Protein 5TC1 (pdb70)

Organism: Escherichia phage MS2 (NCBI:txid12022)

CATH classification: 3.30.380.10

Radius of gyration: 49.2 Å; Cα contacts (8 Å, |Δi|>4): 2815; chains: 9; bounding box: 141×118×135 Å

Structure (mmCIF, N/CA/C/O backbone):
data_5TC1
#
_entry.id   5TC1
#
loop_
_entity.id
_entity.type
_entity.pdbx_description
1 polymer 'Capsid protein'
2 polymer 'Maturation protein'
3 polymer 'phage MS2 genome'
#
loop_
_atom_site.group_PDB
_atom_site.id
_atom_site.type_symbol
_atom_site.label_atom_id
_atom_site.label_alt_id
_atom_site.label_comp_id
_atom_site.label_asym_id
_atom_site.label_entity_id
_atom_site.label_seq_id
_atom_site.pdbx_PDB_ins_code
_atom_site.Cartn_x
_atom_site.Cartn_y
_atom_site.Cartn_z
_atom_site.occupancy
_atom_site.B_iso_or_equiv
_atom_site.auth_seq_id
_atom_site.auth_comp_id
_atom_site.auth_asym_id
_atom_site.auth_atom_id
_atom_site.pdbx_PDB_model_num
ATOM 1 N N . ALA A 1 2 ? 21.322 -24.965 128.982 1.00 67.93 1 ALA A N 1
ATOM 2 C CA . ALA A 1 2 ? 20.550 -23.766 129.276 1.00 67.93 1 ALA A CA 1
ATOM 3 C C . ALA A 1 2 ? 19.886 -23.225 128.016 1.00 67.93 1 ALA A C 1
ATOM 4 O O . ALA A 1 2 ? 20.278 -23.565 126.902 1.00 67.93 1 ALA A O 1
ATOM 6 N N . SER A 1 3 ? 18.876 -22.378 128.202 1.00 64.71 2 SER A N 1
ATOM 7 C CA . SER A 1 3 ? 18.182 -21.757 127.083 1.00 64.71 2 SER A CA 1
ATOM 8 C C . SER A 1 3 ? 17.580 -20.429 127.516 1.00 64.71 2 SER A C 1
ATOM 9 O O . SER A 1 3 ? 17.111 -20.297 128.650 1.00 64.71 2 SER A O 1
ATOM 12 N N . ASN A 1 4 ? 17.598 -19.440 126.630 1.00 62.03 3 ASN A N 1
ATOM 13 C CA . ASN A 1 4 ? 17.099 -18.110 126.940 1.00 62.03 3 ASN A CA 1
ATOM 14 C C . ASN A 1 4 ? 15.821 -17.760 126.191 1.00 62.03 3 ASN A C 1
ATOM 15 O O . ASN A 1 4 ? 15.371 -16.614 126.261 1.00 62.03 3 ASN A O 1
ATOM 20 N N . PHE A 1 5 ? 15.232 -18.718 125.481 1.00 57.40 4 PHE A N 1
ATOM 21 C CA . PHE A 1 5 ? 13.994 -18.508 124.732 1.00 57.40 4 PHE A CA 1
ATOM 22 C C . PHE A 1 5 ? 12.836 -18.872 125.656 1.00 57.40 4 PHE A C 1
ATOM 23 O O . PHE A 1 5 ? 12.170 -19.900 125.515 1.00 57.40 4 PHE A O 1
ATOM 31 N N . THR A 1 6 ? 12.610 -18.007 126.642 1.00 60.27 5 THR A N 1
ATOM 32 C CA . THR A 1 6 ? 11.726 -18.295 127.762 1.00 60.27 5 THR A CA 1
ATOM 33 C C . THR A 1 6 ? 10.612 -17.261 127.879 1.00 60.27 5 THR A C 1
ATOM 34 O O . THR A 1 6 ? 10.452 -16.372 127.041 1.00 60.27 5 THR A O 1
ATOM 38 N N . GLN A 1 7 ? 9.839 -17.408 128.949 1.00 61.41 6 GLN A N 1
ATOM 39 C CA . GLN A 1 7 ? 8.732 -16.522 129.262 1.00 61.41 6 GLN A CA 1
ATOM 40 C C . GLN A 1 7 ? 9.217 -15.326 130.070 1.00 61.41 6 GLN A C 1
ATOM 41 O O . GLN A 1 7 ? 10.059 -15.455 130.962 1.00 61.41 6 GLN A O 1
ATOM 47 N N . PHE A 1 8 ? 8.677 -14.151 129.752 1.00 62.09 7 PHE A N 1
ATOM 48 C CA . PHE A 1 8 ? 8.934 -12.961 130.548 1.00 62.09 7 PHE A CA 1
ATOM 49 C C . PHE A 1 8 ? 7.684 -12.097 130.553 1.00 62.09 7 PHE A C 1
ATOM 50 O O . PHE A 1 8 ? 6.739 -12.334 129.800 1.00 62.09 7 PHE A O 1
ATOM 58 N N . VAL A 1 9 ? 7.682 -11.092 131.421 1.00 66.46 8 VAL A N 1
ATOM 59 C CA . VAL A 1 9 ? 6.567 -10.160 131.539 1.00 66.46 8 VAL A CA 1
ATOM 60 C C . VAL A 1 9 ? 6.928 -8.883 130.787 1.00 66.46 8 VAL A C 1
ATOM 61 O O . VAL A 1 9 ? 8.040 -8.359 130.917 1.00 66.46 8 VAL A O 1
ATOM 65 N N . LEU A 1 10 ? 6.014 -8.420 129.935 1.00 67.64 9 LEU A N 1
ATOM 66 C CA . LEU A 1 10 ? 6.324 -7.274 129.091 1.00 67.64 9 LEU A CA 1
ATOM 67 C C . LEU A 1 10 ? 5.870 -5.969 129.727 1.00 67.64 9 LEU A C 1
ATOM 68 O O . LEU A 1 10 ? 6.639 -5.003 129.779 1.00 67.64 9 LEU A O 1
ATOM 73 N N . VAL A 1 11 ? 4.636 -5.919 130.216 1.00 73.82 10 VAL A N 1
ATOM 74 C CA . VAL A 1 11 ? 4.072 -4.723 130.828 1.00 73.82 10 VAL A CA 1
ATOM 75 C C . VAL A 1 11 ? 3.881 -5.020 132.307 1.00 73.82 10 VAL A C 1
ATOM 76 O O . VAL A 1 11 ? 3.135 -5.937 132.672 1.00 73.82 10 VAL A O 1
ATOM 80 N N . ASP A 1 12 ? 4.542 -4.244 133.158 1.00 80.52 11 ASP A N 1
ATOM 81 C CA . ASP A 1 12 ? 4.612 -4.541 134.587 1.00 80.52 11 ASP A CA 1
ATOM 82 C C . ASP A 1 12 ? 3.686 -3.585 135.331 1.00 80.52 11 ASP A C 1
ATOM 83 O O . ASP A 1 12 ? 4.109 -2.522 135.789 1.00 80.52 11 ASP A O 1
ATOM 88 N N . ASN A 1 13 ? 2.422 -3.967 135.462 1.00 85.53 12 ASN A N 1
ATOM 89 C CA . ASN A 1 13 ? 1.425 -3.151 136.159 1.00 85.53 12 ASN A CA 1
ATOM 90 C C . ASN A 1 13 ? 1.321 -3.526 137.633 1.00 85.53 12 ASN A C 1
ATOM 91 O O . ASN A 1 13 ? 0.236 -3.798 138.144 1.00 85.53 12 ASN A O 1
ATOM 96 N N . GLY A 1 14 ? 2.457 -3.534 138.328 1.00 88.83 13 GLY A N 1
ATOM 97 C CA . GLY A 1 14 ? 2.495 -3.735 139.765 1.00 88.83 13 GLY A CA 1
ATOM 98 C C . GLY A 1 14 ? 2.086 -5.111 140.248 1.00 88.83 13 GLY A C 1
ATOM 99 O O . GLY A 1 14 ? 1.641 -5.265 141.389 1.00 88.83 13 GLY A O 1
ATOM 100 N N . GLY A 1 15 ? 2.247 -6.122 139.401 1.00 89.54 14 GLY A N 1
ATOM 101 C CA . GLY A 1 15 ? 1.857 -7.471 139.759 1.00 89.54 14 GLY A CA 1
ATOM 102 C C . GLY A 1 15 ? 0.472 -7.874 139.293 1.00 89.54 14 GLY A C 1
ATOM 103 O O . GLY A 1 15 ? 0.317 -8.911 138.642 1.00 89.54 14 GLY A O 1
ATOM 104 N N . THR A 1 16 ? -0.542 -7.071 139.606 1.00 91.27 15 THR A N 1
ATOM 105 C CA . THR A 1 16 ? -1.921 -7.361 139.216 1.00 91.27 15 THR A CA 1
ATOM 106 C C . THR A 1 16 ? -2.231 -6.563 137.956 1.00 91.27 15 THR A C 1
ATOM 107 O O . THR A 1 16 ? -2.237 -5.331 137.973 1.00 91.27 15 THR A O 1
ATOM 111 N N . GLY A 1 17 ? -2.500 -7.270 136.863 1.00 86.41 16 GLY A N 1
ATOM 112 C CA . GLY A 1 17 ? -2.687 -6.621 135.584 1.00 86.41 16 GLY A CA 1
ATOM 113 C C . GLY A 1 17 ? -1.477 -6.666 134.684 1.00 86.41 16 GLY A C 1
ATOM 114 O O . GLY A 1 17 ? -1.362 -5.839 133.773 1.00 86.41 16 GLY A O 1
ATOM 115 N N . ASP A 1 18 ? -0.564 -7.605 134.914 1.00 82.12 17 ASP A N 1
ATOM 116 C CA . ASP A 1 18 ? 0.606 -7.740 134.060 1.00 82.12 17 ASP A CA 1
ATOM 117 C C . ASP A 1 18 ? 0.213 -8.353 132.727 1.00 82.12 17 ASP A C 1
ATOM 118 O O . ASP A 1 18 ? -0.879 -8.908 132.578 1.00 82.12 17 ASP A O 1
ATOM 123 N N . VAL A 1 19 ? 1.107 -8.248 131.753 1.00 70.92 18 VAL A N 1
ATOM 124 C CA . VAL A 1 19 ? 1.009 -9.014 130.521 1.00 70.92 18 VAL A CA 1
ATOM 125 C C . VAL A 1 19 ? 2.243 -9.893 130.428 1.00 70.92 18 VAL A C 1
ATOM 126 O O . VAL A 1 19 ? 3.332 -9.416 130.088 1.00 70.92 18 VAL A O 1
ATOM 130 N N . THR A 1 20 ? 2.089 -11.168 130.752 1.00 64.06 19 THR A N 1
ATOM 131 C CA . THR A 1 20 ? 3.149 -12.131 130.525 1.00 64.06 19 THR A CA 1
ATOM 132 C C . THR A 1 20 ? 3.105 -12.511 129.057 1.00 64.06 19 THR A C 1
ATOM 133 O O . THR A 1 20 ? 2.037 -12.505 128.438 1.00 64.06 19 THR A O 1
ATOM 137 N N . VAL A 1 21 ? 4.268 -12.772 128.482 1.00 59.27 20 VAL A N 1
ATOM 138 C CA . VAL A 1 21 ? 4.364 -13.105 127.070 1.00 59.27 20 VAL A CA 1
ATOM 139 C C . VAL A 1 21 ? 5.128 -14.417 126.957 1.00 59.27 20 VAL A C 1
ATOM 140 O O . VAL A 1 21 ? 6.050 -14.683 127.736 1.00 59.27 20 VAL A O 1
ATOM 144 N N . ALA A 1 22 ? 4.690 -15.275 126.045 1.00 57.85 21 ALA A N 1
ATOM 145 C CA . ALA A 1 22 ? 5.126 -16.660 126.046 1.00 57.85 21 ALA A CA 1
ATOM 146 C C . ALA A 1 22 ? 5.659 -17.055 124.680 1.00 57.85 21 ALA A C 1
ATOM 147 O O . ALA A 1 22 ? 5.141 -16.602 123.657 1.00 57.85 21 ALA A O 1
ATOM 149 N N . PRO A 1 23 ? 6.690 -17.896 124.635 1.00 55.68 22 PRO A N 1
ATOM 150 C CA . PRO A 1 23 ? 7.254 -18.317 123.349 1.00 55.68 22 PRO A CA 1
ATOM 151 C C . PRO A 1 23 ? 6.304 -19.230 122.594 1.00 55.68 22 PRO A C 1
ATOM 152 O O . PRO A 1 23 ? 5.672 -20.109 123.177 1.00 55.68 22 PRO A O 1
ATOM 156 N N . SER A 1 24 ? 6.200 -19.023 121.281 1.00 58.06 23 SER A N 1
ATOM 157 C CA . SER A 1 24 ? 5.291 -19.826 120.478 1.00 58.06 23 SER A CA 1
ATOM 158 C C . SER A 1 24 ? 5.852 -20.339 119.163 1.00 58.06 23 SER A C 1
ATOM 159 O O . SER A 1 24 ? 5.349 -21.353 118.665 1.00 58.06 23 SER A O 1
ATOM 162 N N . ASN A 1 25 ? 6.857 -19.695 118.582 1.00 56.97 24 ASN A N 1
ATOM 163 C CA . ASN A 1 25 ? 7.283 -20.097 117.250 1.00 56.97 24 ASN A CA 1
ATOM 164 C C . ASN A 1 25 ? 8.758 -19.773 117.096 1.00 56.97 24 ASN A C 1
ATOM 165 O O . ASN A 1 25 ? 9.279 -18.881 117.767 1.00 56.97 24 ASN A O 1
ATOM 170 N N . PHE A 1 26 ? 9.428 -20.518 116.213 1.00 55.89 25 PHE A N 1
ATOM 171 C CA . PHE A 1 26 ? 10.852 -20.306 115.991 1.00 55.89 25 PHE A CA 1
ATOM 172 C C . PHE A 1 26 ? 11.208 -20.466 114.514 1.00 55.89 25 PHE A C 1
ATOM 173 O O . PHE A 1 26 ? 12.387 -20.378 114.155 1.00 55.89 25 PHE A O 1
ATOM 181 N N . ALA A 1 27 ? 10.215 -20.660 113.647 1.00 58.89 26 ALA A N 1
ATOM 182 C CA . ALA A 1 27 ? 10.472 -21.060 112.269 1.00 58.89 26 ALA A CA 1
ATOM 183 C C . ALA A 1 27 ? 11.103 -19.933 111.463 1.00 58.89 26 ALA A C 1
ATOM 184 O O . ALA A 1 27 ? 10.898 -18.752 111.756 1.00 58.89 26 ALA A O 1
ATOM 186 N N . ASN A 1 28 ? 11.889 -20.325 110.453 1.00 61.22 27 ASN A N 1
ATOM 187 C CA . ASN A 1 28 ? 12.674 -19.435 109.586 1.00 61.22 27 ASN A CA 1
ATOM 188 C C . ASN A 1 28 ? 13.646 -18.557 110.370 1.00 61.22 27 ASN A C 1
ATOM 189 O O . ASN A 1 28 ? 13.936 -17.430 109.968 1.00 61.22 27 ASN A O 1
ATOM 194 N N . GLY A 1 29 ? 14.164 -19.070 111.483 1.00 58.85 28 GLY A N 1
ATOM 195 C CA . GLY A 1 29 ? 15.194 -18.371 112.227 1.00 58.85 28 GLY A CA 1
ATOM 196 C C . GLY A 1 29 ? 14.744 -17.121 112.940 1.00 58.85 28 GLY A C 1
ATOM 197 O O . GLY A 1 29 ? 15.578 -16.276 113.269 1.00 58.85 28 GLY A O 1
ATOM 198 N N . VAL A 1 30 ? 13.449 -16.976 113.190 1.00 55.34 29 VAL A N 1
ATOM 199 C CA . VAL A 1 30 ? 12.885 -15.791 113.823 1.00 55.34 29 VAL A CA 1
ATOM 200 C C . VAL A 1 30 ? 12.178 -16.242 115.091 1.00 55.34 29 VAL A C 1
ATOM 201 O O . VAL A 1 30 ? 11.252 -17.059 115.038 1.00 55.34 29 VAL A O 1
ATOM 205 N N . ALA A 1 31 ? 12.618 -15.728 116.234 1.00 54.82 30 ALA A N 1
ATOM 206 C CA . ALA A 1 31 ? 11.940 -15.993 117.494 1.00 54.82 30 ALA A CA 1
ATOM 207 C C . ALA A 1 31 ? 10.611 -15.254 117.517 1.00 54.82 30 ALA A C 1
ATOM 208 O O . ALA A 1 31 ? 10.449 -14.241 116.835 1.00 54.82 30 ALA A O 1
ATOM 210 N N . GLU A 1 32 ? 9.648 -15.772 118.272 1.00 57.23 31 GLU A N 1
ATOM 211 C CA . GLU A 1 32 ? 8.341 -15.142 118.374 1.00 57.23 31 GLU A CA 1
ATOM 212 C C . GLU A 1 32 ? 7.702 -15.430 119.721 1.00 57.23 31 GLU A C 1
ATOM 213 O O . GLU A 1 32 ? 7.448 -16.586 120.066 1.00 57.23 31 GLU A O 1
ATOM 219 N N . TRP A 1 33 ? 7.429 -14.367 120.466 1.00 55.89 32 TRP A N 1
ATOM 220 C CA . TRP A 1 33 ? 6.701 -14.435 121.722 1.00 55.89 32 TRP A CA 1
ATOM 221 C C . TRP A 1 33 ? 5.314 -13.855 121.497 1.00 55.89 32 TRP A C 1
ATOM 222 O O . TRP A 1 33 ? 5.185 -12.810 120.856 1.00 55.89 32 TRP A O 1
ATOM 233 N N . ILE A 1 34 ? 4.276 -14.522 122.005 1.00 57.56 33 ILE A N 1
ATOM 234 C CA . ILE A 1 34 ? 2.929 -13.965 121.982 1.00 57.56 33 ILE A CA 1
ATOM 235 C C . ILE A 1 34 ? 2.305 -14.112 123.362 1.00 57.56 33 ILE A C 1
ATOM 236 O O . ILE A 1 34 ? 2.694 -14.966 124.159 1.00 57.56 33 ILE A O 1
ATOM 241 N N . SER A 1 35 ? 1.325 -13.257 123.636 1.00 62.61 34 SER A N 1
ATOM 242 C CA . SER A 1 35 ? 0.672 -13.244 124.933 1.00 62.61 34 SER A CA 1
ATOM 243 C C . SER A 1 35 ? -0.471 -14.254 124.968 1.00 62.61 34 SER A C 1
ATOM 244 O O . SER A 1 35 ? -0.838 -14.857 123.958 1.00 62.61 34 SER A O 1
ATOM 247 N N . SER A 1 36 ? -1.046 -14.430 126.157 1.00 67.62 35 SER A N 1
ATOM 248 C CA . SER A 1 36 ? -2.104 -15.417 126.369 1.00 67.62 35 SER A CA 1
ATOM 249 C C . SER A 1 36 ? -3.476 -14.845 126.004 1.00 67.62 35 SER A C 1
ATOM 250 O O . SER A 1 36 ? -4.342 -14.622 126.847 1.00 67.62 35 SER A O 1
ATOM 253 N N . ASN A 1 37 ? -3.661 -14.609 124.707 1.00 68.50 36 ASN A N 1
ATOM 254 C CA . ASN A 1 37 ? -4.941 -14.163 124.170 1.00 68.50 36 ASN A CA 1
ATOM 255 C C . ASN A 1 37 ? -5.231 -14.920 122.886 1.00 68.50 36 ASN A C 1
ATOM 256 O O . ASN A 1 37 ? -4.566 -15.916 122.586 1.00 68.50 36 ASN A O 1
ATOM 261 N N . SER A 1 38 ? -6.216 -14.463 122.121 1.00 66.95 37 SER A N 1
ATOM 262 C CA . SER A 1 38 ? -6.384 -14.975 120.772 1.00 66.95 37 SER A CA 1
ATOM 263 C C . SER A 1 38 ? -5.288 -14.423 119.869 1.00 66.95 37 SER A C 1
ATOM 264 O O . SER A 1 38 ? -4.544 -13.516 120.239 1.00 66.95 37 SER A O 1
ATOM 267 N N . ARG A 1 39 ? -5.206 -14.967 118.655 1.00 65.88 38 ARG A N 1
ATOM 268 C CA . ARG A 1 39 ? -4.139 -14.573 117.739 1.00 65.88 38 ARG A CA 1
ATOM 269 C C . ARG A 1 39 ? -4.340 -13.177 117.166 1.00 65.88 38 ARG A C 1
ATOM 270 O O . ARG A 1 39 ? -3.407 -12.625 116.575 1.00 65.88 38 ARG A O 1
ATOM 278 N N . SER A 1 40 ? -5.533 -12.597 117.316 1.00 64.89 39 SER A N 1
ATOM 279 C CA . SER A 1 40 ? -5.762 -11.238 116.842 1.00 64.89 39 SER A CA 1
ATOM 280 C C . SER A 1 40 ? -5.509 -10.208 117.933 1.00 64.89 39 SER A C 1
ATOM 281 O O . SER A 1 40 ? -4.929 -9.155 117.660 1.00 64.89 39 SER A O 1
ATOM 284 N N . GLN A 1 41 ? -5.936 -10.480 119.165 1.00 66.39 40 GLN A N 1
ATOM 285 C CA . GLN A 1 41 ? -5.775 -9.538 120.265 1.00 66.39 40 GLN A CA 1
ATOM 286 C C . GLN A 1 41 ? -4.513 -9.776 121.079 1.00 66.39 40 GLN A C 1
ATOM 287 O O . GLN A 1 41 ? -4.495 -9.463 122.273 1.00 66.39 40 GLN A O 1
ATOM 293 N N . ALA A 1 42 ? -3.467 -10.327 120.482 1.00 62.97 41 ALA A N 1
ATOM 294 C CA . ALA A 1 42 ? -2.273 -10.678 121.233 1.00 62.97 41 ALA A CA 1
ATOM 295 C C . ALA A 1 42 ? -1.210 -9.598 121.121 1.00 62.97 41 ALA A C 1
ATOM 296 O O . ALA A 1 42 ? -1.182 -8.821 120.164 1.00 62.97 41 ALA A O 1
ATOM 298 N N . TYR A 1 43 ? -0.336 -9.552 122.122 1.00 60.34 42 TYR A N 1
ATOM 299 C CA . TYR A 1 43 ? 0.921 -8.843 121.956 1.00 60.34 42 TYR A CA 1
ATOM 300 C C . TYR A 1 43 ? 1.888 -9.766 121.229 1.00 60.34 42 TYR A C 1
ATOM 301 O O . TYR A 1 43 ? 1.719 -10.985 121.223 1.00 60.34 42 TYR A O 1
ATOM 310 N N . LYS A 1 44 ? 2.903 -9.190 120.606 1.00 55.53 43 LYS A N 1
ATOM 311 C CA . LYS A 1 44 ? 3.772 -9.988 119.761 1.00 55.53 43 LYS A CA 1
ATOM 312 C C . LYS A 1 44 ? 5.162 -9.381 119.738 1.00 55.53 43 LYS A C 1
ATOM 313 O O . LYS A 1 44 ? 5.321 -8.200 119.427 1.00 55.53 43 LYS A O 1
ATOM 319 N N . VAL A 1 45 ? 6.163 -10.190 120.072 1.00 53.01 44 VAL A N 1
ATOM 320 C CA . VAL A 1 45 ? 7.555 -9.759 120.126 1.00 53.01 44 VAL A CA 1
ATOM 321 C C . VAL A 1 45 ? 8.381 -10.743 119.313 1.00 53.01 44 VAL A C 1
ATOM 322 O O . VAL A 1 45 ? 8.292 -11.954 119.532 1.00 53.01 44 VAL A O 1
ATOM 326 N N . THR A 1 46 ? 9.175 -10.231 118.373 1.00 53.92 45 THR A N 1
ATOM 327 C CA . THR A 1 46 ? 10.062 -11.064 117.575 1.00 53.92 45 THR A CA 1
ATOM 328 C C . THR A 1 46 ? 11.510 -10.660 117.804 1.00 53.92 45 THR A C 1
ATOM 329 O O . THR A 1 46 ? 11.795 -9.620 118.401 1.00 53.92 45 THR A O 1
ATOM 333 N N . CYS A 1 47 ? 12.421 -11.504 117.322 1.00 53.85 46 CYS A N 1
ATOM 334 C CA . CYS A 1 47 ? 13.856 -11.297 117.451 1.00 53.85 46 CYS A CA 1
ATOM 335 C C . CYS A 1 47 ? 14.563 -12.160 116.421 1.00 53.85 46 CYS A C 1
ATOM 336 O O . CYS A 1 47 ? 14.238 -13.339 116.273 1.00 53.85 46 CYS A O 1
ATOM 339 N N . SER A 1 48 ? 15.524 -11.575 115.711 1.00 54.76 47 SER A N 1
ATOM 340 C CA . SER A 1 48 ? 16.286 -12.328 114.728 1.00 54.76 47 SER A CA 1
ATOM 341 C C . SER A 1 48 ? 17.675 -11.727 114.600 1.00 54.76 47 SER A C 1
ATOM 342 O O . SER A 1 48 ? 17.860 -10.515 114.724 1.00 54.76 47 SER A O 1
ATOM 345 N N . VAL A 1 49 ? 18.649 -12.595 114.343 1.00 55.02 48 VAL A N 1
ATOM 346 C CA . VAL A 1 49 ? 20.056 -12.230 114.261 1.00 55.02 48 VAL A CA 1
ATOM 347 C C . VAL A 1 49 ? 20.591 -12.719 112.926 1.00 55.02 48 VAL A C 1
ATOM 348 O O . VAL A 1 49 ? 20.409 -13.891 112.579 1.00 55.02 48 VAL A O 1
ATOM 352 N N . ARG A 1 50 ? 21.254 -11.837 112.179 1.00 62.09 49 ARG A N 1
ATOM 353 C CA . ARG A 1 50 ? 21.896 -12.254 110.942 1.00 62.09 49 ARG A CA 1
ATOM 354 C C . ARG A 1 50 ? 23.247 -11.572 110.792 1.00 62.09 49 ARG A C 1
ATOM 355 O O . ARG A 1 50 ? 23.485 -10.491 111.335 1.00 62.09 49 ARG A O 1
ATOM 363 N N . GLN A 1 51 ? 24.135 -12.236 110.060 1.00 62.12 50 GLN A N 1
ATOM 364 C CA . GLN A 1 51 ? 25.424 -11.681 109.659 1.00 62.12 50 GLN A CA 1
ATOM 365 C C . GLN A 1 51 ? 25.172 -10.791 108.452 1.00 62.12 50 GLN A C 1
ATOM 366 O O . GLN A 1 51 ? 25.118 -11.271 107.320 1.00 62.12 50 GLN A O 1
ATOM 372 N N . SER A 1 52 ? 25.002 -9.488 108.690 1.00 63.36 51 SER A N 1
ATOM 373 C CA . SER A 1 52 ? 24.523 -8.596 107.636 1.00 63.36 51 SER A CA 1
ATOM 374 C C . SER A 1 52 ? 25.600 -8.337 106.592 1.00 63.36 51 SER A C 1
ATOM 375 O O . SER A 1 52 ? 25.457 -8.719 105.426 1.00 63.36 51 SER A O 1
ATOM 378 N N . SER A 1 53 ? 26.684 -7.696 106.990 1.00 63.72 52 SER A N 1
ATOM 379 C CA . SER A 1 53 ? 27.817 -7.486 106.111 1.00 63.72 52 SER A CA 1
ATOM 380 C C . SER A 1 53 ? 28.908 -8.486 106.472 1.00 63.72 52 SER A C 1
ATOM 381 O O . SER A 1 53 ? 28.694 -9.417 107.253 1.00 63.72 52 SER A O 1
ATOM 384 N N . ALA A 1 54 ? 30.092 -8.309 105.892 1.00 64.48 53 ALA A N 1
ATOM 385 C CA . ALA A 1 54 ? 31.206 -9.174 106.255 1.00 64.48 53 ALA A CA 1
ATOM 386 C C . ALA A 1 54 ? 31.753 -8.839 107.636 1.00 64.48 53 ALA A C 1
ATOM 387 O O . ALA A 1 54 ? 32.386 -9.689 108.268 1.00 64.48 53 ALA A O 1
ATOM 389 N N . GLN A 1 55 ? 31.526 -7.617 108.120 1.00 61.98 54 GLN A N 1
ATOM 390 C CA . GLN A 1 55 ? 32.029 -7.190 109.418 1.00 61.98 54 GLN A CA 1
ATOM 391 C C . GLN A 1 55 ? 30.957 -6.531 110.280 1.00 61.98 54 GLN A C 1
ATOM 392 O O . GLN A 1 55 ? 31.263 -5.608 111.039 1.00 61.98 54 GLN A O 1
ATOM 398 N N . ASN A 1 56 ? 29.710 -6.983 110.183 1.00 61.34 55 ASN A N 1
ATOM 399 C CA . ASN A 1 56 ? 28.642 -6.478 111.033 1.00 61.34 55 ASN A CA 1
ATOM 400 C C . ASN A 1 56 ? 27.722 -7.619 111.428 1.00 61.34 55 ASN A C 1
ATOM 401 O O . ASN A 1 56 ? 27.635 -8.642 110.748 1.00 61.34 55 ASN A O 1
ATOM 406 N N . ARG A 1 57 ? 27.039 -7.431 112.550 1.00 60.13 56 ARG A N 1
ATOM 407 C CA . ARG A 1 57 ? 25.966 -8.310 112.982 1.00 60.13 56 ARG A CA 1
ATOM 408 C C . ARG A 1 57 ? 24.788 -7.447 113.396 1.00 60.13 56 ARG A C 1
ATOM 409 O O . ARG A 1 57 ? 24.937 -6.497 114.166 1.00 60.13 56 ARG A O 1
AT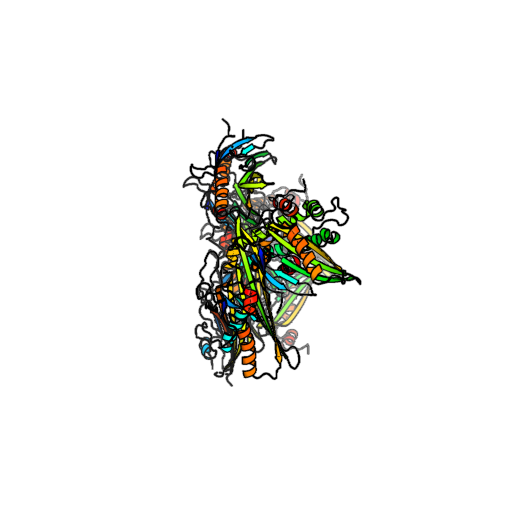OM 417 N N . LYS A 1 58 ? 23.612 -7.785 112.877 1.00 59.07 57 LYS A N 1
ATOM 418 C CA . LYS A 1 58 ? 22.459 -6.897 112.923 1.00 59.07 57 LYS A CA 1
ATOM 419 C C . LYS A 1 58 ? 21.293 -7.610 113.581 1.00 59.07 57 LYS A C 1
ATOM 420 O O . LYS A 1 58 ? 21.008 -8.765 113.255 1.00 59.07 57 LYS A O 1
ATOM 426 N N . TYR A 1 59 ? 20.621 -6.925 114.499 1.00 57.58 58 TYR A N 1
ATOM 427 C CA . TYR A 1 59 ? 19.474 -7.478 115.203 1.00 57.58 58 TYR A CA 1
ATOM 428 C C . TYR A 1 59 ? 18.202 -6.848 114.657 1.00 57.58 58 TYR A C 1
ATOM 429 O O . TYR A 1 59 ? 18.229 -5.734 114.132 1.00 57.58 58 TYR A O 1
ATOM 438 N N . THR A 1 60 ? 17.089 -7.561 114.779 1.00 56.00 59 THR A N 1
ATOM 439 C CA . THR A 1 60 ? 15.794 -7.087 114.303 1.00 56.00 59 THR A C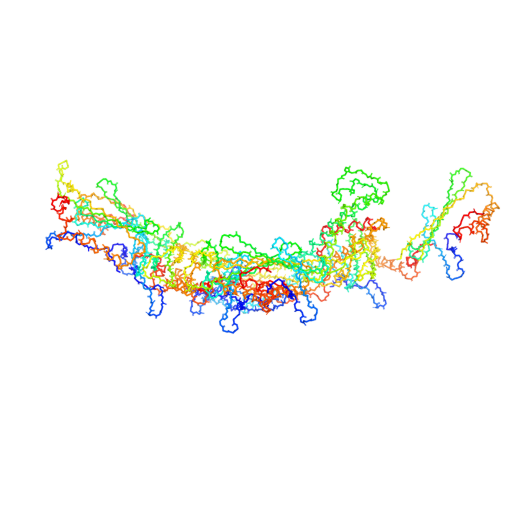A 1
ATOM 440 C C . THR A 1 60 ? 14.735 -7.460 115.329 1.00 56.00 59 THR A C 1
ATOM 441 O O . THR A 1 60 ? 14.451 -8.644 115.527 1.00 56.00 59 THR A O 1
ATOM 445 N N . ILE A 1 61 ? 14.147 -6.456 115.974 1.00 51.45 60 ILE A N 1
ATOM 446 C CA . ILE A 1 61 ? 13.166 -6.659 117.031 1.00 51.45 60 ILE A CA 1
ATOM 447 C C . ILE A 1 61 ? 11.895 -5.907 116.668 1.00 51.45 60 ILE A C 1
ATOM 448 O O . ILE A 1 61 ? 11.944 -4.714 116.357 1.00 51.45 60 ILE A O 1
ATOM 453 N N . LYS A 1 62 ? 10.759 -6.602 116.703 1.00 51.25 61 LYS A N 1
ATOM 454 C CA . LYS A 1 62 ? 9.472 -6.004 116.383 1.00 51.25 61 LYS A CA 1
ATOM 455 C C . LYS A 1 62 ? 8.478 -6.291 117.497 1.00 51.25 61 LYS A C 1
ATOM 456 O O . LYS A 1 62 ? 8.273 -7.443 117.878 1.00 51.25 61 LYS A O 1
ATOM 462 N N . VAL A 1 63 ? 7.847 -5.232 118.004 1.00 50.69 62 VAL A N 1
ATOM 463 C CA . VAL A 1 63 ? 6.896 -5.322 119.106 1.00 50.69 62 VAL A CA 1
ATOM 464 C C . VAL A 1 63 ? 5.562 -4.749 118.650 1.00 50.69 62 VAL A C 1
ATOM 465 O O . VAL A 1 63 ? 5.511 -3.644 118.101 1.00 50.69 62 VAL A O 1
ATOM 469 N N . GLU A 1 64 ? 4.481 -5.497 118.872 1.00 55.21 63 GLU A N 1
ATOM 470 C CA . GLU A 1 64 ? 3.134 -5.075 118.510 1.00 55.21 63 GLU A CA 1
ATOM 471 C C . GLU A 1 64 ? 2.286 -4.934 119.765 1.00 55.21 63 GLU A C 1
ATOM 472 O O . GLU A 1 64 ? 2.190 -5.875 120.557 1.00 55.21 63 GLU A O 1
ATOM 478 N N . VAL A 1 65 ? 1.675 -3.772 119.945 1.00 57.52 64 VAL A N 1
ATOM 479 C CA . VAL A 1 65 ? 0.799 -3.496 121.081 1.00 57.52 64 VAL A CA 1
ATOM 480 C C . VAL A 1 65 ? -0.556 -3.057 120.536 1.00 57.52 64 VAL A C 1
ATOM 481 O O . VAL A 1 65 ? -0.681 -1.927 120.046 1.00 57.52 64 VAL A O 1
ATOM 485 N N . PRO A 1 66 ? -1.579 -3.905 120.572 1.00 59.95 65 PRO A N 1
ATOM 486 C CA . PRO A 1 66 ? -2.888 -3.523 120.044 1.00 59.95 65 PRO A CA 1
ATOM 487 C C . PRO A 1 66 ? -3.811 -2.908 121.081 1.00 59.95 65 PRO A C 1
ATOM 488 O O . PRO A 1 66 ? -3.570 -2.953 122.287 1.00 59.95 65 PRO A O 1
ATOM 492 N N . LYS A 1 67 ? -4.896 -2.331 120.572 1.00 62.90 66 LYS A N 1
ATOM 493 C CA . LYS A 1 67 ? -6.009 -1.849 121.377 1.00 62.90 66 LYS A CA 1
ATOM 494 C C . LYS A 1 67 ? -7.192 -2.766 121.115 1.00 62.90 66 LYS A C 1
ATOM 495 O O . LYS A 1 67 ? -7.710 -2.811 119.996 1.00 62.90 66 LYS A O 1
ATOM 501 N N . VAL A 1 68 ? -7.619 -3.488 122.148 1.00 64.52 67 VAL A N 1
ATOM 502 C CA . VAL A 1 68 ? -8.630 -4.521 121.975 1.00 64.52 67 VAL A CA 1
ATOM 503 C C . VAL A 1 68 ? -10.016 -3.904 121.828 1.00 64.52 67 VAL A C 1
ATOM 504 O O . VAL A 1 68 ? -10.311 -2.830 122.367 1.00 64.52 67 VAL A O 1
ATOM 508 N N . ALA A 1 69 ? -10.871 -4.586 121.072 1.00 65.75 68 ALA A N 1
ATOM 509 C CA . ALA A 1 69 ? -12.244 -4.149 120.866 1.00 65.75 68 ALA A CA 1
ATOM 510 C C . ALA A 1 69 ? -13.096 -5.376 120.586 1.00 65.75 68 ALA A C 1
ATOM 511 O O . ALA A 1 69 ? -12.672 -6.512 120.805 1.00 65.75 68 ALA A O 1
ATOM 513 N N . THR A 1 70 ? -14.315 -5.134 120.108 1.00 69.56 69 THR A N 1
ATOM 514 C CA . THR A 1 70 ? -15.248 -6.198 119.755 1.00 69.56 69 THR A CA 1
ATOM 515 C C . THR A 1 70 ? -16.109 -5.710 118.602 1.00 69.56 69 THR A C 1
ATOM 516 O O . THR A 1 70 ? -17.055 -4.946 118.814 1.00 69.56 69 THR A O 1
ATOM 520 N N . GLN A 1 71 ? -15.792 -6.152 117.391 1.00 72.61 70 GLN A N 1
ATOM 521 C CA . GLN A 1 71 ? -16.435 -5.647 116.186 1.00 72.61 70 GLN A CA 1
ATOM 522 C C . GLN A 1 71 ? -17.609 -6.532 115.797 1.00 72.61 70 GLN A C 1
ATOM 523 O O . GLN A 1 71 ? -17.513 -7.761 115.836 1.00 72.61 70 GLN A O 1
ATOM 529 N N . THR A 1 72 ? -18.717 -5.899 115.419 1.00 76.67 71 THR A N 1
ATOM 530 C CA . THR A 1 72 ? -19.902 -6.606 114.948 1.00 76.67 71 THR A CA 1
ATOM 531 C C . THR A 1 72 ? -19.805 -6.764 113.434 1.00 76.67 71 THR A C 1
ATOM 532 O O . THR A 1 72 ? -20.072 -5.821 112.684 1.00 76.67 71 THR A O 1
ATOM 536 N N . VAL A 1 73 ? -19.412 -7.954 112.987 1.00 78.45 72 VAL A N 1
ATOM 537 C CA . VAL A 1 73 ? -19.270 -8.269 111.570 1.00 78.45 72 VAL A CA 1
ATOM 538 C C . VAL A 1 73 ? -20.459 -9.128 111.168 1.00 78.45 72 VAL A C 1
ATOM 539 O O . VAL A 1 73 ? -20.495 -10.327 111.471 1.00 78.45 72 VAL A O 1
ATOM 543 N N . GLY A 1 74 ? -21.432 -8.514 110.501 1.00 79.20 73 GLY A N 1
ATOM 544 C CA . GLY A 1 74 ? -22.610 -9.239 110.055 1.00 79.20 73 GLY A CA 1
ATOM 545 C C . GLY A 1 74 ? -23.513 -9.715 111.169 1.00 79.20 73 GLY A C 1
ATOM 546 O O . GLY A 1 74 ? -24.199 -10.729 111.009 1.00 79.20 73 GLY A O 1
ATOM 547 N N . GLY A 1 75 ? -23.534 -9.011 112.297 1.00 80.44 74 GLY A N 1
ATOM 548 C CA . GLY A 1 75 ? -24.337 -9.426 113.426 1.00 80.44 74 GLY A CA 1
ATOM 549 C C . GLY A 1 75 ? -23.648 -10.360 114.393 1.00 80.44 74 GLY A C 1
ATOM 550 O O . GLY A 1 75 ? -24.238 -10.703 115.423 1.00 80.44 74 GLY A O 1
ATOM 551 N N . VAL A 1 76 ? -22.418 -10.775 114.102 1.00 78.46 75 VAL A N 1
ATOM 552 C CA . VAL A 1 76 ? -21.673 -11.715 114.928 1.00 78.46 75 VAL A CA 1
ATOM 553 C C . VAL A 1 76 ? -20.498 -10.978 115.554 1.00 78.46 75 VAL A C 1
ATOM 554 O O . VAL A 1 76 ? -19.758 -10.272 114.862 1.00 78.46 75 VAL A O 1
ATOM 558 N N . GLU A 1 77 ? -20.329 -11.142 116.863 1.00 79.59 76 GLU A N 1
ATOM 559 C CA . GLU A 1 77 ? -19.299 -10.434 117.611 1.00 79.59 76 GLU A CA 1
ATOM 560 C C . GLU A 1 77 ? -18.012 -11.250 117.616 1.00 79.59 76 GLU A C 1
ATOM 561 O O . GLU A 1 77 ? -18.007 -12.407 118.048 1.00 79.59 76 GLU A O 1
ATOM 567 N N . LEU A 1 78 ? -16.925 -10.643 117.145 1.00 72.21 77 LEU A N 1
ATOM 568 C CA . LEU A 1 78 ? -15.634 -11.295 117.072 1.00 72.21 77 LEU A CA 1
ATOM 569 C C . LEU A 1 78 ? -14.572 -10.443 117.753 1.00 72.21 77 LEU A C 1
ATOM 570 O O . LEU A 1 78 ? -14.548 -9.222 117.564 1.00 72.21 77 LEU A O 1
ATOM 575 N N . PRO A 1 79 ? -13.692 -11.046 118.554 1.00 67.63 78 PRO A N 1
ATOM 576 C CA . PRO A 1 79 ? -12.621 -10.276 119.208 1.00 67.63 78 PRO A CA 1
ATOM 577 C C . PRO A 1 79 ? -11.575 -9.828 118.198 1.00 67.63 78 PRO A C 1
ATOM 578 O O . PRO A 1 79 ? -11.015 -10.642 117.461 1.00 67.63 78 PRO A O 1
ATOM 582 N N . VAL A 1 80 ? -11.314 -8.522 118.164 1.00 65.63 79 VAL A N 1
ATOM 583 C CA . VAL A 1 80 ? -10.450 -7.922 117.158 1.00 65.63 79 VAL A CA 1
ATOM 584 C C . VAL A 1 80 ? -9.751 -6.723 117.792 1.00 65.63 79 VAL A C 1
ATOM 585 O O . VAL A 1 80 ? -10.137 -6.243 118.859 1.00 65.63 79 VAL A O 1
ATOM 589 N N . ALA A 1 81 ? -8.694 -6.255 117.134 1.00 64.04 80 ALA A N 1
ATOM 590 C CA . ALA A 1 81 ? -7.930 -5.095 117.570 1.00 64.04 80 ALA A CA 1
ATOM 591 C C . ALA A 1 81 ? -8.358 -3.882 116.756 1.00 64.04 80 ALA A C 1
ATOM 592 O O . ALA A 1 81 ? -8.525 -3.978 115.536 1.00 64.04 80 ALA A O 1
ATOM 594 N N . ALA A 1 82 ? -8.534 -2.744 117.429 1.00 62.12 81 ALA A N 1
ATOM 595 C CA . ALA A 1 82 ? -8.966 -1.538 116.731 1.00 62.12 81 ALA A CA 1
ATOM 596 C C . ALA A 1 82 ? -7.799 -0.820 116.070 1.00 62.12 81 ALA A C 1
ATOM 597 O O . ALA A 1 82 ? -7.945 -0.292 114.964 1.00 62.12 81 ALA A O 1
ATOM 599 N N . TRP A 1 83 ? -6.647 -0.779 116.733 1.00 60.60 82 TRP A N 1
ATOM 600 C CA . TRP A 1 83 ? -5.425 -0.212 116.175 1.00 60.60 82 TRP A CA 1
ATOM 601 C C . TRP A 1 83 ? -4.236 -0.822 116.897 1.00 60.60 82 TRP A C 1
ATOM 602 O O . TRP A 1 83 ? -4.314 -1.156 118.081 1.00 60.60 82 TRP A O 1
ATOM 613 N N . ARG A 1 84 ? -3.129 -0.951 116.170 1.00 57.47 83 ARG A N 1
ATOM 614 C CA . ARG A 1 84 ? -1.902 -1.512 116.711 1.00 57.47 83 ARG A CA 1
ATOM 615 C C . ARG A 1 84 ? -0.789 -0.479 116.680 1.00 57.47 83 ARG A C 1
ATOM 616 O O . ARG A 1 84 ? -0.744 0.386 115.805 1.00 57.47 83 ARG A O 1
ATOM 624 N N . SER A 1 85 ? 0.112 -0.589 117.647 1.00 54.74 84 SER A N 1
ATOM 625 C CA . SER A 1 85 ? 1.312 0.225 117.710 1.00 54.74 84 SER A CA 1
ATOM 626 C C . SER A 1 85 ? 2.535 -0.654 117.501 1.00 54.74 84 SER A C 1
ATOM 627 O O . SER A 1 85 ? 2.719 -1.661 118.188 1.00 54.74 84 SER A O 1
ATOM 630 N N . TYR A 1 86 ? 3.380 -0.258 116.554 1.00 53.66 85 TYR A N 1
ATOM 631 C CA . TYR A 1 86 ? 4.459 -1.105 116.064 1.00 53.66 85 TYR A CA 1
ATOM 632 C C . TYR A 1 86 ? 5.798 -0.508 116.450 1.00 53.66 85 TYR A C 1
ATOM 633 O O . TYR A 1 86 ? 6.210 0.508 115.883 1.00 53.66 85 TYR A O 1
ATOM 642 N N . LEU A 1 87 ? 6.484 -1.141 117.392 1.00 50.80 86 LEU A N 1
ATOM 643 C CA . LEU A 1 87 ? 7.879 -0.840 117.668 1.00 50.80 86 LEU A CA 1
ATOM 644 C C . LEU A 1 87 ? 8.753 -1.707 116.777 1.00 50.80 86 LEU A C 1
ATOM 645 O O . LEU A 1 87 ? 8.475 -2.892 116.590 1.00 50.80 86 LEU A O 1
ATOM 650 N N . ASN A 1 88 ? 9.799 -1.110 116.214 1.00 53.16 87 ASN A N 1
ATOM 651 C CA . ASN A 1 88 ? 10.644 -1.784 115.233 1.00 53.16 87 ASN A CA 1
ATOM 652 C C . ASN A 1 88 ? 12.024 -1.149 115.296 1.00 53.16 87 ASN A C 1
ATOM 653 O O . ASN A 1 88 ? 12.216 -0.037 114.798 1.00 53.16 87 ASN A O 1
ATOM 658 N N . MET A 1 89 ? 12.985 -1.853 115.889 1.00 55.20 88 MET A N 1
ATOM 659 C CA . MET A 1 89 ? 14.333 -1.330 116.051 1.00 55.20 88 MET A CA 1
ATOM 660 C C . MET A 1 89 ? 15.335 -2.276 115.411 1.00 55.20 88 MET A C 1
ATOM 661 O O . MET A 1 89 ? 15.054 -3.463 115.230 1.00 55.20 88 MET A O 1
ATOM 666 N N . GLU A 1 90 ? 16.499 -1.738 115.056 1.00 59.75 89 GLU A N 1
ATOM 667 C CA . GLU A 1 90 ? 17.567 -2.486 114.409 1.00 59.75 89 GLU A CA 1
ATOM 668 C C . GLU A 1 90 ? 18.904 -2.057 114.990 1.00 59.75 89 GLU A C 1
ATOM 669 O O . GLU A 1 90 ? 19.273 -0.883 114.903 1.00 59.75 89 GLU A O 1
ATOM 675 N N . LEU A 1 91 ? 19.631 -3.011 115.564 1.00 55.94 90 LEU A N 1
ATOM 676 C CA . LEU A 1 91 ? 20.877 -2.749 116.272 1.00 55.94 90 LEU A CA 1
ATOM 677 C C . LEU A 1 91 ? 22.029 -3.382 115.509 1.00 55.94 90 LEU A C 1
ATOM 678 O O . LEU A 1 91 ? 22.054 -4.602 115.322 1.00 55.94 90 LEU A O 1
ATOM 683 N N . THR A 1 92 ? 22.976 -2.561 115.071 1.00 57.66 91 THR A N 1
ATOM 684 C CA . THR A 1 92 ? 24.129 -3.019 114.307 1.00 57.66 91 THR A CA 1
ATOM 685 C C . THR A 1 92 ? 25.345 -3.059 115.218 1.00 57.66 91 THR A C 1
ATOM 686 O O . THR A 1 92 ? 25.852 -2.011 115.630 1.00 57.66 91 THR A O 1
ATOM 690 N N . ILE A 1 93 ? 25.811 -4.265 115.523 1.00 57.99 92 ILE A N 1
ATOM 691 C CA . ILE A 1 93 ? 26.962 -4.484 116.385 1.00 57.99 92 ILE A CA 1
ATOM 692 C C . ILE A 1 93 ? 28.047 -5.128 115.535 1.00 57.99 92 ILE A C 1
ATOM 693 O O . ILE A 1 93 ? 27.791 -6.154 114.903 1.00 57.99 92 ILE A O 1
ATOM 698 N N . PRO A 1 94 ? 29.253 -4.569 115.475 1.00 56.76 93 PRO A N 1
ATOM 699 C CA . PRO A 1 94 ? 30.300 -5.178 114.652 1.00 56.76 93 PRO A CA 1
ATOM 700 C C . PRO A 1 94 ? 30.846 -6.447 115.286 1.00 56.76 93 PRO A C 1
ATOM 701 O O . PRO A 1 94 ? 30.563 -6.765 116.442 1.00 56.76 93 PRO A O 1
ATOM 705 N N . ILE A 1 95 ? 31.643 -7.181 114.505 1.00 56.90 94 ILE A N 1
ATOM 706 C CA . ILE A 1 95 ? 32.224 -8.421 115.004 1.00 56.90 94 ILE A CA 1
ATOM 707 C C . ILE A 1 95 ? 33.407 -8.167 115.921 1.00 56.90 94 ILE A C 1
ATOM 708 O O . ILE A 1 95 ? 33.913 -9.104 116.545 1.00 56.90 94 ILE A O 1
ATOM 713 N N . PHE A 1 96 ? 33.869 -6.926 116.023 1.00 56.97 95 PHE A N 1
ATOM 714 C CA . PHE A 1 96 ? 35.014 -6.598 116.856 1.00 56.97 95 PHE A CA 1
ATOM 715 C C . PHE A 1 96 ? 34.623 -6.230 118.279 1.00 56.97 95 PHE A C 1
ATOM 716 O O . PHE A 1 96 ? 35.461 -5.702 119.014 1.00 56.97 95 PHE A O 1
ATOM 724 N N . ALA A 1 97 ? 33.383 -6.494 118.682 1.00 59.03 96 ALA A N 1
ATOM 725 C CA . ALA A 1 97 ? 32.872 -6.030 119.965 1.00 59.03 96 ALA A CA 1
ATOM 726 C C . ALA A 1 97 ? 33.074 -7.091 121.040 1.00 59.03 96 ALA A C 1
ATOM 727 O O . ALA A 1 97 ? 32.815 -8.276 120.812 1.00 59.03 96 ALA A O 1
ATOM 729 N N . THR A 1 98 ? 33.534 -6.657 122.209 1.00 61.49 97 THR A N 1
ATOM 730 C CA . THR A 1 98 ? 33.697 -7.531 123.356 1.00 61.49 97 THR A CA 1
ATOM 731 C C . THR A 1 98 ? 32.328 -7.725 124.023 1.00 61.49 97 THR A C 1
ATOM 732 O O . THR A 1 98 ? 31.392 -6.958 123.797 1.00 61.49 97 THR A O 1
ATOM 736 N N . ASN A 1 99 ? 32.198 -8.785 124.829 1.00 61.67 98 ASN A N 1
ATOM 737 C CA . ASN A 1 99 ? 30.979 -8.973 125.613 1.00 61.67 98 ASN A CA 1
ATOM 738 C C . ASN A 1 99 ? 30.835 -7.899 126.685 1.00 61.67 98 ASN A C 1
ATOM 739 O O . ASN A 1 99 ? 29.721 -7.612 127.136 1.00 61.67 98 ASN A O 1
ATOM 744 N N . SER A 1 100 ? 31.948 -7.299 127.113 1.00 62.09 99 SER A N 1
ATOM 745 C CA . SER A 1 100 ? 31.863 -6.134 127.985 1.00 62.09 99 SER A CA 1
ATOM 746 C C . SER A 1 100 ? 31.550 -4.870 127.195 1.00 62.09 99 SER A C 1
ATOM 747 O O . SER A 1 100 ? 31.265 -3.824 127.787 1.00 62.09 99 SER A O 1
ATOM 750 N N . ASP A 1 101 ? 31.611 -4.941 125.864 1.00 62.61 100 ASP A N 1
ATOM 751 C CA . ASP A 1 101 ? 31.170 -3.822 125.040 1.00 62.61 100 ASP A CA 1
ATOM 752 C C . ASP A 1 101 ? 29.712 -3.984 124.634 1.00 62.61 100 ASP A C 1
ATOM 753 O O . ASP A 1 101 ? 29.027 -2.998 124.342 1.00 62.61 100 ASP A O 1
ATOM 758 N N . CYS A 1 102 ? 29.224 -5.224 124.587 1.00 62.94 101 CYS A N 1
ATOM 759 C CA . CYS A 1 102 ? 27.807 -5.436 124.323 1.00 62.94 101 CYS A CA 1
ATOM 760 C C . CYS A 1 102 ? 26.970 -5.110 125.549 1.00 62.94 101 CYS A C 1
ATOM 761 O O . CYS A 1 102 ? 25.822 -4.677 125.421 1.00 62.94 101 CYS A O 1
ATOM 764 N N . GLU A 1 103 ? 27.528 -5.294 126.750 1.00 63.35 102 GLU A N 1
ATOM 765 C CA . GLU A 1 103 ? 26.805 -4.905 127.958 1.00 63.35 102 GLU A CA 1
ATOM 766 C C . GLU A 1 103 ? 26.780 -3.396 128.141 1.00 63.35 102 GLU A C 1
ATOM 767 O O . GLU A 1 103 ? 25.999 -2.883 128.947 1.00 63.35 102 GLU A O 1
ATOM 773 N N . LEU A 1 104 ? 27.633 -2.669 127.420 1.00 60.37 103 LEU A N 1
ATOM 774 C CA . LEU A 1 104 ? 27.553 -1.216 127.445 1.00 60.37 103 LEU A CA 1
ATOM 775 C C . LEU A 1 104 ? 26.458 -0.727 126.509 1.00 60.37 103 LEU A C 1
ATOM 776 O O . LEU A 1 104 ? 25.889 0.350 126.714 1.00 60.37 103 LEU A O 1
ATOM 781 N N . ILE A 1 105 ? 26.145 -1.513 125.477 1.00 59.19 104 ILE A N 1
ATOM 782 C CA . ILE A 1 105 ? 25.042 -1.183 124.578 1.00 59.19 104 ILE A CA 1
ATOM 783 C C . ILE A 1 105 ? 23.709 -1.349 125.296 1.00 59.19 104 ILE A C 1
ATOM 784 O O . ILE A 1 105 ? 22.807 -0.511 125.175 1.00 59.19 104 ILE A O 1
ATOM 789 N N . VAL A 1 106 ? 23.577 -2.426 126.073 1.00 58.79 105 VAL A N 1
ATOM 790 C CA . VAL A 1 106 ? 22.304 -2.745 126.714 1.00 58.79 105 VAL A CA 1
ATOM 791 C C . VAL A 1 106 ? 22.022 -1.770 127.853 1.00 58.79 105 VAL A C 1
ATOM 792 O O . VAL A 1 106 ? 20.868 -1.399 128.099 1.00 58.79 105 VAL A O 1
ATOM 796 N N . LYS A 1 107 ? 23.072 -1.288 128.525 1.00 60.83 106 LYS A N 1
ATOM 797 C CA . LYS A 1 107 ? 22.878 -0.238 129.522 1.00 60.83 106 LYS A CA 1
ATOM 798 C C . LYS A 1 107 ? 22.500 1.086 128.871 1.00 60.83 106 LYS A C 1
ATOM 799 O O . LYS A 1 107 ? 21.909 1.957 129.518 1.00 60.83 106 LYS A O 1
ATOM 805 N N . ALA A 1 108 ? 22.839 1.262 127.594 1.00 59.64 107 ALA A N 1
ATOM 806 C CA . ALA A 1 108 ? 22.455 2.485 126.903 1.00 59.64 107 ALA A CA 1
ATOM 807 C C . ALA A 1 108 ? 21.016 2.415 126.417 1.00 59.64 107 ALA A C 1
ATOM 808 O O . ALA A 1 108 ? 20.351 3.447 126.296 1.00 59.64 107 ALA A O 1
ATOM 810 N N . MET A 1 109 ? 20.515 1.213 126.129 1.00 60.69 108 MET A N 1
ATOM 811 C CA . MET A 1 109 ? 19.125 1.093 125.704 1.00 60.69 108 MET A CA 1
ATOM 812 C C . MET A 1 109 ? 18.177 1.126 126.894 1.00 60.69 108 MET A C 1
ATOM 813 O O . MET A 1 109 ? 16.975 1.353 126.727 1.00 60.69 108 MET A O 1
ATOM 818 N N . GLN A 1 110 ? 18.692 0.885 128.098 1.00 59.01 109 GLN A N 1
ATOM 819 C CA . GLN A 1 110 ? 17.848 0.929 129.284 1.00 59.01 109 GLN A CA 1
ATOM 820 C C . GLN A 1 110 ? 17.835 2.310 129.916 1.00 59.01 109 GLN A C 1
ATOM 821 O O . GLN A 1 110 ? 16.802 2.734 130.444 1.00 59.01 109 GLN A O 1
ATOM 827 N N . GLY A 1 111 ? 18.961 3.022 129.876 1.00 59.41 110 GLY A N 1
ATOM 828 C CA . GLY A 1 111 ? 18.970 4.395 130.351 1.00 59.41 110 GLY A CA 1
ATOM 829 C C . GLY A 1 111 ? 18.264 5.339 129.399 1.00 59.41 110 GLY A C 1
ATOM 830 O O . GLY A 1 111 ? 17.866 6.441 129.782 1.00 59.41 110 GLY A O 1
ATOM 831 N N . LEU A 1 112 ? 18.109 4.922 128.140 1.00 57.67 111 LEU A N 1
ATOM 832 C CA . LEU A 1 112 ? 17.357 5.712 127.174 1.00 57.67 111 LEU A CA 1
ATOM 833 C C . LEU A 1 112 ? 15.871 5.687 127.491 1.00 57.67 111 LEU A C 1
ATOM 834 O O . LEU A 1 112 ? 15.141 6.629 127.169 1.00 57.67 111 LEU A O 1
ATOM 839 N N . LEU A 1 113 ? 15.407 4.620 128.136 1.00 57.72 112 LEU A N 1
ATOM 840 C CA . LEU A 1 113 ? 13.990 4.393 128.369 1.00 57.72 112 LEU A CA 1
ATOM 841 C C . LEU A 1 113 ? 13.629 4.371 129.847 1.00 57.72 112 LEU A C 1
ATOM 842 O O . LEU A 1 113 ? 12.480 4.075 130.185 1.00 57.72 112 LEU A O 1
ATOM 847 N N . LYS A 1 114 ? 14.582 4.661 130.729 1.00 61.40 113 LYS A N 1
ATOM 848 C CA . LYS A 1 114 ? 14.285 4.762 132.152 1.00 61.40 113 LYS A CA 1
ATOM 849 C C . LYS A 1 114 ? 13.396 5.973 132.400 1.00 61.40 113 LYS A C 1
ATOM 850 O O . LYS A 1 114 ? 13.508 6.987 131.709 1.00 61.40 113 LYS A O 1
ATOM 856 N N . ASP A 1 115 ? 12.485 5.846 133.365 1.00 63.49 114 ASP A N 1
ATOM 857 C CA . ASP A 1 115 ? 11.517 6.897 133.651 1.00 63.49 114 ASP A CA 1
ATOM 858 C C . ASP A 1 115 ? 12.209 8.136 134.201 1.00 63.49 114 ASP A C 1
ATOM 859 O O . ASP A 1 115 ? 13.146 8.039 134.997 1.00 63.49 114 ASP A O 1
ATOM 864 N N . GLY A 1 116 ? 11.746 9.305 133.764 1.00 60.60 115 GLY A N 1
ATOM 865 C CA . GLY A 1 116 ? 12.394 10.554 134.075 1.00 60.60 115 GLY A CA 1
ATOM 866 C C . GLY A 1 116 ? 13.284 11.091 132.977 1.00 60.60 115 GLY A C 1
ATOM 867 O O . GLY A 1 116 ? 13.764 12.223 133.085 1.00 60.60 115 GLY A O 1
ATOM 868 N N . ASN A 1 117 ? 13.524 10.310 131.934 1.00 61.23 116 ASN A N 1
ATOM 869 C CA . ASN A 1 117 ? 14.318 10.740 130.797 1.00 61.23 116 ASN A CA 1
ATOM 870 C C . ASN A 1 117 ? 13.424 11.460 129.793 1.00 61.23 116 ASN A C 1
ATOM 871 O O . ASN A 1 117 ? 12.210 11.253 129.775 1.00 61.23 116 ASN A O 1
ATOM 876 N N . PRO A 1 118 ? 13.992 12.343 128.958 1.00 60.84 117 PRO A N 1
ATOM 877 C CA . PRO A 1 118 ? 13.135 13.142 128.059 1.00 60.84 117 PRO A CA 1
ATOM 878 C C . PRO A 1 118 ? 12.464 12.356 126.944 1.00 60.84 117 PRO A C 1
ATOM 879 O O . PRO A 1 118 ? 11.350 12.707 126.538 1.00 60.84 117 PRO A O 1
ATOM 883 N N . ILE A 1 119 ? 13.113 11.315 126.419 1.00 59.42 118 ILE A N 1
ATOM 884 C CA . ILE A 1 119 ? 12.512 10.541 125.327 1.00 59.42 118 ILE A CA 1
ATOM 885 C C . ILE A 1 119 ? 11.306 9.707 125.764 1.00 59.42 118 ILE A C 1
ATOM 886 O O . ILE A 1 119 ? 10.283 9.738 125.059 1.00 59.42 118 ILE A O 1
ATOM 891 N N . PRO A 1 120 ? 11.322 8.979 126.899 1.00 59.46 119 PRO A N 1
ATOM 892 C CA . PRO A 1 120 ? 10.056 8.353 127.316 1.00 59.46 119 PRO A CA 1
ATOM 893 C C . PRO A 1 120 ? 9.043 9.332 127.879 1.00 59.46 119 PRO A C 1
ATOM 894 O O . PRO A 1 120 ? 7.868 8.975 128.017 1.00 59.46 119 PRO A O 1
ATOM 898 N N . SER A 1 121 ? 9.450 10.555 128.217 1.00 61.11 120 SER A N 1
ATOM 899 C CA . SER A 1 121 ? 8.473 11.548 128.645 1.00 61.11 120 SER A CA 1
ATOM 900 C C . SER A 1 121 ? 7.749 12.155 127.453 1.00 61.11 120 SER A C 1
ATOM 901 O O . SER A 1 121 ? 6.649 12.697 127.599 1.00 61.11 120 SER A O 1
ATOM 904 N N . ALA A 1 122 ? 8.354 12.081 126.268 1.00 61.00 121 ALA A N 1
ATOM 905 C CA . ALA A 1 122 ? 7.738 12.669 125.085 1.00 61.00 121 ALA A CA 1
ATOM 906 C C . ALA A 1 122 ? 6.720 11.722 124.466 1.00 61.00 121 ALA A C 1
ATOM 907 O O . ALA A 1 122 ? 5.746 12.162 123.847 1.00 61.00 121 ALA A O 1
ATOM 909 N N . ILE A 1 123 ? 6.938 10.416 124.608 1.00 58.95 122 ILE A N 1
ATOM 910 C CA . ILE A 1 123 ? 5.982 9.446 124.084 1.00 58.95 122 ILE A CA 1
ATOM 911 C C . ILE A 1 123 ? 4.755 9.387 124.982 1.00 58.95 122 ILE A C 1
ATOM 912 O O . ILE A 1 123 ? 3.616 9.299 124.509 1.00 58.95 122 ILE A O 1
ATOM 917 N N . ALA A 1 124 ? 4.964 9.484 126.294 1.00 58.07 123 ALA A N 1
ATOM 918 C CA . ALA A 1 124 ? 3.863 9.372 127.241 1.00 58.07 123 ALA A CA 1
ATOM 919 C C . ALA A 1 124 ? 3.072 10.662 127.407 1.00 58.07 123 ALA A C 1
ATOM 920 O O . ALA A 1 124 ? 2.208 10.722 128.286 1.00 58.07 123 ALA A O 1
ATOM 922 N N . ALA A 1 125 ? 3.345 11.692 126.611 1.00 59.69 124 ALA A N 1
ATOM 923 C CA . ALA A 1 125 ? 2.571 12.924 126.642 1.00 59.69 124 ALA A CA 1
ATOM 924 C C . ALA A 1 125 ? 2.198 13.413 125.251 1.00 59.69 124 ALA A C 1
ATOM 925 O O . ALA A 1 125 ? 1.642 14.509 125.127 1.00 59.69 124 ALA A O 1
ATOM 927 N N . ASN A 1 126 ? 2.500 12.620 124.214 1.00 61.39 125 ASN A N 1
ATOM 928 C CA . ASN A 1 126 ? 2.261 12.946 122.800 1.00 61.39 125 ASN A CA 1
ATOM 929 C C . ASN A 1 126 ? 2.901 14.273 122.398 1.00 61.39 125 ASN A C 1
ATOM 930 O O . ASN A 1 126 ? 2.356 15.031 121.595 1.00 61.39 125 ASN A O 1
ATOM 935 N N . SER A 1 127 ? 4.071 14.551 122.958 1.00 63.35 126 SER A N 1
ATOM 936 C CA . SER A 1 127 ? 4.817 15.764 122.683 1.00 63.35 126 SER A CA 1
ATOM 937 C C . SER A 1 127 ? 6.107 15.424 121.957 1.00 63.35 126 SER A C 1
ATOM 938 O O . SER A 1 127 ? 6.525 14.266 121.894 1.00 63.35 126 SER A O 1
ATOM 941 N N . GLY A 1 128 ? 6.731 16.455 121.395 1.00 64.53 127 GLY A N 1
ATOM 942 C CA . GLY A 1 128 ? 8.071 16.354 120.870 1.00 64.53 127 GLY A CA 1
ATOM 943 C C . GLY A 1 128 ? 9.086 16.915 121.847 1.00 64.53 127 GLY A C 1
ATOM 944 O O . GLY A 1 128 ? 8.766 17.329 122.962 1.00 64.53 127 GLY A O 1
ATOM 945 N N . ILE A 1 129 ? 10.333 16.929 121.410 1.00 64.35 128 ILE A N 1
ATOM 946 C CA . ILE A 1 129 ? 11.423 17.473 122.206 1.00 64.35 128 ILE A CA 1
ATOM 947 C C . ILE A 1 129 ? 11.451 18.978 122.002 1.00 64.35 128 ILE A C 1
ATOM 948 O O . ILE A 1 129 ? 11.812 19.463 120.924 1.00 64.35 128 ILE A O 1
ATOM 953 N N . TYR A 1 130 ? 11.063 19.719 123.032 1.00 67.02 129 TYR A N 1
ATOM 954 C CA . TYR A 1 130 ? 11.016 21.170 122.933 1.00 67.02 129 TYR A CA 1
ATOM 955 C C . TYR A 1 130 ? 11.807 21.819 124.057 1.00 67.02 129 TYR A C 1
ATOM 956 O O . TYR A 1 130 ? 11.807 21.339 125.187 1.00 67.02 129 TYR A O 1
ATOM 966 N N . ALA B 1 2 ? 16.124 -36.478 125.413 1.00 81.88 1 ALA B N 1
ATOM 967 C CA . ALA B 1 2 ? 17.538 -36.259 125.134 1.00 81.88 1 ALA B CA 1
ATOM 968 C C . ALA B 1 2 ? 17.802 -34.800 124.783 1.00 81.88 1 ALA B C 1
ATOM 969 O O . ALA B 1 2 ? 17.014 -34.166 124.082 1.00 81.88 1 ALA B O 1
ATOM 971 N N . SER B 1 3 ? 18.925 -34.277 125.271 1.00 76.92 2 SER B N 1
ATOM 972 C CA . SER B 1 3 ? 19.310 -32.899 124.998 1.00 76.92 2 SER B CA 1
ATOM 973 C C . SER B 1 3 ? 20.813 -32.819 124.769 1.00 76.92 2 SER B C 1
ATOM 974 O O . SER B 1 3 ? 21.595 -32.833 125.724 1.00 76.92 2 SER B O 1
ATOM 977 N N . ASN B 1 4 ? 21.222 -32.737 123.504 1.00 70.98 3 ASN B N 1
ATOM 978 C CA . ASN B 1 4 ? 22.640 -32.752 123.172 1.00 70.98 3 ASN B CA 1
ATOM 979 C C . ASN B 1 4 ? 23.216 -31.350 123.062 1.00 70.98 3 ASN B C 1
ATOM 980 O O . ASN B 1 4 ? 24.440 -31.184 123.076 1.00 70.98 3 ASN B O 1
ATOM 985 N N . PHE B 1 5 ? 22.358 -30.339 122.953 1.00 65.25 4 PHE B N 1
ATOM 986 C CA . PHE B 1 5 ? 22.790 -28.969 122.691 1.00 65.25 4 PHE B CA 1
ATOM 987 C C . PHE B 1 5 ? 23.136 -28.304 124.020 1.00 65.25 4 PHE B C 1
ATOM 988 O O . PHE B 1 5 ? 22.397 -27.478 124.560 1.00 65.25 4 PHE B O 1
ATOM 996 N N . THR B 1 6 ? 24.287 -28.693 124.565 1.00 66.44 5 THR B N 1
ATOM 997 C CA . THR B 1 6 ? 24.760 -28.196 125.847 1.00 66.44 5 THR B CA 1
ATOM 998 C C . THR B 1 6 ? 26.185 -27.679 125.710 1.00 66.44 5 THR B C 1
ATOM 999 O O . THR B 1 6 ? 26.729 -27.543 124.613 1.00 66.44 5 THR B O 1
ATOM 1003 N N . GLN B 1 7 ? 26.782 -27.400 126.862 1.00 64.71 6 GLN B N 1
ATOM 1004 C CA . GLN B 1 7 ? 28.116 -26.828 126.947 1.00 64.71 6 GLN B CA 1
ATOM 1005 C C . GLN B 1 7 ? 29.167 -27.933 126.968 1.00 64.71 6 GLN B C 1
ATOM 1006 O O . GLN B 1 7 ? 28.983 -28.972 127.605 1.00 64.71 6 GLN B O 1
ATOM 1012 N N . PHE B 1 8 ? 30.277 -27.714 126.263 1.00 61.55 7 PHE B N 1
ATOM 1013 C CA . PHE B 1 8 ? 31.372 -28.677 126.333 1.00 61.55 7 PHE B CA 1
ATOM 1014 C C . PHE B 1 8 ? 32.702 -27.954 126.178 1.00 61.55 7 PHE B C 1
ATOM 1015 O O . PHE B 1 8 ? 32.758 -26.733 126.024 1.00 61.55 7 PHE B O 1
ATOM 1023 N N . VAL B 1 9 ? 33.776 -28.736 126.232 1.00 61.72 8 VAL B N 1
ATOM 1024 C CA . VAL B 1 9 ? 35.137 -28.217 126.167 1.00 61.72 8 VAL B CA 1
ATOM 1025 C C . VAL B 1 9 ? 35.732 -28.574 124.813 1.00 61.72 8 VAL B C 1
ATOM 1026 O O . VAL B 1 9 ? 35.885 -29.754 124.485 1.00 61.72 8 VAL B O 1
ATOM 1030 N N . LEU B 1 10 ? 36.090 -27.554 124.037 1.00 63.44 9 LEU B N 1
ATOM 1031 C CA . LEU B 1 10 ? 36.576 -27.766 122.680 1.00 63.44 9 LEU B CA 1
ATOM 1032 C C . LEU B 1 10 ? 38.070 -28.071 122.644 1.00 63.44 9 LEU B C 1
ATOM 1033 O O . LEU B 1 10 ? 38.484 -29.071 122.051 1.00 63.44 9 LEU B O 1
ATOM 1038 N N . VAL B 1 11 ? 38.888 -27.231 123.269 1.00 69.04 10 VAL B N 1
ATOM 1039 C CA . VAL B 1 11 ? 40.327 -27.449 123.357 1.00 69.04 10 VAL B CA 1
ATOM 1040 C C . VAL B 1 11 ? 40.658 -27.825 124.791 1.00 69.04 10 VAL B C 1
ATOM 1041 O O . VAL B 1 11 ? 40.375 -27.060 125.721 1.00 69.04 10 VAL B O 1
ATOM 1045 N N . ASP B 1 12 ? 41.255 -28.997 124.969 1.00 76.60 11 ASP B N 1
ATOM 1046 C CA . ASP B 1 12 ? 41.523 -29.558 126.288 1.00 76.60 11 ASP B CA 1
ATOM 1047 C C . ASP B 1 12 ? 42.991 -29.326 126.626 1.00 76.60 11 ASP B C 1
ATOM 1048 O O . ASP B 1 12 ? 43.867 -30.076 126.190 1.00 76.60 11 ASP B O 1
ATOM 1053 N N . ASN B 1 13 ? 43.257 -28.284 127.417 1.00 79.73 12 ASN B N 1
ATOM 1054 C CA . ASN B 1 13 ? 44.610 -27.938 127.835 1.00 79.73 12 ASN B CA 1
ATOM 1055 C C . ASN B 1 13 ? 44.982 -28.535 129.186 1.00 79.73 12 ASN B C 1
ATOM 1056 O O . ASN B 1 13 ? 45.895 -28.028 129.850 1.00 79.73 12 ASN B O 1
ATOM 1061 N N . GLY B 1 14 ? 44.304 -29.598 129.608 1.00 81.56 13 GLY B N 1
ATOM 1062 C CA . GLY B 1 14 ? 44.653 -30.293 130.831 1.00 81.56 13 GLY B CA 1
ATOM 1063 C C . GLY B 1 14 ? 44.328 -29.536 132.101 1.00 81.56 13 GLY B C 1
ATOM 1064 O O . GLY B 1 14 ? 45.232 -29.126 132.834 1.00 81.56 13 GLY B O 1
ATOM 1065 N N . GLY B 1 15 ? 43.051 -29.343 132.370 1.00 82.91 14 GLY B N 1
ATOM 1066 C CA . GLY B 1 15 ? 42.612 -28.678 133.593 1.00 82.91 14 GLY B CA 1
ATOM 1067 C C . GLY B 1 15 ? 42.567 -27.167 133.546 1.00 82.91 14 GLY B C 1
ATOM 1068 O O . GLY B 1 15 ? 41.496 -26.574 133.659 1.00 82.91 14 GLY B O 1
ATOM 1069 N N . THR B 1 16 ? 43.722 -26.531 133.383 1.00 83.52 15 THR B N 1
ATOM 1070 C CA . THR B 1 16 ? 43.820 -25.080 133.309 1.00 83.52 15 THR B CA 1
ATOM 1071 C C . THR B 1 16 ? 43.954 -24.670 131.848 1.00 83.52 15 THR B C 1
ATOM 1072 O O . THR B 1 16 ? 44.410 -25.460 131.016 1.00 83.52 15 THR B O 1
ATOM 1076 N N . GLY B 1 17 ? 43.519 -23.454 131.535 1.00 80.14 16 GLY B N 1
ATOM 1077 C CA . GLY B 1 17 ? 43.639 -22.931 130.192 1.00 80.14 16 GLY B CA 1
ATOM 1078 C C . GLY B 1 17 ? 42.702 -23.525 129.167 1.00 80.14 16 GLY B C 1
ATOM 1079 O O . GLY B 1 17 ? 42.911 -23.308 127.968 1.00 80.14 16 GLY B O 1
ATOM 1080 N N . ASP B 1 18 ? 41.687 -24.274 129.591 1.00 76.73 17 ASP B N 1
ATOM 1081 C CA . ASP B 1 18 ? 40.706 -24.809 128.660 1.00 76.73 17 ASP B CA 1
ATOM 1082 C C . ASP B 1 18 ? 39.854 -23.688 128.091 1.00 76.73 17 ASP B C 1
ATOM 1083 O O . ASP B 1 18 ? 39.629 -22.662 128.736 1.00 76.73 17 ASP B O 1
ATOM 1088 N N . VAL B 1 19 ? 39.383 -23.888 126.866 1.00 67.07 18 VAL B N 1
ATOM 1089 C CA . VAL B 1 19 ? 38.479 -22.950 126.221 1.00 67.07 18 VAL B CA 1
ATOM 1090 C C . VAL B 1 19 ? 37.118 -23.615 126.143 1.00 67.07 18 VAL B C 1
ATOM 1091 O O . VAL B 1 19 ? 36.839 -24.373 125.206 1.00 67.07 18 VAL B O 1
ATOM 1095 N N . THR B 1 20 ? 36.281 -23.348 127.133 1.00 64.63 19 THR B N 1
ATOM 1096 C CA . THR B 1 20 ? 34.967 -23.956 127.224 1.00 64.63 19 THR B CA 1
ATOM 1097 C C . THR B 1 20 ? 33.997 -23.236 126.301 1.00 64.63 19 THR B C 1
ATOM 1098 O O . THR B 1 20 ? 33.675 -22.064 126.501 1.00 64.63 19 THR B O 1
ATOM 1102 N N . VAL B 1 21 ? 33.525 -23.954 125.290 1.00 61.28 20 VAL B N 1
ATOM 1103 C CA . VAL B 1 21 ? 32.642 -23.397 124.277 1.00 61.28 20 VAL B CA 1
ATOM 1104 C C . VAL B 1 21 ? 31.212 -23.512 124.799 1.00 61.28 20 VAL B C 1
ATOM 1105 O O . VAL B 1 21 ? 30.910 -24.393 125.611 1.00 61.28 20 VAL B O 1
ATOM 1109 N N . ALA B 1 22 ? 30.348 -22.585 124.392 1.00 61.41 21 ALA B N 1
ATOM 1110 C CA . ALA B 1 22 ? 29.019 -22.473 124.975 1.00 61.41 21 ALA B CA 1
ATOM 1111 C C . ALA B 1 22 ? 27.970 -22.296 123.888 1.00 61.41 21 ALA B C 1
ATOM 1112 O O . ALA B 1 22 ? 28.258 -21.715 122.841 1.00 61.41 21 ALA B O 1
ATOM 1114 N N . PRO B 1 23 ? 26.751 -22.793 124.104 1.00 62.01 22 PRO B N 1
ATOM 1115 C CA . PRO B 1 23 ? 25.686 -22.614 123.108 1.00 62.01 22 PRO B CA 1
ATOM 1116 C C . PRO B 1 23 ? 25.270 -21.157 122.973 1.00 62.01 22 PRO B C 1
ATOM 1117 O O . PRO B 1 23 ? 25.220 -20.416 123.956 1.00 62.01 22 PRO B O 1
ATOM 1121 N N . SER B 1 24 ? 24.992 -20.737 121.737 1.00 60.92 23 SER B N 1
ATOM 1122 C CA . SER B 1 24 ? 24.574 -19.360 121.517 1.00 60.92 23 SER B CA 1
ATOM 1123 C C . SER B 1 24 ? 23.413 -19.160 120.558 1.00 60.92 23 SER B C 1
ATOM 1124 O O . SER B 1 24 ? 22.738 -18.137 120.680 1.00 60.92 23 SER B O 1
ATOM 1127 N N . ASN B 1 25 ? 23.150 -20.064 119.617 1.00 61.57 24 ASN B N 1
ATOM 1128 C CA . ASN B 1 25 ? 22.186 -19.753 118.570 1.00 61.57 24 ASN B CA 1
ATOM 1129 C C . ASN B 1 25 ? 21.644 -21.040 117.971 1.00 61.57 24 ASN B C 1
ATOM 1130 O O . ASN B 1 25 ? 22.347 -22.048 117.888 1.00 61.57 24 ASN B O 1
ATOM 1135 N N . PHE B 1 26 ? 20.385 -20.978 117.532 1.00 62.09 25 PHE B N 1
ATOM 1136 C CA . PHE B 1 26 ? 19.701 -22.146 116.992 1.00 62.09 25 PHE B CA 1
ATOM 1137 C C . PHE B 1 26 ? 18.895 -21.769 115.746 1.00 62.09 25 PHE B C 1
ATOM 1138 O O . PHE B 1 26 ? 17.916 -22.444 115.414 1.00 62.09 25 PHE B O 1
ATOM 1146 N N . ALA B 1 27 ? 19.290 -20.710 115.044 1.00 64.51 26 ALA B N 1
ATOM 1147 C CA . ALA B 1 27 ? 18.488 -20.188 113.944 1.00 64.51 26 ALA B CA 1
ATOM 1148 C C . ALA B 1 27 ? 18.593 -21.078 112.713 1.00 64.51 26 ALA B C 1
ATOM 1149 O O . ALA B 1 27 ? 19.691 -21.492 112.328 1.00 64.51 26 ALA B O 1
ATOM 1151 N N . ASN B 1 28 ? 17.434 -21.356 112.099 1.00 67.66 27 ASN B N 1
ATOM 1152 C CA . ASN B 1 28 ? 17.285 -22.184 110.897 1.00 67.66 27 ASN B CA 1
ATOM 1153 C C . ASN B 1 28 ? 17.865 -23.584 111.064 1.00 67.66 27 ASN B C 1
ATOM 1154 O O . ASN B 1 28 ? 18.429 -24.142 110.122 1.00 67.66 27 ASN B O 1
ATOM 1159 N N . GLY B 1 29 ? 17.730 -24.164 112.254 1.00 64.03 28 GLY B N 1
ATOM 1160 C CA . GLY B 1 29 ? 18.178 -25.522 112.472 1.00 64.03 28 GLY B CA 1
ATOM 1161 C C . GLY B 1 29 ? 19.674 -25.717 112.486 1.00 64.03 28 GLY B C 1
ATOM 1162 O O . GLY B 1 29 ? 20.137 -26.834 112.248 1.00 64.03 28 GLY B O 1
ATOM 1163 N N . VAL B 1 30 ? 20.447 -24.669 112.744 1.00 62.47 29 VAL B N 1
ATOM 1164 C CA . VAL B 1 30 ? 21.897 -24.775 112.839 1.00 62.47 29 VAL B CA 1
ATOM 1165 C C . VAL B 1 30 ? 22.286 -24.550 114.293 1.00 62.47 29 VAL B C 1
ATOM 1166 O O . VAL B 1 30 ? 22.179 -23.438 114.813 1.00 62.47 29 VAL B O 1
ATOM 1170 N N . ALA B 1 31 ? 22.724 -25.612 114.956 1.00 60.91 30 ALA B N 1
ATOM 1171 C CA . ALA B 1 31 ? 23.150 -25.519 116.342 1.00 60.91 30 ALA B CA 1
ATOM 1172 C C . ALA B 1 31 ? 24.537 -24.902 116.411 1.00 60.91 30 ALA B C 1
ATOM 1173 O O . ALA B 1 31 ? 25.499 -25.467 115.888 1.00 60.91 30 ALA B O 1
ATOM 1175 N N . GLU B 1 32 ? 24.646 -23.752 117.064 1.00 60.30 31 GLU B N 1
ATOM 1176 C CA . GLU B 1 32 ? 25.869 -22.964 117.050 1.00 60.30 31 GLU B CA 1
ATOM 1177 C C . GLU B 1 32 ? 26.433 -22.810 118.453 1.00 60.30 31 GLU B C 1
ATOM 1178 O O . GLU B 1 32 ? 25.744 -22.337 119.360 1.00 60.30 31 GLU B O 1
ATOM 1184 N N . TRP B 1 33 ? 27.694 -23.194 118.619 1.00 59.65 32 TRP B N 1
ATOM 1185 C CA . TRP B 1 33 ? 28.415 -23.027 119.870 1.00 59.65 32 TRP B CA 1
ATOM 1186 C C . TRP B 1 33 ? 29.470 -21.944 119.702 1.00 59.65 32 TRP B C 1
ATOM 1187 O O . TRP B 1 33 ? 30.038 -21.792 118.618 1.00 59.65 32 TRP B O 1
ATOM 1198 N N . ILE B 1 34 ? 29.741 -21.193 120.772 1.00 59.27 33 ILE B N 1
ATOM 1199 C CA . ILE B 1 34 ? 30.732 -20.125 120.724 1.00 59.27 33 ILE B CA 1
ATOM 1200 C C . ILE B 1 34 ? 31.304 -19.918 122.123 1.00 59.27 33 ILE B C 1
ATOM 1201 O O . ILE B 1 34 ? 30.667 -20.239 123.130 1.00 59.27 33 ILE B O 1
ATOM 1206 N N . SER B 1 35 ? 32.539 -19.430 122.188 1.00 60.52 34 SER B N 1
ATOM 1207 C CA . SER B 1 35 ? 33.162 -19.184 123.478 1.00 60.52 34 SER B CA 1
ATOM 1208 C C . SER B 1 35 ? 32.804 -17.787 123.976 1.00 60.52 34 SER B C 1
ATOM 1209 O O . SER B 1 35 ? 32.052 -17.046 123.343 1.00 60.52 34 SER B O 1
ATOM 1212 N N . SER B 1 36 ? 33.353 -17.430 125.137 1.00 63.91 35 SER B N 1
ATOM 1213 C CA . SER B 1 36 ? 33.040 -16.156 125.784 1.00 63.91 35 SER B CA 1
ATOM 1214 C C . SER B 1 36 ? 34.072 -15.114 125.364 1.00 63.91 35 SER B C 1
ATOM 1215 O O . SER B 1 36 ? 34.914 -14.669 126.146 1.00 63.91 35 SER B O 1
ATOM 1218 N N . ASN B 1 37 ? 33.990 -14.713 124.099 1.00 64.77 36 ASN B N 1
ATOM 1219 C CA . ASN B 1 37 ? 34.866 -13.692 123.542 1.00 64.77 36 ASN B CA 1
ATOM 1220 C C . ASN B 1 37 ? 34.063 -12.859 122.556 1.00 64.77 36 ASN B C 1
ATOM 1221 O O . ASN B 1 37 ? 32.858 -13.053 122.385 1.00 64.77 36 ASN B O 1
ATOM 1226 N N . SER B 1 38 ? 34.751 -11.928 121.904 1.00 62.99 37 SER B N 1
ATOM 1227 C CA . SER B 1 38 ? 34.149 -11.197 120.801 1.00 62.99 37 SER B CA 1
ATOM 1228 C C . SER B 1 38 ? 33.996 -12.111 119.594 1.00 62.99 37 SER B C 1
ATOM 1229 O O . SER B 1 38 ? 34.643 -13.154 119.499 1.00 62.99 37 SER B O 1
ATOM 1232 N N . ARG B 1 39 ? 33.138 -11.703 118.655 1.00 60.85 38 ARG B N 1
ATOM 1233 C CA . ARG B 1 39 ? 32.823 -12.559 117.515 1.00 60.85 38 ARG B CA 1
ATOM 1234 C C . ARG B 1 39 ? 33.993 -12.716 116.556 1.00 60.85 38 ARG B C 1
ATOM 1235 O O . ARG B 1 39 ? 34.039 -13.698 115.811 1.00 60.85 38 ARG B O 1
ATOM 1243 N N . SER B 1 40 ? 34.937 -11.776 116.559 1.00 60.83 39 SER B N 1
ATOM 1244 C CA . SER B 1 40 ? 36.091 -11.870 115.679 1.00 60.83 39 SER B CA 1
ATOM 1245 C C . SER B 1 40 ? 37.192 -12.753 116.245 1.00 60.83 39 SER B C 1
ATOM 1246 O O . SER B 1 40 ? 38.080 -13.167 115.493 1.00 60.83 39 SER B O 1
ATOM 1249 N N . GLN B 1 41 ? 37.154 -13.061 117.540 1.00 63.42 40 GLN B N 1
ATOM 1250 C CA . GLN B 1 41 ? 38.230 -13.797 118.187 1.00 63.42 40 GLN B CA 1
ATOM 1251 C C . GLN B 1 41 ? 37.774 -15.049 118.923 1.00 63.42 40 GLN B C 1
ATOM 1252 O O . GLN B 1 41 ? 38.584 -15.659 119.627 1.00 63.42 40 GLN B O 1
ATOM 1258 N N . ALA B 1 42 ? 36.513 -15.446 118.801 1.00 60.71 41 ALA B N 1
ATOM 1259 C CA . ALA B 1 42 ? 36.039 -16.605 119.537 1.00 60.71 41 ALA B CA 1
ATOM 1260 C C . ALA B 1 42 ? 36.081 -17.853 118.668 1.00 60.71 41 ALA B C 1
ATOM 1261 O O . ALA B 1 42 ? 36.114 -17.788 117.438 1.00 60.71 41 ALA B O 1
ATOM 1263 N N . TYR B 1 43 ? 36.067 -19.006 119.329 1.00 59.41 42 TYR B N 1
ATOM 1264 C CA . TYR B 1 43 ? 35.920 -20.282 118.646 1.00 59.41 42 TYR B CA 1
ATOM 1265 C C . TYR B 1 43 ? 34.453 -20.429 118.284 1.00 59.41 42 TYR B C 1
ATOM 1266 O O . TYR B 1 43 ? 33.587 -20.139 119.109 1.00 59.41 42 TYR B O 1
ATOM 1275 N N . LYS B 1 44 ? 34.166 -20.881 117.071 1.00 58.45 43 LYS B N 1
ATOM 1276 C CA . LYS B 1 44 ? 32.782 -21.057 116.659 1.00 58.45 43 LYS B CA 1
ATOM 1277 C C . LYS B 1 44 ? 32.594 -22.441 116.069 1.00 58.45 43 LYS B C 1
ATOM 1278 O O . LYS B 1 44 ? 33.324 -22.835 115.160 1.00 58.45 43 LYS B O 1
ATOM 1284 N N . VAL B 1 45 ? 31.612 -23.176 116.586 1.00 56.17 44 VAL B N 1
ATOM 1285 C CA . VAL B 1 45 ? 31.311 -24.529 116.136 1.00 56.17 44 VAL B CA 1
ATOM 1286 C C . VAL B 1 45 ? 29.848 -24.577 115.720 1.00 56.17 44 VAL B C 1
ATOM 1287 O O . VAL B 1 45 ? 28.974 -24.159 116.484 1.00 56.17 44 VAL B O 1
ATOM 1291 N N . THR B 1 46 ? 29.580 -25.076 114.513 1.00 56.16 45 THR B N 1
ATOM 1292 C CA . THR B 1 46 ? 28.217 -25.262 114.036 1.00 56.16 45 THR B CA 1
ATOM 1293 C C . THR B 1 46 ? 28.003 -26.715 113.636 1.00 56.16 45 THR B C 1
ATOM 1294 O O . THR B 1 46 ? 28.951 -27.445 113.345 1.00 56.16 45 THR B O 1
ATOM 1298 N N . CYS B 1 47 ? 26.738 -27.129 113.624 1.00 57.13 46 CYS B N 1
ATOM 1299 C CA . CYS B 1 47 ? 26.372 -28.503 113.310 1.00 57.13 46 CYS B CA 1
ATOM 1300 C C . CYS B 1 47 ? 24.958 -28.533 112.755 1.00 57.13 46 CYS B C 1
ATOM 1301 O O . CYS B 1 47 ? 24.035 -27.994 113.369 1.00 57.13 46 CYS B O 1
ATOM 1304 N N . SER B 1 48 ? 24.791 -29.177 111.605 1.00 57.10 47 SER B N 1
ATOM 1305 C CA . SER B 1 48 ? 23.489 -29.245 110.961 1.00 57.10 47 SER B CA 1
ATOM 1306 C C . SER B 1 48 ? 23.324 -30.610 110.311 1.00 57.10 47 SER B C 1
ATOM 1307 O O . SER B 1 48 ? 24.295 -31.258 109.918 1.00 57.10 47 SER B O 1
ATOM 1310 N N . VAL B 1 49 ? 22.070 -31.041 110.207 1.00 57.46 48 VAL B N 1
ATOM 1311 C CA . VAL B 1 49 ? 21.710 -32.345 109.664 1.00 57.46 48 VAL B CA 1
ATOM 1312 C C . VAL B 1 49 ? 20.707 -32.130 108.544 1.00 57.46 48 VAL B C 1
ATOM 1313 O O . VAL B 1 49 ? 19.715 -31.416 108.718 1.00 57.46 48 VAL B O 1
ATOM 1317 N N . ARG B 1 50 ? 20.962 -32.742 107.391 1.00 60.08 49 ARG B N 1
ATOM 1318 C CA . ARG B 1 50 ? 19.993 -32.723 106.308 1.00 60.08 49 ARG B CA 1
ATOM 1319 C C . ARG B 1 50 ? 20.117 -34.016 105.522 1.00 60.08 49 ARG B C 1
ATOM 1320 O O . ARG B 1 50 ? 21.118 -34.729 105.616 1.00 60.08 49 ARG B O 1
ATOM 1328 N N . GLN B 1 51 ? 19.082 -34.317 104.747 1.00 60.53 50 GLN B N 1
ATOM 1329 C CA . GLN B 1 51 ? 19.100 -35.494 103.889 1.00 60.53 50 GLN B CA 1
ATOM 1330 C C . GLN B 1 51 ? 19.385 -35.046 102.463 1.00 60.53 50 GLN B C 1
ATOM 1331 O O . GLN B 1 51 ? 18.556 -34.378 101.838 1.00 60.53 50 GLN B O 1
ATOM 1337 N N . SER B 1 52 ? 20.555 -35.423 101.945 1.00 60.08 51 SER B N 1
ATOM 1338 C CA . SER B 1 52 ? 21.045 -34.852 100.695 1.00 60.08 51 SER B CA 1
ATOM 1339 C C . SER B 1 52 ? 20.345 -35.439 99.477 1.00 60.08 51 SER B C 1
ATOM 1340 O O . SER B 1 52 ? 20.056 -34.716 98.519 1.00 60.08 51 SER B O 1
ATOM 1343 N N . SER B 1 53 ? 20.076 -36.739 99.482 1.00 61.24 52 SER B N 1
ATOM 1344 C CA . SER B 1 53 ? 19.421 -37.385 98.355 1.00 61.24 52 SER B CA 1
ATOM 1345 C C . SER B 1 53 ? 18.446 -38.415 98.905 1.00 61.24 52 SER B C 1
ATOM 1346 O O . SER B 1 53 ? 18.097 -38.399 100.088 1.00 61.24 52 SER B O 1
ATOM 1349 N N . ALA B 1 54 ? 17.998 -39.324 98.041 1.00 61.56 53 ALA B N 1
ATOM 1350 C CA . ALA B 1 54 ? 17.102 -40.383 98.489 1.00 61.56 53 ALA B CA 1
ATOM 1351 C C . ALA B 1 54 ? 17.828 -41.474 99.262 1.00 61.56 53 ALA B C 1
ATOM 1352 O O . ALA B 1 54 ? 17.170 -42.354 99.824 1.00 61.56 53 ALA B O 1
ATOM 1354 N N . GLN B 1 55 ? 19.160 -41.441 99.303 1.00 59.84 54 GLN B N 1
ATOM 1355 C CA . GLN B 1 55 ? 19.944 -42.507 99.902 1.00 59.84 54 GLN B CA 1
ATOM 1356 C C . GLN B 1 55 ? 20.829 -42.060 101.056 1.00 59.84 54 GLN B C 1
ATOM 1357 O O . GLN B 1 55 ? 21.165 -42.891 101.904 1.00 59.84 54 GLN B O 1
ATOM 1363 N N . ASN B 1 56 ? 21.206 -40.785 101.127 1.00 58.05 55 ASN B N 1
ATOM 1364 C CA . ASN B 1 56 ? 22.312 -40.375 101.978 1.00 58.05 55 ASN B CA 1
ATOM 1365 C C . ASN B 1 56 ? 21.908 -39.227 102.890 1.00 58.05 55 ASN B C 1
ATOM 1366 O O . ASN B 1 56 ? 20.931 -38.522 102.632 1.00 58.05 55 ASN B O 1
ATOM 1371 N N . ARG B 1 57 ? 22.677 -39.049 103.963 1.00 57.02 56 ARG B N 1
ATOM 1372 C CA . ARG B 1 57 ? 22.552 -37.912 104.863 1.00 57.02 56 ARG B CA 1
ATOM 1373 C C . ARG B 1 57 ? 23.918 -37.268 105.061 1.00 57.02 56 ARG B C 1
ATOM 1374 O O . ARG B 1 57 ? 24.914 -37.959 105.280 1.00 57.02 56 ARG B O 1
ATOM 1382 N N . LYS B 1 58 ? 23.964 -35.939 105.001 1.00 56.23 57 LYS B N 1
ATOM 1383 C CA . LYS B 1 58 ? 25.207 -35.192 105.146 1.00 56.23 57 LYS B CA 1
ATOM 1384 C C . LYS B 1 58 ? 25.198 -34.415 106.451 1.00 56.23 57 LYS B C 1
ATOM 1385 O O . LYS B 1 58 ? 24.231 -33.709 106.747 1.00 56.23 57 LYS B O 1
ATOM 1391 N N . TYR B 1 59 ? 26.270 -34.545 107.225 1.00 55.17 58 TYR B N 1
ATOM 1392 C CA . TYR B 1 59 ? 26.475 -33.710 108.399 1.00 55.17 58 TYR B CA 1
ATOM 1393 C C . TYR B 1 59 ? 27.466 -32.613 108.048 1.00 55.17 58 TYR B C 1
ATOM 1394 O O . TYR B 1 59 ? 28.514 -32.887 107.461 1.00 55.17 58 TYR B O 1
ATOM 1403 N N . THR B 1 60 ? 27.139 -31.379 108.403 1.00 54.75 59 THR B N 1
ATOM 1404 C CA . THR B 1 60 ? 28.001 -30.238 108.135 1.00 54.75 59 THR B CA 1
ATOM 1405 C C . THR B 1 60 ? 28.486 -29.661 109.456 1.00 54.75 59 THR B C 1
ATOM 1406 O O . THR B 1 60 ? 27.710 -29.040 110.188 1.00 54.75 59 THR B O 1
ATOM 1410 N N . ILE B 1 61 ? 29.765 -29.864 109.758 1.00 55.33 60 ILE B N 1
ATOM 1411 C CA . ILE B 1 61 ? 30.387 -29.363 110.975 1.00 55.33 60 ILE B CA 1
ATOM 1412 C C . ILE B 1 61 ? 31.470 -28.376 110.566 1.00 55.33 60 ILE B C 1
ATOM 1413 O O . ILE B 1 61 ? 32.269 -28.668 109.671 1.00 55.33 60 ILE B O 1
ATOM 1418 N N . LYS B 1 62 ? 31.486 -27.207 111.205 1.00 54.40 61 LYS B N 1
ATOM 1419 C CA . LYS B 1 62 ? 32.419 -26.140 110.874 1.00 54.40 61 LYS B CA 1
ATOM 1420 C C . LYS B 1 62 ? 33.013 -25.566 112.149 1.00 54.40 61 LYS B C 1
ATOM 1421 O O . LYS B 1 62 ? 32.280 -25.235 113.081 1.00 54.40 61 LYS B O 1
ATOM 1427 N N . VAL B 1 63 ? 34.339 -25.455 112.193 1.00 56.31 62 VAL B N 1
ATOM 1428 C CA . VAL B 1 63 ? 35.058 -24.936 113.352 1.00 56.31 62 VAL B CA 1
ATOM 1429 C C . VAL B 1 63 ? 35.966 -23.804 112.890 1.00 56.31 62 VAL B C 1
ATOM 1430 O O . VAL B 1 63 ? 36.703 -23.953 111.911 1.00 56.31 62 VAL B O 1
ATOM 1434 N N . GLU B 1 64 ? 35.912 -22.670 113.585 1.00 59.27 63 GLU B N 1
ATOM 1435 C CA . GLU B 1 64 ? 36.767 -21.528 113.292 1.00 59.27 63 GLU B CA 1
ATOM 1436 C C . GLU B 1 64 ? 37.680 -21.258 114.478 1.00 59.27 63 GLU B C 1
ATOM 1437 O O . GLU B 1 64 ? 37.201 -21.018 115.589 1.00 59.27 63 GLU B O 1
ATOM 1443 N N . VAL B 1 65 ? 38.988 -21.294 114.244 1.00 58.76 64 VAL B N 1
ATOM 1444 C CA . VAL B 1 65 ? 39.973 -21.104 115.306 1.00 58.76 64 VAL B CA 1
ATOM 1445 C C . VAL B 1 65 ? 40.847 -19.902 114.972 1.00 58.76 64 VAL B C 1
ATOM 1446 O O . VAL B 1 65 ? 41.512 -19.899 113.929 1.00 58.76 64 VAL B O 1
ATOM 1450 N N . PRO B 1 66 ? 40.887 -18.873 115.815 1.00 61.17 65 PRO B N 1
ATOM 1451 C CA . PRO B 1 66 ? 41.725 -17.708 115.516 1.00 61.17 65 PRO B CA 1
ATOM 1452 C C . PRO B 1 66 ? 43.196 -17.958 115.791 1.00 61.17 65 PRO B C 1
ATOM 1453 O O . PRO B 1 66 ? 43.577 -18.943 116.425 1.00 61.17 65 PRO B O 1
ATOM 1457 N N . LYS B 1 67 ? 44.021 -17.039 115.300 1.00 62.51 66 LYS B N 1
ATOM 1458 C CA . LYS B 1 67 ? 45.455 -17.057 115.546 1.00 62.51 66 LYS B CA 1
ATOM 1459 C C . LYS B 1 67 ? 45.718 -16.393 116.893 1.00 62.51 66 LYS B C 1
ATOM 1460 O O . LYS B 1 67 ? 45.178 -15.319 117.175 1.00 62.51 66 LYS B O 1
ATOM 1466 N N . VAL B 1 68 ? 46.537 -17.029 117.727 1.00 63.49 67 VAL B N 1
ATOM 1467 C CA . VAL B 1 68 ? 46.619 -16.675 119.139 1.00 63.49 67 VAL B CA 1
ATOM 1468 C C . VAL B 1 68 ? 47.924 -15.931 119.402 1.00 63.49 67 VAL B C 1
ATOM 1469 O O . VAL B 1 68 ? 48.017 -15.119 120.329 1.00 63.49 67 VAL B O 1
ATOM 1473 N N . ALA B 1 69 ? 48.929 -16.171 118.562 1.00 65.28 68 ALA B N 1
ATOM 1474 C CA . ALA B 1 69 ? 50.241 -15.562 118.756 1.00 65.28 68 ALA B CA 1
ATOM 1475 C C . ALA B 1 69 ? 50.194 -14.062 118.491 1.00 65.28 68 ALA B C 1
ATOM 1476 O O . ALA B 1 69 ? 49.743 -13.624 117.430 1.00 65.28 68 ALA B O 1
ATOM 1478 N N . THR B 1 70 ? 50.694 -13.282 119.460 1.00 66.18 69 THR B N 1
ATOM 1479 C CA . THR B 1 70 ? 50.595 -11.821 119.526 1.00 66.18 69 THR B CA 1
ATOM 1480 C C . THR B 1 70 ? 49.171 -11.321 119.326 1.00 66.18 69 THR B C 1
ATOM 1481 O O . THR B 1 70 ? 48.944 -10.383 118.558 1.00 66.18 69 THR B O 1
ATOM 1485 N N . GLN B 1 71 ? 48.203 -11.944 119.987 1.00 66.95 70 GLN B N 1
ATOM 1486 C CA . GLN B 1 71 ? 46.820 -11.509 119.877 1.00 66.95 70 GLN B CA 1
ATOM 1487 C C . GLN B 1 71 ? 46.609 -10.239 120.691 1.00 66.95 70 GLN B C 1
ATOM 1488 O O . GLN B 1 71 ? 47.178 -10.063 121.771 1.00 66.95 70 GLN B O 1
ATOM 1494 N N . THR B 1 72 ? 45.799 -9.338 120.152 1.00 66.36 71 THR B N 1
ATOM 1495 C CA . THR B 1 72 ? 45.300 -8.186 120.890 1.00 66.36 71 THR B CA 1
ATOM 1496 C C . THR B 1 72 ? 43.871 -8.521 121.293 1.00 66.36 71 THR B C 1
ATOM 1497 O O . THR B 1 72 ? 42.972 -8.537 120.447 1.00 66.36 71 THR B O 1
ATOM 1501 N N . VAL B 1 73 ? 43.668 -8.800 122.579 1.00 65.42 72 VAL B N 1
ATOM 1502 C CA . VAL B 1 73 ? 42.402 -9.357 123.043 1.00 65.42 72 VAL B CA 1
ATOM 1503 C C . VAL B 1 73 ? 41.343 -8.264 123.054 1.00 65.42 72 VAL B C 1
ATOM 1504 O O . VAL B 1 73 ? 41.431 -7.299 123.822 1.00 65.42 72 VAL B O 1
ATOM 1508 N N . GLY B 1 74 ? 40.334 -8.413 122.201 1.00 64.43 73 GLY B N 1
ATOM 1509 C CA . GLY B 1 74 ? 39.275 -7.438 122.086 1.00 64.43 73 GLY B CA 1
ATOM 1510 C C . GLY B 1 74 ? 39.567 -6.281 121.160 1.00 64.43 73 GLY B C 1
ATOM 1511 O O . GLY B 1 74 ? 38.659 -5.488 120.883 1.00 64.43 73 GLY B O 1
ATOM 1512 N N . GLY B 1 75 ? 40.797 -6.154 120.673 1.00 63.68 74 GLY B N 1
ATOM 1513 C CA . GLY B 1 75 ? 41.131 -5.090 119.755 1.00 63.68 74 GLY B CA 1
ATOM 1514 C C . GLY B 1 75 ? 40.604 -5.345 118.360 1.00 63.68 74 GLY B C 1
ATOM 1515 O O . GLY B 1 75 ? 40.143 -6.433 118.022 1.00 63.68 74 GLY B O 1
ATOM 1516 N N . VAL B 1 76 ? 40.677 -4.308 117.534 1.00 64.69 75 VAL B N 1
ATOM 1517 C CA . VAL B 1 76 ? 40.229 -4.381 116.150 1.00 64.69 75 VAL B CA 1
ATOM 1518 C C . VAL B 1 76 ? 41.415 -4.838 115.310 1.00 64.69 75 VAL B C 1
ATOM 1519 O O . VAL B 1 76 ? 42.479 -4.215 115.331 1.00 64.69 75 VAL B O 1
ATOM 1523 N N . GLU B 1 77 ? 41.236 -5.929 114.571 1.00 67.86 76 GLU B N 1
ATOM 1524 C CA . GLU B 1 77 ? 42.326 -6.622 113.897 1.00 67.86 76 GLU B CA 1
ATOM 1525 C C . GLU B 1 77 ? 41.968 -6.843 112.433 1.00 67.86 76 GLU B C 1
ATOM 1526 O O . GLU B 1 77 ? 41.024 -7.576 112.126 1.00 67.86 76 GLU B O 1
ATOM 1532 N N . LEU B 1 78 ? 42.727 -6.225 111.539 1.00 64.70 77 LEU B N 1
ATOM 1533 C CA . LEU B 1 78 ? 42.529 -6.346 110.106 1.00 64.70 77 LEU B CA 1
ATOM 1534 C C . LEU B 1 78 ? 43.769 -6.950 109.458 1.00 64.70 77 LEU B C 1
ATOM 1535 O O . LEU B 1 78 ? 44.893 -6.706 109.910 1.00 64.70 77 LEU B O 1
ATOM 1540 N N . PRO B 1 79 ? 43.606 -7.756 108.391 1.00 63.79 78 PRO B N 1
ATOM 1541 C CA . PRO B 1 79 ? 42.362 -8.225 107.771 1.00 63.79 78 PRO B CA 1
ATOM 1542 C C . PRO B 1 79 ? 41.774 -9.409 108.516 1.00 63.79 78 PRO B C 1
ATOM 1543 O O . PRO B 1 79 ? 42.480 -10.028 109.306 1.00 63.79 78 PRO B O 1
ATOM 1547 N N . VAL B 1 80 ? 40.501 -9.717 108.267 1.00 62.63 79 VAL B N 1
ATOM 1548 C CA . VAL B 1 80 ? 39.821 -10.751 109.043 1.00 62.63 79 VAL B CA 1
ATOM 1549 C C . VAL B 1 80 ? 40.311 -12.133 108.635 1.00 62.63 79 VAL B C 1
ATOM 1550 O O . VAL B 1 80 ? 40.527 -13.007 109.482 1.00 62.63 79 VAL B O 1
ATOM 1554 N N . ALA B 1 81 ? 40.535 -12.340 107.338 1.00 62.57 80 ALA B N 1
ATOM 1555 C CA . ALA B 1 81 ? 40.880 -13.665 106.839 1.00 62.57 80 ALA B CA 1
ATOM 1556 C C . ALA B 1 81 ? 42.311 -14.077 107.148 1.00 62.57 80 ALA B C 1
ATOM 1557 O O . ALA B 1 81 ? 42.649 -15.246 106.947 1.00 62.57 80 ALA B O 1
ATOM 1559 N N . ALA B 1 82 ? 43.154 -13.167 107.625 1.00 62.26 81 ALA B N 1
ATOM 1560 C CA . ALA B 1 82 ? 44.522 -13.523 107.971 1.00 62.26 81 ALA B CA 1
ATOM 1561 C C . ALA B 1 82 ? 44.719 -13.751 109.460 1.00 62.26 81 ALA B C 1
ATOM 1562 O O . ALA B 1 82 ? 45.861 -13.909 109.899 1.00 62.26 81 ALA B O 1
ATOM 1564 N N . TRP B 1 83 ? 43.648 -13.764 110.246 1.00 62.83 82 TRP B N 1
ATOM 1565 C CA . TRP B 1 83 ? 43.741 -14.043 111.671 1.00 62.83 82 TRP B CA 1
ATOM 1566 C C . TRP B 1 83 ? 42.993 -15.302 112.083 1.00 62.83 82 TRP B C 1
ATOM 1567 O O . TRP B 1 83 ? 43.115 -15.726 113.235 1.00 62.83 82 TRP B O 1
ATOM 1578 N N . ARG B 1 84 ? 42.224 -15.914 111.185 1.00 59.83 83 ARG B N 1
ATOM 1579 C CA . ARG B 1 84 ? 41.334 -17.000 111.569 1.00 59.83 83 ARG B CA 1
ATOM 1580 C C . ARG B 1 84 ? 41.521 -18.200 110.658 1.00 59.83 83 ARG B C 1
ATOM 1581 O O . ARG B 1 84 ? 41.768 -18.049 109.461 1.00 59.83 83 ARG B O 1
ATOM 1589 N N . SER B 1 85 ? 41.399 -19.390 111.238 1.00 55.92 84 SER B N 1
ATOM 1590 C CA . SER B 1 85 ? 41.390 -20.641 110.499 1.00 55.92 84 SER B CA 1
ATOM 1591 C C . SER B 1 85 ? 39.951 -21.081 110.282 1.00 55.92 84 SER B C 1
ATOM 1592 O O . SER B 1 85 ? 39.021 -20.511 110.855 1.00 55.92 84 SER B O 1
ATOM 1595 N N . TYR B 1 86 ? 39.767 -22.093 109.442 1.00 54.69 85 TYR B N 1
ATOM 1596 C CA . TYR B 1 86 ? 38.438 -22.583 109.112 1.00 54.69 85 TYR B CA 1
ATOM 1597 C C . TYR B 1 86 ? 38.477 -24.093 108.967 1.00 54.69 85 TYR B C 1
ATOM 1598 O O . TYR B 1 86 ? 39.435 -24.641 108.416 1.00 54.69 85 TYR B O 1
ATOM 1607 N N . LEU B 1 87 ? 37.444 -24.759 109.462 1.00 54.50 86 LEU B N 1
ATOM 1608 C CA . LEU B 1 87 ? 37.263 -26.187 109.265 1.00 54.50 86 LEU B CA 1
ATOM 1609 C C . LEU B 1 87 ? 35.950 -26.416 108.533 1.00 54.50 86 LEU B C 1
ATOM 1610 O O . LEU B 1 87 ? 34.981 -25.681 108.737 1.00 54.50 86 LEU B O 1
ATOM 1615 N N . ASN B 1 88 ? 35.924 -27.422 107.666 1.00 57.50 87 ASN B N 1
ATOM 1616 C CA . ASN B 1 88 ? 34.729 -27.741 106.893 1.00 57.50 87 ASN B CA 1
ATOM 1617 C C . ASN B 1 88 ? 34.669 -29.253 106.740 1.00 57.50 87 ASN B C 1
ATOM 1618 O O . ASN B 1 88 ? 35.563 -29.853 106.137 1.00 57.50 87 ASN B O 1
ATOM 1623 N N . MET B 1 89 ? 33.620 -29.866 107.278 1.00 59.60 88 MET B N 1
ATOM 1624 C CA . MET B 1 89 ? 33.458 -31.312 107.268 1.00 59.60 88 MET B CA 1
ATOM 1625 C C . MET B 1 89 ? 32.107 -31.679 106.676 1.00 59.60 88 MET B C 1
ATOM 1626 O O . MET B 1 89 ? 31.087 -31.078 107.019 1.00 59.60 88 MET B O 1
ATOM 1631 N N . GLU B 1 90 ? 32.107 -32.665 105.787 1.00 60.96 89 GLU B N 1
ATOM 1632 C CA . GLU B 1 90 ? 30.893 -33.200 105.188 1.00 60.96 89 GLU B CA 1
ATOM 1633 C C . GLU B 1 90 ? 30.905 -34.707 105.366 1.00 60.96 89 GLU B C 1
ATOM 1634 O O . GLU B 1 90 ? 31.748 -35.395 104.784 1.00 60.96 89 GLU B O 1
ATOM 1640 N N . LEU B 1 91 ? 29.977 -35.218 106.165 1.00 54.70 90 LEU B N 1
ATOM 1641 C CA . LEU B 1 91 ? 29.942 -36.629 106.518 1.00 54.70 90 LEU B CA 1
ATOM 1642 C C . LEU B 1 91 ? 28.733 -37.267 105.856 1.00 54.70 90 LEU B C 1
ATOM 1643 O O . LEU B 1 91 ? 27.628 -37.226 106.403 1.00 54.70 90 LEU B O 1
ATOM 1648 N N . THR B 1 92 ? 28.944 -37.847 104.682 1.00 53.53 91 THR B N 1
ATOM 1649 C CA . THR B 1 92 ? 27.880 -38.466 103.907 1.00 53.53 91 THR B CA 1
ATOM 1650 C C . THR B 1 92 ? 27.683 -39.892 104.403 1.00 53.53 91 THR B C 1
ATOM 1651 O O . THR B 1 92 ? 28.474 -40.782 104.074 1.00 53.53 91 THR B O 1
ATOM 1655 N N . ILE B 1 93 ? 26.644 -40.102 105.204 1.00 53.13 92 ILE B N 1
ATOM 1656 C CA . ILE B 1 93 ? 26.313 -41.407 105.759 1.00 53.13 92 ILE B CA 1
ATOM 1657 C C . ILE B 1 93 ? 25.022 -41.873 105.101 1.00 53.13 92 ILE B C 1
ATOM 1658 O O . ILE B 1 93 ? 24.042 -41.127 105.097 1.00 53.13 92 ILE B O 1
ATOM 1663 N N . PRO B 1 94 ? 24.978 -43.074 104.523 1.00 53.10 93 PRO B N 1
ATOM 1664 C CA . PRO B 1 94 ? 23.729 -43.559 103.933 1.00 53.10 93 PRO B CA 1
ATOM 1665 C C . PRO B 1 94 ? 22.702 -43.900 105.000 1.00 53.10 93 PRO B C 1
ATOM 1666 O O . PRO B 1 94 ? 23.018 -44.030 106.183 1.00 53.10 93 PRO B O 1
ATOM 1670 N N . ILE B 1 95 ? 21.453 -44.051 104.560 1.00 53.01 94 ILE B N 1
ATOM 1671 C CA . ILE B 1 95 ? 20.352 -44.326 105.466 1.00 53.01 94 ILE B CA 1
ATOM 1672 C C . ILE B 1 95 ? 20.321 -45.768 105.940 1.00 53.01 94 ILE B C 1
ATOM 1673 O O . ILE B 1 95 ? 19.592 -46.085 106.883 1.00 53.01 94 ILE B O 1
ATOM 1678 N N . PHE B 1 96 ? 21.097 -46.652 105.317 1.00 51.12 95 PHE B N 1
ATOM 1679 C CA . PHE B 1 96 ? 21.134 -48.049 105.720 1.00 51.12 95 PHE B CA 1
ATOM 1680 C C . PHE B 1 96 ? 21.975 -48.294 106.962 1.00 51.12 95 PHE B C 1
ATOM 1681 O O . PHE B 1 96 ? 21.953 -49.407 107.492 1.00 51.12 95 PHE B O 1
ATOM 1689 N N . ALA B 1 97 ? 22.714 -47.297 107.433 1.00 53.97 96 ALA B N 1
ATOM 1690 C CA . ALA B 1 97 ? 23.631 -47.506 108.544 1.00 53.97 96 ALA B CA 1
ATOM 1691 C C . ALA B 1 97 ? 22.892 -47.443 109.873 1.00 53.97 96 ALA B C 1
ATOM 1692 O O . ALA B 1 97 ? 22.169 -46.483 110.148 1.00 53.97 96 ALA B O 1
ATOM 1694 N N . THR B 1 98 ? 23.090 -48.461 110.706 1.00 54.46 97 THR B N 1
ATOM 1695 C CA . THR B 1 98 ? 22.472 -48.503 112.020 1.00 54.46 97 THR B CA 1
ATOM 1696 C C . THR B 1 98 ? 23.307 -47.706 113.018 1.00 54.46 97 THR B C 1
ATOM 1697 O O . THR B 1 98 ? 24.212 -46.953 112.649 1.00 54.46 97 THR B O 1
ATOM 1701 N N . ASN B 1 99 ? 22.995 -47.867 114.306 1.00 54.52 98 ASN B N 1
ATOM 1702 C CA . ASN B 1 99 ? 23.716 -47.131 115.339 1.00 54.52 98 ASN B CA 1
ATOM 1703 C C . ASN B 1 99 ? 25.141 -47.637 115.495 1.00 54.52 98 ASN B C 1
ATOM 1704 O O . ASN B 1 99 ? 26.066 -46.842 115.692 1.00 54.52 98 ASN B O 1
ATOM 1709 N N . SER B 1 100 ? 25.340 -48.953 115.399 1.00 54.98 99 SER B N 1
ATOM 1710 C CA . SER B 1 100 ? 26.668 -49.520 115.601 1.00 54.98 99 SER B CA 1
ATOM 1711 C C . SER B 1 100 ? 27.592 -49.202 114.433 1.00 54.98 99 SER B C 1
ATOM 1712 O O . SER B 1 100 ? 28.816 -49.149 114.597 1.00 54.98 99 SER B O 1
ATOM 1715 N N . ASP B 1 101 ? 27.026 -48.990 113.245 1.00 56.08 100 ASP B N 1
ATOM 1716 C CA . ASP B 1 101 ? 27.841 -48.569 112.112 1.00 56.08 100 ASP B CA 1
ATOM 1717 C C . ASP B 1 101 ? 28.166 -47.085 112.203 1.00 56.08 100 ASP B C 1
ATOM 1718 O O . ASP B 1 101 ? 29.208 -46.636 111.718 1.00 56.08 100 ASP B O 1
ATOM 1723 N N . CYS B 1 102 ? 27.282 -46.306 112.829 1.00 53.97 101 CYS B N 1
ATOM 1724 C CA . CYS B 1 102 ? 27.583 -44.898 113.060 1.00 53.97 101 CYS B CA 1
ATOM 1725 C C . CYS B 1 102 ? 28.547 -44.716 114.223 1.00 53.97 101 CYS B C 1
ATOM 1726 O O . CYS B 1 102 ? 29.087 -43.623 114.413 1.00 53.97 101 CYS B O 1
ATOM 1729 N N . GLU B 1 103 ? 28.761 -45.762 115.021 1.00 53.95 102 GLU B N 1
ATOM 1730 C CA . GLU B 1 103 ? 29.834 -45.723 116.007 1.00 53.95 102 GLU B CA 1
ATOM 1731 C C . GLU B 1 103 ? 31.180 -45.985 115.352 1.00 53.95 102 GLU B C 1
ATOM 1732 O O . GLU B 1 103 ? 32.212 -45.484 115.811 1.00 53.95 102 GLU B O 1
ATOM 1738 N N . LEU B 1 104 ? 31.188 -46.770 114.273 1.00 52.92 103 LEU B N 1
ATOM 1739 C CA . LEU B 1 104 ? 32.440 -47.106 113.603 1.00 52.92 103 LEU B CA 1
ATOM 1740 C C . LEU B 1 104 ? 32.962 -45.929 112.791 1.00 52.92 103 LEU B C 1
ATOM 1741 O O . LEU B 1 104 ? 34.172 -45.809 112.573 1.00 52.92 103 LEU B O 1
ATOM 1746 N N . ILE B 1 105 ? 32.066 -45.062 112.323 1.00 51.61 104 ILE B N 1
ATOM 1747 C CA . ILE B 1 105 ? 32.493 -43.904 111.546 1.00 51.61 104 ILE B CA 1
ATOM 1748 C C . ILE B 1 105 ? 33.126 -42.862 112.459 1.00 51.61 104 ILE B C 1
ATOM 1749 O O . ILE B 1 105 ? 34.121 -42.219 112.100 1.00 51.61 104 ILE B O 1
ATOM 1754 N N . VAL B 1 106 ? 32.585 -42.706 113.668 1.00 51.18 105 VAL B N 1
ATOM 1755 C CA . VAL B 1 106 ? 33.141 -41.750 114.621 1.00 51.18 105 VAL B CA 1
ATOM 1756 C C . VAL B 1 106 ? 34.483 -42.246 115.153 1.00 51.18 105 VAL B C 1
ATOM 1757 O O . VAL B 1 106 ? 35.402 -41.453 115.389 1.00 51.18 105 VAL B O 1
ATOM 1761 N N . LYS B 1 107 ? 34.641 -43.566 115.296 1.00 51.94 106 LYS B N 1
ATOM 1762 C CA . LYS B 1 107 ? 35.940 -44.116 115.678 1.00 51.94 106 LYS B CA 1
ATOM 1763 C C . LYS B 1 107 ? 36.966 -43.953 114.565 1.00 51.94 106 LYS B C 1
ATOM 1764 O O . LYS B 1 107 ? 38.172 -43.915 114.828 1.00 51.94 106 LYS B O 1
ATOM 1770 N N . ALA B 1 108 ? 36.509 -43.856 113.316 1.00 51.34 107 ALA B N 1
ATOM 1771 C CA . ALA B 1 108 ? 37.433 -43.589 112.221 1.00 51.34 107 ALA B CA 1
ATOM 1772 C C . ALA B 1 108 ? 37.900 -42.142 112.242 1.00 51.34 107 ALA B C 1
ATOM 1773 O O . ALA B 1 108 ? 39.078 -41.860 111.998 1.00 51.34 107 ALA B O 1
ATOM 1775 N N . MET B 1 109 ? 36.991 -41.210 112.535 1.00 52.65 108 MET B N 1
ATOM 1776 C CA . MET B 1 109 ? 37.367 -39.801 112.567 1.00 52.65 108 MET B CA 1
ATOM 1777 C C . MET B 1 109 ? 38.204 -39.480 113.799 1.00 52.65 108 MET B C 1
ATOM 1778 O O . MET B 1 109 ? 39.051 -38.582 113.763 1.00 52.65 108 MET B O 1
ATOM 1783 N N . GLN B 1 110 ? 37.978 -40.195 114.903 1.00 53.61 109 GLN B N 1
ATOM 1784 C CA . GLN B 1 110 ? 38.861 -40.067 116.054 1.00 53.61 109 GLN B CA 1
ATOM 1785 C C . GLN B 1 110 ? 40.225 -40.688 115.804 1.00 53.61 109 GLN B C 1
ATOM 1786 O O . GLN B 1 110 ? 41.230 -40.155 116.283 1.00 53.61 109 GLN B O 1
ATOM 1792 N N . GLY B 1 111 ? 40.281 -41.797 115.066 1.00 53.59 110 GLY B N 1
ATOM 1793 C CA . GLY B 1 111 ? 41.562 -42.417 114.778 1.00 53.59 110 GLY B CA 1
ATOM 1794 C C . GLY B 1 111 ? 42.337 -41.680 113.704 1.00 53.59 110 GLY B C 1
ATOM 1795 O O . GLY B 1 111 ? 43.554 -41.836 113.587 1.00 53.59 110 GLY B O 1
ATOM 1796 N N . LEU B 1 112 ? 41.643 -40.878 112.897 1.00 51.58 111 LEU B N 1
ATOM 1797 C CA . LEU B 1 112 ? 42.329 -40.063 111.905 1.00 51.58 111 LEU B CA 1
ATOM 1798 C C . LEU B 1 112 ? 43.074 -38.915 112.569 1.00 51.58 111 LEU B C 1
ATOM 1799 O O . LEU B 1 112 ? 44.135 -38.496 112.097 1.00 51.58 111 LEU B O 1
ATOM 1804 N N . LEU B 1 113 ? 42.545 -38.409 113.679 1.00 54.42 112 LEU B N 1
ATOM 1805 C CA . LEU B 1 113 ? 43.103 -37.242 114.346 1.00 54.42 112 LEU B CA 1
ATOM 1806 C C . LEU B 1 113 ? 43.764 -37.566 115.679 1.00 54.42 112 LEU B C 1
ATOM 1807 O O . LEU B 1 113 ? 44.043 -36.645 116.453 1.00 54.42 112 LEU B O 1
ATOM 1812 N N . LYS B 1 114 ? 44.007 -38.840 115.973 1.00 57.50 113 LYS B N 1
ATOM 1813 C CA . LYS B 1 114 ? 44.759 -39.199 117.166 1.00 57.50 113 LYS B CA 1
ATOM 1814 C C . LYS B 1 114 ? 46.218 -38.792 116.992 1.00 57.50 113 LYS B C 1
ATOM 1815 O O . LYS B 1 114 ? 46.769 -38.856 115.890 1.00 57.50 113 LYS B O 1
ATOM 1821 N N . ASP B 1 115 ? 46.830 -38.341 118.090 1.00 61.21 114 ASP B N 1
ATOM 1822 C CA . ASP B 1 115 ? 48.198 -37.835 118.064 1.00 61.21 114 ASP B CA 1
ATOM 1823 C C . ASP B 1 115 ? 49.194 -38.923 117.688 1.00 61.21 114 ASP B C 1
ATOM 1824 O O . ASP B 1 115 ? 49.097 -40.065 118.142 1.00 61.21 114 ASP B O 1
ATOM 1829 N N . GLY B 1 116 ? 50.160 -38.553 116.851 1.00 60.16 115 GLY B N 1
ATOM 1830 C CA . GLY B 1 116 ? 51.155 -39.464 116.350 1.00 60.16 115 GLY B CA 1
ATOM 1831 C C . GLY B 1 116 ? 50.868 -39.994 114.962 1.00 60.16 115 GLY B C 1
ATOM 1832 O O . GLY B 1 116 ? 51.780 -40.495 114.297 1.00 60.16 115 GLY B O 1
ATOM 1833 N N . ASN B 1 117 ? 49.621 -39.904 114.515 1.00 57.45 116 ASN B N 1
ATOM 1834 C CA . ASN B 1 117 ? 49.268 -40.320 113.172 1.00 57.45 116 ASN B CA 1
ATOM 1835 C C . ASN B 1 117 ? 49.834 -39.327 112.156 1.00 57.45 116 ASN B C 1
ATOM 1836 O O . ASN B 1 117 ? 50.049 -38.159 112.483 1.00 57.45 116 ASN B O 1
ATOM 1841 N N . PRO B 1 118 ? 50.117 -39.772 110.924 1.00 56.76 117 PRO B N 1
ATOM 1842 C CA . PRO B 1 118 ? 50.782 -38.866 109.968 1.00 56.76 117 PRO B CA 1
ATOM 1843 C C . PRO B 1 118 ? 49.927 -37.715 109.458 1.00 56.76 117 PRO B C 1
ATOM 1844 O O . PRO B 1 118 ? 50.479 -36.732 108.953 1.00 56.76 117 PRO B O 1
ATOM 1848 N N . ILE B 1 119 ? 48.603 -37.792 109.574 1.00 56.46 118 ILE B N 1
ATOM 1849 C CA . ILE B 1 119 ? 47.767 -36.666 109.148 1.00 56.46 118 ILE B CA 1
ATOM 1850 C C . ILE B 1 119 ? 47.760 -35.514 110.155 1.00 56.46 118 ILE B C 1
ATOM 1851 O O . ILE B 1 119 ? 48.014 -34.372 109.742 1.00 56.46 118 ILE B O 1
ATOM 1856 N N . PRO B 1 120 ? 47.506 -35.718 111.465 1.00 56.39 119 PRO B N 1
ATOM 1857 C CA . PRO B 1 120 ? 47.573 -34.544 112.351 1.00 56.39 119 PRO B CA 1
ATOM 1858 C C . PRO B 1 120 ? 48.984 -34.141 112.728 1.00 56.39 119 PRO B C 1
ATOM 1859 O O . PRO B 1 120 ? 49.173 -33.046 113.270 1.00 56.39 119 PRO B O 1
ATOM 1863 N N . SER B 1 121 ? 49.983 -34.983 112.480 1.00 57.74 120 SER B N 1
ATOM 1864 C CA . SER B 1 121 ? 51.355 -34.551 112.709 1.00 57.74 120 SER B CA 1
ATOM 1865 C C . SER B 1 121 ? 51.879 -33.670 111.585 1.00 57.74 120 SER B C 1
ATOM 1866 O O . SER B 1 121 ? 52.903 -33.004 111.765 1.00 57.74 120 SER B O 1
ATOM 1869 N N . ALA B 1 122 ? 51.206 -33.655 110.436 1.00 58.37 121 ALA B N 1
ATOM 1870 C CA . ALA B 1 122 ? 51.582 -32.753 109.356 1.00 58.37 121 ALA B CA 1
ATOM 1871 C C . ALA B 1 122 ? 50.932 -31.388 109.532 1.00 58.37 121 ALA B C 1
ATOM 1872 O O . ALA B 1 122 ? 51.463 -30.375 109.066 1.00 58.37 121 ALA B O 1
ATOM 1874 N N . ILE B 1 123 ? 49.779 -31.347 110.199 1.00 56.53 122 ILE B N 1
ATOM 1875 C CA . ILE B 1 123 ? 49.069 -30.086 110.395 1.00 56.53 122 ILE B CA 1
ATOM 1876 C C . ILE B 1 123 ? 49.782 -29.236 111.438 1.00 56.53 122 ILE B C 1
ATOM 1877 O O . ILE B 1 123 ? 50.003 -28.036 111.243 1.00 56.53 122 ILE B O 1
ATOM 1882 N N . ALA B 1 124 ? 50.181 -29.854 112.550 1.00 57.70 123 ALA B N 1
ATOM 1883 C CA . ALA B 1 124 ? 50.834 -29.117 113.625 1.00 57.70 123 ALA B CA 1
ATOM 1884 C C . ALA B 1 124 ? 52.282 -28.771 113.312 1.00 57.70 123 ALA B C 1
ATOM 1885 O O . ALA B 1 124 ? 52.900 -28.013 114.065 1.00 57.70 123 ALA B O 1
ATOM 1887 N N . ALA B 1 125 ? 52.843 -29.311 112.234 1.00 59.74 124 ALA B N 1
ATOM 1888 C CA . ALA B 1 125 ? 54.219 -29.038 111.853 1.00 59.74 124 ALA B CA 1
ATOM 1889 C C . ALA B 1 125 ? 54.328 -28.271 110.543 1.00 59.74 124 ALA B C 1
ATOM 1890 O O . ALA B 1 125 ? 55.434 -28.160 110.004 1.00 59.74 124 ALA B O 1
ATOM 1892 N N . ASN B 1 126 ? 53.202 -27.757 110.025 1.00 60.74 125 ASN B N 1
ATOM 1893 C CA . ASN B 1 126 ? 53.126 -26.974 108.783 1.00 60.74 125 ASN B CA 1
ATOM 1894 C C . ASN B 1 126 ? 53.675 -27.735 107.578 1.00 60.74 125 ASN B C 1
ATOM 1895 O O . ASN B 1 126 ? 54.239 -27.146 106.655 1.00 60.74 125 ASN B O 1
ATOM 1900 N N . SER B 1 127 ? 53.495 -29.052 107.571 1.00 60.82 126 SER B N 1
ATOM 1901 C CA . SER B 1 127 ? 54.077 -29.906 106.550 1.00 60.82 126 SER B CA 1
ATOM 1902 C C . SER B 1 127 ? 52.980 -30.653 105.810 1.00 60.82 126 SER B C 1
ATOM 1903 O O . SER B 1 127 ? 51.802 -30.593 106.165 1.00 60.82 126 SER B O 1
ATOM 1906 N N . GLY B 1 128 ? 53.386 -31.351 104.756 1.00 60.01 127 GLY B N 1
ATOM 1907 C CA . GLY B 1 128 ? 52.524 -32.242 104.019 1.00 60.01 127 GLY B CA 1
ATOM 1908 C C . GLY B 1 128 ? 52.923 -33.689 104.212 1.00 60.01 127 GLY B C 1
ATOM 1909 O O . GLY B 1 128 ? 53.480 -34.079 105.244 1.00 60.01 127 GLY B O 1
ATOM 1910 N N . ILE B 1 129 ? 52.640 -34.496 103.206 1.00 58.33 128 ILE B N 1
ATOM 1911 C CA . ILE B 1 129 ? 53.041 -35.896 103.218 1.00 58.33 128 ILE B CA 1
ATOM 1912 C C . ILE B 1 129 ? 54.237 -36.071 102.298 1.00 58.33 128 ILE B C 1
ATOM 1913 O O . ILE B 1 129 ? 54.109 -36.031 101.071 1.00 58.33 128 ILE B O 1
ATOM 1918 N N . TYR B 1 130 ? 55.404 -36.271 102.895 1.00 58.37 129 TYR B N 1
ATOM 1919 C CA . TYR B 1 130 ? 56.650 -36.330 102.150 1.00 58.37 129 TYR B CA 1
ATOM 1920 C C . TYR B 1 130 ? 57.280 -37.718 102.195 1.00 58.37 129 TYR B C 1
ATOM 1921 O O . TYR B 1 130 ? 57.773 -38.225 101.188 1.00 58.37 129 TYR B O 1
ATOM 1931 N N . ALA C 1 2 ? 12.784 -22.447 127.595 1.00 76.91 1 ALA C N 1
ATOM 1932 C CA . ALA C 1 2 ? 11.921 -23.596 127.349 1.00 76.91 1 ALA C CA 1
ATOM 1933 C C . ALA C 1 2 ? 11.670 -23.770 125.860 1.00 76.91 1 ALA C C 1
ATOM 1934 O O . ALA C 1 2 ? 11.762 -22.816 125.092 1.00 76.91 1 ALA C O 1
ATOM 1936 N N . SER C 1 3 ? 11.344 -24.997 125.463 1.00 73.80 2 SER C N 1
ATOM 1937 C CA . SER C 1 3 ? 11.112 -25.320 124.064 1.00 73.80 2 SER C CA 1
ATOM 1938 C C . SER C 1 3 ? 10.261 -26.575 123.993 1.00 73.80 2 SER C C 1
ATOM 1939 O O . SER C 1 3 ? 10.349 -27.432 124.873 1.00 73.80 2 SER C O 1
ATOM 1942 N N . ASN C 1 4 ? 9.428 -26.667 122.956 1.00 69.93 3 ASN C N 1
ATOM 1943 C CA . ASN C 1 4 ? 8.654 -27.871 122.696 1.00 69.93 3 ASN C CA 1
ATOM 1944 C C . ASN C 1 4 ? 9.177 -28.671 121.513 1.00 69.93 3 ASN C C 1
ATOM 1945 O O . ASN C 1 4 ? 8.483 -29.577 121.040 1.00 69.93 3 ASN C O 1
ATOM 1950 N N . PHE C 1 5 ? 10.369 -28.348 121.013 1.00 64.29 4 PHE C N 1
ATOM 1951 C CA . PHE C 1 5 ? 11.028 -29.099 119.948 1.00 64.29 4 PHE C CA 1
ATOM 1952 C C . PHE C 1 5 ? 11.956 -30.096 120.632 1.00 64.29 4 PHE C C 1
ATOM 1953 O O . PHE C 1 5 ? 13.183 -30.007 120.575 1.00 64.29 4 PHE C O 1
ATOM 1961 N N . THR C 1 6 ? 11.340 -31.054 121.324 1.00 65.58 5 THR C N 1
ATOM 1962 C CA . THR C 1 6 ? 12.041 -31.923 122.255 1.00 65.58 5 THR C CA 1
ATOM 1963 C C . THR C 1 6 ? 11.799 -33.378 121.891 1.00 65.58 5 THR C C 1
ATOM 1964 O O . THR C 1 6 ? 11.118 -33.699 120.914 1.00 65.58 5 THR C O 1
ATOM 1968 N N . GLN C 1 7 ? 12.370 -34.260 122.702 1.00 67.81 6 GLN C N 1
ATOM 1969 C CA . GLN C 1 7 ? 12.211 -35.692 122.517 1.00 67.81 6 GLN C CA 1
ATOM 1970 C C . GLN C 1 7 ? 10.969 -36.192 123.242 1.00 67.81 6 GLN C C 1
ATOM 1971 O O . GLN C 1 7 ? 10.854 -36.089 124.465 1.00 67.81 6 GLN C O 1
ATOM 1977 N N . PHE C 1 8 ? 10.037 -36.753 122.479 1.00 67.55 7 PHE C N 1
ATOM 1978 C CA . PHE C 1 8 ? 8.796 -37.233 123.066 1.00 67.55 7 PHE C CA 1
ATOM 1979 C C . PHE C 1 8 ? 8.559 -38.658 122.594 1.00 67.55 7 PHE C C 1
ATOM 1980 O O . PHE C 1 8 ? 9.192 -39.134 121.651 1.00 67.55 7 PHE C O 1
ATOM 1988 N N . VAL C 1 9 ? 7.635 -39.332 123.267 1.00 72.05 8 VAL C N 1
ATOM 1989 C CA . VAL C 1 9 ? 7.323 -40.726 122.980 1.00 72.05 8 VAL C CA 1
ATOM 1990 C C . VAL C 1 9 ? 6.140 -40.760 122.026 1.00 72.05 8 VAL C C 1
ATOM 1991 O O . VAL C 1 9 ? 5.092 -40.171 122.305 1.00 72.05 8 VAL C O 1
ATOM 1995 N N . LEU C 1 10 ? 6.304 -41.451 120.898 1.00 72.67 9 LEU C N 1
ATOM 1996 C CA . LEU C 1 10 ? 5.228 -41.519 119.917 1.00 72.67 9 LEU C CA 1
ATOM 1997 C C . LEU C 1 10 ? 4.321 -42.720 120.155 1.00 72.67 9 LEU C C 1
ATOM 1998 O O . LEU C 1 10 ? 3.102 -42.622 119.982 1.00 72.67 9 LEU C O 1
ATOM 2003 N N . VAL C 1 11 ? 4.887 -43.851 120.561 1.00 81.41 10 VAL C N 1
ATOM 2004 C CA . VAL C 1 11 ? 4.131 -45.079 120.778 1.00 81.41 10 VAL C CA 1
ATOM 2005 C C . VAL C 1 11 ? 4.313 -45.495 122.229 1.00 81.41 10 VAL C C 1
ATOM 2006 O O . VAL C 1 11 ? 5.428 -45.826 122.651 1.00 81.41 10 VAL C O 1
ATOM 2010 N N . ASP C 1 12 ? 3.226 -45.481 122.995 1.00 88.44 11 ASP C N 1
ATOM 2011 C CA . ASP C 1 12 ? 3.231 -45.972 124.369 1.00 88.44 11 ASP C CA 1
ATOM 2012 C C . ASP C 1 12 ? 2.929 -47.463 124.347 1.00 88.44 11 ASP C C 1
ATOM 2013 O O . ASP C 1 12 ? 1.782 -47.872 124.545 1.00 88.44 11 ASP C O 1
ATOM 2018 N N . ASN C 1 13 ? 3.957 -48.276 124.125 1.00 91.54 12 ASN C N 1
ATOM 2019 C CA . ASN C 1 13 ? 3.802 -49.724 124.000 1.00 91.54 12 ASN C CA 1
ATOM 2020 C C . ASN C 1 13 ? 4.341 -50.352 125.278 1.00 91.54 12 ASN C C 1
ATOM 2021 O O . ASN C 1 13 ? 5.486 -50.806 125.326 1.00 91.54 12 ASN C O 1
ATOM 2026 N N . GLY C 1 14 ? 3.489 -50.411 126.299 1.00 92.93 13 GLY C N 1
ATOM 2027 C CA . GLY C 1 14 ? 3.893 -50.887 127.605 1.00 92.93 13 GLY C CA 1
ATOM 2028 C C . GLY C 1 14 ? 4.936 -49.990 128.233 1.00 92.93 13 GLY C C 1
ATOM 2029 O O . GLY C 1 14 ? 4.686 -48.808 128.484 1.00 92.93 13 GLY C O 1
ATOM 2030 N N . GLY C 1 15 ? 6.114 -50.547 128.484 1.00 92.94 14 GLY C N 1
ATOM 2031 C CA . GLY C 1 15 ? 7.244 -49.763 128.937 1.00 92.94 14 GLY C CA 1
ATOM 2032 C C . GLY C 1 15 ? 8.519 -50.189 128.246 1.00 92.94 14 GLY C C 1
ATOM 2033 O O . GLY C 1 15 ? 9.577 -49.585 128.438 1.00 92.94 14 GLY C O 1
ATOM 2034 N N . THR C 1 16 ? 8.421 -51.230 127.421 1.00 95.41 15 THR C N 1
ATOM 2035 C CA . THR C 1 16 ? 9.595 -51.831 126.803 1.00 95.41 15 THR C CA 1
ATOM 2036 C C . THR C 1 16 ? 9.661 -51.532 125.312 1.00 95.41 15 THR C C 1
ATOM 2037 O O . THR C 1 16 ? 10.709 -51.122 124.803 1.00 95.41 15 THR C O 1
ATOM 2041 N N . GLY C 1 17 ? 8.553 -51.733 124.606 1.00 91.75 16 GLY C N 1
ATOM 2042 C CA . GLY C 1 17 ? 8.541 -51.575 123.165 1.00 91.75 16 GLY C CA 1
ATOM 2043 C C . GLY C 1 17 ? 8.176 -50.186 122.685 1.00 91.75 16 GLY C C 1
ATOM 2044 O O . GLY C 1 17 ? 7.631 -50.033 121.588 1.00 91.75 16 GLY C O 1
ATOM 2045 N N . ASP C 1 18 ? 8.468 -49.169 123.492 1.00 88.57 17 ASP C N 1
ATOM 2046 C CA . ASP C 1 18 ? 8.205 -47.796 123.090 1.00 88.57 17 ASP C CA 1
ATOM 2047 C C . ASP C 1 18 ? 9.153 -47.377 121.979 1.00 88.57 17 ASP C C 1
ATOM 2048 O O . ASP C 1 18 ? 10.316 -47.784 121.948 1.00 88.57 17 ASP C O 1
ATOM 2053 N N . VAL C 1 19 ? 8.650 -46.565 121.056 1.00 78.56 18 VAL C N 1
ATOM 2054 C CA . VAL C 1 19 ? 9.475 -45.950 120.027 1.00 78.56 18 VAL C CA 1
ATOM 2055 C C . VAL C 1 19 ? 9.523 -44.459 120.308 1.00 78.56 18 VAL C C 1
ATOM 2056 O O . VAL C 1 19 ? 8.644 -43.707 119.871 1.00 78.56 18 VAL C O 1
ATOM 2060 N N . THR C 1 20 ? 10.537 -44.035 121.048 1.00 72.87 19 THR C N 1
ATOM 2061 C CA . THR C 1 20 ? 10.690 -42.646 121.441 1.00 72.87 19 THR C CA 1
ATOM 2062 C C . THR C 1 20 ? 11.389 -41.889 120.323 1.00 72.87 19 THR C C 1
ATOM 2063 O O . THR C 1 20 ? 12.528 -42.203 119.965 1.00 72.87 19 THR C O 1
ATOM 2067 N N . VAL C 1 21 ? 10.701 -40.896 119.771 1.00 67.40 20 VAL C N 1
ATOM 2068 C CA . VAL C 1 21 ? 11.155 -40.182 118.586 1.00 67.40 20 VAL C CA 1
ATOM 2069 C C . VAL C 1 21 ? 11.881 -38.924 119.052 1.00 67.40 20 VAL C C 1
ATOM 2070 O O . VAL C 1 21 ? 11.630 -38.434 120.158 1.00 67.40 20 VAL C O 1
ATOM 2074 N N . ALA C 1 22 ? 12.819 -38.436 118.240 1.00 64.90 21 ALA C N 1
ATOM 2075 C CA . ALA C 1 22 ? 13.721 -37.367 118.639 1.00 64.90 21 ALA C CA 1
ATOM 2076 C C . ALA C 1 22 ? 13.876 -36.341 117.521 1.00 64.90 21 ALA C C 1
ATOM 2077 O O . ALA C 1 22 ? 13.791 -36.701 116.344 1.00 64.90 21 ALA C O 1
ATOM 2079 N N . PRO C 1 23 ? 14.094 -35.065 117.855 1.00 63.70 22 PRO C N 1
ATOM 2080 C CA . PRO C 1 23 ? 14.217 -34.021 116.825 1.00 63.70 22 PRO C CA 1
ATOM 2081 C C . PRO C 1 23 ? 15.426 -34.202 115.921 1.00 63.70 22 PRO C C 1
ATOM 2082 O O . PRO C 1 23 ? 16.490 -34.638 116.355 1.00 63.70 22 PRO C O 1
ATOM 2086 N N . SER C 1 24 ? 15.250 -33.866 114.649 1.00 63.18 23 SER C N 1
ATOM 2087 C CA . SER C 1 24 ? 16.299 -34.034 113.654 1.00 63.18 23 SER C CA 1
ATOM 2088 C C . SER C 1 24 ? 16.635 -32.769 112.886 1.00 63.18 23 SER C C 1
ATOM 2089 O O . SER C 1 24 ? 17.812 -32.490 112.661 1.00 63.18 23 SER C O 1
ATOM 2092 N N . ASN C 1 25 ? 15.638 -31.990 112.476 1.00 63.13 24 ASN C N 1
ATOM 2093 C CA . ASN C 1 25 ? 15.880 -30.889 111.557 1.00 63.13 24 ASN C CA 1
ATOM 2094 C C . ASN C 1 25 ? 14.745 -29.886 111.692 1.00 63.13 24 ASN C C 1
ATOM 2095 O O . ASN C 1 25 ? 13.631 -30.253 112.067 1.00 63.13 24 ASN C O 1
ATOM 2100 N N . PHE C 1 26 ? 15.035 -28.622 111.402 1.00 63.24 25 PHE C N 1
ATOM 2101 C CA . PHE C 1 26 ? 14.041 -27.557 111.475 1.00 63.24 25 PHE C CA 1
ATOM 2102 C C . PHE C 1 26 ? 14.216 -26.635 110.269 1.00 63.24 25 PHE C C 1
ATOM 2103 O O . PHE C 1 26 ? 14.148 -25.410 110.364 1.00 63.24 25 PHE C O 1
ATOM 2111 N N . ALA C 1 27 ? 14.465 -27.228 109.108 1.00 65.72 26 ALA C N 1
ATOM 2112 C CA . ALA C 1 27 ? 14.711 -26.448 107.905 1.00 65.72 26 ALA C CA 1
ATOM 2113 C C . ALA C 1 27 ? 13.398 -26.046 107.250 1.00 65.72 26 ALA C C 1
ATOM 2114 O O . ALA C 1 27 ? 12.477 -26.860 107.133 1.00 65.72 26 ALA C O 1
ATOM 2116 N N . ASN C 1 28 ? 13.328 -24.773 106.832 1.00 67.69 27 ASN C N 1
ATOM 2117 C CA . ASN C 1 28 ? 12.158 -24.161 106.184 1.00 67.69 27 ASN C CA 1
ATOM 2118 C C . ASN C 1 28 ? 10.911 -24.233 107.061 1.00 67.69 27 ASN C C 1
ATOM 2119 O O . ASN C 1 28 ? 9.790 -24.350 106.567 1.00 67.69 27 ASN C O 1
ATOM 2124 N N . GLY C 1 29 ? 11.106 -24.152 108.374 1.00 65.96 28 GLY C N 1
ATOM 2125 C CA . GLY C 1 29 ? 9.986 -24.137 109.290 1.00 65.96 28 GLY C CA 1
ATOM 2126 C C . GLY C 1 29 ? 9.241 -25.442 109.416 1.00 65.96 28 GLY C C 1
ATOM 2127 O O . GLY C 1 29 ? 8.051 -25.434 109.733 1.00 65.96 28 GLY C O 1
ATOM 2128 N N . VAL C 1 30 ? 9.901 -26.567 109.173 1.00 62.45 29 VAL C N 1
ATOM 2129 C CA . VAL C 1 30 ? 9.287 -27.882 109.279 1.00 62.45 29 VAL C CA 1
ATOM 2130 C C . VAL C 1 30 ? 9.981 -28.620 110.412 1.00 62.45 29 VAL C C 1
ATOM 2131 O O . VAL C 1 30 ? 11.135 -29.042 110.272 1.00 62.45 29 VAL C O 1
ATOM 2135 N N . ALA C 1 31 ? 9.288 -28.772 111.534 1.00 61.27 30 ALA C N 1
ATOM 2136 C CA . ALA C 1 31 ? 9.846 -29.466 112.684 1.00 61.27 30 ALA C CA 1
ATOM 2137 C C . ALA C 1 31 ? 9.733 -30.969 112.491 1.00 61.27 30 ALA C C 1
ATOM 2138 O O . ALA C 1 31 ? 8.640 -31.528 112.561 1.00 61.27 30 ALA C O 1
ATOM 2140 N N . GLU C 1 32 ? 10.869 -31.624 112.291 1.00 62.85 31 GLU C N 1
ATOM 2141 C CA . GLU C 1 32 ? 10.917 -33.003 111.835 1.00 62.85 31 GLU C CA 1
ATOM 2142 C C . GLU C 1 32 ? 11.576 -33.901 112.870 1.00 62.85 31 GLU C C 1
ATOM 2143 O O . GLU C 1 32 ? 12.758 -33.739 113.182 1.00 62.85 31 GLU C O 1
ATOM 2149 N N . TRP C 1 33 ? 10.812 -34.862 113.382 1.00 62.04 32 TRP C N 1
ATOM 2150 C CA . TRP C 1 33 ? 11.289 -35.829 114.358 1.00 62.04 32 TRP C CA 1
ATOM 2151 C C . TRP C 1 33 ? 11.546 -37.170 113.683 1.00 62.04 32 TRP C C 1
ATOM 2152 O O . TRP C 1 33 ? 10.730 -37.644 112.893 1.00 62.04 32 TRP C O 1
ATOM 2163 N N . ILE C 1 34 ? 12.681 -37.787 114.009 1.00 64.51 33 ILE C N 1
ATOM 2164 C CA . ILE C 1 34 ? 13.085 -39.082 113.465 1.00 64.51 33 ILE C CA 1
ATOM 2165 C C . ILE C 1 34 ? 13.516 -39.965 114.628 1.00 64.51 33 ILE C C 1
ATOM 2166 O O . ILE C 1 34 ? 14.244 -39.513 115.517 1.00 64.51 33 ILE C O 1
ATOM 2171 N N . SER C 1 35 ? 13.055 -41.216 114.638 1.00 68.79 34 SER C N 1
ATOM 2172 C CA . SER C 1 35 ? 13.429 -42.150 115.691 1.00 68.79 34 SER C CA 1
ATOM 2173 C C . SER C 1 35 ? 14.886 -42.589 115.540 1.00 68.79 34 SER C C 1
ATOM 2174 O O . SER C 1 35 ? 15.545 -42.327 114.532 1.00 68.79 34 SER C O 1
ATOM 2177 N N . SER C 1 36 ? 15.386 -43.287 116.559 1.00 73.74 35 SER C N 1
ATOM 2178 C CA . SER C 1 36 ? 16.817 -43.523 116.671 1.00 73.74 35 SER C CA 1
ATOM 2179 C C . SER C 1 36 ? 17.168 -44.972 116.337 1.00 73.74 35 SER C C 1
ATOM 2180 O O . SER C 1 36 ? 17.367 -45.815 117.214 1.00 73.74 35 SER C O 1
ATOM 2183 N N . ASN C 1 37 ? 17.293 -45.233 115.038 1.00 76.83 36 ASN C N 1
ATOM 2184 C CA . ASN C 1 37 ? 17.711 -46.491 114.424 1.00 76.83 36 ASN C CA 1
ATOM 2185 C C . ASN C 1 37 ? 18.134 -46.174 113.001 1.00 76.83 36 ASN C C 1
ATOM 2186 O O . ASN C 1 37 ? 18.472 -45.023 112.709 1.00 76.83 36 ASN C O 1
ATOM 2191 N N . SER C 1 38 ? 18.200 -47.193 112.145 1.00 72.65 37 SER C N 1
ATOM 2192 C CA . SER C 1 38 ? 18.440 -46.984 110.721 1.00 72.65 37 SER C CA 1
ATOM 2193 C C . SER C 1 38 ? 17.395 -46.052 110.123 1.00 72.65 37 SER C C 1
ATOM 2194 O O . SER C 1 38 ? 16.219 -46.104 110.489 1.00 72.65 37 SER C O 1
ATOM 2197 N N . ARG C 1 39 ? 17.842 -45.179 109.218 1.00 69.19 38 ARG C N 1
ATOM 2198 C CA . ARG C 1 39 ? 16.971 -44.155 108.648 1.00 69.19 38 ARG C CA 1
ATOM 2199 C C . ARG C 1 39 ? 15.900 -44.752 107.745 1.00 69.19 38 ARG C C 1
ATOM 2200 O O . ARG C 1 39 ? 14.795 -44.208 107.645 1.00 69.19 38 ARG C O 1
ATOM 2208 N N . SER C 1 40 ? 16.187 -45.891 107.113 1.00 69.51 39 SER C N 1
ATOM 2209 C CA . SER C 1 40 ? 15.178 -46.545 106.291 1.00 69.51 39 SER C CA 1
ATOM 2210 C C . SER C 1 40 ? 14.138 -47.258 107.143 1.00 69.51 39 SER C C 1
ATOM 2211 O O . SER C 1 40 ? 13.047 -47.570 106.656 1.00 69.51 39 SER C O 1
ATOM 2214 N N . GLN C 1 41 ? 14.451 -47.526 108.409 1.00 70.32 40 GLN C N 1
ATOM 2215 C CA . GLN C 1 41 ? 13.513 -48.150 109.332 1.00 70.32 40 GLN C CA 1
ATOM 2216 C C . GLN C 1 41 ? 13.151 -47.240 110.498 1.00 70.32 40 GLN C C 1
ATOM 2217 O O . GLN C 1 41 ? 13.041 -47.709 111.634 1.00 70.32 40 GLN C O 1
ATOM 2223 N N . ALA C 1 42 ? 12.970 -45.950 110.245 1.00 66.61 41 ALA C N 1
ATOM 2224 C CA . ALA C 1 42 ? 12.659 -44.998 111.298 1.00 66.61 41 ALA C CA 1
ATOM 2225 C C . ALA C 1 42 ? 11.282 -44.393 111.076 1.00 66.61 41 ALA C C 1
ATOM 2226 O O . ALA C 1 42 ? 10.740 -44.433 109.970 1.00 66.61 41 ALA C O 1
ATOM 2228 N N . TYR C 1 43 ? 10.719 -43.824 112.137 1.00 64.73 42 TYR C N 1
ATOM 2229 C CA . TYR C 1 43 ? 9.436 -43.150 112.015 1.00 64.73 42 TYR C CA 1
ATOM 2230 C C . TYR C 1 43 ? 9.673 -41.710 111.585 1.00 64.73 42 TYR C C 1
ATOM 2231 O O . TYR C 1 43 ? 10.813 -41.289 111.381 1.00 64.73 42 TYR C O 1
ATOM 2240 N N . LYS C 1 44 ? 8.593 -40.945 111.462 1.00 62.36 43 LYS C N 1
ATOM 2241 C CA . LYS C 1 44 ? 8.712 -39.555 111.049 1.00 62.36 43 LYS C CA 1
ATOM 2242 C C . LYS C 1 44 ? 7.484 -38.784 111.498 1.00 62.36 43 LYS C C 1
ATOM 2243 O O . LYS C 1 44 ? 6.362 -39.265 111.349 1.00 62.36 43 LYS C O 1
ATOM 2249 N N . VAL C 1 45 ? 7.699 -37.606 112.081 1.00 59.86 44 VAL C N 1
ATOM 2250 C CA . VAL C 1 45 ? 6.631 -36.710 112.510 1.00 59.86 44 VAL C CA 1
ATOM 2251 C C . VAL C 1 45 ? 7.019 -35.296 112.109 1.00 59.86 44 VAL C C 1
ATOM 2252 O O . VAL C 1 45 ? 8.076 -34.804 112.516 1.00 59.86 44 VAL C O 1
ATOM 2256 N N . THR C 1 46 ? 6.175 -34.635 111.318 1.00 59.50 45 THR C N 1
ATOM 2257 C CA . THR C 1 46 ? 6.444 -33.268 110.896 1.00 59.50 45 THR C CA 1
ATOM 2258 C C . THR C 1 46 ? 5.339 -32.337 111.371 1.00 59.50 45 THR C C 1
ATOM 2259 O O . THR C 1 46 ? 4.230 -32.767 111.690 1.00 59.50 45 THR C O 1
ATOM 2263 N N . CYS C 1 47 ? 5.656 -31.044 111.401 1.00 60.19 46 CYS C N 1
ATOM 2264 C CA . CYS C 1 47 ? 4.720 -30.017 111.836 1.00 60.19 46 CYS C CA 1
ATOM 2265 C C . CYS C 1 47 ? 5.169 -28.680 111.278 1.00 60.19 46 CYS C C 1
ATOM 2266 O O . CYS C 1 47 ? 6.345 -28.327 111.381 1.00 60.19 46 CYS C O 1
ATOM 2269 N N . SER C 1 48 ? 4.230 -27.936 110.701 1.00 62.47 47 SER C N 1
ATOM 2270 C CA . SER C 1 48 ? 4.531 -26.607 110.194 1.00 62.47 47 SER C CA 1
ATOM 2271 C C . SER C 1 48 ? 3.284 -25.742 110.279 1.00 62.47 47 SER C C 1
ATOM 2272 O O . SER C 1 48 ? 2.171 -26.198 110.009 1.00 62.47 47 SER C O 1
ATOM 2275 N N . VAL C 1 49 ? 3.490 -24.489 110.668 1.00 62.56 48 VAL C N 1
ATOM 2276 C CA . VAL C 1 49 ? 2.424 -23.519 110.871 1.00 62.56 48 VAL C CA 1
ATOM 2277 C C . VAL C 1 49 ? 2.641 -22.377 109.894 1.00 62.56 48 VAL C C 1
ATOM 2278 O O . VAL C 1 49 ? 3.739 -21.819 109.819 1.00 62.56 48 VAL C O 1
ATOM 2282 N N . ARG C 1 50 ? 1.600 -22.025 109.149 1.00 65.27 49 ARG C N 1
ATOM 2283 C CA . ARG C 1 50 ? 1.729 -20.949 108.184 1.00 65.27 49 ARG C CA 1
ATOM 2284 C C . ARG C 1 50 ? 0.429 -20.164 108.132 1.00 65.27 49 ARG C C 1
ATOM 2285 O O . ARG C 1 50 ? -0.662 -20.717 108.270 1.00 65.27 49 ARG C O 1
ATOM 2293 N N . GLN C 1 51 ? 0.564 -18.859 107.936 1.00 65.15 50 GLN C N 1
ATOM 2294 C CA . GLN C 1 51 ? -0.577 -17.962 107.791 1.00 65.15 50 GLN C CA 1
ATOM 2295 C C . GLN C 1 51 ? -1.171 -18.196 106.409 1.00 65.15 50 GLN C C 1
ATOM 2296 O O . GLN C 1 51 ? -0.660 -17.690 105.410 1.00 65.15 50 GLN C O 1
ATOM 2302 N N . SER C 1 52 ? -2.253 -18.974 106.345 1.00 65.51 51 SER C N 1
ATOM 2303 C CA . SER C 1 52 ? -2.761 -19.424 105.052 1.00 65.51 51 SER C CA 1
ATOM 2304 C C . SER C 1 52 ? -3.519 -18.323 104.329 1.00 65.51 51 SER C C 1
ATOM 2305 O O . SER C 1 52 ? -3.342 -18.131 103.122 1.00 65.51 51 SER C O 1
ATOM 2308 N N . SER C 1 53 ? -4.373 -17.596 105.040 1.00 66.50 52 SER C N 1
ATOM 2309 C CA . SER C 1 53 ? -5.161 -16.531 104.443 1.00 66.50 52 SER C CA 1
ATOM 2310 C C . SER C 1 53 ? -5.185 -15.362 105.412 1.00 66.50 52 SER C C 1
ATOM 2311 O O . SER C 1 53 ? -4.373 -15.282 106.338 1.00 66.50 52 SER C O 1
ATOM 2314 N N . ALA C 1 54 ? -6.113 -14.435 105.176 1.00 67.29 53 ALA C N 1
ATOM 2315 C CA . ALA C 1 54 ? -6.157 -13.215 105.972 1.00 67.29 53 ALA C CA 1
ATOM 2316 C C . ALA C 1 54 ? -6.599 -13.481 107.403 1.00 67.29 53 ALA C C 1
ATOM 2317 O O . ALA C 1 54 ? -6.233 -12.729 108.311 1.00 67.29 53 ALA C O 1
ATOM 2319 N N . GLN C 1 55 ? -7.377 -14.537 107.630 1.00 66.71 54 GLN C N 1
ATOM 2320 C CA . GLN C 1 55 ? -7.913 -14.827 108.952 1.00 66.71 54 GLN C CA 1
ATOM 2321 C C . GLN C 1 55 ? -7.756 -16.282 109.373 1.00 66.71 54 GLN C C 1
ATOM 2322 O O . GLN C 1 55 ? -8.529 -16.745 110.213 1.00 66.71 54 GLN C O 1
ATOM 2328 N N . ASN C 1 56 ? -6.784 -17.011 108.831 1.00 66.25 55 ASN C N 1
ATOM 2329 C CA . ASN C 1 56 ? -6.654 -18.429 109.130 1.00 66.25 55 ASN C CA 1
ATOM 2330 C C . ASN C 1 56 ? -5.198 -18.806 109.334 1.00 66.25 55 ASN C C 1
ATOM 2331 O O . ASN C 1 56 ? -4.319 -18.333 108.612 1.00 66.25 55 ASN C O 1
ATOM 2336 N N . ARG C 1 57 ? -4.951 -19.664 110.317 1.00 64.73 56 ARG C N 1
ATOM 2337 C CA . ARG C 1 57 ? -3.694 -20.381 110.437 1.00 64.73 56 ARG C CA 1
ATOM 2338 C C . ARG C 1 57 ? -3.947 -21.840 110.101 1.00 64.73 56 ARG C C 1
ATOM 2339 O O . ARG C 1 57 ? -5.036 -22.364 110.343 1.00 64.73 56 ARG C O 1
ATOM 2347 N N . LYS C 1 58 ? -2.939 -22.502 109.544 1.00 61.94 57 LYS C N 1
ATOM 2348 C CA . LYS C 1 58 ? -3.116 -23.859 109.046 1.00 61.94 57 LYS C CA 1
ATOM 2349 C C . LYS C 1 58 ? -1.937 -24.716 109.464 1.00 61.94 57 LYS C C 1
ATOM 2350 O O . LYS C 1 58 ? -0.798 -24.425 109.092 1.00 61.94 57 LYS C O 1
ATOM 2356 N N . TYR C 1 59 ? -2.207 -25.770 110.231 1.00 63.43 58 TYR C N 1
ATOM 2357 C CA . TYR C 1 59 ? -1.168 -26.724 110.593 1.00 63.43 58 TYR C CA 1
ATOM 2358 C C . TYR C 1 59 ? -1.092 -27.807 109.528 1.00 63.43 58 TYR C C 1
ATOM 2359 O O . TYR C 1 59 ? -2.049 -28.027 108.785 1.00 63.43 58 TYR C O 1
ATOM 2368 N N . THR C 1 60 ? 0.044 -28.490 109.458 1.00 60.88 59 THR C N 1
ATOM 2369 C CA . THR C 1 60 ? 0.217 -29.613 108.545 1.00 60.88 59 THR C CA 1
ATOM 2370 C C . THR C 1 60 ? 1.070 -30.671 109.224 1.00 60.88 59 THR C C 1
ATOM 2371 O O . THR C 1 60 ? 2.283 -30.496 109.366 1.00 60.88 59 THR C O 1
ATOM 2375 N N . ILE C 1 61 ? 0.438 -31.763 109.634 1.00 58.01 60 ILE C N 1
ATOM 2376 C CA . ILE C 1 61 ? 1.099 -32.853 110.337 1.00 58.01 60 ILE C CA 1
ATOM 2377 C C . ILE C 1 61 ? 1.213 -34.031 109.383 1.00 58.01 60 ILE C C 1
ATOM 2378 O O . ILE C 1 61 ? 0.260 -34.351 108.666 1.00 58.01 60 ILE C O 1
ATOM 2383 N N . LYS C 1 62 ? 2.379 -34.670 109.359 1.00 58.20 61 LYS C N 1
ATOM 2384 C CA . LYS C 1 62 ? 2.572 -35.882 108.578 1.00 58.20 61 LYS C CA 1
ATOM 2385 C C . LYS C 1 62 ? 3.277 -36.913 109.440 1.00 58.20 61 LYS C C 1
ATOM 2386 O O . LYS C 1 62 ? 4.230 -36.585 110.149 1.00 58.20 61 LYS C O 1
ATOM 2392 N N . VAL C 1 63 ? 2.799 -38.155 109.391 1.00 59.73 62 VAL C N 1
ATOM 2393 C CA . VAL C 1 63 ? 3.342 -39.252 110.184 1.00 59.73 62 VAL C CA 1
ATOM 2394 C C . VAL C 1 63 ? 3.583 -40.445 109.267 1.00 59.73 62 VAL C C 1
ATOM 2395 O O . VAL C 1 63 ? 2.679 -40.871 108.542 1.00 59.73 62 VAL C O 1
ATOM 2399 N N . GLU C 1 64 ? 4.802 -40.984 109.295 1.00 65.23 63 GLU C N 1
ATOM 2400 C CA . GLU C 1 64 ? 5.142 -42.201 108.567 1.00 65.23 63 GLU C CA 1
ATOM 2401 C C . GLU C 1 64 ? 5.427 -43.307 109.566 1.00 65.23 63 GLU C C 1
ATOM 2402 O O . GLU C 1 64 ? 6.208 -43.107 110.499 1.00 65.23 63 GLU C O 1
ATOM 2408 N N . VAL C 1 65 ? 4.804 -44.464 109.380 1.00 63.80 64 VAL C N 1
ATOM 2409 C CA . VAL C 1 65 ? 5.043 -45.629 110.221 1.00 63.80 64 VAL C CA 1
ATOM 2410 C C . VAL C 1 65 ? 5.428 -46.789 109.311 1.00 63.80 64 VAL C C 1
ATOM 2411 O O . VAL C 1 65 ? 4.572 -47.332 108.609 1.00 63.80 64 VAL C O 1
ATOM 2415 N N . PRO C 1 66 ? 6.693 -47.189 109.267 1.00 66.27 65 PRO C N 1
ATOM 2416 C CA . PRO C 1 66 ? 7.103 -48.296 108.403 1.00 66.27 65 PRO C CA 1
ATOM 2417 C C . PRO C 1 66 ? 7.072 -49.653 109.085 1.00 66.27 65 PRO C C 1
ATOM 2418 O O . PRO C 1 66 ? 7.044 -49.774 110.310 1.00 66.27 65 PRO C O 1
ATOM 2422 N N . LYS C 1 67 ? 7.088 -50.689 108.249 1.00 69.55 66 LYS C N 1
ATOM 2423 C CA . LYS C 1 67 ? 7.141 -52.077 108.688 1.00 69.55 66 LYS C CA 1
ATOM 2424 C C . LYS C 1 67 ? 8.568 -52.584 108.533 1.00 69.55 66 LYS C C 1
ATOM 2425 O O . LYS C 1 67 ? 9.151 -52.486 107.450 1.00 69.55 66 LYS C O 1
ATOM 2431 N N . VAL C 1 68 ? 9.120 -53.135 109.611 1.00 70.61 67 VAL C N 1
ATOM 2432 C CA . VAL C 1 68 ? 10.543 -53.437 109.658 1.00 70.61 67 VAL C CA 1
ATOM 2433 C C . VAL C 1 68 ? 10.820 -54.805 109.047 1.00 70.61 67 VAL C C 1
ATOM 2434 O O . VAL C 1 68 ? 10.354 -55.837 109.547 1.00 70.61 67 VAL C O 1
ATOM 2438 N N . ALA C 1 69 ? 11.607 -54.819 107.972 1.00 72.50 68 ALA C N 1
ATOM 2439 C CA . ALA C 1 69 ? 11.936 -56.046 107.257 1.00 72.50 68 ALA C CA 1
ATOM 2440 C C . ALA C 1 69 ? 13.399 -55.993 106.844 1.00 72.50 68 ALA C C 1
ATOM 2441 O O . ALA C 1 69 ? 14.164 -55.148 107.310 1.00 72.50 68 ALA C O 1
ATOM 2443 N N . THR C 1 70 ? 13.779 -56.907 105.954 1.00 78.80 69 THR C N 1
ATOM 2444 C CA . THR C 1 70 ? 15.160 -57.057 105.512 1.00 78.80 69 THR C CA 1
ATOM 2445 C C . THR C 1 70 ? 15.210 -57.401 104.030 1.00 78.80 69 THR C C 1
ATOM 2446 O O . THR C 1 70 ? 14.760 -58.477 103.626 1.00 78.80 69 THR C O 1
ATOM 2450 N N . GLN C 1 71 ? 15.781 -56.504 103.232 1.00 83.38 70 GLN C N 1
ATOM 2451 C CA . GLN C 1 71 ? 15.958 -56.729 101.803 1.00 83.38 70 GLN C CA 1
ATOM 2452 C C . GLN C 1 71 ? 17.203 -57.565 101.570 1.00 83.38 70 GLN C C 1
ATOM 2453 O O . GLN C 1 71 ? 18.273 -57.237 102.084 1.00 83.38 70 GLN C O 1
ATOM 2459 N N . THR C 1 72 ? 17.072 -58.625 100.781 1.00 88.79 71 THR C N 1
ATOM 2460 C CA . THR C 1 72 ? 18.206 -59.457 100.403 1.00 88.79 71 THR C CA 1
ATOM 2461 C C . THR C 1 72 ? 18.263 -59.543 98.886 1.00 88.79 71 THR C C 1
ATOM 2462 O O . THR C 1 72 ? 17.511 -60.308 98.274 1.00 88.79 71 THR C O 1
ATOM 2466 N N . VAL C 1 73 ? 19.146 -58.752 98.285 1.00 91.09 72 VAL C N 1
ATOM 2467 C CA . VAL C 1 73 ? 19.338 -58.720 96.842 1.00 91.09 72 VAL C CA 1
ATOM 2468 C C . VAL C 1 73 ? 20.796 -59.029 96.553 1.00 91.09 72 VAL C C 1
ATOM 2469 O O . VAL C 1 73 ? 21.687 -58.290 96.986 1.00 91.09 72 VAL C O 1
ATOM 2473 N N . GLY C 1 74 ? 21.039 -60.112 95.822 1.00 93.56 73 GLY C N 1
ATOM 2474 C CA . GLY C 1 74 ? 22.403 -60.513 95.532 1.00 93.56 73 GLY C CA 1
ATOM 2475 C C . GLY C 1 74 ? 23.141 -61.066 96.728 1.00 93.56 73 GLY C C 1
ATOM 2476 O O . GLY C 1 74 ? 24.370 -60.970 96.790 1.00 93.56 73 GLY C O 1
ATOM 2477 N N . GLY C 1 75 ? 22.420 -61.635 97.692 1.00 92.28 74 GLY C N 1
ATOM 2478 C CA . GLY C 1 75 ? 23.023 -62.187 98.886 1.00 92.28 74 GLY C CA 1
ATOM 2479 C C . GLY C 1 75 ? 23.307 -61.195 99.992 1.00 92.28 74 GLY C C 1
ATOM 2480 O O . GLY C 1 75 ? 23.387 -61.602 101.158 1.00 92.28 74 GLY C O 1
ATOM 2481 N N . VAL C 1 76 ? 23.457 -59.914 99.674 1.00 89.91 75 VAL C N 1
ATOM 2482 C CA . VAL C 1 76 ? 23.784 -58.883 100.649 1.00 89.91 75 VAL C CA 1
ATOM 2483 C C . VAL C 1 76 ? 22.489 -58.403 101.281 1.00 89.91 75 VAL C C 1
ATOM 2484 O O . VAL C 1 76 ? 21.622 -57.856 100.590 1.00 89.91 75 VAL C O 1
ATOM 2488 N N . GLU C 1 77 ? 22.351 -58.595 102.589 1.00 86.48 76 GLU C N 1
ATOM 2489 C CA . GLU C 1 77 ? 21.136 -58.219 103.294 1.00 86.48 76 GLU C CA 1
ATOM 2490 C C . GLU C 1 77 ? 21.277 -56.816 103.870 1.00 86.48 76 GLU C C 1
ATOM 2491 O O . GLU C 1 77 ? 22.366 -56.407 104.283 1.00 86.48 76 GLU C O 1
ATOM 2497 N N . LEU C 1 78 ? 20.172 -56.066 103.856 1.00 79.22 77 LEU C N 1
ATOM 2498 C CA . LEU C 1 78 ? 20.125 -54.669 104.255 1.00 79.22 77 LEU C CA 1
ATOM 2499 C C . LEU C 1 78 ? 18.849 -54.370 105.031 1.00 79.22 77 LEU C C 1
ATOM 2500 O O . LEU C 1 78 ? 17.791 -54.920 104.711 1.00 79.22 77 LEU C O 1
ATOM 2505 N N . PRO C 1 79 ? 18.910 -53.511 106.048 1.00 72.16 78 PRO C N 1
ATOM 2506 C CA . PRO C 1 79 ? 17.691 -53.152 106.790 1.00 72.16 78 PRO C CA 1
ATOM 2507 C C . PRO C 1 79 ? 16.871 -52.094 106.062 1.00 72.16 78 PRO C C 1
ATOM 2508 O O . PRO C 1 79 ? 17.274 -50.934 105.966 1.00 72.16 78 PRO C O 1
ATOM 2512 N N . VAL C 1 80 ? 15.707 -52.500 105.548 1.00 71.93 79 VAL C N 1
ATOM 2513 C CA . VAL C 1 80 ? 14.804 -51.606 104.834 1.00 71.93 79 VAL C CA 1
ATOM 2514 C C . VAL C 1 80 ? 13.407 -51.718 105.428 1.00 71.93 79 VAL C C 1
ATOM 2515 O O . VAL C 1 80 ? 13.150 -52.502 106.340 1.00 71.93 79 VAL C O 1
ATOM 2519 N N . ALA C 1 81 ? 12.499 -50.925 104.870 1.00 68.82 80 ALA C N 1
ATOM 2520 C CA . ALA C 1 81 ? 11.087 -50.965 105.211 1.00 68.82 80 ALA C CA 1
ATOM 2521 C C . ALA C 1 81 ? 10.315 -51.596 104.061 1.00 68.82 80 ALA C C 1
ATOM 2522 O O . ALA C 1 81 ? 10.522 -51.232 102.899 1.00 68.82 80 ALA C O 1
ATOM 2524 N N . ALA C 1 82 ? 9.426 -52.536 104.384 1.00 69.26 81 ALA C N 1
ATOM 2525 C CA . ALA C 1 82 ? 8.658 -53.211 103.343 1.00 69.26 81 ALA C CA 1
ATOM 2526 C C . ALA C 1 82 ? 7.586 -52.298 102.772 1.00 69.26 81 ALA C C 1
ATOM 2527 O O . ALA C 1 82 ? 7.394 -52.237 101.553 1.00 69.26 81 ALA C O 1
ATOM 2529 N N . TRP C 1 83 ? 6.883 -51.581 103.638 1.00 68.23 82 TRP C N 1
ATOM 2530 C CA . TRP C 1 83 ? 5.849 -50.636 103.241 1.00 68.23 82 TRP C CA 1
ATOM 2531 C C . TRP C 1 83 ? 5.703 -49.621 104.363 1.00 68.23 82 TRP C C 1
ATOM 2532 O O . TRP C 1 83 ? 6.265 -49.785 105.448 1.00 68.23 82 TRP C O 1
ATOM 2543 N N . ARG C 1 84 ? 4.952 -48.563 104.088 1.00 65.05 83 ARG C N 1
ATOM 2544 C CA . ARG C 1 84 ? 4.776 -47.478 105.040 1.00 65.05 83 ARG C CA 1
ATOM 2545 C C . ARG C 1 84 ? 3.323 -47.041 105.094 1.00 65.05 83 ARG C C 1
ATOM 2546 O O . ARG C 1 84 ? 2.606 -47.107 104.094 1.00 65.05 83 ARG C O 1
ATOM 2554 N N . SER C 1 85 ? 2.899 -46.593 106.268 1.00 63.18 84 SER C N 1
ATOM 2555 C CA . SER C 1 85 ? 1.598 -45.972 106.441 1.00 63.18 84 SER C CA 1
ATOM 2556 C C . SER C 1 85 ? 1.766 -44.465 106.543 1.00 63.18 84 SER C C 1
ATOM 2557 O O . SER C 1 85 ? 2.646 -43.967 107.245 1.00 63.18 84 SER C O 1
ATOM 2560 N N . TYR C 1 86 ? 0.906 -43.737 105.847 1.00 63.78 85 TYR C N 1
ATOM 2561 C CA . TYR C 1 86 ? 1.035 -42.291 105.715 1.00 63.78 85 TYR C CA 1
ATOM 2562 C C . TYR C 1 86 ? -0.180 -41.617 106.332 1.00 63.78 85 TYR C C 1
ATOM 2563 O O . TYR C 1 86 ? -1.275 -41.666 105.763 1.00 63.78 85 TYR C O 1
ATOM 2572 N N . LEU C 1 87 ? 0.007 -40.985 107.484 1.00 58.55 86 LEU C N 1
ATOM 2573 C CA . LEU C 1 87 ? -0.994 -40.091 108.045 1.00 58.55 86 LEU C CA 1
ATOM 2574 C C . LEU C 1 87 ? -0.687 -38.677 107.580 1.00 58.55 86 LEU C C 1
ATOM 2575 O O . LEU C 1 87 ? 0.461 -38.236 107.650 1.00 58.55 86 LEU C O 1
ATOM 2580 N N . ASN C 1 88 ? -1.704 -37.980 107.088 1.00 61.80 87 ASN C N 1
ATOM 2581 C CA . ASN C 1 88 ? -1.540 -36.638 106.546 1.00 61.80 87 ASN C CA 1
ATOM 2582 C C . ASN C 1 88 ? -2.750 -35.823 106.958 1.00 61.80 87 ASN C C 1
ATOM 2583 O O . ASN C 1 88 ? -3.806 -35.925 106.328 1.00 61.80 87 ASN C O 1
ATOM 2588 N N . MET C 1 89 ? -2.598 -35.002 107.990 1.00 61.58 88 MET C N 1
ATOM 2589 C CA . MET C 1 89 ? -3.722 -34.269 108.551 1.00 61.58 88 MET C CA 1
ATOM 2590 C C . MET C 1 89 ? -3.415 -32.781 108.607 1.00 61.58 88 MET C C 1
ATOM 2591 O O . MET C 1 89 ? -2.315 -32.371 108.985 1.00 61.58 88 MET C O 1
ATOM 2596 N N . GLU C 1 90 ? -4.393 -31.979 108.193 1.00 65.11 89 GLU C N 1
ATOM 2597 C CA . GLU C 1 90 ? -4.273 -30.529 108.131 1.00 65.11 89 GLU C CA 1
ATOM 2598 C C . GLU C 1 90 ? -5.391 -29.910 108.952 1.00 65.11 89 GLU C C 1
ATOM 2599 O O . GLU C 1 90 ? -6.564 -30.239 108.755 1.00 65.11 89 GLU C O 1
ATOM 2605 N N . LEU C 1 91 ? -5.028 -29.012 109.859 1.00 62.48 90 LEU C N 1
ATOM 2606 C CA . LEU C 1 91 ? -5.967 -28.363 110.762 1.00 62.48 90 LEU C CA 1
ATOM 2607 C C . LEU C 1 91 ? -5.987 -26.877 110.455 1.00 62.48 90 LEU C C 1
ATOM 2608 O O . LEU C 1 91 ? -4.932 -26.240 110.414 1.00 62.48 90 LEU C O 1
ATOM 2613 N N . THR C 1 92 ? -7.176 -26.327 110.246 1.00 62.25 91 THR C N 1
ATOM 2614 C CA . THR C 1 92 ? -7.348 -24.897 110.035 1.00 62.25 91 THR C CA 1
ATOM 2615 C C . THR C 1 92 ? -7.987 -24.292 111.274 1.00 62.25 91 THR C C 1
ATOM 2616 O O . THR C 1 92 ? -9.062 -24.727 111.698 1.00 62.25 91 THR C O 1
ATOM 2620 N N . ILE C 1 93 ? -7.324 -23.295 111.858 1.00 62.14 92 ILE C N 1
ATOM 2621 C CA . ILE C 1 93 ? -7.837 -22.579 113.013 1.00 62.14 92 ILE C CA 1
ATOM 2622 C C . ILE C 1 93 ? -7.925 -21.109 112.632 1.00 62.14 92 ILE C C 1
ATOM 2623 O O . ILE C 1 93 ? -6.936 -20.531 112.177 1.00 62.14 92 ILE C O 1
ATOM 2628 N N . PRO C 1 94 ? -9.080 -20.465 112.769 1.00 61.86 93 PRO C N 1
ATOM 2629 C CA . PRO C 1 94 ? -9.142 -19.023 112.536 1.00 61.86 93 PRO C CA 1
ATOM 2630 C C . PRO C 1 94 ? -8.425 -18.262 113.639 1.00 61.86 93 PRO C C 1
ATOM 2631 O O . PRO C 1 94 ? -8.243 -18.758 114.752 1.00 61.86 93 PRO C O 1
ATOM 2635 N N . ILE C 1 95 ? -8.017 -17.033 113.316 1.00 62.84 94 ILE C N 1
ATOM 2636 C CA . ILE C 1 95 ? -7.257 -16.209 114.248 1.00 62.84 94 ILE C CA 1
ATOM 2637 C C . ILE C 1 95 ? -8.099 -15.644 115.380 1.00 62.84 94 ILE C C 1
ATOM 2638 O O . ILE C 1 95 ? -7.544 -15.068 116.320 1.00 62.84 94 ILE C O 1
ATOM 2643 N N . PHE C 1 96 ? -9.422 -15.785 115.317 1.00 64.65 95 PHE C N 1
ATOM 2644 C CA . PHE C 1 96 ? -10.297 -15.286 116.365 1.00 64.65 95 PHE C CA 1
ATOM 2645 C C . PHE C 1 96 ? -10.434 -16.256 117.527 1.00 64.65 95 PHE C C 1
ATOM 2646 O O . PHE C 1 96 ? -11.155 -15.955 118.483 1.00 64.65 95 PHE C O 1
ATOM 2654 N N . ALA C 1 97 ? -9.775 -17.407 117.464 1.00 67.25 96 ALA C N 1
ATOM 2655 C CA . ALA C 1 97 ? -9.929 -18.419 118.495 1.00 67.25 96 ALA C CA 1
ATOM 2656 C C . ALA C 1 97 ? -9.005 -18.126 119.666 1.00 67.25 96 ALA C C 1
ATOM 2657 O O . ALA C 1 97 ? -7.795 -17.967 119.490 1.00 67.25 96 ALA C O 1
ATOM 2659 N N . THR C 1 98 ? -9.574 -18.066 120.865 1.00 71.07 97 THR C N 1
ATOM 2660 C CA . THR C 1 98 ? -8.785 -17.852 122.065 1.00 71.07 97 THR C CA 1
ATOM 2661 C C . THR C 1 98 ? -8.131 -19.158 122.504 1.00 71.07 97 THR C C 1
ATOM 2662 O O . THR C 1 98 ? -8.297 -20.209 121.879 1.00 71.07 97 THR C O 1
ATOM 2666 N N . ASN C 1 99 ? -7.374 -19.093 123.603 1.00 72.50 98 ASN C N 1
ATOM 2667 C CA . ASN C 1 99 ? -6.697 -20.284 124.105 1.00 72.50 98 ASN C CA 1
ATOM 2668 C C . ASN C 1 99 ? -7.682 -21.286 124.687 1.00 72.50 98 ASN C C 1
ATOM 2669 O O . ASN C 1 99 ? -7.390 -22.485 124.736 1.00 72.50 98 ASN C O 1
ATOM 2674 N N . SER C 1 100 ? -8.847 -20.821 125.131 1.00 72.48 99 SER C N 1
ATOM 2675 C CA . SER C 1 100 ? -9.885 -21.748 125.561 1.00 72.48 99 SER C CA 1
ATOM 2676 C C . SER C 1 100 ? -10.533 -22.433 124.368 1.00 72.48 99 SER C C 1
ATOM 2677 O O . SER C 1 100 ? -11.017 -23.563 124.482 1.00 72.48 99 SER C O 1
ATOM 2680 N N . ASP C 1 101 ? -10.554 -21.762 123.216 1.00 73.22 100 ASP C N 1
ATOM 2681 C CA . ASP C 1 101 ? -11.108 -22.374 122.015 1.00 73.22 100 ASP C CA 1
ATOM 2682 C C . ASP C 1 101 ? -10.149 -23.398 121.431 1.00 73.22 100 ASP C C 1
ATOM 2683 O O . ASP C 1 101 ? -10.580 -24.397 120.844 1.00 73.22 100 ASP C O 1
ATOM 2688 N N . CYS C 1 102 ? -8.844 -23.166 121.576 1.00 72.13 101 CYS C N 1
ATOM 2689 C CA . CYS C 1 102 ? -7.866 -24.099 121.029 1.00 72.13 101 CYS C CA 1
ATOM 2690 C C . CYS C 1 102 ? -7.798 -25.375 121.856 1.00 72.13 101 CYS C C 1
ATOM 2691 O O . CYS C 1 102 ? -7.444 -26.437 121.337 1.00 72.13 101 CYS C O 1
ATOM 2694 N N . GLU C 1 103 ? -8.140 -25.296 123.143 1.00 72.33 102 GLU C N 1
ATOM 2695 C CA . GLU C 1 103 ? -8.184 -26.505 123.957 1.00 72.33 102 GLU C CA 1
ATOM 2696 C C . GLU C 1 103 ? -9.368 -27.376 123.578 1.00 72.33 102 GLU C C 1
ATOM 2697 O O . GLU C 1 103 ? -9.329 -28.599 123.747 1.00 72.33 102 GLU C O 1
ATOM 2703 N N . LEU C 1 104 ? -10.431 -26.766 123.057 1.00 70.11 103 LEU C N 1
ATOM 2704 C CA . LEU C 1 104 ? -11.621 -27.536 122.725 1.00 70.11 103 LEU C CA 1
ATOM 2705 C C . LEU C 1 104 ? -11.480 -28.175 121.350 1.00 70.11 103 LEU C C 1
ATOM 2706 O O . LEU C 1 104 ? -12.187 -29.135 121.025 1.00 70.11 103 LEU C O 1
ATOM 2711 N N . ILE C 1 105 ? -10.557 -27.668 120.532 1.00 68.62 104 ILE C N 1
ATOM 2712 C CA . ILE C 1 105 ? -10.238 -28.337 119.276 1.00 68.62 104 ILE C CA 1
ATOM 2713 C C . ILE C 1 105 ? -9.376 -29.564 119.541 1.00 68.62 104 ILE C C 1
ATOM 2714 O O . ILE C 1 105 ? -9.552 -30.614 118.913 1.00 68.62 104 ILE C O 1
ATOM 2719 N N . VAL C 1 106 ? -8.447 -29.459 120.492 1.00 68.74 105 VAL C N 1
ATOM 2720 C CA . VAL C 1 106 ? -7.576 -30.584 120.819 1.00 68.74 105 VAL C CA 1
ATOM 2721 C C . VAL C 1 106 ? -8.369 -31.679 121.529 1.00 68.74 105 VAL C C 1
ATOM 2722 O O . VAL C 1 106 ? -8.117 -32.876 121.339 1.00 68.74 105 VAL C O 1
ATOM 2726 N N . LYS C 1 107 ? -9.391 -31.290 122.297 1.00 69.12 106 LYS C N 1
ATOM 2727 C CA . LYS C 1 107 ? -10.284 -32.285 122.883 1.00 69.12 106 LYS C CA 1
ATOM 2728 C C . LYS C 1 107 ? -11.143 -32.970 121.830 1.00 69.12 106 LYS C C 1
ATOM 2729 O O . LYS C 1 107 ? -11.652 -34.070 122.070 1.00 69.12 106 LYS C O 1
ATOM 2735 N N . ALA C 1 108 ? -11.327 -32.342 120.667 1.00 69.91 107 ALA C N 1
ATOM 2736 C CA . ALA C 1 108 ? -12.044 -33.016 119.592 1.00 69.91 107 ALA C CA 1
ATOM 2737 C C . ALA C 1 108 ? -11.174 -34.077 118.938 1.00 69.91 107 ALA C C 1
ATOM 2738 O O . ALA C 1 108 ? -11.675 -35.130 118.532 1.00 69.91 107 ALA C O 1
ATOM 2740 N N . MET C 1 109 ? -9.867 -33.827 118.840 1.00 71.11 108 MET C N 1
ATOM 2741 C CA . MET C 1 109 ? -8.970 -34.815 118.250 1.00 71.11 108 MET C CA 1
ATOM 2742 C C . MET C 1 109 ? -8.720 -35.981 119.195 1.00 71.11 108 MET C C 1
ATOM 2743 O O . MET C 1 109 ? -8.681 -37.138 118.763 1.00 71.11 108 MET C O 1
ATOM 2748 N N . GLN C 1 110 ? -8.542 -35.699 120.484 1.00 69.87 109 GLN C N 1
ATOM 2749 C CA . GLN C 1 110 ? -8.238 -36.762 121.432 1.00 69.87 109 GLN C CA 1
ATOM 2750 C C . GLN C 1 110 ? -9.444 -37.642 121.720 1.00 69.87 109 GLN C C 1
ATOM 2751 O O . GLN C 1 110 ? -9.279 -38.805 122.100 1.00 69.87 109 GLN C O 1
ATOM 2757 N N . GLY C 1 111 ? -10.655 -37.115 121.547 1.00 71.57 110 GLY C N 1
ATOM 2758 C CA . GLY C 1 111 ? -11.832 -37.956 121.663 1.00 71.57 110 GLY C CA 1
ATOM 2759 C C . GLY C 1 111 ? -12.133 -38.692 120.373 1.00 71.57 110 GLY C C 1
ATOM 2760 O O . GLY C 1 111 ? -12.890 -39.665 120.363 1.00 71.57 110 GLY C O 1
ATOM 2761 N N . LEU C 1 112 ? -11.549 -38.233 119.267 1.00 69.97 111 LEU C N 1
ATOM 2762 C CA . LEU C 1 112 ? -11.789 -38.869 117.978 1.00 69.97 111 LEU C CA 1
ATOM 2763 C C . LEU C 1 112 ? -11.019 -40.175 117.869 1.00 69.97 111 LEU C C 1
ATOM 2764 O O . LEU C 1 112 ? -11.459 -41.118 117.204 1.00 69.97 111 LEU C O 1
ATOM 2769 N N . LEU C 1 113 ? -9.861 -40.245 118.523 1.00 72.29 112 LEU C N 1
ATOM 2770 C CA . LEU C 1 113 ? -8.959 -41.382 118.421 1.00 72.29 112 LEU C CA 1
ATOM 2771 C C . LEU C 1 113 ? -8.870 -42.193 119.705 1.00 72.29 112 LEU C C 1
ATOM 2772 O O . LEU C 1 113 ? -8.003 -43.065 119.808 1.00 72.29 112 LEU C O 1
ATOM 2777 N N . LYS C 1 114 ? -9.727 -41.922 120.685 1.00 75.92 113 LYS C N 1
ATOM 2778 C CA . LYS C 1 114 ? -9.740 -42.721 121.901 1.00 75.92 113 LYS C CA 1
ATOM 2779 C C . LYS C 1 114 ? -10.337 -44.089 121.612 1.00 75.92 113 LYS C C 1
ATOM 2780 O O . LYS C 1 114 ? -11.331 -44.204 120.892 1.00 75.92 113 LYS C O 1
ATOM 2786 N N . ASP C 1 115 ? -9.706 -45.127 122.160 1.00 80.05 114 ASP C N 1
ATOM 2787 C CA . ASP C 1 115 ? -10.122 -46.505 121.927 1.00 80.05 114 ASP C CA 1
ATOM 2788 C C . ASP C 1 115 ? -11.505 -46.771 122.500 1.00 80.05 114 ASP C C 1
ATOM 2789 O O . ASP C 1 115 ? -11.798 -46.416 123.643 1.00 80.05 114 ASP C O 1
ATOM 2794 N N . GLY C 1 116 ? -12.352 -47.405 121.691 1.00 77.86 115 GLY C N 1
ATOM 2795 C CA . GLY C 1 116 ? -13.755 -47.568 121.967 1.00 77.86 115 GLY C CA 1
ATOM 2796 C C . GLY C 1 116 ? -14.643 -46.811 121.001 1.00 77.86 115 GLY C C 1
ATOM 2797 O O . GLY C 1 116 ? -15.759 -47.255 120.716 1.00 77.86 115 GLY C O 1
ATOM 2798 N N . ASN C 1 117 ? -14.165 -45.680 120.494 1.00 77.22 116 ASN C N 1
ATOM 2799 C CA . ASN C 1 117 ? -14.876 -44.932 119.481 1.00 77.22 116 ASN C CA 1
ATOM 2800 C C . ASN C 1 117 ? -14.833 -45.692 118.154 1.00 77.22 116 ASN C C 1
ATOM 2801 O O . ASN C 1 117 ? -13.941 -46.515 117.939 1.00 77.22 116 ASN C O 1
ATOM 2806 N N . PRO C 1 118 ? -15.808 -45.462 117.261 1.00 76.03 117 PRO C N 1
ATOM 2807 C CA . PRO C 1 118 ? -15.882 -46.296 116.043 1.00 76.03 117 PRO C CA 1
ATOM 2808 C C . PRO C 1 118 ? -14.764 -46.072 115.038 1.00 76.03 117 PRO C C 1
ATOM 2809 O O . PRO C 1 118 ? -14.411 -47.003 114.305 1.00 76.03 117 PRO C O 1
ATOM 2813 N N . ILE C 1 119 ? -14.199 -44.869 114.968 1.00 73.29 118 ILE C N 1
ATOM 2814 C CA . ILE C 1 119 ? -13.161 -44.600 113.968 1.00 73.29 118 ILE C CA 1
ATOM 2815 C C . ILE C 1 119 ? -11.826 -45.279 114.283 1.00 73.29 118 ILE C C 1
ATOM 2816 O O . ILE C 1 119 ? -11.243 -45.883 113.368 1.00 73.29 118 ILE C O 1
ATOM 2821 N N . PRO C 1 120 ? -11.291 -45.250 115.522 1.00 74.67 119 PRO C N 1
ATOM 2822 C CA . PRO C 1 120 ? -10.063 -46.035 115.738 1.00 74.67 119 PRO C CA 1
ATOM 2823 C C . PRO C 1 120 ? -10.305 -47.532 115.835 1.00 74.67 119 PRO C C 1
ATOM 2824 O O . PRO C 1 120 ? -9.361 -48.315 115.675 1.00 74.67 119 PRO C O 1
ATOM 2828 N N . SER C 1 121 ? -11.540 -47.963 116.088 1.00 74.69 120 SER C N 1
ATOM 2829 C CA . SER C 1 121 ? -11.827 -49.390 116.063 1.00 74.69 120 SER C CA 1
ATOM 2830 C C . SER C 1 121 ? -12.007 -49.919 114.650 1.00 74.69 120 SER C C 1
ATOM 2831 O O . SER C 1 121 ? -12.140 -51.133 114.471 1.00 74.69 120 SER C O 1
ATOM 2834 N N . ALA C 1 122 ? -12.042 -49.042 113.648 1.00 73.26 121 ALA C N 1
ATOM 2835 C CA . ALA C 1 122 ? -12.103 -49.505 112.268 1.00 73.26 121 ALA C CA 1
ATOM 2836 C C . ALA C 1 122 ? -10.708 -49.636 111.678 1.00 73.26 121 ALA C C 1
ATOM 2837 O O . ALA C 1 122 ? -10.464 -50.485 110.814 1.00 73.26 121 ALA C O 1
ATOM 2839 N N . ILE C 1 123 ? -9.778 -48.792 112.126 1.00 71.02 122 ILE C N 1
ATOM 2840 C CA . ILE C 1 123 ? -8.407 -48.865 111.633 1.00 71.02 122 ILE C CA 1
ATOM 2841 C C . ILE C 1 123 ? -7.695 -50.058 112.258 1.00 71.02 122 ILE C C 1
ATOM 2842 O O . ILE C 1 123 ? -6.884 -50.734 111.615 1.00 71.02 122 ILE C O 1
ATOM 2847 N N . ALA C 1 124 ? -8.042 -50.375 113.507 1.00 72.57 123 ALA C N 1
ATOM 2848 C CA . ALA C 1 124 ? -7.431 -51.506 114.194 1.00 72.57 123 ALA C CA 1
ATOM 2849 C C . ALA C 1 124 ? -8.087 -52.836 113.857 1.00 72.57 123 ALA C C 1
ATOM 2850 O O . ALA C 1 124 ? -7.869 -53.811 114.581 1.00 72.57 123 ALA C O 1
ATOM 2852 N N . ALA C 1 125 ? -8.894 -52.900 112.801 1.00 72.90 124 ALA C N 1
ATOM 2853 C CA . ALA C 1 125 ? -9.504 -54.144 112.356 1.00 72.90 124 ALA C CA 1
ATOM 2854 C C . ALA C 1 125 ? -9.530 -54.247 110.835 1.00 72.90 124 ALA C C 1
ATOM 2855 O O . ALA C 1 125 ? -10.053 -55.224 110.294 1.00 72.90 124 ALA C O 1
ATOM 2857 N N . ASN C 1 126 ? -8.942 -53.255 110.154 1.00 73.65 125 ASN C N 1
ATOM 2858 C CA . ASN C 1 126 ? -9.021 -53.071 108.697 1.00 73.65 125 ASN C CA 1
ATOM 2859 C C . ASN C 1 126 ? -10.468 -53.060 108.211 1.00 73.65 125 ASN C C 1
ATOM 2860 O O . ASN C 1 126 ? -10.867 -53.840 107.346 1.00 73.65 125 ASN C O 1
ATOM 2865 N N . SER C 1 127 ? -11.259 -52.156 108.778 1.00 74.14 126 SER C N 1
ATOM 2866 C CA . SER C 1 127 ? -12.683 -52.113 108.495 1.00 74.14 126 SER C CA 1
ATOM 2867 C C . SER C 1 127 ? -13.085 -50.695 108.125 1.00 74.14 126 SER C C 1
ATOM 2868 O O . SER C 1 127 ? -12.330 -49.741 108.316 1.00 74.14 126 SER C O 1
ATOM 2871 N N . GLY C 1 128 ? -14.288 -50.571 107.576 1.00 74.83 127 GLY C N 1
ATOM 2872 C CA . GLY C 1 128 ? -14.924 -49.293 107.363 1.00 74.83 127 GLY C CA 1
ATOM 2873 C C . GLY C 1 128 ? -16.029 -49.054 108.369 1.00 74.83 127 GLY C C 1
ATOM 2874 O O . GLY C 1 128 ? -16.200 -49.804 109.336 1.00 74.83 127 GLY C O 1
ATOM 2875 N N . ILE C 1 129 ? -16.789 -48.003 108.143 1.00 74.25 128 ILE C N 1
ATOM 2876 C CA . ILE C 1 129 ? -17.920 -47.700 109.009 1.00 74.25 128 ILE C CA 1
ATOM 2877 C C . ILE C 1 129 ? -19.064 -48.632 108.646 1.00 74.25 128 ILE C C 1
ATOM 2878 O O . ILE C 1 129 ? -19.715 -48.476 107.610 1.00 74.25 128 ILE C O 1
ATOM 2883 N N . TYR C 1 130 ? -19.314 -49.610 109.508 1.00 75.04 129 TYR C N 1
ATOM 2884 C CA . TYR C 1 130 ? -20.317 -50.629 109.230 1.00 75.04 129 TYR C CA 1
ATOM 2885 C C . TYR C 1 130 ? -21.429 -50.612 110.264 1.00 75.04 129 TYR C C 1
ATOM 2886 O O . TYR C 1 130 ? -22.587 -50.867 109.950 1.00 75.04 129 TYR C O 1
ATOM 2896 N N . ALA D 1 2 ? 63.971 -40.259 105.941 1.00 70.88 1 ALA D N 1
ATOM 2897 C CA . ALA D 1 2 ? 62.883 -39.987 106.872 1.00 70.88 1 ALA D CA 1
ATOM 2898 C C . ALA D 1 2 ? 61.591 -39.702 106.118 1.00 70.88 1 ALA D C 1
ATOM 2899 O O . ALA D 1 2 ? 61.605 -39.049 105.077 1.00 70.88 1 ALA D O 1
ATOM 2901 N N . SER D 1 3 ? 60.473 -40.194 106.650 1.00 68.17 2 SER D N 1
ATOM 2902 C CA . SER D 1 3 ? 59.185 -39.997 106.001 1.00 68.17 2 SER D CA 1
ATOM 2903 C C . SER D 1 3 ? 58.039 -40.065 106.999 1.00 68.17 2 SER D C 1
ATOM 2904 O O . SER D 1 3 ? 58.062 -40.879 107.926 1.00 68.17 2 SER D O 1
ATOM 2907 N N . ASN D 1 4 ? 57.043 -39.202 106.825 1.00 65.43 3 ASN D N 1
ATOM 2908 C CA . ASN D 1 4 ? 55.802 -39.271 107.581 1.00 65.43 3 ASN D CA 1
ATOM 2909 C C . ASN D 1 4 ? 54.679 -39.932 106.798 1.00 65.43 3 ASN D C 1
ATOM 2910 O O . ASN D 1 4 ? 53.527 -39.890 107.235 1.00 65.43 3 ASN D O 1
ATOM 2915 N N . PHE D 1 5 ? 54.990 -40.526 105.649 1.00 60.18 4 PHE D N 1
ATOM 2916 C CA . PHE D 1 5 ? 54.014 -41.232 104.825 1.00 60.18 4 PHE D CA 1
ATOM 2917 C C . PHE D 1 5 ? 54.114 -42.713 105.174 1.00 60.18 4 PHE D C 1
ATOM 2918 O O . PHE D 1 5 ? 54.560 -43.554 104.390 1.00 60.18 4 PHE D O 1
ATOM 2926 N N . THR D 1 6 ? 53.702 -43.030 106.398 1.00 62.50 5 THR D N 1
ATOM 2927 C CA . THR D 1 6 ? 53.925 -44.337 106.993 1.00 62.50 5 THR D CA 1
ATOM 2928 C C . THR D 1 6 ? 52.598 -45.036 107.237 1.00 62.50 5 THR D C 1
ATOM 2929 O O . THR D 1 6 ? 51.527 -44.531 106.897 1.00 62.50 5 THR D O 1
ATOM 2933 N N . GLN D 1 7 ? 52.688 -46.222 107.828 1.00 63.72 6 GLN D N 1
ATOM 2934 C CA . GLN D 1 7 ? 51.505 -47.001 108.162 1.00 63.72 6 GLN D CA 1
ATOM 2935 C C . GLN D 1 7 ? 50.987 -46.619 109.540 1.00 63.72 6 GLN D C 1
ATOM 2936 O O . GLN D 1 7 ? 51.749 -46.553 110.506 1.00 63.72 6 GLN D O 1
ATOM 2942 N N . PHE D 1 8 ? 49.683 -46.379 109.638 1.00 63.91 7 PHE D N 1
ATOM 2943 C CA . PHE D 1 8 ? 49.087 -46.066 110.927 1.00 63.91 7 PHE D CA 1
ATOM 2944 C C . PHE D 1 8 ? 47.802 -46.859 111.081 1.00 63.91 7 PHE D C 1
ATOM 2945 O O . PHE D 1 8 ? 47.362 -47.554 110.164 1.00 63.91 7 PHE D O 1
ATOM 2953 N N . VAL D 1 9 ? 47.216 -46.762 112.266 1.00 68.32 8 VAL D N 1
ATOM 2954 C CA . VAL D 1 9 ? 46.002 -47.489 112.608 1.00 68.32 8 VAL D CA 1
ATOM 2955 C C . VAL D 1 9 ? 44.823 -46.523 112.615 1.00 68.32 8 VAL D C 1
ATOM 2956 O O . VAL D 1 9 ? 44.879 -45.421 113.173 1.00 68.32 8 VAL D O 1
ATOM 2960 N N . LEU D 1 10 ? 43.752 -46.921 111.937 1.00 71.29 9 LEU D N 1
ATOM 2961 C CA . LEU D 1 10 ? 42.593 -46.066 111.731 1.00 71.29 9 LEU D CA 1
ATOM 2962 C C . LEU D 1 10 ? 41.495 -46.281 112.754 1.00 71.29 9 LEU D C 1
ATOM 2963 O O . LEU D 1 10 ? 41.017 -45.314 113.346 1.00 71.29 9 LEU D O 1
ATOM 2968 N N . VAL D 1 11 ? 41.080 -47.520 112.983 1.00 77.31 10 VAL D N 1
ATOM 2969 C CA . VAL D 1 11 ? 40.063 -47.841 113.973 1.00 77.31 10 VAL D CA 1
ATOM 2970 C C . VAL D 1 11 ? 40.752 -48.621 115.080 1.00 77.31 10 VAL D C 1
ATOM 2971 O O . VAL D 1 11 ? 41.279 -49.715 114.843 1.00 77.31 10 VAL D O 1
ATOM 2975 N N . ASP D 1 12 ? 40.759 -48.063 116.284 1.00 86.09 11 ASP D N 1
ATOM 2976 C CA . ASP D 1 12 ? 41.494 -48.648 117.400 1.00 86.09 11 ASP D CA 1
ATOM 2977 C C . ASP D 1 12 ? 40.509 -49.417 118.271 1.00 86.09 11 ASP D C 1
ATOM 2978 O O . ASP D 1 12 ? 39.912 -48.859 119.193 1.00 86.09 11 ASP D O 1
ATOM 2983 N N . ASN D 1 13 ? 40.337 -50.701 117.984 1.00 88.61 12 ASN D N 1
ATOM 2984 C CA . ASN D 1 13 ? 39.480 -51.567 118.794 1.00 88.61 12 ASN D CA 1
ATOM 2985 C C . ASN D 1 13 ? 40.271 -52.313 119.861 1.00 88.61 12 ASN D C 1
ATOM 2986 O O . ASN D 1 13 ? 40.187 -53.533 119.970 1.00 88.61 12 ASN D O 1
ATOM 2991 N N . GLY D 1 14 ? 41.041 -51.574 120.657 1.00 93.26 13 GLY D N 1
ATOM 2992 C CA . GLY D 1 14 ? 41.660 -52.073 121.872 1.00 93.26 13 GLY D CA 1
ATOM 2993 C C . GLY D 1 14 ? 42.637 -53.228 121.758 1.00 93.26 13 GLY D C 1
ATOM 2994 O O . GLY D 1 14 ? 42.742 -54.041 122.680 1.00 93.26 13 GLY D O 1
ATOM 2995 N N . GLY D 1 15 ? 43.360 -53.316 120.646 1.00 95.00 14 GLY D N 1
ATOM 2996 C CA . GLY D 1 15 ? 44.357 -54.358 120.496 1.00 95.00 14 GLY D CA 1
ATOM 2997 C C . GLY D 1 15 ? 43.925 -55.528 119.637 1.00 95.00 14 GLY D C 1
ATOM 2998 O O . GLY D 1 15 ? 44.755 -56.145 118.964 1.00 95.00 14 GLY D O 1
ATOM 2999 N N . THR D 1 16 ? 42.635 -55.851 119.648 1.00 95.08 15 THR D N 1
ATOM 3000 C CA . THR D 1 16 ? 42.099 -56.982 118.893 1.00 95.08 15 THR D CA 1
ATOM 3001 C C . THR D 1 16 ? 41.198 -56.442 117.789 1.00 95.08 15 THR D C 1
ATOM 3002 O O . THR D 1 16 ? 40.247 -55.704 118.056 1.00 95.08 15 THR D O 1
ATOM 3006 N N . GLY D 1 17 ? 41.495 -56.816 116.548 1.00 90.05 16 GLY D N 1
ATOM 3007 C CA . GLY D 1 17 ? 40.681 -56.396 115.428 1.00 90.05 16 GLY D CA 1
ATOM 3008 C C . GLY D 1 17 ? 40.925 -54.981 114.967 1.00 90.05 16 GLY D C 1
ATOM 3009 O O . GLY D 1 17 ? 40.006 -54.345 114.438 1.00 90.05 16 GLY D O 1
ATOM 3010 N N . ASP D 1 18 ? 42.137 -54.464 115.151 1.00 86.96 17 ASP D N 1
ATOM 3011 C CA . ASP D 1 18 ? 42.430 -53.090 114.775 1.00 86.96 17 ASP D CA 1
ATOM 3012 C C . ASP D 1 18 ? 42.570 -52.975 113.266 1.00 86.96 17 ASP D C 1
ATOM 3013 O O . ASP D 1 18 ? 43.250 -53.784 112.629 1.00 86.96 17 ASP D O 1
ATOM 3018 N N . VAL D 1 19 ? 41.930 -51.963 112.697 1.00 75.70 18 VAL D N 1
ATOM 3019 C CA . VAL D 1 19 ? 41.983 -51.710 111.266 1.00 75.70 18 VAL D CA 1
ATOM 3020 C C . VAL D 1 19 ? 43.193 -50.839 110.974 1.00 75.70 18 VAL D C 1
ATOM 3021 O O . VAL D 1 19 ? 43.188 -49.636 111.259 1.00 75.70 18 VAL D O 1
ATOM 3025 N N . THR D 1 20 ? 44.230 -51.442 110.415 1.00 68.61 19 THR D N 1
ATOM 3026 C CA . THR D 1 20 ? 45.410 -50.710 110.004 1.00 68.61 19 THR D CA 1
ATOM 3027 C C . THR D 1 20 ? 45.230 -50.282 108.558 1.00 68.61 19 THR D C 1
ATOM 3028 O O . THR D 1 20 ? 44.434 -50.863 107.816 1.00 68.61 19 THR D O 1
ATOM 3032 N N . VAL D 1 21 ? 45.944 -49.236 108.169 1.00 63.09 20 VAL D N 1
ATOM 3033 C CA . VAL D 1 21 ? 45.812 -48.661 106.841 1.00 63.09 20 VAL D CA 1
ATOM 3034 C C . VAL D 1 21 ? 47.213 -48.359 106.313 1.00 63.09 20 VAL D C 1
ATOM 3035 O O . VAL D 1 21 ? 48.099 -47.945 107.069 1.00 63.09 20 VAL D O 1
ATOM 3039 N N . ALA D 1 22 ? 47.434 -48.629 105.028 1.00 62.19 21 ALA D N 1
ATOM 3040 C CA . ALA D 1 22 ? 48.793 -48.753 104.526 1.00 62.19 21 ALA D CA 1
ATOM 3041 C C . ALA D 1 22 ? 49.059 -47.806 103.361 1.00 62.19 21 ALA D C 1
ATOM 3042 O O . ALA D 1 22 ? 48.165 -47.538 102.558 1.00 62.19 21 ALA D O 1
ATOM 3044 N N . PRO D 1 23 ? 50.284 -47.292 103.240 1.00 61.27 22 PRO D N 1
ATOM 3045 C CA . PRO D 1 23 ? 50.620 -46.409 102.116 1.00 61.27 22 PRO D CA 1
ATOM 3046 C C . PRO D 1 23 ? 50.645 -47.120 100.778 1.00 61.27 22 PRO D C 1
ATOM 3047 O O . PRO D 1 23 ? 51.348 -48.119 100.633 1.00 61.27 22 PRO D O 1
ATOM 3051 N N . SER D 1 24 ? 49.896 -46.631 99.792 1.00 61.59 23 SER D N 1
ATOM 3052 C CA . SER D 1 24 ? 49.889 -47.279 98.488 1.00 61.59 23 SER D CA 1
ATOM 3053 C C . SER D 1 24 ? 50.376 -46.393 97.351 1.00 61.59 23 SER D C 1
ATOM 3054 O O . SER D 1 24 ? 51.288 -46.777 96.615 1.00 61.59 23 SER D O 1
ATOM 3057 N N . ASN D 1 25 ? 49.782 -45.217 97.180 1.00 62.83 24 ASN D N 1
ATOM 3058 C CA . ASN D 1 25 ? 49.934 -44.494 95.928 1.00 62.83 24 ASN D CA 1
ATOM 3059 C C . ASN D 1 25 ? 50.155 -43.019 96.218 1.00 62.83 24 ASN D C 1
ATOM 3060 O O . ASN D 1 25 ? 49.696 -42.491 97.231 1.00 62.83 24 ASN D O 1
ATOM 3065 N N . PHE D 1 26 ? 50.865 -42.352 95.304 1.00 59.87 25 PHE D N 1
ATOM 3066 C CA . PHE D 1 26 ? 51.222 -40.955 95.510 1.00 59.87 25 PHE D CA 1
ATOM 3067 C C . PHE D 1 26 ? 51.064 -40.125 94.236 1.00 59.87 25 PHE D C 1
ATOM 3068 O O . PHE D 1 26 ? 51.940 -39.314 93.927 1.00 59.87 25 PHE D O 1
ATOM 3076 N N . ALA D 1 27 ? 50.003 -40.319 93.463 1.00 62.93 26 ALA D N 1
ATOM 3077 C CA . ALA D 1 27 ? 49.876 -39.598 92.205 1.00 62.93 26 ALA D CA 1
ATOM 3078 C C . ALA D 1 27 ? 49.430 -38.160 92.434 1.00 62.93 26 ALA D C 1
ATOM 3079 O O . ALA D 1 27 ? 48.656 -37.873 93.351 1.00 62.93 26 ALA D O 1
ATOM 3081 N N . ASN D 1 28 ? 49.940 -37.257 91.595 1.00 63.17 27 ASN D N 1
ATOM 3082 C CA . ASN D 1 28 ? 49.552 -35.850 91.469 1.00 63.17 27 ASN D CA 1
ATOM 3083 C C . ASN D 1 28 ? 49.710 -35.040 92.747 1.00 63.17 27 ASN D C 1
ATOM 3084 O O . ASN D 1 28 ? 48.974 -34.066 92.938 1.00 63.17 27 ASN D O 1
ATOM 3089 N N . GLY D 1 29 ? 50.630 -35.407 93.628 1.00 62.27 28 GLY D N 1
ATOM 3090 C CA . GLY D 1 29 ? 50.788 -34.698 94.877 1.00 62.27 28 GLY D CA 1
ATOM 3091 C C . GLY D 1 29 ? 49.737 -34.992 95.918 1.00 62.27 28 GLY D C 1
ATOM 3092 O O . GLY D 1 29 ? 49.710 -34.316 96.950 1.00 62.27 28 GLY D O 1
ATOM 3093 N N . VAL D 1 30 ? 48.868 -35.970 95.686 1.00 58.08 29 VAL D N 1
ATOM 3094 C CA . VAL D 1 30 ? 47.832 -36.356 96.632 1.00 58.08 29 VAL D CA 1
ATOM 3095 C C . VAL D 1 30 ? 48.202 -37.701 97.232 1.00 58.08 29 VAL D C 1
ATOM 3096 O O . VAL D 1 30 ? 48.155 -38.728 96.547 1.00 58.08 29 VAL D O 1
ATOM 3100 N N . ALA D 1 31 ? 48.569 -37.694 98.510 1.00 58.94 30 ALA D N 1
ATOM 3101 C CA . ALA D 1 31 ? 48.931 -38.897 99.246 1.00 58.94 30 ALA D CA 1
ATOM 3102 C C . ALA D 1 31 ? 47.690 -39.751 99.433 1.00 58.94 30 ALA D C 1
ATOM 3103 O O . ALA D 1 31 ? 46.578 -39.222 99.478 1.00 58.94 30 ALA D O 1
ATOM 3105 N N . GLU D 1 32 ? 47.870 -41.064 99.514 1.00 60.35 31 GLU D N 1
ATOM 3106 C CA . GLU D 1 32 ? 46.754 -41.989 99.637 1.00 60.35 31 GLU D CA 1
ATOM 3107 C C . GLU D 1 32 ? 47.148 -43.203 100.458 1.00 60.35 31 GLU D C 1
ATOM 3108 O O . GLU D 1 32 ? 48.095 -43.913 100.110 1.00 60.35 31 GLU D O 1
ATOM 3114 N N . TRP D 1 33 ? 46.408 -43.439 101.531 1.00 58.76 32 TRP D N 1
ATOM 3115 C CA . TRP D 1 33 ? 46.494 -44.654 102.320 1.00 58.76 32 TRP D CA 1
ATOM 3116 C C . TRP D 1 33 ? 45.280 -45.504 101.998 1.00 58.76 32 TRP D C 1
ATOM 3117 O O . TRP D 1 33 ? 44.169 -44.982 101.896 1.00 58.76 32 TRP D O 1
ATOM 3128 N N . ILE D 1 34 ? 45.478 -46.808 101.832 1.00 62.77 33 ILE D N 1
ATOM 3129 C CA . ILE D 1 34 ? 44.365 -47.744 101.778 1.00 62.77 33 ILE D CA 1
ATOM 3130 C C . ILE D 1 34 ? 44.683 -48.931 102.666 1.00 62.77 33 ILE D C 1
ATOM 3131 O O . ILE D 1 34 ? 45.828 -49.163 103.050 1.00 62.77 33 ILE D O 1
ATOM 3136 N N . SER D 1 35 ? 43.649 -49.694 102.983 1.00 65.90 34 SER D N 1
ATOM 3137 C CA . SER D 1 35 ? 43.766 -50.881 103.819 1.00 65.90 34 SER D CA 1
ATOM 3138 C C . SER D 1 35 ? 44.306 -52.025 102.960 1.00 65.90 34 SER D C 1
ATOM 3139 O O . SER D 1 35 ? 45.068 -51.804 102.017 1.00 65.90 34 SER D O 1
ATOM 3142 N N . SER D 1 36 ? 44.046 -53.267 103.370 1.00 71.93 35 SER D N 1
ATOM 3143 C CA . SER D 1 36 ? 44.441 -54.442 102.594 1.00 71.93 35 SER D CA 1
ATOM 3144 C C . SER D 1 36 ? 43.978 -54.358 101.140 1.00 71.93 35 SER D C 1
ATOM 3145 O O . SER D 1 36 ? 42.943 -53.764 100.833 1.00 71.93 35 SER D O 1
ATOM 3148 N N . ASN D 1 37 ? 44.739 -54.993 100.253 1.00 70.72 36 ASN D N 1
ATOM 3149 C CA . ASN D 1 37 ? 44.872 -54.609 98.848 1.00 70.72 36 ASN D CA 1
ATOM 3150 C C . ASN D 1 37 ? 43.670 -54.970 97.972 1.00 70.72 36 ASN D C 1
ATOM 3151 O O . ASN D 1 37 ? 43.798 -55.036 96.746 1.00 70.72 36 ASN D O 1
ATOM 3156 N N . SER D 1 38 ? 42.508 -55.222 98.577 1.00 72.35 37 SER D N 1
ATOM 3157 C CA . SER D 1 38 ? 41.350 -55.672 97.814 1.00 72.35 37 SER D CA 1
ATOM 3158 C C . SER D 1 38 ? 40.751 -54.561 96.961 1.00 72.35 37 SER D C 1
ATOM 3159 O O . SER D 1 38 ? 40.055 -54.846 95.979 1.00 72.35 37 SER D O 1
ATOM 3162 N N . ARG D 1 39 ? 40.921 -53.301 97.381 1.00 74.25 38 ARG D N 1
ATOM 3163 C CA . ARG D 1 39 ? 40.585 -52.077 96.640 1.00 74.25 38 ARG D CA 1
ATOM 3164 C C . ARG D 1 39 ? 39.088 -51.859 96.415 1.00 74.25 38 ARG D C 1
ATOM 3165 O O . ARG D 1 39 ? 38.693 -50.835 95.849 1.00 74.25 38 ARG D O 1
ATOM 3173 N N . SER D 1 40 ? 38.244 -52.799 96.845 1.00 73.05 39 SER D N 1
ATOM 3174 C CA . SER D 1 40 ? 36.804 -52.618 96.715 1.00 73.05 39 SER D CA 1
ATOM 3175 C C . SER D 1 40 ? 36.133 -52.643 98.079 1.00 73.05 39 SER D C 1
ATOM 3176 O O . SER D 1 40 ? 35.203 -51.873 98.338 1.00 73.05 39 SER D O 1
ATOM 3179 N N . GLN D 1 41 ? 36.585 -53.526 98.961 1.00 71.83 40 GLN D N 1
ATOM 3180 C CA . GLN D 1 41 ? 36.166 -53.530 100.352 1.00 71.83 40 GLN D CA 1
ATOM 3181 C C . GLN D 1 41 ? 37.138 -52.781 101.251 1.00 71.83 40 GLN D C 1
ATOM 3182 O O . GLN D 1 41 ? 37.222 -53.083 102.445 1.00 71.83 40 GLN D O 1
ATOM 3188 N N . ALA D 1 42 ? 37.853 -51.797 100.717 1.00 68.23 41 ALA D N 1
ATOM 3189 C CA . ALA D 1 42 ? 38.965 -51.208 101.446 1.00 68.23 41 ALA D CA 1
ATOM 3190 C C . ALA D 1 42 ? 38.610 -49.851 102.042 1.00 68.23 41 ALA D C 1
ATOM 3191 O O . ALA D 1 42 ? 37.877 -49.060 101.446 1.00 68.23 41 ALA D O 1
ATOM 3193 N N . TYR D 1 43 ? 39.147 -49.590 103.231 1.00 64.23 42 TYR D N 1
ATOM 3194 C CA . TYR D 1 43 ? 39.204 -48.239 103.768 1.00 64.23 42 TYR D CA 1
ATOM 3195 C C . TYR D 1 43 ? 40.161 -47.404 102.929 1.00 64.23 42 TYR D C 1
ATOM 3196 O O . TYR D 1 43 ? 41.052 -47.935 102.265 1.00 64.23 42 TYR D O 1
ATOM 3205 N N . LYS D 1 44 ? 39.989 -46.086 102.965 1.00 60.44 43 LYS D N 1
ATOM 3206 C CA . LYS D 1 44 ? 40.799 -45.231 102.111 1.00 60.44 43 LYS D CA 1
ATOM 3207 C C . LYS D 1 44 ? 40.935 -43.848 102.723 1.00 60.44 43 LYS D C 1
ATOM 3208 O O . LYS D 1 44 ? 39.935 -43.204 103.038 1.00 60.44 43 LYS D O 1
ATOM 3214 N N . VAL D 1 45 ? 42.179 -43.397 102.881 1.00 56.59 44 VAL D N 1
ATOM 3215 C CA . VAL D 1 45 ? 42.488 -42.096 103.458 1.00 56.59 44 VAL D CA 1
ATOM 3216 C C . VAL D 1 45 ? 43.392 -41.340 102.496 1.00 56.59 44 VAL D C 1
ATOM 3217 O O . VAL D 1 45 ? 44.470 -41.818 102.134 1.00 56.59 44 VAL D O 1
ATOM 3221 N N . THR D 1 46 ? 42.954 -40.154 102.068 1.00 56.20 45 THR D N 1
ATOM 3222 C CA . THR D 1 46 ? 43.774 -39.330 101.181 1.00 56.20 45 THR D CA 1
ATOM 3223 C C . THR D 1 46 ? 44.011 -37.973 101.824 1.00 56.20 45 THR D C 1
ATOM 3224 O O . THR D 1 46 ? 43.117 -37.435 102.480 1.00 56.20 45 THR D O 1
ATOM 3228 N N . CYS D 1 47 ? 45.206 -37.423 101.626 1.00 57.37 46 CYS D N 1
ATOM 3229 C CA . CYS D 1 47 ? 45.572 -36.098 102.102 1.00 57.37 46 CYS D CA 1
ATOM 3230 C C . CYS D 1 47 ? 46.270 -35.324 100.997 1.00 57.37 46 CYS D C 1
ATOM 3231 O O . CYS D 1 47 ? 47.135 -35.865 100.303 1.00 57.37 46 CYS D O 1
ATOM 3234 N N . SER D 1 48 ? 45.904 -34.055 100.844 1.00 60.15 47 SER D N 1
ATOM 3235 C CA . SER D 1 48 ? 46.558 -33.189 99.875 1.00 60.15 47 SER D CA 1
ATOM 3236 C C . SER D 1 48 ? 46.750 -31.819 100.494 1.00 60.15 47 SER D C 1
ATOM 3237 O O . SER D 1 48 ? 45.995 -31.406 101.373 1.00 60.15 47 SER D O 1
ATOM 3240 N N . VAL D 1 49 ? 47.782 -31.124 100.032 1.00 64.84 48 VAL D N 1
ATOM 3241 C CA . VAL D 1 49 ? 48.135 -29.790 100.500 1.00 64.84 48 VAL D CA 1
ATOM 3242 C C . VAL D 1 49 ? 48.302 -28.907 99.275 1.00 64.84 48 VAL D C 1
ATOM 3243 O O . VAL D 1 49 ? 49.008 -29.285 98.335 1.00 64.84 48 VAL D O 1
ATOM 3247 N N . ARG D 1 50 ? 47.664 -27.741 99.275 1.00 68.22 49 ARG D N 1
ATOM 3248 C CA . ARG D 1 50 ? 47.900 -26.807 98.188 1.00 68.22 49 ARG D CA 1
ATOM 3249 C C . ARG D 1 50 ? 47.837 -25.377 98.691 1.00 68.22 49 ARG D C 1
ATOM 3250 O O . ARG D 1 50 ? 47.187 -25.075 99.693 1.00 68.22 49 ARG D O 1
ATOM 3258 N N . GLN D 1 51 ? 48.547 -24.506 97.987 1.00 67.51 50 GLN D N 1
ATOM 3259 C CA . GLN D 1 51 ? 48.539 -23.074 98.251 1.00 67.51 50 GLN D CA 1
ATOM 3260 C C . GLN D 1 51 ? 47.340 -22.488 97.522 1.00 67.51 50 GLN D C 1
ATOM 3261 O O . GLN D 1 51 ? 47.392 -22.251 96.314 1.00 67.51 50 GLN D O 1
ATOM 3267 N N . SER D 1 52 ? 46.241 -22.270 98.246 1.00 68.32 51 SER D N 1
ATOM 3268 C CA . SER D 1 52 ? 45.012 -21.823 97.599 1.00 68.32 51 SER D CA 1
ATOM 3269 C C . SER D 1 52 ? 45.109 -20.361 97.189 1.00 68.32 51 SER D C 1
ATOM 3270 O O . SER D 1 52 ? 45.083 -20.032 95.998 1.00 68.32 51 SER D O 1
ATOM 3273 N N . SER D 1 53 ? 45.225 -19.470 98.158 1.00 70.23 52 SER D N 1
ATOM 3274 C CA . SER D 1 53 ? 45.433 -18.061 97.890 1.00 70.23 52 SER D CA 1
ATOM 3275 C C . SER D 1 53 ? 46.894 -17.710 98.131 1.00 70.23 52 SER D C 1
ATOM 3276 O O . SER D 1 53 ? 47.738 -18.579 98.359 1.00 70.23 52 SER D O 1
ATOM 3279 N N . ALA D 1 54 ? 47.205 -16.418 98.086 1.00 70.28 53 ALA D N 1
ATOM 3280 C CA . ALA D 1 54 ? 48.579 -15.996 98.313 1.00 70.28 53 ALA D CA 1
ATOM 3281 C C . ALA D 1 54 ? 48.925 -15.978 99.793 1.00 70.28 53 ALA D C 1
ATOM 3282 O O . ALA D 1 54 ? 50.103 -15.885 100.150 1.00 70.28 53 ALA D O 1
ATOM 3284 N N . GLN D 1 55 ? 47.923 -16.052 100.668 1.00 68.28 54 GLN D N 1
ATOM 3285 C CA . GLN D 1 55 ? 48.139 -15.972 102.106 1.00 68.28 54 GLN D CA 1
ATOM 3286 C C . GLN D 1 55 ? 47.452 -17.102 102.862 1.00 68.28 54 GLN D C 1
ATOM 3287 O O . GLN D 1 55 ? 47.366 -17.052 104.091 1.00 68.28 54 GLN D O 1
ATOM 3293 N N . ASN D 1 56 ? 46.964 -18.122 102.161 1.00 66.79 55 ASN D N 1
ATOM 3294 C CA . ASN D 1 56 ? 46.257 -19.221 102.800 1.00 66.79 55 ASN D CA 1
ATOM 3295 C C . ASN D 1 56 ? 46.810 -20.544 102.302 1.00 66.79 55 ASN D C 1
ATOM 3296 O O . ASN D 1 56 ? 47.469 -20.614 101.265 1.00 66.79 55 ASN D O 1
ATOM 3301 N N . ARG D 1 57 ? 46.548 -21.597 103.068 1.00 62.59 56 ARG D N 1
ATOM 3302 C CA . ARG D 1 57 ? 46.913 -22.957 102.708 1.00 62.59 56 ARG D CA 1
ATOM 3303 C C . ARG D 1 57 ? 45.751 -23.876 103.036 1.00 62.59 56 ARG D C 1
ATOM 3304 O O . ARG D 1 57 ? 45.232 -23.859 104.153 1.00 62.59 56 ARG D O 1
ATOM 3312 N N . LYS D 1 58 ? 45.351 -24.689 102.065 1.00 61.04 57 LYS D N 1
ATOM 3313 C CA . LYS D 1 58 ? 44.114 -25.452 102.164 1.00 61.04 57 LYS D CA 1
ATOM 3314 C C . LYS D 1 58 ? 44.417 -26.940 102.186 1.00 61.04 57 LYS D C 1
ATOM 3315 O O . LYS D 1 58 ? 44.674 -27.537 101.138 1.00 61.04 57 LYS D O 1
ATOM 3321 N N . TYR D 1 59 ? 44.367 -27.537 103.372 1.00 59.89 58 TYR D N 1
ATOM 3322 C CA . TYR D 1 59 ? 44.503 -28.976 103.545 1.00 59.89 58 TYR D CA 1
ATOM 3323 C C . TYR D 1 59 ? 43.205 -29.657 103.144 1.00 59.89 58 TYR D C 1
ATOM 3324 O O . TYR D 1 59 ? 42.124 -29.099 103.336 1.00 59.89 58 TYR D O 1
ATOM 3333 N N . THR D 1 60 ? 43.305 -30.861 102.592 1.00 56.62 59 THR D N 1
ATOM 3334 C CA . THR D 1 60 ? 42.132 -31.631 102.186 1.00 56.62 59 THR D CA 1
ATOM 3335 C C . THR D 1 60 ? 42.304 -33.076 102.625 1.00 56.62 59 THR D C 1
ATOM 3336 O O . THR D 1 60 ? 43.223 -33.759 102.168 1.00 56.62 59 THR D O 1
ATOM 3340 N N . ILE D 1 61 ? 41.408 -33.548 103.485 1.00 55.52 60 ILE D N 1
ATOM 3341 C CA . ILE D 1 61 ? 41.459 -34.896 104.031 1.00 55.52 60 ILE D CA 1
ATOM 3342 C C . ILE D 1 61 ? 40.171 -35.613 103.663 1.00 55.52 60 ILE D C 1
ATOM 3343 O O . ILE D 1 61 ? 39.077 -35.080 103.870 1.00 55.52 60 ILE D O 1
ATOM 3348 N N . LYS D 1 62 ? 40.296 -36.814 103.109 1.00 55.53 61 LYS D N 1
ATOM 3349 C CA . LYS D 1 62 ? 39.138 -37.633 102.792 1.00 55.53 61 LYS D CA 1
ATOM 3350 C C . LYS D 1 62 ? 39.285 -38.979 103.478 1.00 55.53 61 LYS D C 1
ATOM 3351 O O . LYS D 1 62 ? 40.384 -39.526 103.567 1.00 55.53 61 LYS D O 1
ATOM 3357 N N . VAL D 1 63 ? 38.173 -39.502 103.984 1.00 56.82 62 VAL D N 1
ATOM 3358 C CA . VAL D 1 63 ? 38.116 -40.840 104.560 1.00 56.82 62 VAL D CA 1
ATOM 3359 C C . VAL D 1 63 ? 36.890 -41.531 103.987 1.00 56.82 62 VAL D C 1
ATOM 3360 O O . VAL D 1 63 ? 35.796 -40.958 103.985 1.00 56.82 62 VAL D O 1
ATOM 3364 N N . GLU D 1 64 ? 37.066 -42.751 103.483 1.00 62.46 63 GLU D N 1
ATOM 3365 C CA . GLU D 1 64 ? 35.948 -43.576 103.046 1.00 62.46 63 GLU D CA 1
ATOM 3366 C C . GLU D 1 64 ? 35.856 -44.811 103.921 1.00 62.46 63 GLU D C 1
ATOM 3367 O O . GLU D 1 64 ? 36.749 -45.660 103.897 1.00 62.46 63 GLU D O 1
ATOM 3373 N N . VAL D 1 65 ? 34.764 -44.924 104.666 1.00 63.84 64 VAL D N 1
ATOM 3374 C CA . VAL D 1 65 ? 34.545 -46.057 105.557 1.00 63.84 64 VAL D CA 1
ATOM 3375 C C . VAL D 1 65 ? 33.522 -46.991 104.926 1.00 63.84 64 VAL D C 1
ATOM 3376 O O . VAL D 1 65 ? 32.346 -46.623 104.805 1.00 63.84 64 VAL D O 1
ATOM 3380 N N . PRO D 1 66 ? 33.911 -48.181 104.493 1.00 66.53 65 PRO D N 1
ATOM 3381 C CA . PRO D 1 66 ? 32.931 -49.104 103.916 1.00 66.53 65 PRO D CA 1
ATOM 3382 C C . PRO D 1 66 ? 32.248 -49.915 104.996 1.00 66.53 65 PRO D C 1
ATOM 3383 O O . PRO D 1 66 ? 32.699 -49.916 106.144 1.00 66.53 65 PRO D O 1
ATOM 3387 N N . LYS D 1 67 ? 31.168 -50.603 104.654 1.00 70.01 66 LYS D N 1
ATOM 3388 C CA . LYS D 1 67 ? 30.525 -51.552 105.552 1.00 70.01 66 LYS D CA 1
ATOM 3389 C C . LYS D 1 67 ? 30.590 -52.905 104.863 1.00 70.01 66 LYS D C 1
ATOM 3390 O O . LYS D 1 67 ? 29.834 -53.159 103.920 1.00 70.01 66 LYS D O 1
ATOM 3396 N N . VAL D 1 68 ? 31.500 -53.761 105.328 1.00 72.27 67 VAL D N 1
ATOM 3397 C CA . VAL D 1 68 ? 31.776 -55.017 104.644 1.00 72.27 67 VAL D CA 1
ATOM 3398 C C . VAL D 1 68 ? 30.623 -55.989 104.841 1.00 72.27 67 VAL D C 1
ATOM 3399 O O . VAL D 1 68 ? 29.910 -55.948 105.852 1.00 72.27 67 VAL D O 1
ATOM 3403 N N . ALA D 1 69 ? 30.419 -56.856 103.856 1.00 75.47 68 ALA D N 1
ATOM 3404 C CA . ALA D 1 69 ? 29.284 -57.762 103.872 1.00 75.47 68 ALA D CA 1
ATOM 3405 C C . ALA D 1 69 ? 29.654 -59.014 103.100 1.00 75.47 68 ALA D C 1
ATOM 3406 O O . ALA D 1 69 ? 30.783 -59.167 102.636 1.00 75.47 68 ALA D O 1
ATOM 3408 N N . THR D 1 70 ? 28.684 -59.909 102.973 1.00 80.55 69 THR D N 1
ATOM 3409 C CA . THR D 1 70 ? 28.880 -61.200 102.335 1.00 80.55 69 THR D CA 1
ATOM 3410 C C . THR D 1 70 ? 27.915 -61.347 101.170 1.00 80.55 69 THR D C 1
ATOM 3411 O O . THR D 1 70 ? 26.699 -61.420 101.368 1.00 80.55 69 THR D O 1
ATOM 3415 N N . GLN D 1 71 ? 28.458 -61.383 99.961 1.00 82.01 70 GLN D N 1
ATOM 3416 C CA . GLN D 1 71 ? 27.678 -61.581 98.751 1.00 82.01 70 GLN D CA 1
ATOM 3417 C C . GLN D 1 71 ? 27.744 -63.049 98.369 1.00 82.01 70 GLN D C 1
ATOM 3418 O O . GLN D 1 71 ? 28.825 -63.644 98.368 1.00 82.01 70 GLN D O 1
ATOM 3424 N N . THR D 1 72 ? 26.592 -63.631 98.057 1.00 92.01 71 THR D N 1
ATOM 3425 C CA . THR D 1 72 ? 26.498 -65.031 97.671 1.00 92.01 71 THR D CA 1
ATOM 3426 C C . THR D 1 72 ? 25.873 -65.117 96.287 1.00 92.01 71 THR D C 1
ATOM 3427 O O . THR D 1 72 ? 24.695 -64.791 96.114 1.00 92.01 71 THR D O 1
ATOM 3431 N N . VAL D 1 73 ? 26.666 -65.542 95.306 1.00 94.10 72 VAL D N 1
ATOM 3432 C CA . VAL D 1 73 ? 26.208 -65.715 93.934 1.00 94.10 72 VAL D CA 1
ATOM 3433 C C . VAL D 1 73 ? 26.543 -67.136 93.503 1.00 94.10 72 VAL D C 1
ATOM 3434 O O . VAL D 1 73 ? 27.715 -67.458 93.273 1.00 94.10 72 VAL D O 1
ATOM 3438 N N . GLY D 1 74 ? 25.522 -67.982 93.411 1.00 97.38 73 GLY D N 1
ATOM 3439 C CA . GLY D 1 74 ? 25.706 -69.353 92.959 1.00 97.38 73 GLY D CA 1
ATOM 3440 C C . GLY D 1 74 ? 26.485 -70.229 93.915 1.00 97.38 73 GLY D C 1
ATOM 3441 O O . GLY D 1 74 ? 27.182 -71.152 93.478 1.00 97.38 73 GLY D O 1
ATOM 3442 N N . GLY D 1 75 ? 26.385 -69.960 95.214 1.00 97.49 74 GLY D N 1
ATOM 3443 C CA . GLY D 1 75 ? 27.133 -70.709 96.201 1.00 97.49 74 GLY D CA 1
ATOM 3444 C C . GLY D 1 75 ? 28.565 -70.267 96.392 1.00 97.49 74 GLY D C 1
ATOM 3445 O O . GLY D 1 75 ? 29.256 -70.822 97.254 1.00 97.49 74 GLY D O 1
ATOM 3446 N N . VAL D 1 76 ? 29.032 -69.287 95.624 1.00 93.18 75 VAL D N 1
ATOM 3447 C CA . VAL D 1 76 ? 30.388 -68.764 95.728 1.00 93.18 75 VAL D CA 1
ATOM 3448 C C . VAL D 1 76 ? 30.339 -67.497 96.565 1.00 93.18 75 VAL D C 1
ATOM 3449 O O . VAL D 1 76 ? 29.609 -66.558 96.234 1.00 93.18 75 VAL D O 1
ATOM 3453 N N . GLU D 1 77 ? 31.110 -67.476 97.645 1.00 91.12 76 GLU D N 1
ATOM 3454 C CA . GLU D 1 77 ? 31.061 -66.413 98.641 1.00 91.12 76 GLU D CA 1
ATOM 3455 C C . GLU D 1 77 ? 32.156 -65.390 98.372 1.00 91.12 76 GLU D C 1
ATOM 3456 O O . GLU D 1 77 ? 33.341 -65.689 98.542 1.00 91.12 76 GLU D O 1
ATOM 3462 N N . LEU D 1 78 ? 31.758 -64.182 97.981 1.00 81.24 77 LEU D N 1
ATOM 3463 C CA . LEU D 1 78 ? 32.688 -63.083 97.782 1.00 81.24 77 LEU D CA 1
ATOM 3464 C C . LEU D 1 78 ? 32.305 -61.965 98.742 1.00 81.24 77 LEU D C 1
ATOM 3465 O O . LEU D 1 78 ? 31.127 -61.586 98.803 1.00 81.24 77 LEU D O 1
ATOM 3470 N N . PRO D 1 79 ? 33.242 -61.418 99.503 1.00 75.25 78 PRO D N 1
ATOM 3471 C CA . PRO D 1 79 ? 32.912 -60.257 100.329 1.00 75.25 78 PRO D CA 1
ATOM 3472 C C . PRO D 1 79 ? 32.843 -59.002 99.481 1.00 75.25 78 PRO D C 1
ATOM 3473 O O . PRO D 1 79 ? 33.628 -58.817 98.550 1.00 75.25 78 PRO D O 1
ATOM 3477 N N . VAL D 1 80 ? 31.879 -58.141 99.796 1.00 73.69 79 VAL D N 1
ATOM 3478 C CA . VAL D 1 80 ? 31.679 -56.907 99.050 1.00 73.69 79 VAL D CA 1
ATOM 3479 C C . VAL D 1 80 ? 31.203 -55.844 100.029 1.00 73.69 79 VAL D C 1
ATOM 3480 O O . VAL D 1 80 ? 30.668 -56.148 101.096 1.00 73.69 79 VAL D O 1
ATOM 3484 N N . ALA D 1 81 ? 31.451 -54.587 99.686 1.00 71.89 80 ALA D N 1
ATOM 3485 C CA . ALA D 1 81 ? 30.997 -53.450 100.470 1.00 71.89 80 ALA D CA 1
ATOM 3486 C C . ALA D 1 81 ? 29.586 -53.100 100.027 1.00 71.89 80 ALA D C 1
ATOM 3487 O O . ALA D 1 81 ? 29.349 -52.850 98.841 1.00 71.89 80 ALA D O 1
ATOM 3489 N N . ALA D 1 82 ? 28.653 -53.095 100.975 1.00 69.61 81 ALA D N 1
ATOM 3490 C CA . ALA D 1 82 ? 27.275 -52.763 100.642 1.00 69.61 81 ALA D CA 1
ATOM 3491 C C . ALA D 1 82 ? 27.119 -51.272 100.382 1.00 69.61 81 ALA D C 1
ATOM 3492 O O . ALA D 1 82 ? 26.449 -50.867 99.427 1.00 69.61 81 ALA D O 1
ATOM 3494 N N . TRP D 1 83 ? 27.739 -50.443 101.215 1.00 68.50 82 TRP D N 1
ATOM 3495 C CA . TRP D 1 83 ? 27.661 -48.996 101.092 1.00 68.50 82 TRP D CA 1
ATOM 3496 C C . TRP D 1 83 ? 28.890 -48.384 101.742 1.00 68.50 82 TRP D C 1
ATOM 3497 O O . TRP D 1 83 ? 29.578 -49.026 102.538 1.00 68.50 82 TRP D O 1
ATOM 3508 N N . ARG D 1 84 ? 29.158 -47.128 101.402 1.00 65.71 83 ARG D N 1
ATOM 3509 C CA . ARG D 1 84 ? 30.321 -46.413 101.910 1.00 65.71 83 ARG D CA 1
ATOM 3510 C C . ARG D 1 84 ? 29.897 -45.116 102.576 1.00 65.71 83 ARG D C 1
ATOM 3511 O O . ARG D 1 84 ? 28.882 -44.522 102.201 1.00 65.71 83 ARG D O 1
ATOM 3519 N N . SER D 1 85 ? 30.683 -44.679 103.551 1.00 61.62 84 SER D N 1
ATOM 3520 C CA . SER D 1 85 ? 30.497 -43.397 104.204 1.00 61.62 84 SER D CA 1
ATOM 3521 C C . SER D 1 85 ? 31.675 -42.485 103.900 1.00 61.62 84 SER D C 1
ATOM 3522 O O . SER D 1 85 ? 32.831 -42.898 103.970 1.00 61.62 84 SER D O 1
ATOM 3525 N N . TYR D 1 86 ? 31.373 -41.232 103.582 1.00 59.02 85 TYR D N 1
ATOM 3526 C CA . TYR D 1 86 ? 32.359 -40.305 103.042 1.00 59.02 85 TYR D CA 1
ATOM 3527 C C . TYR D 1 86 ? 32.573 -39.157 104.014 1.00 59.02 85 TYR D C 1
ATOM 3528 O O . TYR D 1 86 ? 31.704 -38.291 104.148 1.00 59.02 85 TYR D O 1
ATOM 3537 N N . LEU D 1 87 ? 33.718 -39.142 104.682 1.00 57.84 86 LEU D N 1
ATOM 3538 C CA . LEU D 1 87 ? 34.165 -37.968 105.414 1.00 57.84 86 LEU D CA 1
ATOM 3539 C C . LEU D 1 87 ? 35.073 -37.150 104.513 1.00 57.84 86 LEU D C 1
ATOM 3540 O O . LEU D 1 87 ? 35.964 -37.697 103.861 1.00 57.84 86 LEU D O 1
ATOM 3545 N N . ASN D 1 88 ? 34.842 -35.841 104.465 1.00 58.11 87 ASN D N 1
ATOM 3546 C CA . ASN D 1 88 ? 35.534 -34.977 103.514 1.00 58.11 87 ASN D CA 1
ATOM 3547 C C . ASN D 1 88 ? 35.707 -33.604 104.142 1.00 58.11 87 ASN D C 1
ATOM 3548 O O . ASN D 1 88 ? 34.832 -32.748 103.994 1.00 58.11 87 ASN D O 1
ATOM 3553 N N . MET D 1 89 ? 36.841 -33.372 104.801 1.00 59.76 88 MET D N 1
ATOM 3554 C CA . MET D 1 89 ? 37.078 -32.104 105.473 1.00 59.76 88 MET D CA 1
ATOM 3555 C C . MET D 1 89 ? 38.126 -31.308 104.718 1.00 59.76 88 MET D C 1
ATOM 3556 O O . MET D 1 89 ? 38.991 -31.878 104.051 1.00 59.76 88 MET D O 1
ATOM 3561 N N . GLU D 1 90 ? 38.016 -29.986 104.801 1.00 63.10 89 GLU D N 1
ATOM 3562 C CA . GLU D 1 90 ? 38.895 -29.054 104.111 1.00 63.10 89 GLU D CA 1
ATOM 3563 C C . GLU D 1 90 ? 39.280 -27.953 105.084 1.00 63.10 89 GLU D C 1
ATOM 3564 O O . GLU D 1 90 ? 38.441 -27.129 105.450 1.00 63.10 89 GLU D O 1
ATOM 3570 N N . LEU D 1 91 ? 40.544 -27.931 105.487 1.00 58.61 90 LEU D N 1
ATOM 3571 C CA . LEU D 1 91 ? 41.032 -27.039 106.530 1.00 58.61 90 LEU D CA 1
ATOM 3572 C C . LEU D 1 91 ? 41.814 -25.907 105.891 1.00 58.61 90 LEU D C 1
ATOM 3573 O O . LEU D 1 91 ? 42.800 -26.155 105.192 1.00 58.61 90 LEU D O 1
ATOM 3578 N N . THR D 1 92 ? 41.385 -24.672 106.127 1.00 60.23 91 THR D N 1
ATOM 3579 C CA . THR D 1 92 ? 42.048 -23.492 105.585 1.00 60.23 91 THR D CA 1
ATOM 3580 C C . THR D 1 92 ? 42.779 -22.758 106.697 1.00 60.23 91 THR D C 1
ATOM 3581 O O . THR D 1 92 ? 42.145 -22.200 107.595 1.00 60.23 91 THR D O 1
ATOM 3585 N N . ILE D 1 93 ? 44.104 -22.741 106.624 1.00 59.72 92 ILE D N 1
ATOM 3586 C CA . ILE D 1 93 ? 44.954 -22.083 107.605 1.00 59.72 92 ILE D CA 1
ATOM 3587 C C . ILE D 1 93 ? 45.652 -20.930 106.898 1.00 59.72 92 ILE D C 1
ATOM 3588 O O . ILE D 1 93 ? 46.157 -21.119 105.790 1.00 59.72 92 ILE D O 1
ATOM 3593 N N . PRO D 1 94 ? 45.691 -19.730 107.471 1.00 60.25 93 PRO D N 1
ATOM 3594 C CA . PRO D 1 94 ? 46.505 -18.668 106.878 1.00 60.25 93 PRO D CA 1
ATOM 3595 C C . PRO D 1 94 ? 47.985 -18.950 107.057 1.00 60.25 93 PRO D C 1
ATOM 3596 O O . PRO D 1 94 ? 48.389 -19.743 107.907 1.00 60.25 93 PRO D O 1
ATOM 3600 N N . ILE D 1 95 ? 48.807 -18.273 106.251 1.00 61.98 94 ILE D N 1
ATOM 3601 C CA . ILE D 1 95 ? 50.242 -18.507 106.337 1.00 61.98 94 ILE D CA 1
ATOM 3602 C C . ILE D 1 95 ? 50.868 -17.780 107.512 1.00 61.98 94 ILE D C 1
ATOM 3603 O O . ILE D 1 95 ? 52.062 -17.950 107.773 1.00 61.98 94 ILE D O 1
ATOM 3608 N N . PHE D 1 96 ? 50.105 -16.959 108.222 1.00 61.76 95 PHE D N 1
ATOM 3609 C CA . PHE D 1 96 ? 50.638 -16.215 109.349 1.00 61.76 95 PHE D CA 1
ATOM 3610 C C . PHE D 1 96 ? 50.498 -16.962 110.664 1.00 61.76 95 PHE D C 1
ATOM 3611 O O . PHE D 1 96 ? 50.667 -16.352 111.723 1.00 61.76 95 PHE D O 1
ATOM 3619 N N . ALA D 1 97 ? 50.192 -18.255 110.627 1.00 62.02 96 ALA D N 1
ATOM 3620 C CA . ALA D 1 97 ? 49.950 -19.023 111.840 1.00 62.02 96 ALA D CA 1
ATOM 3621 C C . ALA D 1 97 ? 51.256 -19.599 112.365 1.00 62.02 96 ALA D C 1
ATOM 3622 O O . ALA D 1 97 ? 52.005 -20.233 111.619 1.00 62.02 96 ALA D O 1
ATOM 3624 N N . THR D 1 98 ? 51.520 -19.389 113.651 1.00 65.46 97 THR D N 1
ATOM 3625 C CA . THR D 1 98 ? 52.669 -19.984 114.314 1.00 65.46 97 THR D CA 1
ATOM 3626 C C . THR D 1 98 ? 52.430 -21.494 114.453 1.00 65.46 97 THR D C 1
ATOM 3627 O O . THR D 1 98 ? 51.299 -21.972 114.358 1.00 65.46 97 THR D O 1
ATOM 3631 N N . ASN D 1 99 ? 53.515 -22.261 114.629 1.00 67.63 98 ASN D N 1
ATOM 3632 C CA . ASN D 1 99 ? 53.379 -23.696 114.870 1.00 67.63 98 ASN D CA 1
ATOM 3633 C C . ASN D 1 99 ? 52.635 -23.990 116.168 1.00 67.63 98 ASN D C 1
ATOM 3634 O O . ASN D 1 99 ? 51.933 -25.001 116.267 1.00 67.63 98 ASN D O 1
ATOM 3639 N N . SER D 1 100 ? 52.755 -23.114 117.168 1.00 66.01 99 SER D N 1
ATOM 3640 C CA . SER D 1 100 ? 51.965 -23.279 118.384 1.00 66.01 99 SER D CA 1
ATOM 3641 C C . SER D 1 100 ? 50.497 -22.955 118.136 1.00 66.01 99 SER D C 1
ATOM 3642 O O . SER D 1 100 ? 49.629 -23.347 118.921 1.00 66.01 99 SER D O 1
ATOM 3645 N N . ASP D 1 101 ? 50.201 -22.227 117.057 1.00 65.84 100 ASP D N 1
ATOM 3646 C CA . ASP D 1 101 ? 48.812 -22.011 116.669 1.00 65.84 100 ASP D CA 1
ATOM 3647 C C . ASP D 1 101 ? 48.299 -23.158 115.814 1.00 65.84 100 ASP D C 1
ATOM 3648 O O . ASP D 1 101 ? 47.087 -23.351 115.686 1.00 65.84 100 ASP D O 1
ATOM 3653 N N . CYS D 1 102 ? 49.205 -23.912 115.196 1.00 65.59 101 CYS D N 1
ATOM 3654 C CA . CYS D 1 102 ? 48.779 -25.093 114.459 1.00 65.59 101 CYS D CA 1
ATOM 3655 C C . CYS D 1 102 ? 48.541 -26.261 115.402 1.00 65.59 101 CYS D C 1
ATOM 3656 O O . CYS D 1 102 ? 47.809 -27.198 115.069 1.00 65.59 101 CYS D O 1
ATOM 3659 N N . GLU D 1 103 ? 49.142 -26.218 116.589 1.00 65.90 102 GLU D N 1
ATOM 3660 C CA . GLU D 1 103 ? 48.820 -27.204 117.609 1.00 65.90 102 GLU D CA 1
ATOM 3661 C C . GLU D 1 103 ? 47.478 -26.901 118.248 1.00 65.90 102 GLU D C 1
ATOM 3662 O O . GLU D 1 103 ? 46.882 -27.773 118.885 1.00 65.90 102 GLU D O 1
ATOM 3668 N N . LEU D 1 104 ? 46.996 -25.667 118.103 1.00 61.46 103 LEU D N 1
ATOM 3669 C CA . LEU D 1 104 ? 45.686 -25.311 118.633 1.00 61.46 103 LEU D CA 1
ATOM 3670 C C . LEU D 1 104 ? 44.579 -25.747 117.681 1.00 61.46 103 LEU D C 1
ATOM 3671 O O . LEU D 1 104 ? 43.435 -25.956 118.095 1.00 61.46 103 LEU D O 1
ATOM 3676 N N . ILE D 1 105 ? 44.905 -25.898 116.399 1.00 60.92 104 ILE D N 1
ATOM 3677 C CA . ILE D 1 105 ? 43.912 -26.322 115.417 1.00 60.92 104 ILE D CA 1
ATOM 3678 C C . ILE D 1 105 ? 43.678 -27.824 115.523 1.00 60.92 104 ILE D C 1
ATOM 3679 O O . ILE D 1 105 ? 42.548 -28.307 115.386 1.00 60.92 104 ILE D O 1
ATOM 3684 N N . VAL D 1 106 ? 44.740 -28.581 115.801 1.00 59.19 105 VAL D N 1
ATOM 3685 C CA . VAL D 1 106 ? 44.607 -30.028 115.956 1.00 59.19 105 VAL D CA 1
ATOM 3686 C C . VAL D 1 106 ? 43.842 -30.362 117.231 1.00 59.19 105 VAL D C 1
ATOM 3687 O O . VAL D 1 106 ? 42.973 -31.242 117.232 1.00 59.19 105 VAL D O 1
ATOM 3691 N N . LYS D 1 107 ? 44.123 -29.639 118.323 1.00 59.91 106 LYS D N 1
ATOM 3692 C CA . LYS D 1 107 ? 43.388 -29.842 119.571 1.00 59.91 106 LYS D CA 1
ATOM 3693 C C . LYS D 1 107 ? 41.919 -29.478 119.421 1.00 59.91 106 LYS D C 1
ATOM 3694 O O . LYS D 1 107 ? 41.061 -30.026 120.121 1.00 59.91 106 LYS D O 1
ATOM 3700 N N . ALA D 1 108 ? 41.612 -28.549 118.519 1.00 58.90 107 ALA D N 1
ATOM 3701 C CA . ALA D 1 108 ? 40.225 -28.179 118.282 1.00 58.90 107 ALA D CA 1
ATOM 3702 C C . ALA D 1 108 ? 39.475 -29.285 117.560 1.00 58.90 107 ALA D C 1
ATOM 3703 O O . ALA D 1 108 ? 38.277 -29.476 117.782 1.00 58.90 107 ALA D O 1
ATOM 3705 N N . MET D 1 109 ? 40.157 -30.026 116.690 1.00 59.72 108 MET D N 1
ATOM 3706 C CA . MET D 1 109 ? 39.486 -31.102 115.973 1.00 59.72 108 MET D CA 1
ATOM 3707 C C . MET D 1 109 ? 39.416 -32.364 116.818 1.00 59.72 108 MET D C 1
ATOM 3708 O O . MET D 1 109 ? 38.464 -33.141 116.704 1.00 59.72 108 MET D O 1
ATOM 3713 N N . GLN D 1 110 ? 40.425 -32.591 117.659 1.00 60.43 109 GLN D N 1
ATOM 3714 C CA . GLN D 1 110 ? 40.424 -33.738 118.558 1.00 60.43 109 GLN D CA 1
ATOM 3715 C C . GLN D 1 110 ? 39.372 -33.607 119.645 1.00 60.43 109 GLN D C 1
ATOM 3716 O O . GLN D 1 110 ? 38.672 -34.579 119.941 1.00 60.43 109 GLN D O 1
ATOM 3722 N N . GLY D 1 111 ? 39.242 -32.419 120.237 1.00 63.28 110 GLY D N 1
ATOM 3723 C CA . GLY D 1 111 ? 38.258 -32.228 121.289 1.00 63.28 110 GLY D CA 1
ATOM 3724 C C . GLY D 1 111 ? 36.839 -32.154 120.762 1.00 63.28 110 GLY D C 1
ATOM 3725 O O . GLY D 1 111 ? 35.879 -32.330 121.512 1.00 63.28 110 GLY D O 1
ATOM 3726 N N . LEU D 1 112 ? 36.688 -31.894 119.464 1.00 62.81 111 LEU D N 1
ATOM 3727 C CA . LEU D 1 112 ? 35.362 -31.857 118.861 1.00 62.81 111 LEU D CA 1
ATOM 3728 C C . LEU D 1 112 ? 34.765 -33.254 118.768 1.00 62.81 111 LEU D C 1
ATOM 3729 O O . LEU D 1 112 ? 33.542 -33.415 118.758 1.00 62.81 111 LEU D O 1
ATOM 3734 N N . LEU D 1 113 ? 35.615 -34.277 118.711 1.00 64.09 112 LEU D N 1
ATOM 3735 C CA . LEU D 1 113 ? 35.180 -35.648 118.489 1.00 64.09 112 LEU D CA 1
ATOM 3736 C C . LEU D 1 113 ? 35.473 -36.573 119.662 1.00 64.09 112 LEU D C 1
ATOM 3737 O O . LEU D 1 113 ? 35.396 -37.793 119.500 1.00 64.09 112 LEU D O 1
ATOM 3742 N N . LYS D 1 114 ? 35.821 -36.031 120.825 1.00 68.55 113 LYS D N 1
ATOM 3743 C CA . LYS D 1 114 ? 35.992 -36.864 122.007 1.00 68.55 113 LYS D CA 1
ATOM 3744 C C . LYS D 1 114 ? 34.642 -37.412 122.444 1.00 68.55 113 LYS D C 1
ATOM 3745 O O . LYS D 1 114 ? 33.626 -36.717 122.371 1.00 68.55 113 LYS D O 1
ATOM 3751 N N . ASP D 1 115 ? 34.631 -38.674 122.878 1.00 75.02 114 ASP D N 1
ATOM 3752 C CA . ASP D 1 115 ? 33.380 -39.374 123.147 1.00 75.02 114 ASP D CA 1
ATOM 3753 C C . ASP D 1 115 ? 32.673 -38.794 124.364 1.00 75.02 114 ASP D C 1
ATOM 3754 O O . ASP D 1 115 ? 33.136 -38.932 125.497 1.00 75.02 114 ASP D O 1
ATOM 3759 N N . GLY D 1 116 ? 31.535 -38.151 124.114 1.00 70.40 115 GLY D N 1
ATOM 3760 C CA . GLY D 1 116 ? 30.795 -37.440 125.127 1.00 70.40 115 GLY D CA 1
ATOM 3761 C C . GLY D 1 116 ? 30.380 -36.039 124.736 1.00 70.40 115 GLY D C 1
ATOM 3762 O O . GLY D 1 116 ? 29.381 -35.535 125.259 1.00 70.40 115 GLY D O 1
ATOM 3763 N N . ASN D 1 117 ? 31.112 -35.406 123.829 1.00 70.36 116 ASN D N 1
ATOM 3764 C CA . ASN D 1 117 ? 30.770 -34.097 123.295 1.00 70.36 116 ASN D CA 1
ATOM 3765 C C . ASN D 1 117 ? 29.522 -34.214 122.424 1.00 70.36 116 ASN D C 1
ATOM 3766 O O . ASN D 1 117 ? 29.196 -35.306 121.959 1.00 70.36 116 ASN D O 1
ATOM 3771 N N . PRO D 1 118 ? 28.775 -33.115 122.218 1.00 69.87 117 PRO D N 1
ATOM 3772 C CA . PRO D 1 118 ? 27.465 -33.246 121.547 1.00 69.87 117 PRO D CA 1
ATOM 3773 C C . PRO D 1 118 ? 27.504 -33.697 120.092 1.00 69.87 117 PRO D C 1
ATOM 3774 O O . PRO D 1 118 ? 26.539 -34.313 119.627 1.00 69.87 117 PRO D O 1
ATOM 3778 N N . ILE D 1 119 ? 28.579 -33.422 119.357 1.00 68.49 118 ILE D N 1
ATOM 3779 C CA . ILE D 1 119 ? 28.628 -33.836 117.951 1.00 68.49 118 ILE D CA 1
ATOM 3780 C C . ILE D 1 119 ? 28.891 -35.332 117.767 1.00 68.49 118 ILE D C 1
ATOM 3781 O O . ILE D 1 119 ? 28.150 -35.970 117.003 1.00 68.49 118 ILE D O 1
ATOM 3786 N N . PRO D 1 120 ? 29.876 -35.965 118.434 1.00 68.75 119 PRO D N 1
ATOM 3787 C CA . PRO D 1 120 ? 29.960 -37.425 118.276 1.00 68.75 119 PRO D CA 1
ATOM 3788 C C . PRO D 1 120 ? 28.909 -38.174 119.065 1.00 68.75 119 PRO D C 1
ATOM 3789 O O . PRO D 1 120 ? 28.747 -39.383 118.869 1.00 68.75 119 PRO D O 1
ATOM 3793 N N . SER D 1 121 ? 28.202 -37.503 119.970 1.00 68.47 120 SER D N 1
ATOM 3794 C CA . SER D 1 121 ? 27.055 -38.138 120.604 1.00 68.47 120 SER D CA 1
ATOM 3795 C C . SER D 1 121 ? 25.888 -38.231 119.635 1.00 68.47 120 SER D C 1
ATOM 3796 O O . SER D 1 121 ? 25.184 -39.245 119.598 1.00 68.47 120 SER D O 1
ATOM 3799 N N . ALA D 1 122 ? 25.680 -37.188 118.830 1.00 69.56 121 ALA D N 1
ATOM 3800 C CA . ALA D 1 122 ? 24.510 -37.134 117.963 1.00 69.56 121 ALA D CA 1
ATOM 3801 C C . ALA D 1 122 ? 24.670 -38.044 116.754 1.00 69.56 121 ALA D C 1
ATOM 3802 O O . ALA D 1 122 ? 23.685 -38.590 116.245 1.00 69.56 121 ALA D O 1
ATOM 3804 N N . ILE D 1 123 ? 25.900 -38.207 116.268 1.00 67.58 122 ILE D N 1
ATOM 3805 C CA . ILE D 1 123 ? 26.129 -39.066 115.110 1.00 67.58 122 ILE D CA 1
ATOM 3806 C C . ILE D 1 123 ? 25.969 -40.526 115.503 1.00 67.58 122 ILE D C 1
ATOM 3807 O O . ILE D 1 123 ? 25.399 -41.332 114.759 1.00 67.58 122 ILE D O 1
ATOM 3812 N N . ALA D 1 124 ? 26.406 -40.873 116.713 1.00 68.10 123 ALA D N 1
ATOM 3813 C CA . ALA D 1 124 ? 26.334 -42.249 117.185 1.00 68.10 123 ALA D CA 1
ATOM 3814 C C . ALA D 1 124 ? 24.914 -42.712 117.476 1.00 68.10 123 ALA D C 1
ATOM 3815 O O . ALA D 1 124 ? 24.702 -43.917 117.634 1.00 68.10 123 ALA D O 1
ATOM 3817 N N . ALA D 1 125 ? 23.942 -41.806 117.546 1.00 71.10 124 ALA D N 1
ATOM 3818 C CA . ALA D 1 125 ? 22.558 -42.177 117.806 1.00 71.10 124 ALA D CA 1
ATOM 3819 C C . ALA D 1 125 ? 21.634 -41.866 116.639 1.00 71.10 124 ALA D C 1
ATOM 3820 O O . ALA D 1 125 ? 20.412 -41.901 116.820 1.00 71.10 124 ALA D O 1
ATOM 3822 N N . ASN D 1 126 ? 22.196 -41.568 115.457 1.00 70.68 125 ASN D N 1
ATOM 3823 C CA . ASN D 1 126 ? 21.457 -41.213 114.236 1.00 70.68 125 ASN D CA 1
ATOM 3824 C C . ASN D 1 126 ? 20.517 -40.034 114.467 1.00 70.68 125 ASN D C 1
ATOM 3825 O O . ASN D 1 126 ? 19.385 -40.015 113.983 1.00 70.68 125 ASN D O 1
ATOM 3830 N N . SER D 1 127 ? 20.986 -39.046 115.217 1.00 71.08 126 SER D N 1
ATOM 3831 C CA . SER D 1 127 ? 20.164 -37.917 115.608 1.00 71.08 126 SER D CA 1
ATOM 3832 C C . SER D 1 127 ? 20.841 -36.614 115.218 1.00 71.08 126 SER D C 1
ATOM 3833 O O . SER D 1 127 ? 21.920 -36.600 114.623 1.00 71.08 126 SER D O 1
ATOM 3836 N N . GLY D 1 128 ? 20.174 -35.512 115.551 1.00 71.82 127 GLY D N 1
ATOM 3837 C CA . GLY D 1 128 ? 20.738 -34.192 115.402 1.00 71.82 127 GLY D CA 1
ATOM 3838 C C . GLY D 1 128 ? 20.923 -33.505 116.743 1.00 71.82 127 GLY D C 1
ATOM 3839 O O . GLY D 1 128 ? 20.734 -34.087 117.812 1.00 71.82 127 GLY D O 1
ATOM 3840 N N . ILE D 1 129 ? 21.291 -32.237 116.673 1.00 69.92 128 ILE D N 1
ATOM 3841 C CA . ILE D 1 129 ? 21.478 -31.417 117.861 1.00 69.92 128 ILE D CA 1
ATOM 3842 C C . ILE D 1 129 ? 20.160 -30.747 118.206 1.00 69.92 128 ILE D C 1
ATOM 3843 O O . ILE D 1 129 ? 19.659 -29.906 117.450 1.00 69.92 128 ILE D O 1
ATOM 3848 N N . TYR D 1 130 ? 19.593 -31.121 119.344 1.00 74.37 129 TYR D N 1
ATOM 3849 C CA . TYR D 1 130 ? 18.349 -30.528 119.798 1.00 74.37 129 TYR D CA 1
ATOM 3850 C C . TYR D 1 130 ? 18.513 -29.989 121.205 1.00 74.37 129 TYR D C 1
ATOM 3851 O O . TYR D 1 130 ? 19.631 -29.869 121.705 1.00 74.37 129 TYR D O 1
ATOM 3861 N N . ALA E 1 2 ? 69.959 -44.810 100.521 1.00 69.94 1 ALA E N 1
ATOM 3862 C CA . ALA E 1 2 ? 70.587 -43.581 100.052 1.00 69.94 1 ALA E CA 1
ATOM 3863 C C . ALA E 1 2 ? 69.535 -42.542 99.679 1.00 69.94 1 ALA E C 1
ATOM 3864 O O . ALA E 1 2 ? 69.227 -42.346 98.504 1.00 69.94 1 ALA E O 1
ATOM 3866 N N . SER E 1 3 ? 68.985 -41.880 100.690 1.00 64.21 2 SER E N 1
ATOM 3867 C CA . SER E 1 3 ? 67.952 -40.871 100.508 1.00 64.21 2 SER E CA 1
ATOM 3868 C C . SER E 1 3 ? 68.483 -39.520 100.960 1.00 64.21 2 SER E C 1
ATOM 3869 O O . SER E 1 3 ? 68.866 -39.356 102.122 1.00 64.21 2 SER E O 1
ATOM 3872 N N . ASN E 1 4 ? 68.511 -38.558 100.041 1.00 60.37 3 ASN E N 1
ATOM 3873 C CA . ASN E 1 4 ? 68.977 -37.212 100.340 1.00 60.37 3 ASN E CA 1
ATOM 3874 C C . ASN E 1 4 ? 67.874 -36.301 100.851 1.00 60.37 3 ASN E C 1
ATOM 3875 O O . ASN E 1 4 ? 68.155 -35.152 101.203 1.00 60.37 3 ASN E O 1
ATOM 3880 N N . PHE E 1 5 ? 66.633 -36.779 100.913 1.00 56.36 4 PHE E N 1
ATOM 3881 C CA . PHE E 1 5 ? 65.507 -35.959 101.357 1.00 56.36 4 PHE E CA 1
ATOM 3882 C C . PHE E 1 5 ? 65.488 -35.980 102.883 1.00 56.36 4 PHE E C 1
ATOM 3883 O O . PHE E 1 5 ? 64.641 -36.603 103.525 1.00 56.36 4 PHE E O 1
ATOM 3891 N N . THR E 1 6 ? 66.469 -35.296 103.473 1.00 57.72 5 THR E N 1
ATOM 3892 C CA . THR E 1 6 ? 66.690 -35.343 104.910 1.00 57.72 5 THR E CA 1
ATOM 3893 C C . THR E 1 6 ? 66.774 -33.935 105.474 1.00 57.72 5 THR E C 1
ATOM 3894 O O . THR E 1 6 ? 66.587 -32.940 104.773 1.00 57.72 5 THR E O 1
ATOM 3898 N N . GLN E 1 7 ? 67.074 -33.880 106.766 1.00 58.60 6 GLN E N 1
ATOM 3899 C CA . GLN E 1 7 ? 67.191 -32.621 107.484 1.00 58.60 6 GLN E CA 1
ATOM 3900 C C . GLN E 1 7 ? 68.625 -32.111 107.408 1.00 58.60 6 GLN E C 1
ATOM 3901 O O . GLN E 1 7 ? 69.577 -32.895 107.437 1.00 58.60 6 GLN E O 1
ATOM 3907 N N . PHE E 1 8 ? 68.789 -30.792 107.301 1.00 57.38 7 PHE E N 1
ATOM 3908 C CA . PHE E 1 8 ? 70.130 -30.213 107.299 1.00 57.38 7 PHE E CA 1
ATOM 3909 C C . PHE E 1 8 ? 70.086 -28.816 107.895 1.00 57.38 7 PHE E C 1
ATOM 3910 O O . PHE E 1 8 ? 69.006 -28.256 108.088 1.00 57.38 7 PHE E O 1
ATOM 3918 N N . VAL E 1 9 ? 71.262 -28.271 108.202 1.00 58.53 8 VAL E N 1
ATOM 3919 C CA . VAL E 1 9 ? 71.346 -26.927 108.760 1.00 58.53 8 VAL E CA 1
ATOM 3920 C C . VAL E 1 9 ? 71.616 -25.941 107.635 1.00 58.53 8 VAL E C 1
ATOM 3921 O O . VAL E 1 9 ? 72.612 -26.058 106.911 1.00 58.53 8 VAL E O 1
ATOM 3925 N N . LEU E 1 10 ? 70.734 -24.953 107.490 1.00 59.99 9 LEU E N 1
ATOM 3926 C CA . LEU E 1 10 ? 70.850 -23.998 106.395 1.00 59.99 9 LEU E CA 1
ATOM 3927 C C . LEU E 1 10 ? 71.791 -22.854 106.739 1.00 59.99 9 LEU E C 1
ATOM 3928 O O . LEU E 1 10 ? 72.790 -22.640 106.047 1.00 59.99 9 LEU E O 1
ATOM 3933 N N . VAL E 1 11 ? 71.490 -22.112 107.799 1.00 64.81 10 VAL E N 1
ATOM 3934 C CA . VAL E 1 11 ? 72.278 -20.961 108.220 1.00 64.81 10 VAL E CA 1
ATOM 3935 C C . VAL E 1 11 ? 73.040 -21.338 109.479 1.00 64.81 10 VAL E C 1
ATOM 3936 O O . VAL E 1 11 ? 72.433 -21.719 110.486 1.00 64.81 10 VAL E O 1
ATOM 3940 N N . ASP E 1 12 ? 74.362 -21.230 109.426 1.00 73.31 11 ASP E N 1
ATOM 3941 C CA . ASP E 1 12 ? 75.225 -21.621 110.530 1.00 73.31 11 ASP E CA 1
ATOM 3942 C C . ASP E 1 12 ? 75.677 -20.375 111.274 1.00 73.31 11 ASP E C 1
ATOM 3943 O O . ASP E 1 12 ? 76.132 -19.409 110.657 1.00 73.31 11 ASP E O 1
ATOM 3948 N N . ASN E 1 13 ? 75.559 -20.409 112.599 1.00 79.26 12 ASN E N 1
ATOM 3949 C CA . ASN E 1 13 ? 76.046 -19.346 113.468 1.00 79.26 12 ASN E CA 1
ATOM 3950 C C . ASN E 1 13 ? 77.100 -19.864 114.438 1.00 79.26 12 ASN E C 1
ATOM 3951 O O . ASN E 1 13 ? 77.354 -19.251 115.476 1.00 79.26 12 ASN E O 1
ATOM 3956 N N . GLY E 1 14 ? 77.718 -20.995 114.113 1.00 82.61 13 GLY E N 1
ATOM 3957 C CA . GLY E 1 14 ? 78.785 -21.530 114.934 1.00 82.61 13 GLY E CA 1
ATOM 3958 C C . GLY E 1 14 ? 78.315 -22.172 116.222 1.00 82.61 13 GLY E C 1
ATOM 3959 O O . GLY E 1 14 ? 78.614 -21.682 117.314 1.00 82.61 13 GLY E O 1
ATOM 3960 N N . GLY E 1 15 ? 77.582 -23.263 116.107 1.00 85.17 14 GLY E N 1
ATOM 3961 C CA . GLY E 1 15 ? 77.135 -24.023 117.270 1.00 85.17 14 GLY E CA 1
ATOM 3962 C C . GLY E 1 15 ? 75.805 -23.629 117.868 1.00 85.17 14 GLY E C 1
ATOM 3963 O O . GLY E 1 15 ? 74.830 -24.368 117.751 1.00 85.17 14 GLY E O 1
ATOM 3964 N N . THR E 1 16 ? 75.748 -22.471 118.517 1.00 84.77 15 THR E N 1
ATOM 3965 C CA . THR E 1 16 ? 74.516 -21.971 119.114 1.00 84.77 15 THR E CA 1
ATOM 3966 C C . THR E 1 16 ? 73.926 -20.909 118.194 1.00 84.77 15 THR E C 1
ATOM 3967 O O . THR E 1 16 ? 74.660 -20.222 117.476 1.00 84.77 15 THR E O 1
ATOM 3971 N N . GLY E 1 17 ? 72.601 -20.812 118.182 1.00 81.43 16 GLY E N 1
ATOM 3972 C CA . GLY E 1 17 ? 71.932 -19.887 117.293 1.00 81.43 16 GLY E CA 1
ATOM 3973 C C . GLY E 1 17 ? 71.815 -20.359 115.864 1.00 81.43 16 GLY E C 1
ATOM 3974 O O . GLY E 1 17 ? 71.512 -19.552 114.978 1.00 81.43 16 GLY E O 1
ATOM 3975 N N . ASP E 1 18 ? 72.049 -21.640 115.607 1.00 78.07 17 ASP E N 1
ATOM 3976 C CA . ASP E 1 18 ? 71.924 -22.177 114.263 1.00 78.07 17 ASP E CA 1
ATOM 3977 C C . ASP E 1 18 ? 70.454 -22.313 113.893 1.00 78.07 17 ASP E C 1
ATOM 3978 O O . ASP E 1 18 ? 69.581 -22.380 114.762 1.00 78.07 17 ASP E O 1
ATOM 3983 N N . VAL E 1 19 ? 70.180 -22.348 112.592 1.00 65.33 18 VAL E N 1
ATOM 3984 C CA . VAL E 1 19 ? 68.827 -22.539 112.085 1.00 65.33 18 VAL E CA 1
ATOM 3985 C C . VAL E 1 19 ? 68.784 -23.831 111.288 1.00 65.33 18 VAL E C 1
ATOM 3986 O O . VAL E 1 19 ? 69.448 -23.954 110.253 1.00 65.33 18 VAL E O 1
ATOM 3990 N N . THR E 1 20 ? 67.983 -24.781 111.755 1.00 61.71 19 THR E N 1
ATOM 3991 C CA . THR E 1 20 ? 67.885 -26.102 111.156 1.00 61.71 19 THR E CA 1
ATOM 3992 C C . THR E 1 20 ? 66.595 -26.193 110.356 1.00 61.71 19 THR E C 1
ATOM 3993 O O . THR E 1 20 ? 65.511 -25.948 110.895 1.00 61.71 19 THR E O 1
ATOM 3997 N N . VAL E 1 21 ? 66.711 -26.545 109.080 1.00 54.94 20 VAL E N 1
ATOM 3998 C CA . VAL E 1 21 ? 65.577 -26.613 108.167 1.00 54.94 20 VAL E CA 1
ATOM 3999 C C . VAL E 1 21 ? 65.187 -28.080 108.007 1.00 54.94 20 VAL E C 1
ATOM 4000 O O . VAL E 1 21 ? 66.049 -28.967 108.037 1.00 54.94 20 VAL E O 1
ATOM 4004 N N . ALA E 1 22 ? 63.828 -28.355 107.907 1.00 53.73 21 ALA E N 1
ATOM 4005 C CA . ALA E 1 22 ? 63.248 -29.694 107.945 1.00 53.73 21 ALA E CA 1
ATOM 4006 C C . ALA E 1 22 ? 62.408 -29.967 106.703 1.00 53.73 21 ALA E C 1
ATOM 4007 O O . ALA E 1 22 ? 61.760 -29.054 106.188 1.00 53.73 21 ALA E O 1
ATOM 4009 N N . PRO E 1 23 ? 62.380 -31.199 106.191 1.00 51.93 22 PRO E N 1
ATOM 4010 C CA . PRO E 1 23 ? 61.620 -31.470 104.963 1.00 51.93 22 PRO E CA 1
ATOM 4011 C C . PRO E 1 23 ? 60.122 -31.505 105.223 1.00 51.93 22 PRO E C 1
ATOM 4012 O O . PRO E 1 23 ? 59.668 -32.010 106.249 1.00 51.93 22 PRO E O 1
ATOM 4016 N N . SER E 1 24 ? 59.346 -30.938 104.299 1.00 52.03 23 SER E N 1
ATOM 4017 C CA . SER E 1 24 ? 57.901 -30.887 104.488 1.00 52.03 23 SER E CA 1
ATOM 4018 C C . SER E 1 24 ? 57.103 -31.596 103.406 1.00 52.03 23 SER E C 1
ATOM 4019 O O . SER E 1 24 ? 56.314 -32.491 103.724 1.00 52.03 23 SER E O 1
ATOM 4022 N N . ASN E 1 25 ? 57.275 -31.238 102.135 1.00 53.45 24 ASN E N 1
ATOM 4023 C CA . ASN E 1 25 ? 56.280 -31.577 101.126 1.00 53.45 24 ASN E CA 1
ATOM 4024 C C . ASN E 1 25 ? 56.955 -32.062 99.850 1.00 53.45 24 ASN E C 1
ATOM 4025 O O . ASN E 1 25 ? 58.120 -31.756 99.590 1.00 53.45 24 ASN E O 1
ATOM 4030 N N . PHE E 1 26 ? 56.207 -32.840 99.062 1.00 53.34 25 PHE E N 1
ATOM 4031 C CA . PHE E 1 26 ? 56.632 -33.291 97.740 1.00 53.34 25 PHE E CA 1
ATOM 4032 C C . PHE E 1 26 ? 55.515 -33.134 96.708 1.00 53.34 25 PHE E C 1
ATOM 4033 O O . PHE E 1 26 ? 55.071 -34.120 96.120 1.00 53.34 25 PHE E O 1
ATOM 4041 N N . ALA E 1 27 ? 54.963 -31.939 96.556 1.00 55.91 26 ALA E N 1
ATOM 4042 C CA . ALA E 1 27 ? 53.903 -31.749 95.576 1.00 55.91 26 ALA E CA 1
ATOM 4043 C C . ALA E 1 27 ? 54.479 -31.500 94.189 1.00 55.91 26 ALA E C 1
ATOM 4044 O O . ALA E 1 27 ? 55.374 -30.667 94.017 1.00 55.91 26 ALA E O 1
ATOM 4046 N N . ASN E 1 28 ? 53.958 -32.248 93.206 1.00 55.72 27 ASN E N 1
ATOM 4047 C CA . ASN E 1 28 ? 54.166 -32.013 91.769 1.00 55.72 27 ASN E CA 1
ATOM 4048 C C . ASN E 1 28 ? 55.639 -32.065 91.367 1.00 55.72 27 ASN E C 1
ATOM 4049 O O . ASN E 1 28 ? 56.103 -31.281 90.540 1.00 55.72 27 ASN E O 1
ATOM 4054 N N . GLY E 1 29 ? 56.382 -32.995 91.956 1.00 55.23 28 GLY E N 1
ATOM 4055 C CA . GLY E 1 29 ? 57.780 -33.126 91.613 1.00 55.23 28 GLY E CA 1
ATOM 4056 C C . GLY E 1 29 ? 58.690 -32.086 92.217 1.00 55.23 28 GLY E C 1
ATOM 4057 O O . GLY E 1 29 ? 59.829 -31.949 91.766 1.00 55.23 28 GLY E O 1
ATOM 4058 N N . VAL E 1 30 ? 58.232 -31.350 93.223 1.00 53.89 29 VAL E N 1
ATOM 4059 C CA . VAL E 1 30 ? 59.020 -30.311 93.872 1.00 53.89 29 VAL E CA 1
ATOM 4060 C C . VAL E 1 30 ? 59.185 -30.683 95.336 1.00 53.89 29 VAL E C 1
ATOM 4061 O O . VAL E 1 30 ? 58.193 -30.826 96.057 1.00 53.89 29 VAL E O 1
ATOM 4065 N N . ALA E 1 31 ? 60.429 -30.833 95.773 1.00 52.76 30 ALA E N 1
ATOM 4066 C CA . ALA E 1 31 ? 60.738 -31.219 97.142 1.00 52.76 30 ALA E CA 1
ATOM 4067 C C . ALA E 1 31 ? 60.974 -29.971 97.974 1.00 52.76 30 ALA E C 1
ATOM 4068 O O . ALA E 1 31 ? 61.801 -29.135 97.611 1.00 52.76 30 ALA E O 1
ATOM 4070 N N . GLU E 1 32 ? 60.277 -29.863 99.099 1.00 52.25 31 GLU E N 1
ATOM 4071 C CA . GLU E 1 32 ? 60.211 -28.631 99.871 1.00 52.25 31 GLU E CA 1
ATOM 4072 C C . GLU E 1 32 ? 60.744 -28.833 101.281 1.00 52.25 31 GLU E C 1
ATOM 4073 O O . GLU E 1 32 ? 60.387 -29.800 101.959 1.00 52.25 31 GLU E O 1
ATOM 4079 N N . TRP E 1 33 ? 61.601 -27.912 101.712 1.00 50.83 32 TRP E N 1
ATOM 4080 C CA . TRP E 1 33 ? 62.111 -27.842 103.074 1.00 50.83 32 TRP E CA 1
ATOM 4081 C C . TRP E 1 33 ? 61.526 -26.609 103.744 1.00 50.83 32 TRP E C 1
ATOM 4082 O O . TRP E 1 33 ? 61.181 -25.645 103.058 1.00 50.83 32 TRP E O 1
ATOM 4093 N N . ILE E 1 34 ? 61.417 -26.631 105.073 1.00 49.15 33 ILE E N 1
ATOM 4094 C CA . ILE E 1 34 ? 60.938 -25.480 105.833 1.00 49.15 33 ILE E CA 1
ATOM 4095 C C . ILE E 1 34 ? 61.463 -25.569 107.264 1.00 49.15 33 ILE E C 1
ATOM 4096 O O . ILE E 1 34 ? 61.602 -26.665 107.817 1.00 49.15 33 ILE E O 1
ATOM 4101 N N . SER E 1 35 ? 61.832 -24.423 107.831 1.00 52.29 34 SER E N 1
ATOM 4102 C CA . SER E 1 35 ? 62.336 -24.374 109.190 1.00 52.29 34 SER E CA 1
ATOM 4103 C C . SER E 1 35 ? 61.180 -24.333 110.179 1.00 52.29 34 SER E C 1
ATOM 4104 O O . SER E 1 35 ? 60.008 -24.400 109.806 1.00 52.29 34 SER E O 1
ATOM 4107 N N . SER E 1 36 ? 61.525 -24.208 111.459 1.00 55.59 35 SER E N 1
ATOM 4108 C CA . SER E 1 36 ? 60.527 -24.297 112.517 1.00 55.59 35 SER E CA 1
ATOM 4109 C C . SER E 1 36 ? 59.926 -22.941 112.869 1.00 55.59 35 SER E C 1
ATOM 4110 O O . SER E 1 36 ? 60.207 -22.393 113.938 1.00 55.59 35 SER E O 1
ATOM 4113 N N . ASN E 1 37 ? 59.083 -22.409 111.989 1.00 56.13 36 ASN E N 1
ATOM 4114 C CA . ASN E 1 37 ? 58.365 -21.154 112.192 1.00 56.13 36 ASN E CA 1
ATOM 4115 C C . ASN E 1 37 ? 57.038 -21.265 111.454 1.00 56.13 36 ASN E C 1
ATOM 4116 O O . ASN E 1 37 ? 56.689 -22.324 110.924 1.00 56.13 36 ASN E O 1
ATOM 4121 N N . SER E 1 38 ? 56.304 -20.156 111.420 1.00 54.82 37 SER E N 1
ATOM 4122 C CA . SER E 1 38 ? 55.094 -20.087 110.618 1.00 54.82 37 SER E CA 1
ATOM 4123 C C . SER E 1 38 ? 55.457 -20.028 109.137 1.00 54.82 37 SER E C 1
ATOM 4124 O O . SER E 1 38 ? 56.601 -19.770 108.765 1.00 54.82 37 SER E O 1
ATOM 4127 N N . ARG E 1 39 ? 54.459 -20.247 108.279 1.00 54.26 38 ARG E N 1
ATOM 4128 C CA . ARG E 1 39 ? 54.710 -20.357 106.845 1.00 54.26 38 ARG E CA 1
ATOM 4129 C C . ARG E 1 39 ? 55.132 -19.043 106.200 1.00 54.26 38 ARG E C 1
ATOM 4130 O O . ARG E 1 39 ? 55.626 -19.064 105.069 1.00 54.26 38 ARG E O 1
ATOM 4138 N N . SER E 1 40 ? 54.949 -17.912 106.881 1.00 51.83 39 SER E N 1
ATOM 4139 C CA . SER E 1 40 ? 55.298 -16.615 106.326 1.00 51.83 39 SER E CA 1
ATOM 4140 C C . SER E 1 40 ? 56.565 -16.027 106.925 1.00 51.83 39 SER E C 1
ATOM 4141 O O . SER E 1 40 ? 56.985 -14.946 106.503 1.00 51.83 39 SER E O 1
ATOM 4144 N N . GLN E 1 41 ? 57.178 -16.697 107.898 1.00 53.24 40 GLN E N 1
ATOM 4145 C CA . GLN E 1 41 ? 58.409 -16.220 108.511 1.00 53.24 40 GLN E CA 1
ATOM 4146 C C . GLN E 1 41 ? 59.492 -17.283 108.593 1.00 53.24 40 GLN E C 1
ATOM 4147 O O . GLN E 1 41 ? 60.418 -17.136 109.396 1.00 53.24 40 GLN E O 1
ATOM 4153 N N . ALA E 1 42 ? 59.407 -18.345 107.801 1.00 52.00 41 ALA E N 1
ATOM 4154 C CA . ALA E 1 42 ? 60.356 -19.442 107.902 1.00 52.00 41 ALA E CA 1
ATOM 4155 C C . ALA E 1 42 ? 61.245 -19.512 106.672 1.00 52.00 41 ALA E C 1
ATOM 4156 O O . ALA E 1 42 ? 60.887 -19.015 105.602 1.00 52.00 41 ALA E O 1
ATOM 4158 N N . TYR E 1 43 ? 62.402 -20.145 106.831 1.00 51.59 42 TYR E N 1
ATOM 4159 C CA . TYR E 1 43 ? 63.301 -20.342 105.706 1.00 51.59 42 TYR E CA 1
ATOM 4160 C C . TYR E 1 43 ? 62.790 -21.515 104.885 1.00 51.59 42 TYR E C 1
ATOM 4161 O O . TYR E 1 43 ? 62.670 -22.630 105.393 1.00 51.59 42 TYR E O 1
ATOM 4170 N N . LYS E 1 44 ? 62.491 -21.280 103.614 1.00 48.59 43 LYS E N 1
ATOM 4171 C CA . LYS E 1 44 ? 61.912 -22.321 102.774 1.00 48.59 43 LYS E CA 1
ATOM 4172 C C . LYS E 1 44 ? 62.829 -22.606 101.594 1.00 48.59 43 LYS E C 1
ATOM 4173 O O . LYS E 1 44 ? 63.299 -21.678 100.932 1.00 48.59 43 LYS E O 1
ATOM 4179 N N . VAL E 1 45 ? 63.085 -23.888 101.342 1.00 47.39 44 VAL E N 1
ATOM 4180 C CA . VAL E 1 45 ? 63.938 -24.344 100.252 1.00 47.39 44 VAL E CA 1
ATOM 4181 C C . VAL E 1 45 ? 63.126 -25.298 99.389 1.00 47.39 44 VAL E C 1
ATOM 4182 O O . VAL E 1 45 ? 62.495 -26.219 99.915 1.00 47.39 44 VAL E O 1
ATOM 4186 N N . THR E 1 46 ? 63.128 -25.081 98.074 1.00 48.12 45 THR E N 1
ATOM 4187 C CA . THR E 1 46 ? 62.500 -26.004 97.132 1.00 48.12 45 THR E CA 1
ATOM 4188 C C . THR E 1 46 ? 63.504 -26.386 96.055 1.00 48.12 45 THR E C 1
ATOM 4189 O O . THR E 1 46 ? 64.100 -25.510 95.424 1.00 48.12 45 THR E O 1
ATOM 4193 N N . CYS E 1 47 ? 63.677 -27.689 95.834 1.00 52.22 46 CYS E N 1
ATOM 4194 C CA . CYS E 1 47 ? 64.633 -28.219 94.866 1.00 52.22 46 CYS E CA 1
ATOM 4195 C C . CYS E 1 47 ? 63.945 -29.244 93.980 1.00 5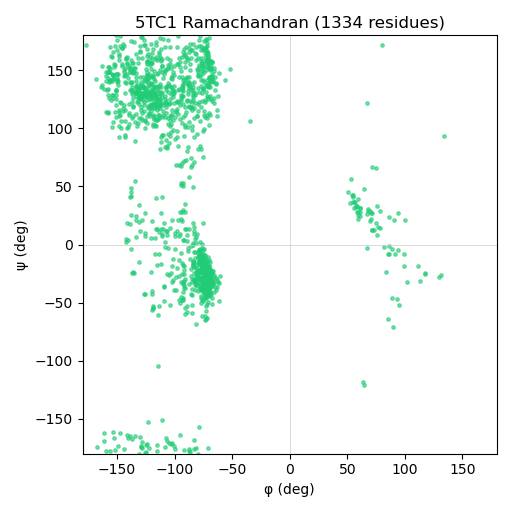2.22 46 CYS E C 1
ATOM 4196 O O . CYS E 1 47 ? 63.645 -30.352 94.432 1.00 52.22 46 CYS E O 1
ATOM 4199 N N . SER E 1 48 ? 63.722 -28.889 92.719 1.00 55.22 47 SER E N 1
ATOM 4200 C CA . SER E 1 48 ? 63.067 -29.778 91.770 1.00 55.22 47 SER E CA 1
ATOM 4201 C C . SER E 1 48 ? 64.022 -30.087 90.633 1.00 55.22 47 SER E C 1
ATOM 4202 O O . SER E 1 48 ? 64.685 -29.186 90.113 1.00 55.22 47 SER E O 1
ATOM 4205 N N . VAL E 1 49 ? 64.086 -31.357 90.248 1.00 63.04 48 VAL E N 1
ATOM 4206 C CA . VAL E 1 49 ? 64.958 -31.826 89.179 1.00 63.04 48 VAL E CA 1
ATOM 4207 C C . VAL E 1 49 ? 64.080 -32.280 88.028 1.00 63.04 48 VAL E C 1
ATOM 4208 O O . VAL E 1 49 ? 63.194 -33.121 88.213 1.00 63.04 48 VAL E O 1
ATOM 4212 N N . ARG E 1 50 ? 64.320 -31.728 86.844 1.00 68.59 49 ARG E N 1
ATOM 4213 C CA . ARG E 1 50 ? 63.615 -32.174 85.656 1.00 68.59 49 ARG E CA 1
ATOM 4214 C C . ARG E 1 50 ? 64.511 -32.006 84.441 1.00 68.59 49 ARG E C 1
ATOM 4215 O O . ARG E 1 50 ? 65.337 -31.093 84.373 1.00 68.59 49 ARG E O 1
ATOM 4223 N N . GLN E 1 51 ? 64.353 -32.924 83.496 1.00 75.29 50 GLN E N 1
ATOM 4224 C CA . GLN E 1 51 ? 65.185 -32.927 82.306 1.00 75.29 50 GLN E CA 1
ATOM 4225 C C . GLN E 1 51 ? 64.499 -32.141 81.197 1.00 75.29 50 GLN E C 1
ATOM 4226 O O . GLN E 1 51 ? 63.386 -32.467 80.780 1.00 75.29 50 GLN E O 1
ATOM 4232 N N . SER E 1 52 ? 65.169 -31.095 80.719 1.00 77.68 51 SER E N 1
ATOM 4233 C CA . SER E 1 52 ? 64.566 -30.108 79.829 1.00 77.68 51 SER E CA 1
ATOM 4234 C C . SER E 1 52 ? 64.484 -30.558 78.383 1.00 77.68 51 SER E C 1
ATOM 4235 O O . SER E 1 52 ? 63.481 -30.293 77.717 1.00 77.68 51 SER E O 1
ATOM 4238 N N . SER E 1 53 ? 65.510 -31.231 77.879 1.00 78.13 52 SER E N 1
ATOM 4239 C CA . SER E 1 53 ? 65.525 -31.739 76.516 1.00 78.13 52 SER E CA 1
ATOM 4240 C C . SER E 1 53 ? 66.042 -33.167 76.575 1.00 78.13 52 SER E C 1
ATOM 4241 O O . SER E 1 53 ? 66.084 -33.788 77.640 1.00 78.13 52 SER E O 1
ATOM 4244 N N . ALA E 1 54 ? 66.427 -33.706 75.421 1.00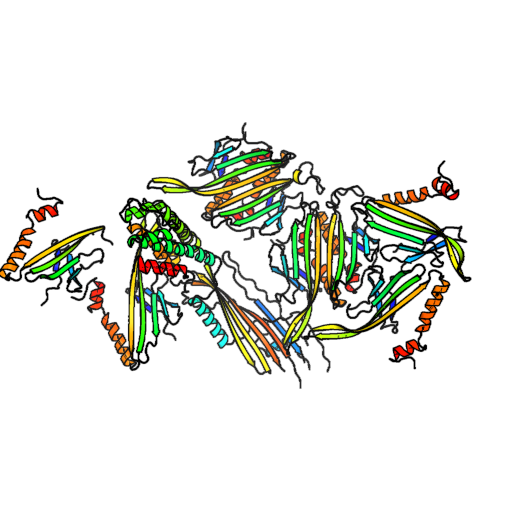 79.12 53 ALA E N 1
ATOM 4245 C CA . ALA E 1 54 ? 67.128 -34.982 75.419 1.00 79.12 53 ALA E CA 1
ATOM 4246 C C . ALA E 1 54 ? 68.623 -34.823 75.675 1.00 79.12 53 ALA E C 1
ATOM 4247 O O . ALA E 1 54 ? 69.369 -35.795 75.518 1.00 79.12 53 ALA E O 1
ATOM 4249 N N . GLN E 1 55 ? 69.081 -33.622 76.049 1.00 77.25 54 GLN E N 1
ATOM 4250 C CA . GLN E 1 55 ? 70.500 -33.347 76.221 1.00 77.25 54 GLN E CA 1
ATOM 4251 C C . GLN E 1 55 ? 70.859 -32.663 77.536 1.00 77.25 54 GLN E C 1
ATOM 4252 O O . GLN E 1 55 ? 72.043 -32.638 77.889 1.00 77.25 54 GLN E O 1
ATOM 4258 N N . ASN E 1 56 ? 69.895 -32.105 78.268 1.00 73.18 55 ASN E N 1
ATOM 4259 C CA . ASN E 1 56 ? 70.231 -31.302 79.437 1.00 73.18 55 ASN E CA 1
ATOM 4260 C C . ASN E 1 56 ? 69.296 -31.612 80.595 1.00 73.18 55 ASN E C 1
ATOM 4261 O O . ASN E 1 56 ? 68.086 -31.755 80.419 1.00 73.18 55 ASN E O 1
ATOM 4266 N N . ARG E 1 57 ? 69.876 -31.681 81.791 1.00 68.43 56 ARG E N 1
ATOM 4267 C CA . ARG E 1 57 ? 69.133 -31.771 83.041 1.00 68.43 56 ARG E CA 1
ATOM 4268 C C . ARG E 1 57 ? 69.146 -30.409 83.715 1.00 68.43 56 ARG E C 1
ATOM 4269 O O . ARG E 1 57 ? 70.213 -29.813 83.886 1.00 68.43 56 ARG E O 1
ATOM 4277 N N . LYS E 1 58 ? 67.973 -29.924 84.106 1.00 61.83 57 LYS E N 1
ATOM 4278 C CA . LYS E 1 58 ? 67.826 -28.599 84.692 1.00 61.83 57 LYS E CA 1
ATOM 4279 C C . LYS E 1 58 ? 67.420 -28.708 86.155 1.00 61.83 57 LYS E C 1
ATOM 4280 O O . LYS E 1 58 ? 66.370 -29.277 86.469 1.00 61.83 57 LYS E O 1
ATOM 4286 N N . TYR E 1 59 ? 68.244 -28.159 87.043 1.00 58.17 58 TYR E N 1
ATOM 4287 C CA . TYR E 1 59 ? 67.921 -28.054 88.460 1.00 58.17 58 TYR E CA 1
ATOM 4288 C C . TYR E 1 59 ? 67.262 -26.708 88.711 1.00 58.17 58 TYR E C 1
ATOM 4289 O O . TYR E 1 59 ? 67.699 -25.691 88.166 1.00 58.17 58 TYR E O 1
ATOM 4298 N N . THR E 1 60 ? 66.221 -26.699 89.535 1.00 53.03 59 THR E N 1
ATOM 4299 C CA . THR E 1 60 ? 65.525 -25.477 89.915 1.00 53.03 59 THR E CA 1
ATOM 4300 C C . THR E 1 60 ? 65.528 -25.364 91.432 1.00 53.03 59 THR E C 1
ATOM 4301 O O . THR E 1 60 ? 64.847 -26.134 92.115 1.00 53.03 59 THR E O 1
ATOM 4305 N N . ILE E 1 61 ? 66.283 -24.404 91.956 1.00 49.68 60 ILE E N 1
ATOM 4306 C CA . ILE E 1 61 ? 66.458 -24.225 93.390 1.00 49.68 60 ILE E CA 1
ATOM 4307 C C . ILE E 1 61 ? 65.926 -22.849 93.763 1.00 49.68 60 ILE E C 1
ATOM 4308 O O . ILE E 1 61 ? 66.274 -21.853 93.120 1.00 49.68 60 ILE E O 1
ATOM 4313 N N . LYS E 1 62 ? 65.082 -22.793 94.790 1.00 46.42 61 LYS E N 1
ATOM 4314 C CA . LYS E 1 62 ? 64.545 -21.541 95.306 1.00 46.42 61 LYS E CA 1
ATOM 4315 C C . LYS E 1 62 ? 64.742 -21.507 96.812 1.00 46.42 61 LYS E C 1
ATOM 4316 O O . LYS E 1 62 ? 64.484 -22.502 97.493 1.00 46.42 61 LYS E O 1
ATOM 4322 N N . VAL E 1 63 ? 65.207 -20.374 97.329 1.00 46.67 62 VAL E N 1
ATOM 4323 C CA . VAL E 1 63 ? 65.380 -20.169 98.762 1.00 46.67 62 VAL E CA 1
ATOM 4324 C C . VAL E 1 63 ? 64.646 -18.887 99.131 1.00 46.67 62 VAL E C 1
ATOM 4325 O O . VAL E 1 63 ? 64.762 -17.881 98.424 1.00 46.67 62 VAL E O 1
ATOM 4329 N N . GLU E 1 64 ? 63.878 -18.925 100.218 1.00 48.42 63 GLU E N 1
ATOM 4330 C CA . GLU E 1 64 ? 63.196 -17.749 100.743 1.00 48.42 63 GLU E CA 1
ATOM 4331 C C . GLU E 1 64 ? 63.670 -17.491 102.164 1.00 48.42 63 GLU E C 1
ATOM 4332 O O . GLU E 1 64 ? 63.629 -18.394 103.002 1.00 48.42 63 GLU E O 1
ATOM 4338 N N . VAL E 1 65 ? 64.120 -16.270 102.437 1.00 46.33 64 VAL E N 1
ATOM 4339 C CA . VAL E 1 65 ? 64.658 -15.890 103.736 1.00 46.33 64 VAL E CA 1
ATOM 4340 C C . VAL E 1 65 ? 63.950 -14.620 104.185 1.00 46.33 64 VAL E C 1
ATOM 4341 O O . VAL E 1 65 ? 63.950 -13.633 103.447 1.00 46.33 64 VAL E O 1
ATOM 4345 N N . PRO E 1 66 ? 63.339 -14.592 105.366 1.00 48.22 65 PRO E N 1
ATOM 4346 C CA . PRO E 1 66 ? 62.694 -13.363 105.830 1.00 48.22 65 PRO E CA 1
ATOM 4347 C C . PRO E 1 66 ? 63.679 -12.351 106.387 1.00 48.22 65 PRO E C 1
ATOM 4348 O O . PRO E 1 66 ? 64.759 -12.693 106.871 1.00 48.22 65 PRO E O 1
ATOM 4352 N N . LYS E 1 67 ? 63.274 -11.087 106.315 1.00 49.92 66 LYS E N 1
ATOM 4353 C CA . LYS E 1 67 ? 63.985 -9.992 106.959 1.00 49.92 66 LYS E CA 1
ATOM 4354 C C . LYS E 1 67 ? 63.841 -10.141 108.470 1.00 49.92 66 LYS E C 1
ATOM 4355 O O . LYS E 1 67 ? 62.794 -10.577 108.959 1.00 49.92 66 LYS E O 1
ATOM 4361 N N . VAL E 1 68 ? 64.892 -9.790 109.208 1.00 50.41 67 VAL E N 1
ATOM 4362 C CA . VAL E 1 68 ? 65.045 -10.228 110.591 1.00 50.41 67 VAL E CA 1
ATOM 4363 C C . VAL E 1 68 ? 64.857 -9.062 111.555 1.00 50.41 67 VAL E C 1
ATOM 4364 O O . VAL E 1 68 ? 64.297 -9.229 112.644 1.00 50.41 67 VAL E O 1
ATOM 4368 N N . ALA E 1 69 ? 65.319 -7.874 111.166 1.00 52.56 68 ALA E N 1
ATOM 4369 C CA . ALA E 1 69 ? 65.237 -6.713 112.046 1.00 52.56 68 ALA E CA 1
ATOM 4370 C C . ALA E 1 69 ? 63.792 -6.264 112.216 1.00 52.56 68 ALA E C 1
ATOM 4371 O O . ALA E 1 69 ? 63.011 -6.287 111.262 1.00 52.56 68 ALA E O 1
ATOM 4373 N N . THR E 1 70 ? 63.446 -5.860 113.442 1.00 54.10 69 THR E N 1
ATOM 4374 C CA . THR E 1 70 ? 62.094 -5.515 113.888 1.00 54.10 69 THR E CA 1
ATOM 4375 C C . THR E 1 70 ? 61.068 -6.599 113.582 1.00 54.10 69 THR E C 1
ATOM 4376 O O . THR E 1 70 ? 59.920 -6.289 113.258 1.00 54.10 69 THR E O 1
ATOM 4380 N N . GLN E 1 71 ? 61.457 -7.867 113.666 1.00 56.02 70 GLN E N 1
ATOM 4381 C CA . GLN E 1 71 ? 60.509 -8.950 113.460 1.00 56.02 70 GLN E CA 1
ATOM 4382 C C . GLN E 1 71 ? 59.625 -9.115 114.688 1.00 56.02 70 GLN E C 1
ATOM 4383 O O . GLN E 1 71 ? 60.105 -9.189 115.821 1.00 56.02 70 GLN E O 1
ATOM 4389 N N . THR E 1 72 ? 58.321 -9.165 114.456 1.00 54.96 71 THR E N 1
ATOM 4390 C CA . THR E 1 72 ? 57.351 -9.503 115.488 1.00 54.96 71 THR E CA 1
ATOM 4391 C C . THR E 1 72 ? 57.155 -11.011 115.424 1.00 54.96 71 THR E C 1
ATOM 4392 O O . THR E 1 72 ? 56.602 -11.524 114.446 1.00 54.96 71 THR E O 1
ATOM 4396 N N . VAL E 1 73 ? 57.623 -11.714 116.454 1.00 53.45 72 VAL E N 1
ATOM 4397 C CA . VAL E 1 73 ? 57.700 -13.170 116.409 1.00 53.45 72 VAL E CA 1
ATOM 4398 C C . VAL E 1 73 ? 56.297 -13.754 116.496 1.00 53.45 72 VAL E C 1
ATOM 4399 O O . VAL E 1 73 ? 55.653 -13.713 117.550 1.00 53.45 72 VAL E O 1
ATOM 4403 N N . GLY E 1 74 ? 55.820 -14.300 115.382 1.00 53.60 73 GLY E N 1
ATOM 4404 C CA . GLY E 1 74 ? 54.479 -14.828 115.288 1.00 53.60 73 GLY E CA 1
ATOM 4405 C C . GLY E 1 74 ? 53.440 -13.839 114.813 1.00 53.60 73 GLY E C 1
ATOM 4406 O O . GLY E 1 74 ? 52.300 -14.242 114.555 1.00 53.60 73 GLY E O 1
ATOM 4407 N N . GLY E 1 75 ? 53.796 -12.566 114.679 1.00 53.85 74 GLY E N 1
ATOM 4408 C CA . GLY E 1 75 ? 52.827 -11.551 114.339 1.00 53.85 74 GLY E CA 1
ATOM 4409 C C . GLY E 1 75 ? 52.481 -11.524 112.867 1.00 53.85 74 GLY E C 1
ATOM 4410 O O . GLY E 1 75 ? 53.100 -12.181 112.034 1.00 53.85 74 GLY E O 1
ATOM 4411 N N . VAL E 1 76 ? 51.461 -10.736 112.551 1.00 52.86 75 VAL E N 1
ATOM 4412 C CA . VAL E 1 76 ? 50.994 -10.571 111.181 1.00 52.86 75 VAL E CA 1
ATOM 4413 C C . VAL E 1 76 ? 51.690 -9.343 110.609 1.00 52.86 75 VAL E C 1
ATOM 4414 O O . VAL E 1 76 ? 51.620 -8.255 111.184 1.00 52.86 75 VAL E O 1
ATOM 4418 N N . GLU E 1 77 ? 52.372 -9.518 109.483 1.00 53.90 76 GLU E N 1
ATOM 4419 C CA . GLU E 1 77 ? 53.215 -8.482 108.903 1.00 53.90 76 GLU E CA 1
ATOM 4420 C C . GLU E 1 77 ? 52.814 -8.259 107.453 1.00 53.90 76 GLU E C 1
ATOM 4421 O O . GLU E 1 77 ? 52.965 -9.156 106.619 1.00 53.90 76 GLU E O 1
ATOM 4427 N N . LEU E 1 78 ? 52.310 -7.070 107.160 1.00 49.66 77 LEU E N 1
ATOM 4428 C CA . LEU E 1 78 ? 51.912 -6.665 105.824 1.00 49.66 77 LEU E CA 1
ATOM 4429 C C . LEU E 1 78 ? 52.742 -5.466 105.381 1.00 49.66 77 LEU E C 1
ATOM 4430 O O . LEU E 1 78 ? 53.089 -4.609 106.202 1.00 49.66 77 LEU E O 1
ATOM 4435 N N . PRO E 1 79 ? 53.098 -5.376 104.088 1.00 48.91 78 PRO E N 1
ATOM 4436 C CA . PRO E 1 79 ? 52.851 -6.315 102.989 1.00 48.91 78 PRO E CA 1
ATOM 4437 C C . PRO E 1 79 ? 53.789 -7.512 103.027 1.00 48.91 78 PRO E C 1
ATOM 4438 O O . PRO E 1 79 ? 54.823 -7.442 103.683 1.00 48.91 78 PRO E O 1
ATOM 4442 N N . VAL E 1 80 ? 53.417 -8.597 102.349 1.00 48.33 79 VAL E N 1
ATOM 4443 C CA . VAL E 1 80 ? 54.203 -9.825 102.427 1.00 48.33 79 VAL E CA 1
ATOM 4444 C C . VAL E 1 80 ? 55.492 -9.677 101.632 1.00 48.33 79 VAL E C 1
ATOM 4445 O O . VAL E 1 80 ? 56.556 -10.155 102.042 1.00 48.33 79 VAL E O 1
ATOM 4449 N N . ALA E 1 81 ? 55.433 -8.955 100.514 1.00 48.80 80 ALA E N 1
ATOM 4450 C CA . ALA E 1 81 ? 56.586 -8.829 99.631 1.00 48.80 80 ALA E CA 1
ATOM 4451 C C . ALA E 1 81 ? 57.651 -7.871 100.147 1.00 48.80 80 ALA E C 1
ATOM 4452 O O . ALA E 1 81 ? 58.660 -7.678 99.463 1.00 48.80 80 ALA E O 1
ATOM 4454 N N . ALA E 1 82 ? 57.459 -7.258 101.309 1.00 47.91 81 ALA E N 1
ATOM 4455 C CA . ALA E 1 82 ? 58.457 -6.355 101.858 1.00 47.91 81 ALA E CA 1
ATOM 4456 C C . ALA E 1 82 ? 59.297 -6.984 102.956 1.00 47.91 81 ALA E C 1
ATOM 4457 O O . ALA E 1 82 ? 60.323 -6.410 103.331 1.00 47.91 81 ALA E O 1
ATOM 4459 N N . TRP E 1 83 ? 58.898 -8.143 103.478 1.00 49.67 82 TRP E N 1
ATOM 4460 C CA . TRP E 1 83 ? 59.571 -8.746 104.622 1.00 49.67 82 TRP E CA 1
ATOM 4461 C C . TRP E 1 83 ? 60.385 -9.983 104.270 1.00 49.67 82 TRP E C 1
ATOM 4462 O O . TRP E 1 83 ? 61.021 -10.554 105.160 1.00 49.67 82 TRP E O 1
ATOM 4473 N N . ARG E 1 84 ? 60.381 -10.429 103.017 1.00 47.75 83 ARG E N 1
ATOM 4474 C CA . ARG E 1 84 ? 61.015 -11.693 102.674 1.00 47.75 83 ARG E CA 1
ATOM 4475 C C . ARG E 1 84 ? 61.892 -11.540 101.443 1.00 47.75 83 ARG E C 1
ATOM 4476 O O . ARG E 1 84 ? 61.460 -10.993 100.426 1.00 47.75 83 ARG E O 1
ATOM 4484 N N . SER E 1 85 ? 63.121 -12.038 101.541 1.00 46.10 84 SER E N 1
ATOM 4485 C CA . SER E 1 85 ? 64.062 -12.073 100.434 1.00 46.10 84 SER E CA 1
ATOM 4486 C C . SER E 1 85 ? 63.822 -13.329 99.610 1.00 46.10 84 SER E C 1
ATOM 4487 O O . SER E 1 85 ? 63.226 -14.295 100.090 1.00 46.10 84 SER E O 1
ATOM 4490 N N . TYR E 1 86 ? 64.298 -13.319 98.370 1.00 46.09 85 TYR E N 1
ATOM 4491 C CA . TYR E 1 86 ? 64.067 -14.422 97.446 1.00 46.09 85 TYR E CA 1
ATOM 4492 C C . TYR E 1 86 ? 65.349 -14.756 96.702 1.00 46.09 85 TYR E C 1
ATOM 4493 O O . TYR E 1 86 ? 66.032 -13.859 96.202 1.00 46.09 85 TYR E O 1
ATOM 4502 N N . LEU E 1 87 ? 65.672 -16.041 96.637 1.00 46.99 86 LEU E N 1
ATOM 4503 C CA . LEU E 1 87 ? 66.765 -16.547 95.822 1.00 46.99 86 LEU E CA 1
ATOM 4504 C C . LEU E 1 87 ? 66.195 -17.475 94.764 1.00 46.99 86 LEU E C 1
ATOM 4505 O O . LEU E 1 87 ? 65.266 -18.238 95.037 1.00 46.99 86 LEU E O 1
ATOM 4510 N N . ASN E 1 88 ? 66.738 -17.406 93.555 1.00 48.48 87 ASN E N 1
ATOM 4511 C CA . ASN E 1 88 ? 66.267 -18.249 92.463 1.00 48.48 87 ASN E CA 1
ATOM 4512 C C . ASN E 1 88 ? 67.481 -18.715 91.675 1.00 48.48 87 ASN E C 1
ATOM 4513 O O . ASN E 1 88 ? 68.053 -17.946 90.898 1.00 48.48 87 ASN E O 1
ATOM 4518 N N . MET E 1 89 ? 67.872 -19.967 91.876 1.00 52.87 88 MET E N 1
ATOM 4519 C CA . MET E 1 89 ? 68.981 -20.570 91.157 1.00 52.87 88 MET E CA 1
ATOM 4520 C C . MET E 1 89 ? 68.441 -21.533 90.116 1.00 52.87 88 MET E C 1
ATOM 4521 O O . MET E 1 89 ? 67.484 -22.266 90.375 1.00 52.87 88 MET E O 1
ATOM 4526 N N . GLU E 1 90 ? 69.047 -21.519 88.935 1.00 56.76 89 GLU E N 1
ATOM 4527 C CA . GLU E 1 90 ? 68.775 -22.500 87.896 1.00 56.76 89 GLU E CA 1
ATOM 4528 C C . GLU E 1 90 ? 70.100 -22.982 87.334 1.00 56.76 89 GLU E C 1
ATOM 4529 O O . GLU E 1 90 ? 70.948 -22.171 86.953 1.00 56.76 89 GLU E O 1
ATOM 4535 N N . LEU E 1 91 ? 70.278 -24.298 87.294 1.00 57.46 90 LEU E N 1
ATOM 4536 C CA . LEU E 1 91 ? 71.542 -24.913 86.916 1.00 57.46 90 LEU E CA 1
ATOM 4537 C C . LEU E 1 91 ? 71.288 -25.928 85.815 1.00 57.46 90 LEU E C 1
ATOM 4538 O O . LEU E 1 91 ? 70.394 -26.770 85.937 1.00 57.46 90 LEU E O 1
ATOM 4543 N N . THR E 1 92 ? 72.071 -25.846 84.746 1.00 61.93 91 THR E N 1
ATOM 4544 C CA . THR E 1 92 ? 71.943 -26.741 83.606 1.00 61.93 91 THR E CA 1
ATOM 4545 C C . THR E 1 92 ? 73.216 -27.566 83.469 1.00 61.93 91 THR E C 1
ATOM 4546 O O . THR E 1 92 ? 74.311 -27.008 83.346 1.00 61.93 91 THR E O 1
ATOM 4550 N N . ILE E 1 93 ? 73.071 -28.886 83.489 1.00 64.89 92 ILE E N 1
ATOM 4551 C CA . ILE E 1 93 ? 74.186 -29.813 83.362 1.00 64.89 92 ILE E CA 1
ATOM 4552 C C . ILE E 1 93 ? 73.929 -30.679 82.138 1.00 64.89 92 ILE E C 1
ATOM 4553 O O . ILE E 1 93 ? 72.862 -31.286 82.039 1.00 64.89 92 ILE E O 1
ATOM 4558 N N . PRO E 1 94 ? 74.852 -30.748 81.179 1.00 66.39 93 PRO E N 1
ATOM 4559 C CA . PRO E 1 94 ? 74.647 -31.628 80.026 1.00 66.39 93 PRO E CA 1
ATOM 4560 C C . PRO E 1 94 ? 74.784 -33.092 80.416 1.00 66.39 93 PRO E C 1
ATOM 4561 O O . PRO E 1 94 ? 75.410 -33.436 81.420 1.00 66.39 93 PRO E O 1
ATOM 4565 N N . ILE E 1 95 ? 74.189 -33.961 79.597 1.00 68.60 94 ILE E N 1
ATOM 4566 C CA . ILE E 1 95 ? 74.175 -35.387 79.887 1.00 68.60 94 ILE E CA 1
ATOM 4567 C C . ILE E 1 95 ? 75.495 -36.069 79.574 1.00 68.60 94 ILE E C 1
ATOM 4568 O O . ILE E 1 95 ? 75.679 -37.233 79.935 1.00 68.60 94 ILE E O 1
ATOM 4573 N N . PHE E 1 96 ? 76.418 -35.381 78.907 1.00 68.33 95 PHE E N 1
ATOM 4574 C CA . PHE E 1 96 ? 77.727 -35.959 78.643 1.00 68.33 95 PHE E CA 1
ATOM 4575 C C . PHE E 1 96 ? 78.697 -35.780 79.800 1.00 68.33 95 PHE E C 1
ATOM 4576 O O . PHE E 1 96 ? 79.853 -36.198 79.687 1.00 68.33 95 PHE E O 1
ATOM 4584 N N . ALA E 1 97 ? 78.263 -35.170 80.897 1.00 66.59 96 ALA E N 1
ATOM 4585 C CA . ALA E 1 97 ? 79.141 -34.964 82.038 1.00 66.59 96 ALA E CA 1
ATOM 4586 C C . ALA E 1 97 ? 79.256 -36.243 82.854 1.00 66.59 96 ALA E C 1
ATOM 4587 O O . ALA E 1 97 ? 78.293 -37.005 82.972 1.00 66.59 96 ALA E O 1
ATOM 4589 N N . THR E 1 98 ? 80.437 -36.481 83.415 1.00 65.83 97 THR E N 1
ATOM 4590 C CA . THR E 1 98 ? 80.641 -37.625 84.286 1.00 65.83 97 THR E CA 1
ATOM 4591 C C . THR E 1 98 ? 80.373 -37.233 85.736 1.00 65.83 97 THR E C 1
ATOM 4592 O O . THR E 1 98 ? 79.974 -36.107 86.041 1.00 65.83 97 THR E O 1
ATOM 4596 N N . ASN E 1 99 ? 80.592 -38.183 86.648 1.00 64.28 98 ASN E N 1
ATOM 4597 C CA . ASN E 1 99 ? 80.453 -37.880 88.068 1.00 64.28 98 ASN E CA 1
ATOM 4598 C C . ASN E 1 99 ? 81.563 -36.953 88.540 1.00 64.28 98 ASN E C 1
ATOM 4599 O O . ASN E 1 99 ? 81.352 -36.135 89.440 1.00 64.28 98 ASN E O 1
ATOM 4604 N N . SER E 1 100 ? 82.749 -37.058 87.937 1.00 63.87 99 SER E N 1
ATOM 4605 C CA . SER E 1 100 ? 83.833 -36.145 88.282 1.00 63.87 99 SER E CA 1
ATOM 4606 C C . SER E 1 100 ? 83.585 -34.761 87.704 1.00 63.87 99 SER E C 1
ATOM 4607 O O . SER E 1 100 ? 84.111 -33.764 88.210 1.00 63.87 99 SER E O 1
ATOM 4610 N N . ASP E 1 101 ? 82.792 -34.682 86.635 1.00 64.66 100 ASP E N 1
ATOM 4611 C CA . ASP E 1 101 ? 82.435 -33.389 86.066 1.00 64.66 100 ASP E CA 1
ATOM 4612 C C . ASP E 1 101 ? 81.431 -32.668 86.951 1.00 64.66 100 ASP E C 1
ATOM 4613 O O . ASP E 1 101 ? 81.499 -31.447 87.123 1.00 64.66 100 ASP E O 1
ATOM 4618 N N . CYS E 1 102 ? 80.484 -33.414 87.524 1.00 60.23 101 CYS E N 1
ATOM 4619 C CA . CYS E 1 102 ? 79.476 -32.799 88.376 1.00 60.23 101 CYS E CA 1
ATOM 4620 C C . CYS E 1 102 ? 80.044 -32.428 89.738 1.00 60.23 101 CYS E C 1
ATOM 4621 O O . CYS E 1 102 ? 79.460 -31.602 90.443 1.00 60.23 101 CYS E O 1
ATOM 4624 N N . GLU E 1 103 ? 81.171 -33.026 90.130 1.00 60.23 102 GLU E N 1
ATOM 4625 C CA . GLU E 1 103 ? 81.828 -32.617 91.367 1.00 60.23 102 GLU E CA 1
ATOM 4626 C C . GLU E 1 103 ? 82.473 -31.247 91.218 1.00 60.23 102 GLU E C 1
ATOM 4627 O O . GLU E 1 103 ? 82.589 -30.497 92.193 1.00 60.23 102 GLU E O 1
ATOM 4633 N N . LEU E 1 104 ? 82.906 -30.904 90.005 1.00 57.98 103 LEU E N 1
ATOM 4634 C CA . LEU E 1 104 ? 83.545 -29.611 89.790 1.00 57.98 103 LEU E CA 1
ATOM 4635 C C . LEU E 1 104 ? 82.505 -28.510 89.625 1.00 57.98 103 LEU E C 1
ATOM 4636 O O . LEU E 1 104 ? 82.783 -27.340 89.910 1.00 57.98 103 LEU E O 1
ATOM 4641 N N . ILE E 1 105 ? 81.306 -28.863 89.156 1.00 57.35 104 ILE E N 1
ATOM 4642 C CA . ILE E 1 105 ? 80.217 -27.895 89.066 1.00 57.35 104 ILE E CA 1
ATOM 4643 C C . ILE E 1 105 ? 79.740 -27.509 90.461 1.00 57.35 104 ILE E C 1
ATOM 4644 O O . ILE E 1 105 ? 79.415 -26.345 90.725 1.00 57.35 104 ILE E O 1
ATOM 4649 N N . VAL E 1 106 ? 79.723 -28.475 91.383 1.00 55.78 105 VAL E N 1
ATOM 4650 C CA . VAL E 1 106 ? 79.408 -28.189 92.779 1.00 55.78 105 VAL E CA 1
ATOM 4651 C C . VAL E 1 106 ? 80.485 -27.310 93.408 1.00 55.78 105 VAL E C 1
ATOM 4652 O O . VAL E 1 106 ? 80.180 -26.357 94.134 1.00 55.78 105 VAL E O 1
ATOM 4656 N N . LYS E 1 107 ? 81.758 -27.580 93.100 1.00 55.78 106 LYS E N 1
ATOM 4657 C CA . LYS E 1 107 ? 82.838 -26.736 93.606 1.00 55.78 106 LYS E CA 1
ATOM 4658 C C . LYS E 1 107 ? 82.824 -25.358 92.959 1.00 55.78 106 LYS E C 1
ATOM 4659 O O . LYS E 1 107 ? 83.370 -24.402 93.518 1.00 55.78 106 LYS E O 1
ATOM 4665 N N . ALA E 1 108 ? 82.214 -25.239 91.779 1.00 55.49 107 ALA E N 1
ATOM 4666 C CA . ALA E 1 108 ? 82.156 -23.949 91.102 1.00 55.49 107 ALA E CA 1
ATOM 4667 C C . ALA E 1 108 ? 81.195 -22.999 91.802 1.00 55.49 107 ALA E C 1
ATOM 4668 O O . ALA E 1 108 ? 81.397 -21.780 91.790 1.00 55.49 107 ALA E O 1
ATOM 4670 N N . MET E 1 109 ? 80.139 -23.534 92.414 1.00 56.06 108 MET E N 1
ATOM 4671 C CA . MET E 1 109 ? 79.181 -22.678 93.103 1.00 56.06 108 MET E CA 1
ATOM 4672 C C . MET E 1 109 ? 79.659 -22.333 94.505 1.00 56.06 108 MET E C 1
ATOM 4673 O O . MET E 1 109 ? 79.335 -21.264 95.034 1.00 56.06 108 MET E O 1
ATOM 4678 N N . GLN E 1 110 ? 80.420 -23.230 95.129 1.00 56.60 109 GLN E N 1
ATOM 4679 C CA . GLN E 1 110 ? 80.913 -22.986 96.475 1.00 56.60 109 GLN E CA 1
ATOM 4680 C C . GLN E 1 110 ? 81.985 -21.911 96.516 1.00 56.60 109 GLN E C 1
ATOM 4681 O O . GLN E 1 110 ? 82.047 -21.157 97.492 1.00 56.60 109 GLN E O 1
ATOM 4687 N N . GLY E 1 111 ? 82.819 -21.815 95.481 1.00 55.12 110 GLY E N 1
ATOM 4688 C CA . GLY E 1 111 ? 83.850 -20.791 95.471 1.00 55.12 110 GLY E CA 1
ATOM 4689 C C . GLY E 1 111 ? 83.303 -19.423 95.120 1.00 55.12 110 GLY E C 1
ATOM 4690 O O . GLY E 1 111 ? 83.900 -18.399 95.461 1.00 55.12 110 GLY E O 1
ATOM 4691 N N . LEU E 1 112 ? 82.170 -19.388 94.417 1.00 54.26 111 LEU E N 1
ATOM 4692 C CA . LEU E 1 112 ? 81.526 -18.122 94.094 1.00 54.26 111 LEU E CA 1
ATOM 4693 C C . LEU E 1 112 ? 80.972 -17.452 95.340 1.00 54.26 111 LEU E C 1
ATOM 4694 O O . LEU E 1 112 ? 81.010 -16.223 95.464 1.00 54.26 111 LEU E O 1
ATOM 4699 N N . LEU E 1 113 ? 80.469 -18.246 96.281 1.00 55.54 112 LEU E N 1
ATOM 4700 C CA . LEU E 1 113 ? 79.769 -17.743 97.452 1.00 55.54 112 LEU E CA 1
ATOM 4701 C C . LEU E 1 113 ? 80.570 -17.875 98.739 1.00 55.54 112 LEU E C 1
ATOM 4702 O O . LEU E 1 113 ? 80.003 -17.701 99.820 1.00 55.54 112 LEU E O 1
ATOM 4707 N N . LYS E 1 114 ? 81.860 -18.188 98.656 1.00 56.86 113 LYS E N 1
ATOM 4708 C CA . LYS E 1 114 ? 82.685 -18.244 99.854 1.00 56.86 113 LYS E CA 1
ATOM 4709 C C . LYS E 1 114 ? 82.938 -16.840 100.384 1.00 56.86 113 LYS E C 1
ATOM 4710 O O . LYS E 1 114 ? 83.237 -15.917 99.625 1.00 56.86 113 LYS E O 1
ATOM 4716 N N . ASP E 1 115 ? 82.816 -16.688 101.702 1.00 60.03 114 ASP E N 1
ATOM 4717 C CA . ASP E 1 115 ? 82.935 -15.380 102.334 1.00 60.03 114 ASP E CA 1
ATOM 4718 C C . ASP E 1 115 ? 84.358 -14.846 102.217 1.00 60.03 114 ASP E C 1
ATOM 4719 O O . ASP E 1 115 ? 85.320 -15.488 102.645 1.00 60.03 114 ASP E O 1
ATOM 4724 N N . GLY E 1 116 ? 84.480 -13.653 101.639 1.00 57.62 115 GLY E N 1
ATOM 4725 C CA . GLY E 1 116 ? 85.744 -13.089 101.228 1.00 57.62 115 GLY E CA 1
ATOM 4726 C C . GLY E 1 116 ? 85.852 -12.861 99.733 1.00 57.62 115 GLY E C 1
ATOM 4727 O O . GLY E 1 116 ? 86.627 -12.004 99.297 1.00 57.62 115 GLY E O 1
ATOM 4728 N N . ASN E 1 117 ? 85.092 -13.613 98.941 1.00 56.76 116 ASN E N 1
ATOM 4729 C CA . ASN E 1 117 ? 85.023 -13.391 97.508 1.00 56.76 116 ASN E CA 1
ATOM 4730 C C . ASN E 1 117 ? 84.129 -12.180 97.217 1.00 56.76 116 ASN E C 1
ATOM 4731 O O . ASN E 1 117 ? 83.316 -11.796 98.060 1.00 56.76 116 ASN E O 1
ATOM 4736 N N . PRO E 1 118 ? 84.284 -11.529 96.048 1.00 55.70 117 PRO E N 1
ATOM 4737 C CA . PRO E 1 118 ? 83.554 -10.265 95.831 1.00 55.70 117 PRO E CA 1
ATOM 4738 C C . PRO E 1 118 ? 82.046 -10.377 95.649 1.00 55.70 117 PRO E C 1
ATOM 4739 O O . PRO E 1 118 ? 81.346 -9.382 95.858 1.00 55.70 117 PRO E O 1
ATOM 4743 N N . ILE E 1 119 ? 81.514 -11.532 95.260 1.00 55.32 118 ILE E N 1
ATOM 4744 C CA . ILE E 1 119 ? 80.059 -11.654 95.128 1.00 55.32 118 ILE E CA 1
ATOM 4745 C C . ILE E 1 119 ? 79.338 -11.704 96.477 1.00 55.32 118 ILE E C 1
ATOM 4746 O O . ILE E 1 119 ? 78.411 -10.903 96.679 1.00 55.32 118 ILE E O 1
ATOM 4751 N N . PRO E 1 120 ? 79.692 -12.583 97.439 1.00 55.89 119 PRO E N 1
ATOM 4752 C CA . PRO E 1 120 ? 78.942 -12.533 98.704 1.00 55.89 119 PRO E CA 1
ATOM 4753 C C . PRO E 1 120 ? 79.356 -11.392 99.611 1.00 55.89 119 PRO E C 1
ATOM 4754 O O . PRO E 1 120 ? 78.638 -11.092 100.571 1.00 55.89 119 PRO E O 1
ATOM 4758 N N . SER E 1 121 ? 80.492 -10.750 99.352 1.00 54.90 120 SER E N 1
ATOM 4759 C CA . SER E 1 121 ? 80.851 -9.562 100.113 1.00 54.90 120 SER E CA 1
ATOM 4760 C C . SER E 1 121 ? 80.247 -8.290 99.536 1.00 54.90 120 SER E C 1
ATOM 4761 O O . SER E 1 121 ? 80.472 -7.211 100.092 1.00 54.90 120 SER E O 1
ATOM 4764 N N . ALA E 1 122 ? 79.505 -8.385 98.432 1.00 54.84 121 ALA E N 1
ATOM 4765 C CA . ALA E 1 122 ? 78.782 -7.231 97.912 1.00 54.84 121 ALA E CA 1
ATOM 4766 C C . ALA E 1 122 ? 77.304 -7.312 98.260 1.00 54.84 121 ALA E C 1
ATOM 4767 O O . ALA E 1 122 ? 76.643 -6.285 98.440 1.00 54.84 121 ALA E O 1
ATOM 4769 N N . ILE E 1 123 ? 76.768 -8.530 98.336 1.00 53.94 122 ILE E N 1
ATOM 4770 C CA . ILE E 1 123 ? 75.376 -8.721 98.732 1.00 53.94 122 ILE E CA 1
ATOM 4771 C C . ILE E 1 123 ? 75.210 -8.396 100.211 1.00 53.94 122 ILE E C 1
ATOM 4772 O O . ILE E 1 123 ? 74.184 -7.859 100.642 1.00 53.94 122 ILE E O 1
ATOM 4777 N N . ALA E 1 124 ? 76.251 -8.663 101.000 1.00 55.64 123 ALA E N 1
ATOM 4778 C CA . ALA E 1 124 ? 76.193 -8.440 102.437 1.00 55.64 123 ALA E CA 1
ATOM 4779 C C . ALA E 1 124 ? 76.349 -6.975 102.816 1.00 55.64 123 ALA E C 1
ATOM 4780 O O . ALA E 1 124 ? 76.256 -6.646 104.002 1.00 55.64 123 ALA E O 1
ATOM 4782 N N . ALA E 1 125 ? 76.600 -6.094 101.854 1.00 56.14 124 ALA E N 1
ATOM 4783 C CA . ALA E 1 125 ? 76.754 -4.674 102.128 1.00 56.14 124 ALA E CA 1
ATOM 4784 C C . ALA E 1 125 ? 75.742 -3.821 101.381 1.00 56.14 124 ALA E C 1
ATOM 4785 O O . ALA E 1 125 ? 75.830 -2.590 101.446 1.00 56.14 124 ALA E O 1
ATOM 4787 N N . ASN E 1 126 ? 74.790 -4.459 100.684 1.00 57.42 125 ASN E N 1
ATOM 4788 C CA . ASN E 1 126 ? 73.774 -3.807 99.848 1.00 57.42 125 ASN E CA 1
ATOM 4789 C C . ASN E 1 126 ? 74.406 -2.897 98.800 1.00 57.42 125 ASN E C 1
ATOM 4790 O O . ASN E 1 126 ? 73.941 -1.784 98.555 1.00 57.42 125 ASN E O 1
ATOM 4795 N N . SER E 1 127 ? 75.476 -3.376 98.177 1.00 57.02 126 SER E N 1
ATOM 4796 C CA . SER E 1 127 ? 76.250 -2.594 97.231 1.00 57.02 126 SER E CA 1
ATOM 4797 C C . SER E 1 127 ? 76.372 -3.363 95.926 1.00 57.02 126 SER E C 1
ATOM 4798 O O . SER E 1 127 ? 75.926 -4.505 95.807 1.00 57.02 126 SER E O 1
ATOM 4801 N N . GLY E 1 128 ? 76.982 -2.720 94.940 1.00 58.56 127 GLY E N 1
ATOM 4802 C CA . GLY E 1 128 ? 77.296 -3.345 93.678 1.00 58.56 127 GLY E CA 1
ATOM 4803 C C . GLY E 1 128 ? 78.778 -3.616 93.534 1.00 58.56 127 GLY E C 1
ATOM 4804 O O . GLY E 1 128 ? 79.549 -3.548 94.497 1.00 58.56 127 GLY E O 1
ATOM 4805 N N . ILE E 1 129 ? 79.182 -3.919 92.318 1.00 58.45 128 ILE E N 1
ATOM 4806 C CA . ILE E 1 129 ? 80.585 -4.155 92.011 1.00 58.45 128 ILE E CA 1
ATOM 4807 C C . ILE E 1 129 ? 81.216 -2.836 91.596 1.00 58.45 128 ILE E C 1
ATOM 4808 O O . ILE E 1 129 ? 81.028 -2.373 90.466 1.00 58.45 128 ILE E O 1
ATOM 4813 N N . TYR E 1 130 ? 81.966 -2.223 92.503 1.00 60.72 129 TYR E N 1
ATOM 4814 C CA . TYR E 1 130 ? 82.564 -0.922 92.220 1.00 60.72 129 TYR E CA 1
ATOM 4815 C C . TYR E 1 130 ? 84.070 -1.003 92.040 1.00 60.72 129 TYR E C 1
ATOM 4816 O O . TYR E 1 130 ? 84.750 0.020 92.010 1.00 60.72 129 TYR E O 1
ATOM 4826 N N . ALA F 1 2 ? 89.746 1.180 98.271 1.00 81.54 1 ALA F N 1
ATOM 4827 C CA . ALA F 1 2 ? 89.174 -0.153 98.410 1.00 81.54 1 ALA F CA 1
ATOM 4828 C C . ALA F 1 2 ? 88.149 -0.428 97.314 1.00 81.54 1 ALA F C 1
ATOM 4829 O O . ALA F 1 2 ? 87.357 0.441 96.954 1.00 81.54 1 ALA F O 1
ATOM 4831 N N . SER F 1 3 ? 88.170 -1.651 96.790 1.00 75.36 2 SER F N 1
ATOM 4832 C CA . SER F 1 3 ? 87.270 -2.034 95.712 1.00 75.36 2 SER F CA 1
ATOM 4833 C C . SER F 1 3 ? 86.949 -3.516 95.805 1.00 75.36 2 SER F C 1
ATOM 4834 O O . SER F 1 3 ? 87.823 -4.323 96.132 1.00 75.36 2 SER F O 1
ATOM 4837 N N . ASN F 1 4 ? 85.703 -3.886 95.533 1.00 72.76 3 ASN F N 1
ATOM 4838 C CA . ASN F 1 4 ? 85.293 -5.279 95.586 1.00 72.76 3 ASN F CA 1
ATOM 4839 C C . ASN F 1 4 ? 85.332 -5.962 94.227 1.00 72.76 3 ASN F C 1
ATOM 4840 O O . ASN F 1 4 ? 84.874 -7.101 94.108 1.00 72.76 3 ASN F O 1
ATOM 4845 N N . PHE F 1 5 ? 85.856 -5.294 93.203 1.00 66.66 4 PHE F N 1
ATOM 4846 C CA . PHE F 1 5 ? 85.919 -5.871 91.863 1.00 66.66 4 PHE F CA 1
ATOM 4847 C C . PHE F 1 5 ? 87.324 -6.428 91.654 1.00 66.66 4 PHE F C 1
ATOM 4848 O O . PHE F 1 5 ? 88.127 -5.923 90.867 1.00 66.66 4 PHE F O 1
ATOM 4856 N N . THR F 1 6 ? 87.626 -7.494 92.390 1.00 68.41 5 THR F N 1
ATOM 4857 C CA . THR F 1 6 ? 88.972 -8.038 92.467 1.00 68.41 5 THR F CA 1
ATOM 4858 C C . THR F 1 6 ? 88.999 -9.513 92.085 1.00 68.41 5 THR F C 1
ATOM 4859 O O . THR F 1 6 ? 88.010 -10.094 91.634 1.00 68.41 5 THR F O 1
ATOM 4863 N N . GLN F 1 7 ? 90.175 -10.100 92.285 1.00 67.87 6 GLN F N 1
ATOM 4864 C CA . GLN F 1 7 ? 90.471 -11.479 91.935 1.00 67.87 6 GLN F CA 1
ATOM 4865 C C . GLN F 1 7 ? 90.048 -12.429 93.048 1.00 67.87 6 GLN F C 1
ATOM 4866 O O . GLN F 1 7 ? 90.257 -12.159 94.233 1.00 67.87 6 GLN F O 1
ATOM 4872 N N . PHE F 1 8 ? 89.451 -13.553 92.659 1.00 65.35 7 PHE F N 1
ATOM 4873 C CA . PHE F 1 8 ? 89.148 -14.608 93.615 1.00 65.35 7 PHE F CA 1
ATOM 4874 C C . PHE F 1 8 ? 89.316 -15.956 92.933 1.00 65.35 7 PHE F C 1
ATOM 4875 O O . PHE F 1 8 ? 89.527 -16.042 91.722 1.00 65.35 7 PHE F O 1
ATOM 4883 N N . VAL F 1 9 ? 89.225 -17.014 93.731 1.00 68.94 8 VAL F N 1
ATOM 4884 C CA . VAL F 1 9 ? 89.341 -18.383 93.247 1.00 68.94 8 VAL F CA 1
ATOM 4885 C C . VAL F 1 9 ? 87.939 -18.973 93.146 1.00 68.94 8 VAL F C 1
ATOM 4886 O O . VAL F 1 9 ? 87.105 -18.786 94.039 1.00 68.94 8 VAL F O 1
ATOM 4890 N N . LEU F 1 10 ? 87.649 -19.625 92.021 1.00 69.58 9 LEU F N 1
ATOM 4891 C CA . LEU F 1 10 ? 86.304 -20.144 91.807 1.00 69.58 9 LEU F CA 1
ATOM 4892 C C . LEU F 1 10 ? 86.203 -21.611 92.204 1.00 69.58 9 LEU F C 1
ATOM 4893 O O . LEU F 1 10 ? 85.272 -22.000 92.917 1.00 69.58 9 LEU F O 1
ATOM 4898 N N . VAL F 1 11 ? 87.149 -22.433 91.763 1.00 76.62 10 VAL F N 1
ATOM 4899 C CA . VAL F 1 11 ? 87.174 -23.859 92.064 1.00 76.62 10 VAL F CA 1
ATOM 4900 C C . VAL F 1 11 ? 88.450 -24.135 92.846 1.00 76.62 10 VAL F C 1
ATOM 4901 O O . VAL F 1 11 ? 89.552 -24.083 92.286 1.00 76.62 10 VAL F O 1
ATOM 4905 N N . ASP F 1 12 ? 88.308 -24.427 94.135 1.00 85.18 11 ASP F N 1
ATOM 4906 C CA . ASP F 1 12 ? 89.456 -24.584 95.025 1.00 85.18 11 ASP F CA 1
ATOM 4907 C C . ASP F 1 12 ? 89.768 -26.069 95.162 1.00 85.18 11 ASP F C 1
ATOM 4908 O O . ASP F 1 12 ? 89.205 -26.757 96.016 1.00 85.18 11 ASP F O 1
ATOM 4913 N N . ASN F 1 13 ? 90.666 -26.569 94.321 1.00 90.56 12 ASN F N 1
ATOM 4914 C CA . ASN F 1 13 ? 91.157 -27.943 94.438 1.00 90.56 12 ASN F CA 1
ATOM 4915 C C . ASN F 1 13 ? 92.453 -28.006 95.236 1.00 90.56 12 ASN F C 1
ATOM 4916 O O . ASN F 1 13 ? 93.439 -28.600 94.804 1.00 90.56 12 ASN F O 1
ATOM 4921 N N . GLY F 1 14 ? 92.450 -27.392 96.418 1.00 94.28 13 GLY F N 1
ATOM 4922 C CA . GLY F 1 14 ? 93.509 -27.552 97.399 1.00 94.28 13 GLY F CA 1
ATOM 4923 C C . GLY F 1 14 ? 94.888 -27.049 97.024 1.00 94.28 13 GLY F C 1
ATOM 4924 O O . GLY F 1 14 ? 95.877 -27.764 97.207 1.00 94.28 13 GLY F O 1
ATOM 4925 N N . GLY F 1 15 ? 94.976 -25.830 96.501 1.00 96.45 14 GLY F N 1
ATOM 4926 C CA . GLY F 1 15 ? 96.269 -25.224 96.244 1.00 96.45 14 GLY F CA 1
ATOM 4927 C C . GLY F 1 15 ? 96.860 -25.524 94.882 1.00 96.45 14 GLY F C 1
ATOM 4928 O O . GLY F 1 15 ? 97.353 -24.619 94.203 1.00 96.45 14 GLY F O 1
ATOM 4929 N N . THR F 1 16 ? 96.817 -26.788 94.468 1.00 98.39 15 THR F N 1
ATOM 4930 C CA . THR F 1 16 ? 97.446 -27.238 93.227 1.00 98.39 15 THR F CA 1
ATOM 4931 C C . THR F 1 16 ? 96.364 -27.408 92.167 1.00 98.39 15 THR F C 1
ATOM 4932 O O . THR F 1 16 ? 95.480 -28.257 92.296 1.00 98.39 15 THR F O 1
ATOM 4936 N N . GLY F 1 17 ? 96.441 -26.601 91.114 1.00 93.25 16 GLY F N 1
ATOM 4937 C CA . GLY F 1 17 ? 95.497 -26.706 90.022 1.00 93.25 16 GLY F CA 1
ATOM 4938 C C . GLY F 1 17 ? 94.217 -25.931 90.212 1.00 93.25 16 GLY F C 1
ATOM 4939 O O . GLY F 1 17 ? 93.200 -26.278 89.599 1.00 93.25 16 GLY F O 1
ATOM 4940 N N . ASP F 1 18 ? 94.231 -24.895 91.049 1.00 88.85 17 ASP F N 1
ATOM 4941 C CA . ASP F 1 18 ? 93.038 -24.093 91.273 1.00 88.85 17 ASP F CA 1
ATOM 4942 C C . ASP F 1 18 ? 92.731 -23.251 90.047 1.00 88.85 17 ASP F C 1
ATOM 4943 O O . ASP F 1 18 ? 93.635 -22.686 89.425 1.00 88.85 17 ASP F O 1
ATOM 4948 N N . VAL F 1 19 ? 91.455 -23.168 89.695 1.00 75.85 18 VAL F N 1
ATOM 4949 C CA . VAL F 1 19 ? 91.003 -22.268 88.645 1.00 75.85 18 VAL F CA 1
ATOM 4950 C C . VAL F 1 19 ? 90.692 -20.931 89.294 1.00 75.85 18 VAL F C 1
ATOM 4951 O O . VAL F 1 19 ? 89.639 -20.764 89.919 1.00 75.85 18 VAL F O 1
ATOM 4955 N N . THR F 1 20 ? 91.613 -19.986 89.166 1.00 71.87 19 THR F N 1
ATOM 4956 C CA . THR F 1 20 ? 91.407 -18.643 89.678 1.00 71.87 19 THR F CA 1
ATOM 4957 C C . THR F 1 20 ? 90.859 -17.786 88.552 1.00 71.87 19 THR F C 1
ATOM 4958 O O . THR F 1 20 ? 91.124 -18.044 87.375 1.00 71.87 19 THR F O 1
ATOM 4962 N N . VAL F 1 21 ? 90.058 -16.796 88.913 1.00 65.45 20 VAL F N 1
ATOM 4963 C CA . VAL F 1 21 ? 89.306 -16.017 87.944 1.00 65.45 20 VAL F CA 1
ATOM 4964 C C . VAL F 1 21 ? 89.678 -14.554 88.151 1.00 65.45 20 VAL F C 1
ATOM 4965 O O . VAL F 1 21 ? 90.147 -14.174 89.230 1.00 65.45 20 VAL F O 1
ATOM 4969 N N . ALA F 1 22 ? 89.523 -13.744 87.110 1.00 65.60 21 ALA F N 1
ATOM 4970 C CA . ALA F 1 22 ? 90.114 -12.417 87.105 1.00 65.60 21 ALA F CA 1
ATOM 4971 C C . ALA F 1 22 ? 89.156 -11.394 86.514 1.00 65.60 21 ALA F C 1
ATOM 4972 O O . ALA F 1 22 ? 88.352 -11.729 85.642 1.00 65.60 21 ALA F O 1
ATOM 4974 N N . PRO F 1 23 ? 89.217 -10.142 86.973 1.00 64.90 22 PRO F N 1
ATOM 4975 C CA . PRO F 1 23 ? 88.371 -9.094 86.390 1.00 64.90 22 PRO F CA 1
ATOM 4976 C C . PRO F 1 23 ? 88.801 -8.752 84.975 1.00 64.90 22 PRO F C 1
ATOM 4977 O O . PRO F 1 23 ? 89.989 -8.605 84.689 1.00 64.90 22 PRO F O 1
ATOM 4981 N N . SER F 1 24 ? 87.824 -8.631 84.075 1.00 64.41 23 SER F N 1
ATOM 4982 C CA . SER F 1 24 ? 88.122 -8.304 82.691 1.00 64.41 23 SER F CA 1
ATOM 4983 C C . SER F 1 24 ? 87.220 -7.258 82.056 1.00 64.41 23 SER F C 1
ATOM 4984 O O . SER F 1 24 ? 87.655 -6.617 81.094 1.00 64.41 23 SER F O 1
ATOM 4987 N N . ASN F 1 25 ? 85.999 -7.057 82.540 1.00 63.81 24 ASN F N 1
ATOM 4988 C CA . ASN F 1 25 ? 85.074 -6.203 81.806 1.00 63.81 24 ASN F CA 1
ATOM 4989 C C . ASN F 1 25 ? 84.061 -5.619 82.775 1.00 63.81 24 ASN F C 1
ATOM 4990 O O . ASN F 1 25 ? 83.685 -6.264 83.756 1.00 63.81 24 ASN F O 1
ATOM 4995 N N . PHE F 1 26 ? 83.623 -4.390 82.485 1.00 60.61 25 PHE F N 1
ATOM 4996 C CA . PHE F 1 26 ? 82.653 -3.713 83.337 1.00 60.61 25 PHE F CA 1
ATOM 4997 C C . PHE F 1 26 ? 81.640 -2.931 82.496 1.00 60.61 25 PHE F C 1
ATOM 4998 O O . PHE F 1 26 ? 80.946 -2.053 83.018 1.00 60.61 25 PHE F O 1
ATOM 5006 N N . ALA F 1 27 ? 81.516 -3.243 81.209 1.00 59.36 26 ALA F N 1
ATOM 5007 C CA . ALA F 1 27 ? 80.663 -2.450 80.333 1.00 59.36 26 ALA F CA 1
ATOM 5008 C C . ALA F 1 27 ? 79.197 -2.813 80.520 1.00 59.36 26 ALA F C 1
ATOM 5009 O O . ALA F 1 27 ? 78.867 -3.929 80.926 1.00 59.36 26 ALA F O 1
ATOM 5011 N N . ASN F 1 28 ? 78.324 -1.835 80.239 1.00 59.20 27 ASN F N 1
ATOM 5012 C CA . ASN F 1 28 ? 76.858 -1.960 80.274 1.00 59.20 27 ASN F CA 1
ATOM 5013 C C . ASN F 1 28 ? 76.325 -2.327 81.656 1.00 59.20 27 ASN F C 1
ATOM 5014 O O . ASN F 1 28 ? 75.237 -2.894 81.779 1.00 59.20 27 ASN F O 1
ATOM 5019 N N . GLY F 1 29 ? 77.069 -2.003 82.710 1.00 58.31 28 GLY F N 1
ATOM 5020 C CA . GLY F 1 29 ? 76.620 -2.313 84.052 1.00 58.31 28 GLY F CA 1
ATOM 5021 C C . GLY F 1 29 ? 76.663 -3.777 84.417 1.00 58.31 28 GLY F C 1
ATOM 5022 O O . GLY F 1 29 ? 76.097 -4.169 85.438 1.00 58.31 28 GLY F O 1
ATOM 5023 N N . VAL F 1 30 ? 77.318 -4.599 83.607 1.00 56.14 29 VAL F N 1
ATOM 5024 C CA . VAL F 1 30 ? 77.430 -6.031 83.833 1.00 56.14 29 VAL F CA 1
ATOM 5025 C C . VAL F 1 30 ? 78.893 -6.325 84.110 1.00 56.14 29 VAL F C 1
ATOM 5026 O O . VAL F 1 30 ? 79.741 -6.183 83.222 1.00 56.14 29 VAL F O 1
ATOM 5030 N N . ALA F 1 31 ? 79.196 -6.711 85.345 1.00 59.93 30 ALA F N 1
ATOM 5031 C CA . ALA F 1 31 ? 80.538 -7.147 85.697 1.00 59.93 30 ALA F CA 1
ATOM 5032 C C . ALA F 1 31 ? 80.848 -8.454 84.985 1.00 59.93 30 ALA F C 1
ATOM 5033 O O . ALA F 1 31 ? 79.937 -9.184 84.590 1.00 59.93 30 ALA F O 1
ATOM 5035 N N . GLU F 1 32 ? 82.129 -8.746 84.805 1.00 64.54 31 GLU F N 1
ATOM 5036 C CA . GLU F 1 32 ? 82.526 -9.963 84.118 1.00 64.54 31 GLU F CA 1
ATOM 5037 C C . GLU F 1 32 ? 83.876 -10.438 84.624 1.00 64.54 31 GLU F C 1
ATOM 5038 O O . GLU F 1 32 ? 84.843 -9.674 84.661 1.00 64.54 31 GLU F O 1
ATOM 5044 N N . TRP F 1 33 ? 83.927 -11.707 85.010 1.00 65.54 32 TRP F N 1
ATOM 5045 C CA . TRP F 1 33 ? 85.152 -12.358 85.445 1.00 65.54 32 TRP F CA 1
ATOM 5046 C C . TRP F 1 33 ? 85.443 -13.526 84.517 1.00 65.54 32 TRP F C 1
ATOM 5047 O O . TRP F 1 33 ? 84.555 -14.340 84.257 1.00 65.54 32 TRP F O 1
ATOM 5058 N N . ILE F 1 34 ? 86.678 -13.612 84.017 1.00 64.88 33 ILE F N 1
ATOM 5059 C CA . ILE F 1 34 ? 87.112 -14.765 83.239 1.00 64.88 33 ILE F CA 1
ATOM 5060 C C . ILE F 1 34 ? 88.483 -15.215 83.722 1.00 64.88 33 ILE F C 1
ATOM 5061 O O . ILE F 1 34 ? 89.288 -14.424 84.218 1.00 64.88 33 ILE F O 1
ATOM 5066 N N . SER F 1 35 ? 88.738 -16.511 83.560 1.00 66.45 34 SER F N 1
ATOM 5067 C CA . SER F 1 35 ? 89.982 -17.126 83.981 1.00 66.45 34 SER F CA 1
ATOM 5068 C C . SER F 1 35 ? 91.099 -16.819 82.990 1.00 66.45 34 SER F C 1
ATOM 5069 O O . SER F 1 35 ? 90.905 -16.149 81.973 1.00 66.45 34 SER F O 1
ATOM 5072 N N . SER F 1 36 ? 92.289 -17.338 83.291 1.00 68.76 35 SER F N 1
ATOM 5073 C CA . SER F 1 36 ? 93.473 -17.108 82.464 1.00 68.76 35 SER F CA 1
ATOM 5074 C C . SER F 1 36 ? 93.574 -18.155 81.351 1.00 68.76 35 SER F C 1
ATOM 5075 O O . SER F 1 36 ? 94.552 -18.889 81.222 1.00 68.76 35 SER F O 1
ATOM 5078 N N . ASN F 1 37 ? 92.528 -18.208 80.530 1.00 67.68 36 ASN F N 1
ATOM 5079 C CA . ASN F 1 37 ? 92.488 -19.105 79.383 1.00 67.68 36 ASN F CA 1
ATOM 5080 C C . ASN F 1 37 ? 92.104 -18.314 78.144 1.00 67.68 36 ASN F C 1
ATOM 5081 O O . ASN F 1 37 ? 91.986 -17.087 78.203 1.00 67.68 36 ASN F O 1
ATOM 5086 N N . SER F 1 38 ? 91.903 -18.995 77.021 1.00 67.20 37 SER F N 1
ATOM 5087 C CA . SER F 1 38 ? 91.336 -18.329 75.861 1.00 67.20 37 SER F CA 1
ATOM 5088 C C . SER F 1 38 ? 89.849 -18.081 76.082 1.00 67.20 37 SER F C 1
ATOM 5089 O O . SER F 1 38 ? 89.233 -18.636 76.990 1.00 67.20 37 SER F O 1
ATOM 5092 N N . ARG F 1 39 ? 89.257 -17.269 75.204 1.00 65.70 38 ARG F N 1
ATOM 5093 C CA . ARG F 1 39 ? 87.854 -16.893 75.361 1.00 65.70 38 ARG F CA 1
ATOM 5094 C C . ARG F 1 39 ? 86.898 -18.042 75.070 1.00 65.70 38 ARG F C 1
ATOM 5095 O O . ARG F 1 39 ? 85.699 -17.914 75.337 1.00 65.70 38 ARG F O 1
ATOM 5103 N N . SER F 1 40 ? 87.390 -19.148 74.509 1.00 65.86 39 SER F N 1
ATOM 5104 C CA . SER F 1 40 ? 86.536 -20.303 74.273 1.00 65.86 39 SER F CA 1
ATOM 5105 C C . SER F 1 40 ? 86.579 -21.289 75.434 1.00 65.86 39 SER F C 1
ATOM 5106 O O . SER F 1 40 ? 85.574 -21.949 75.718 1.00 65.86 39 SER F O 1
ATOM 5109 N N . GLN F 1 41 ? 87.718 -21.408 76.114 1.00 65.78 40 GLN F N 1
ATOM 5110 C CA . GLN F 1 41 ? 87.878 -22.374 77.192 1.00 65.78 40 GLN F CA 1
ATOM 5111 C C . GLN F 1 41 ? 88.023 -21.727 78.562 1.00 65.78 40 GLN F C 1
ATOM 5112 O O . GLN F 1 41 ? 88.660 -22.312 79.442 1.00 65.78 40 GLN F O 1
ATOM 5118 N N . ALA F 1 42 ? 87.469 -20.539 78.767 1.00 63.84 41 ALA F N 1
ATOM 5119 C CA . ALA F 1 42 ? 87.534 -19.906 80.074 1.00 63.84 41 ALA F CA 1
ATOM 5120 C C . ALA F 1 42 ? 86.199 -20.010 80.789 1.00 63.84 41 ALA F C 1
ATOM 5121 O O . ALA F 1 42 ? 85.145 -20.150 80.164 1.00 63.84 41 ALA F O 1
ATOM 5123 N N . TYR F 1 43 ? 86.256 -19.939 82.115 1.00 62.91 42 TYR F N 1
ATOM 5124 C CA . TYR F 1 43 ? 85.037 -19.836 82.898 1.00 62.91 42 TYR F CA 1
ATOM 5125 C C . TYR F 1 43 ? 84.570 -18.387 82.858 1.00 62.91 42 TYR F C 1
ATOM 5126 O O . TYR F 1 43 ? 85.376 -17.467 82.736 1.00 62.91 42 TYR F O 1
ATOM 5135 N N . LYS F 1 44 ? 83.263 -18.175 82.945 1.00 63.77 43 LYS F N 1
ATOM 5136 C CA . LYS F 1 44 ? 82.733 -16.823 82.839 1.00 63.77 43 LYS F CA 1
ATOM 5137 C C . LYS F 1 44 ? 81.747 -16.563 83.963 1.00 63.77 43 LYS F C 1
ATOM 5138 O O . LYS F 1 44 ? 80.773 -17.299 84.117 1.00 63.77 43 LYS F O 1
ATOM 5144 N N . VAL F 1 45 ? 82.000 -15.513 84.744 1.00 61.36 44 VAL F N 1
ATOM 5145 C CA . VAL F 1 45 ? 81.195 -15.167 85.912 1.00 61.36 44 VAL F CA 1
ATOM 5146 C C . VAL F 1 45 ? 80.778 -13.708 85.803 1.00 61.36 44 VAL F C 1
ATOM 5147 O O . VAL F 1 45 ? 81.634 -12.826 85.683 1.00 61.36 44 VAL F O 1
ATOM 5151 N N . THR F 1 46 ? 79.470 -13.449 85.866 1.00 60.44 45 THR F N 1
ATOM 5152 C CA . THR F 1 46 ? 78.931 -12.105 85.716 1.00 60.44 45 THR F CA 1
ATOM 5153 C C . THR F 1 46 ? 78.252 -11.652 87.001 1.00 60.44 45 THR F C 1
ATOM 5154 O O . THR F 1 46 ? 78.112 -12.424 87.951 1.00 60.44 45 THR F O 1
ATOM 5158 N N . CYS F 1 47 ? 77.824 -10.389 87.013 1.00 59.10 46 CYS F N 1
ATOM 5159 C CA . CYS F 1 47 ? 77.148 -9.777 88.151 1.00 59.10 46 CYS F CA 1
ATOM 5160 C C . CYS F 1 47 ? 76.464 -8.501 87.692 1.00 59.10 46 CYS F C 1
ATOM 5161 O O . CYS F 1 47 ? 77.062 -7.705 86.966 1.00 59.10 46 CYS F O 1
ATOM 5164 N N . SER F 1 48 ? 75.221 -8.300 88.125 1.00 57.93 47 SER F N 1
ATOM 5165 C CA . SER F 1 48 ? 74.462 -7.130 87.708 1.00 57.93 47 SER F CA 1
ATOM 5166 C C . SER F 1 48 ? 73.378 -6.820 88.728 1.00 57.93 47 SER F C 1
ATOM 5167 O O . SER F 1 48 ? 72.737 -7.722 89.267 1.00 57.93 47 SER F O 1
ATOM 5170 N N . VAL F 1 49 ? 73.179 -5.527 88.978 1.00 57.38 48 VAL F N 1
ATOM 5171 C CA . VAL F 1 49 ? 72.245 -5.022 89.979 1.00 57.38 48 VAL F CA 1
ATOM 5172 C C . VAL F 1 49 ? 71.321 -4.022 89.301 1.00 57.38 48 VAL F C 1
ATOM 5173 O O . VAL F 1 49 ? 71.796 -3.096 88.634 1.00 57.38 48 VAL F O 1
ATOM 5177 N N . ARG F 1 50 ? 70.009 -4.187 89.475 1.00 63.33 49 ARG F N 1
ATOM 5178 C CA . ARG F 1 50 ? 69.080 -3.156 89.035 1.00 63.33 49 ARG F CA 1
ATOM 5179 C C . ARG F 1 50 ? 67.937 -3.017 90.025 1.00 63.33 49 ARG F C 1
ATOM 5180 O O . ARG F 1 50 ? 67.658 -3.920 90.815 1.00 63.33 49 ARG F O 1
ATOM 5188 N N . GLN F 1 51 ? 67.283 -1.862 89.968 1.00 67.66 50 GLN F N 1
ATOM 5189 C CA . GLN F 1 51 ? 66.093 -1.566 90.759 1.00 67.66 50 GLN F CA 1
ATOM 5190 C C . GLN F 1 51 ? 64.881 -1.961 89.928 1.00 67.66 50 GLN F C 1
ATOM 5191 O O . GLN F 1 51 ? 64.397 -1.175 89.110 1.00 67.66 50 GLN F O 1
ATOM 5197 N N . SER F 1 52 ? 64.393 -3.189 90.123 1.00 71.02 51 SER F N 1
ATOM 5198 C CA . SER F 1 52 ? 63.337 -3.721 89.265 1.00 71.02 51 SER F CA 1
ATOM 5199 C C . SER F 1 52 ? 62.004 -3.041 89.544 1.00 71.02 51 SER F C 1
ATOM 5200 O O . SER F 1 52 ? 61.443 -2.361 88.678 1.00 71.02 51 SER F O 1
ATOM 5203 N N . SER F 1 53 ? 61.488 -3.206 90.752 1.00 72.44 52 SER F N 1
ATOM 5204 C CA . SER F 1 53 ? 60.274 -2.536 91.176 1.00 72.44 52 SER F CA 1
ATOM 5205 C C . SER F 1 53 ? 60.646 -1.332 92.032 1.00 72.44 52 SER F C 1
ATOM 5206 O O . SER F 1 53 ? 61.820 -0.974 92.167 1.00 72.44 52 SER F O 1
ATOM 5209 N N . ALA F 1 54 ? 59.640 -0.689 92.620 1.00 72.58 53 ALA F N 1
ATOM 5210 C CA . ALA F 1 54 ? 59.919 0.450 93.483 1.00 72.58 53 ALA F CA 1
ATOM 5211 C C . ALA F 1 54 ? 60.417 0.012 94.854 1.00 72.58 53 ALA F C 1
ATOM 5212 O O . ALA F 1 54 ? 60.991 0.823 95.589 1.00 72.58 53 ALA F O 1
ATOM 5214 N N . GLN F 1 55 ? 60.210 -1.254 95.219 1.00 67.97 54 GLN F N 1
ATOM 5215 C CA . GLN F 1 55 ? 60.530 -1.739 96.555 1.00 67.97 54 GLN F CA 1
ATOM 5216 C C . GLN F 1 55 ? 61.397 -2.993 96.541 1.00 67.97 54 GLN F C 1
ATOM 5217 O O . GLN F 1 55 ? 61.417 -3.731 97.530 1.00 67.97 54 GLN F O 1
ATOM 5223 N N . ASN F 1 56 ? 62.108 -3.261 95.448 1.00 66.21 55 ASN F N 1
ATOM 5224 C CA . ASN F 1 56 ? 62.958 -4.439 95.373 1.00 66.21 55 ASN F CA 1
ATOM 5225 C C . ASN F 1 56 ? 64.250 -4.116 94.642 1.00 66.21 55 ASN F C 1
ATOM 5226 O O . ASN F 1 56 ? 64.284 -3.298 93.723 1.00 66.21 55 ASN F O 1
ATOM 5231 N N . ARG F 1 57 ? 65.315 -4.784 95.070 1.00 62.94 56 ARG F N 1
ATOM 5232 C CA . ARG F 1 57 ? 66.579 -4.809 94.355 1.00 62.94 56 ARG F CA 1
ATOM 5233 C C . ARG F 1 57 ? 66.839 -6.238 93.914 1.00 62.94 56 ARG F C 1
ATOM 5234 O O . ARG F 1 57 ? 66.770 -7.170 94.716 1.00 62.94 56 ARG F O 1
ATOM 5242 N N . LYS F 1 58 ? 67.138 -6.405 92.632 1.00 58.80 57 LYS F N 1
ATOM 5243 C CA . LYS F 1 58 ? 67.220 -7.724 92.022 1.00 58.80 57 LYS F CA 1
ATOM 5244 C C . LYS F 1 58 ? 68.606 -7.912 91.435 1.00 58.80 57 LYS F C 1
ATOM 5245 O O . LYS F 1 58 ? 69.003 -7.165 90.537 1.00 58.80 57 LYS F O 1
ATOM 5251 N N . TYR F 1 59 ? 69.344 -8.893 91.943 1.00 55.69 58 TYR F N 1
ATOM 5252 C CA . TYR F 1 59 ? 70.653 -9.223 91.400 1.00 55.69 58 TYR F CA 1
ATOM 5253 C C . TYR F 1 59 ? 70.477 -10.278 90.321 1.00 55.69 58 TYR F C 1
ATOM 5254 O O . TYR F 1 59 ? 69.421 -10.904 90.222 1.00 55.69 58 TYR F O 1
ATOM 5263 N N . THR F 1 60 ? 71.507 -10.460 89.504 1.00 58.78 59 THR F N 1
ATOM 5264 C CA . THR F 1 60 ? 71.534 -11.504 88.487 1.00 58.78 59 THR F CA 1
ATOM 5265 C C . THR F 1 60 ? 72.979 -11.938 88.312 1.00 58.78 59 THR F C 1
ATOM 5266 O O . THR F 1 60 ? 73.800 -11.177 87.794 1.00 58.78 59 THR F O 1
ATOM 5270 N N . ILE F 1 61 ? 73.289 -13.153 88.749 1.00 57.89 60 ILE F N 1
ATOM 5271 C CA . ILE F 1 61 ? 74.637 -13.698 88.690 1.00 57.89 60 ILE F CA 1
ATOM 5272 C C . ILE F 1 61 ? 74.610 -14.952 87.830 1.00 57.89 60 ILE F C 1
ATOM 5273 O O . ILE F 1 61 ? 73.799 -15.853 88.061 1.00 57.89 60 ILE F O 1
ATOM 5278 N N . LYS F 1 62 ? 75.489 -15.004 86.831 1.00 58.14 61 LYS F N 1
ATOM 5279 C CA . LYS F 1 62 ? 75.566 -16.142 85.930 1.00 58.14 61 LYS F CA 1
ATOM 5280 C C . LYS F 1 62 ? 76.985 -16.686 85.923 1.00 58.14 61 LYS F C 1
ATOM 5281 O O . LYS F 1 62 ? 77.953 -15.926 85.958 1.00 58.14 61 LYS F O 1
ATOM 5287 N N . VAL F 1 63 ? 77.102 -18.013 85.889 1.00 60.21 62 VAL F N 1
ATOM 5288 C CA . VAL F 1 63 ? 78.385 -18.706 85.851 1.00 60.21 62 VAL F CA 1
ATOM 5289 C C . VAL F 1 63 ? 78.345 -19.726 84.722 1.00 60.21 62 VAL F C 1
ATOM 5290 O O . VAL F 1 63 ? 77.387 -20.497 84.608 1.00 60.21 62 VAL F O 1
ATOM 5294 N N . GLU F 1 64 ? 79.376 -19.720 83.879 1.00 63.81 63 GLU F N 1
ATOM 5295 C CA . GLU F 1 64 ? 79.494 -20.639 82.756 1.00 63.81 63 GLU F CA 1
ATOM 5296 C C . GLU F 1 64 ? 80.711 -21.525 82.969 1.00 63.81 63 GLU F C 1
ATOM 5297 O O . GLU F 1 64 ? 81.835 -21.024 83.054 1.00 63.81 63 GLU F O 1
ATOM 5303 N N . VAL F 1 65 ? 80.491 -22.830 83.060 1.00 60.13 64 VAL F N 1
ATOM 5304 C CA . VAL F 1 65 ? 81.545 -23.796 83.356 1.00 60.13 64 VAL F CA 1
ATOM 5305 C C . VAL F 1 65 ? 81.688 -24.724 82.155 1.00 60.13 64 VAL F C 1
ATOM 5306 O O . VAL F 1 65 ? 80.841 -25.604 81.959 1.00 60.13 64 VAL F O 1
ATOM 5310 N N . PRO F 1 66 ? 82.708 -24.553 81.318 1.00 61.58 65 PRO F N 1
ATOM 5311 C CA . PRO F 1 66 ? 82.912 -25.454 80.182 1.00 61.58 65 PRO F CA 1
ATOM 5312 C C . PRO F 1 66 ? 83.790 -26.657 80.477 1.00 61.58 65 PRO F C 1
ATOM 5313 O O . PRO F 1 66 ? 84.451 -26.756 81.511 1.00 61.58 65 PRO F O 1
ATOM 5317 N N . LYS F 1 67 ? 83.793 -27.575 79.513 1.00 62.76 66 LYS F N 1
ATOM 5318 C CA . LYS F 1 67 ? 84.644 -28.760 79.511 1.00 62.76 66 LYS F CA 1
ATOM 5319 C C . LYS F 1 67 ? 85.617 -28.627 78.349 1.00 62.76 66 LYS F C 1
ATOM 5320 O O . LYS F 1 67 ? 85.197 -28.588 77.188 1.00 62.76 66 LYS F O 1
ATOM 5326 N N . VAL F 1 68 ? 86.913 -28.567 78.658 1.00 63.55 67 VAL F N 1
ATOM 5327 C CA . VAL F 1 68 ? 87.907 -28.244 77.644 1.00 63.55 67 VAL F CA 1
ATOM 5328 C C . VAL F 1 68 ? 88.149 -29.444 76.734 1.00 63.55 67 VAL F C 1
ATOM 5329 O O . VAL F 1 68 ? 87.941 -30.603 77.116 1.00 63.55 67 VAL F O 1
ATOM 5333 N N . ALA F 1 69 ? 88.580 -29.156 75.508 1.00 67.69 68 ALA F N 1
ATOM 5334 C CA . ALA F 1 69 ? 88.833 -30.168 74.491 1.00 67.69 68 ALA F CA 1
ATOM 5335 C C . ALA F 1 69 ? 89.732 -29.561 73.425 1.00 67.69 68 ALA F C 1
ATOM 5336 O O . ALA F 1 69 ? 90.289 -28.476 73.598 1.00 67.69 68 ALA F O 1
ATOM 5338 N N . THR F 1 70 ? 89.872 -30.283 72.316 1.00 73.20 69 THR F N 1
ATOM 5339 C CA . THR F 1 70 ? 90.611 -29.806 71.153 1.00 73.20 69 THR F CA 1
ATOM 5340 C C . THR F 1 70 ? 89.972 -30.403 69.911 1.00 73.20 69 THR F C 1
ATOM 5341 O O . THR F 1 70 ? 89.980 -31.625 69.733 1.00 73.20 69 THR F O 1
ATOM 5345 N N . GLN F 1 71 ? 89.420 -29.548 69.057 1.00 80.24 70 GLN F N 1
ATOM 5346 C CA . GLN F 1 71 ? 88.663 -29.986 67.894 1.00 80.24 70 GLN F CA 1
ATOM 5347 C C . GLN F 1 71 ? 89.462 -29.752 66.620 1.00 80.24 70 GLN F C 1
ATOM 5348 O O . GLN F 1 71 ? 90.076 -28.696 66.445 1.00 80.24 70 GLN F O 1
ATOM 5354 N N . THR F 1 72 ? 89.448 -30.744 65.732 1.00 80.73 71 THR F N 1
ATOM 5355 C CA . THR F 1 72 ? 90.072 -30.629 64.418 1.00 80.73 71 THR F CA 1
ATOM 5356 C C . THR F 1 72 ? 89.024 -30.145 63.425 1.00 80.73 71 THR F C 1
ATOM 5357 O O . THR F 1 72 ? 88.101 -30.887 63.076 1.00 80.73 71 THR F O 1
ATOM 5361 N N . VAL F 1 73 ? 89.162 -28.904 62.972 1.00 81.05 72 VAL F N 1
ATOM 5362 C CA . VAL F 1 73 ? 88.258 -28.314 61.993 1.00 81.05 72 VAL F CA 1
ATOM 5363 C C . VAL F 1 73 ? 89.073 -27.972 60.757 1.00 81.05 72 VAL F C 1
ATOM 5364 O O . VAL F 1 73 ? 89.903 -27.055 60.791 1.00 81.05 72 VAL F O 1
ATOM 5368 N N . GLY F 1 74 ? 88.838 -28.706 59.673 1.00 81.45 73 GLY F N 1
ATOM 5369 C CA . GLY F 1 74 ? 89.558 -28.470 58.434 1.00 81.45 73 GLY F CA 1
ATOM 5370 C C . GLY F 1 74 ? 91.017 -28.857 58.483 1.00 81.45 73 GLY F C 1
ATOM 5371 O O . GLY F 1 74 ? 91.833 -28.262 57.773 1.00 81.45 73 GLY F O 1
ATOM 5372 N N . GLY F 1 75 ? 91.372 -29.837 59.309 1.00 81.10 74 GLY F N 1
ATOM 5373 C CA . GLY F 1 75 ? 92.747 -30.273 59.416 1.00 81.10 74 GLY F CA 1
ATOM 5374 C C . GLY F 1 75 ? 93.596 -29.502 60.398 1.00 81.10 74 GLY F C 1
ATOM 5375 O O . GLY F 1 75 ? 94.777 -29.826 60.555 1.00 81.10 74 GLY F O 1
ATOM 5376 N N . VAL F 1 76 ? 93.041 -28.493 61.060 1.00 80.44 75 VAL F N 1
ATOM 5377 C CA . VAL F 1 76 ? 93.761 -27.674 62.026 1.00 80.44 75 VAL F CA 1
ATOM 5378 C C . VAL F 1 76 ? 93.094 -27.841 63.382 1.00 80.44 75 VAL F C 1
ATOM 5379 O O . VAL F 1 76 ? 91.870 -27.718 63.495 1.00 80.44 75 VAL F O 1
ATOM 5383 N N . GLU F 1 77 ? 93.890 -28.129 64.409 1.00 79.38 76 GLU F N 1
ATOM 5384 C CA . GLU F 1 77 ? 93.366 -28.308 65.758 1.00 79.38 76 GLU F CA 1
ATOM 5385 C C . GLU F 1 77 ? 93.230 -26.957 66.446 1.00 79.38 76 GLU F C 1
ATOM 5386 O O . GLU F 1 77 ? 94.213 -26.222 66.585 1.00 79.38 76 GLU F O 1
ATOM 5392 N N . LEU F 1 78 ? 92.015 -26.639 66.885 1.00 75.52 77 LEU F N 1
ATOM 5393 C CA . LEU F 1 78 ? 91.724 -25.400 67.574 1.00 75.52 77 LEU F CA 1
ATOM 5394 C C . LEU F 1 78 ? 91.131 -25.686 68.945 1.00 75.52 77 LEU F C 1
ATOM 5395 O O . LEU F 1 78 ? 90.278 -26.571 69.074 1.00 75.52 77 LEU F O 1
ATOM 5400 N N . PRO F 1 79 ? 91.563 -24.970 69.983 1.00 71.31 78 PRO F N 1
ATOM 5401 C CA . PRO F 1 79 ? 90.997 -25.183 71.322 1.00 71.31 78 PRO F CA 1
ATOM 5402 C C . PRO F 1 79 ? 89.571 -24.659 71.400 1.00 71.31 78 PRO F C 1
ATOM 5403 O O . PRO F 1 79 ? 89.295 -23.510 71.052 1.00 71.31 78 PRO F O 1
ATOM 5407 N N . VAL F 1 80 ? 88.659 -25.522 71.842 1.00 67.41 79 VAL F N 1
ATOM 5408 C CA . VAL F 1 80 ? 87.250 -25.185 71.977 1.00 67.41 79 VAL F CA 1
ATOM 5409 C C . VAL F 1 80 ? 86.666 -26.102 73.046 1.00 67.41 79 VAL F C 1
ATOM 5410 O O . VAL F 1 80 ? 87.244 -27.132 73.396 1.00 67.41 79 VAL F O 1
ATOM 5414 N N . ALA F 1 81 ? 85.523 -25.702 73.588 1.00 64.13 80 ALA F N 1
ATOM 5415 C CA . ALA F 1 81 ? 84.863 -26.420 74.668 1.00 64.13 80 ALA F CA 1
ATOM 5416 C C . ALA F 1 81 ? 83.795 -27.334 74.087 1.00 64.13 80 ALA F C 1
ATOM 5417 O O . ALA F 1 81 ? 83.008 -26.910 73.235 1.00 64.13 80 ALA F O 1
ATOM 5419 N N . ALA F 1 82 ? 83.768 -28.585 74.553 1.00 63.74 81 ALA F N 1
ATOM 5420 C CA . ALA F 1 82 ? 82.809 -29.551 74.028 1.00 63.74 81 ALA F CA 1
ATOM 5421 C C . ALA F 1 82 ? 81.394 -29.257 74.502 1.00 63.74 81 ALA F C 1
ATOM 5422 O O . ALA F 1 82 ? 80.439 -29.420 73.736 1.00 63.74 81 ALA F O 1
ATOM 5424 N N . TRP F 1 83 ? 81.239 -28.828 75.751 1.00 61.03 82 TRP F N 1
ATOM 5425 C CA . TRP F 1 83 ? 79.941 -28.453 76.295 1.00 61.03 82 TRP F CA 1
ATOM 5426 C C . TRP F 1 83 ? 80.164 -27.507 77.464 1.00 61.03 82 TRP F C 1
ATOM 5427 O O . TRP F 1 83 ? 81.162 -27.604 78.182 1.00 61.03 82 TRP F O 1
ATOM 5438 N N . ARG F 1 84 ? 79.216 -26.594 77.646 1.00 62.05 83 ARG F N 1
ATOM 5439 C CA . ARG F 1 84 ? 79.231 -25.655 78.754 1.00 62.05 83 ARG F CA 1
ATOM 5440 C C . ARG F 1 84 ? 78.042 -25.922 79.662 1.00 62.05 83 ARG F C 1
ATOM 5441 O O . ARG F 1 84 ? 76.967 -26.316 79.204 1.00 62.05 83 ARG F O 1
ATOM 5449 N N . SER F 1 85 ? 78.244 -25.703 80.955 1.00 60.31 84 SER F N 1
ATOM 5450 C CA . SER F 1 85 ? 77.169 -25.750 81.931 1.00 60.31 84 SER F CA 1
ATOM 5451 C C . SER F 1 85 ? 76.900 -24.346 82.447 1.00 60.31 84 SER F C 1
ATOM 5452 O O . SER F 1 85 ? 77.811 -23.522 82.541 1.00 60.31 84 SER F O 1
ATOM 5455 N N . TYR F 1 86 ? 75.644 -24.079 82.791 1.00 61.37 85 TYR F N 1
ATOM 5456 C CA . TYR F 1 86 ? 75.200 -22.724 83.088 1.00 61.37 85 TYR F CA 1
ATOM 5457 C C . TYR F 1 86 ? 74.588 -22.660 84.477 1.00 61.37 85 TYR F C 1
ATOM 5458 O O . TYR F 1 86 ? 73.655 -23.407 84.783 1.00 61.37 85 TYR F O 1
ATOM 5467 N N . LEU F 1 87 ? 75.113 -21.771 85.309 1.00 60.28 86 LEU F N 1
ATOM 5468 C CA . LEU F 1 87 ? 74.450 -21.342 86.529 1.00 60.28 86 LEU F CA 1
ATOM 5469 C C . LEU F 1 87 ? 73.700 -20.051 86.238 1.00 60.28 86 LEU F C 1
ATOM 5470 O O . LEU F 1 87 ? 74.161 -19.223 85.450 1.00 60.28 86 LEU F O 1
ATOM 5475 N N . ASN F 1 88 ? 72.537 -19.886 86.858 1.00 63.15 87 ASN F N 1
ATOM 5476 C CA . ASN F 1 88 ? 71.688 -18.730 86.592 1.00 63.15 87 ASN F CA 1
ATOM 5477 C C . ASN F 1 88 ? 70.823 -18.482 87.819 1.00 63.15 87 ASN F C 1
ATOM 5478 O O . ASN F 1 88 ? 69.812 -19.162 88.009 1.00 63.15 87 ASN F O 1
ATOM 5483 N N . MET F 1 89 ? 71.204 -17.508 88.641 1.00 63.34 88 MET F N 1
ATOM 5484 C CA . MET F 1 89 ? 70.447 -17.176 89.838 1.00 63.34 88 MET F CA 1
ATOM 5485 C C . MET F 1 89 ? 70.009 -15.722 89.785 1.00 63.34 88 MET F C 1
ATOM 5486 O O . MET F 1 89 ? 70.634 -14.897 89.113 1.00 63.34 88 MET F O 1
ATOM 5491 N N . GLU F 1 90 ? 68.918 -15.419 90.481 1.00 65.61 89 GLU F N 1
ATOM 5492 C CA . GLU F 1 90 ? 68.389 -14.070 90.595 1.00 65.61 89 GLU F CA 1
ATOM 5493 C C . GLU F 1 90 ? 67.974 -13.831 92.035 1.00 65.61 89 GLU F C 1
ATOM 5494 O O . GLU F 1 90 ? 66.970 -14.382 92.492 1.00 65.61 89 GLU F O 1
ATOM 5500 N N . LEU F 1 91 ? 68.731 -13.000 92.738 1.00 60.40 90 LEU F N 1
ATOM 5501 C CA . LEU F 1 91 ? 68.520 -12.766 94.158 1.00 60.40 90 LEU F CA 1
ATOM 5502 C C . LEU F 1 91 ? 67.748 -11.470 94.340 1.00 60.40 90 LEU F C 1
ATOM 5503 O O . LEU F 1 91 ? 68.287 -10.386 94.097 1.00 60.40 90 LEU F O 1
ATOM 5508 N N . THR F 1 92 ? 66.495 -11.578 94.766 1.00 59.32 91 THR F N 1
ATOM 5509 C CA . THR F 1 92 ? 65.631 -10.423 94.976 1.00 59.32 91 THR F CA 1
ATOM 5510 C C . THR F 1 92 ? 65.627 -10.068 96.454 1.00 59.32 91 THR F C 1
ATOM 5511 O O . THR F 1 92 ? 65.147 -10.848 97.280 1.00 59.32 91 THR F O 1
ATOM 5515 N N . ILE F 1 93 ? 66.149 -8.892 96.780 1.00 58.40 92 ILE F N 1
ATOM 5516 C CA . ILE F 1 93 ? 66.265 -8.421 98.153 1.00 58.40 92 ILE F CA 1
ATOM 5517 C C . ILE F 1 93 ? 65.418 -7.161 98.276 1.00 58.40 92 ILE F C 1
ATOM 5518 O O . ILE F 1 93 ? 65.528 -6.275 97.428 1.00 58.40 92 ILE F O 1
ATOM 5523 N N . PRO F 1 94 ? 64.548 -7.052 99.281 1.00 60.97 93 PRO F N 1
ATOM 5524 C CA . PRO F 1 94 ? 63.783 -5.814 99.461 1.00 60.97 93 PRO F CA 1
ATOM 5525 C C . PRO F 1 94 ? 64.673 -4.653 99.876 1.00 60.97 93 PRO F C 1
ATOM 5526 O O . PRO F 1 94 ? 65.771 -4.837 100.404 1.00 60.97 93 PRO F O 1
ATOM 5530 N N . ILE F 1 95 ? 64.184 -3.436 99.625 1.00 62.06 94 ILE F N 1
ATOM 5531 C CA . ILE F 1 95 ? 64.968 -2.252 99.949 1.00 62.06 94 ILE F CA 1
ATOM 5532 C C . ILE F 1 95 ? 64.898 -1.913 101.428 1.00 62.06 94 ILE F C 1
ATOM 5533 O O . ILE F 1 95 ? 65.643 -1.045 101.894 1.00 62.06 94 ILE F O 1
ATOM 5538 N N . PHE F 1 96 ? 64.022 -2.568 102.182 1.00 61.43 95 PHE F N 1
ATOM 5539 C CA . PHE F 1 96 ? 63.914 -2.323 103.612 1.00 61.43 95 PHE F CA 1
ATOM 5540 C C . PHE F 1 96 ? 64.834 -3.212 104.433 1.00 61.43 95 PHE F C 1
ATOM 5541 O O . PHE F 1 96 ? 64.730 -3.210 105.662 1.00 61.43 95 PHE F O 1
ATOM 5549 N N . ALA F 1 97 ? 65.724 -3.969 103.795 1.00 63.99 96 ALA F N 1
ATOM 5550 C CA . ALA F 1 97 ? 66.553 -4.940 104.498 1.00 63.99 96 ALA F CA 1
ATOM 5551 C C . ALA F 1 97 ? 67.809 -4.271 105.040 1.00 63.99 96 ALA F C 1
ATOM 5552 O O . ALA F 1 97 ? 68.494 -3.537 104.321 1.00 63.99 96 ALA F O 1
ATOM 5554 N N . THR F 1 98 ? 68.115 -4.547 106.304 1.00 67.51 97 THR F N 1
ATOM 5555 C CA . THR F 1 98 ? 69.294 -4.014 106.963 1.00 67.51 97 THR F CA 1
ATOM 5556 C C . THR F 1 98 ? 70.530 -4.769 106.450 1.00 67.51 97 THR F C 1
ATOM 5557 O O . THR F 1 98 ? 70.418 -5.783 105.757 1.00 67.51 97 THR F O 1
ATOM 5561 N N . ASN F 1 99 ? 71.722 -4.245 106.766 1.00 67.26 98 ASN F N 1
ATOM 5562 C CA . ASN F 1 99 ? 72.970 -4.924 106.421 1.00 67.26 98 ASN F CA 1
ATOM 5563 C C . ASN F 1 99 ? 73.079 -6.284 107.101 1.00 67.26 98 ASN F C 1
ATOM 5564 O O . ASN F 1 99 ? 73.663 -7.216 106.540 1.00 67.26 98 ASN F O 1
ATOM 5569 N N . SER F 1 100 ? 72.525 -6.415 108.309 1.00 67.48 99 SER F N 1
ATOM 5570 C CA . SER F 1 100 ? 72.536 -7.703 108.992 1.00 67.48 99 SER F CA 1
ATOM 5571 C C . SER F 1 100 ? 71.598 -8.701 108.328 1.00 67.48 99 SER F C 1
ATOM 5572 O O . SER F 1 100 ? 71.907 -9.895 108.274 1.00 67.48 99 SER F O 1
ATOM 5575 N N . ASP F 1 101 ? 70.454 -8.237 107.818 1.00 69.06 100 ASP F N 1
ATOM 5576 C CA . ASP F 1 101 ? 69.524 -9.139 107.144 1.00 69.06 100 ASP F CA 1
ATOM 5577 C C . ASP F 1 101 ? 70.020 -9.516 105.755 1.00 69.06 100 ASP F C 1
ATOM 5578 O O . ASP F 1 101 ? 69.557 -10.502 105.170 1.00 69.06 100 ASP F O 1
ATOM 5583 N N . CYS F 1 102 ? 70.946 -8.736 105.199 1.00 67.85 101 CYS F N 1
ATOM 5584 C CA . CYS F 1 102 ? 71.577 -9.142 103.950 1.00 67.85 101 CYS F CA 1
ATOM 5585 C C . CYS F 1 102 ? 72.633 -10.210 104.193 1.00 67.85 101 CYS F C 1
ATOM 5586 O O . CYS F 1 102 ? 72.879 -11.053 103.324 1.00 67.85 101 CYS F O 1
ATOM 5589 N N . GLU F 1 103 ? 73.266 -10.193 105.370 1.00 66.45 102 GLU F N 1
ATOM 5590 C CA . GLU F 1 103 ? 74.229 -11.236 105.709 1.00 66.45 102 GLU F CA 1
ATOM 5591 C C . GLU F 1 103 ? 73.545 -12.574 105.927 1.00 66.45 102 GLU F C 1
ATOM 5592 O O . GLU F 1 103 ? 74.164 -13.625 105.731 1.00 66.45 102 GLU F O 1
ATOM 5598 N N . LEU F 1 104 ? 72.273 -12.556 106.329 1.00 64.75 103 LEU F N 1
ATOM 5599 C CA . LEU F 1 104 ? 71.536 -13.795 106.543 1.00 64.75 103 LEU F CA 1
ATOM 5600 C C . LEU F 1 104 ? 71.234 -14.485 105.221 1.00 64.75 103 LEU F C 1
ATOM 5601 O O . LEU F 1 104 ? 71.151 -15.715 105.156 1.00 64.75 103 LEU F O 1
ATOM 5606 N N . ILE F 1 105 ? 71.073 -13.705 104.151 1.00 64.32 104 ILE F N 1
ATOM 5607 C CA . ILE F 1 105 ? 70.818 -14.287 102.837 1.00 64.32 104 ILE F CA 1
ATOM 5608 C C . ILE F 1 105 ? 72.103 -14.876 102.270 1.00 64.32 104 ILE F C 1
ATOM 5609 O O . ILE F 1 105 ? 72.094 -15.925 101.613 1.00 64.32 104 ILE F O 1
ATOM 5614 N N . VAL F 1 106 ? 73.236 -14.229 102.551 1.00 63.80 105 VAL F N 1
ATOM 5615 C CA . VAL F 1 106 ? 74.523 -14.737 102.083 1.00 63.80 105 VAL F CA 1
ATOM 5616 C C . VAL F 1 106 ? 74.908 -15.997 102.850 1.00 63.80 105 VAL F C 1
ATOM 5617 O O . VAL F 1 106 ? 75.450 -16.950 102.277 1.00 63.80 105 VAL F O 1
ATOM 5621 N N . LYS F 1 107 ? 74.597 -16.041 104.149 1.00 62.91 106 LYS F N 1
ATOM 5622 C CA . LYS F 1 107 ? 74.809 -17.266 104.917 1.00 62.91 106 LYS F CA 1
ATOM 5623 C C . LYS F 1 107 ? 73.858 -18.370 104.479 1.00 62.91 106 LYS F C 1
ATOM 5624 O O . LYS F 1 107 ? 74.171 -19.556 104.618 1.00 62.91 106 LYS F O 1
ATOM 5630 N N . ALA F 1 108 ? 72.687 -18.001 103.956 1.00 62.60 107 ALA F N 1
ATOM 5631 C CA . ALA F 1 108 ? 71.736 -19.009 103.503 1.00 62.60 107 ALA F CA 1
ATOM 5632 C C . ALA F 1 108 ? 72.195 -19.658 102.207 1.00 62.60 107 ALA F C 1
ATOM 5633 O O . ALA F 1 108 ? 71.923 -20.839 101.970 1.00 62.60 107 ALA F O 1
ATOM 5635 N N . MET F 1 109 ? 72.891 -18.908 101.355 1.00 65.29 108 MET F N 1
ATOM 5636 C CA . MET F 1 109 ? 73.373 -19.484 100.106 1.00 65.29 108 MET F CA 1
ATOM 5637 C C . MET F 1 109 ? 74.634 -20.305 100.332 1.00 65.29 108 MET F C 1
ATOM 5638 O O . MET F 1 109 ? 74.892 -21.266 99.600 1.00 65.29 108 MET F O 1
ATOM 5643 N N . GLN F 1 110 ? 75.434 -19.943 101.338 1.00 68.37 109 GLN F N 1
ATOM 5644 C CA . GLN F 1 110 ? 76.614 -20.734 101.665 1.00 68.37 109 GLN F CA 1
ATOM 5645 C C . GLN F 1 110 ? 76.244 -22.053 102.323 1.00 68.37 109 GLN F C 1
ATOM 5646 O O . GLN F 1 110 ? 76.896 -23.071 102.069 1.00 68.37 109 GLN F O 1
ATOM 5652 N N . GLY F 1 111 ? 75.211 -22.058 103.164 1.00 67.26 110 GLY F N 1
ATOM 5653 C CA . GLY F 1 111 ? 74.787 -23.300 103.784 1.00 67.26 110 GLY F CA 1
ATOM 5654 C C . GLY F 1 111 ? 74.026 -24.194 102.827 1.00 67.26 110 GLY F C 1
ATOM 5655 O O . GLY F 1 111 ? 73.901 -25.398 103.054 1.00 67.26 110 GLY F O 1
ATOM 5656 N N . LEU F 1 112 ? 73.501 -23.617 101.746 1.00 66.92 111 LEU F N 1
ATOM 5657 C CA . LEU F 1 112 ? 72.768 -24.411 100.768 1.00 66.92 111 LEU F CA 1
ATOM 5658 C C . LEU F 1 112 ? 73.716 -25.267 99.939 1.00 66.92 111 LEU F C 1
ATOM 5659 O O . LEU F 1 112 ? 73.357 -26.366 99.504 1.00 66.92 111 LEU F O 1
ATOM 5664 N N . LEU F 1 113 ? 74.937 -24.786 99.723 1.00 70.04 112 LEU F N 1
ATOM 5665 C CA . LEU F 1 113 ? 75.917 -25.473 98.897 1.00 70.04 112 LEU F CA 1
ATOM 5666 C C . LEU F 1 113 ? 77.099 -26.006 99.694 1.00 70.04 112 LEU F C 1
ATOM 5667 O O . LEU F 1 113 ? 78.114 -26.375 99.097 1.00 70.04 112 LEU F O 1
ATOM 5672 N N . LYS F 1 114 ? 76.999 -26.039 101.021 1.00 72.96 113 LYS F N 1
ATOM 5673 C CA . LYS F 1 114 ? 78.054 -26.621 101.839 1.00 72.96 113 LYS F CA 1
ATOM 5674 C C . LYS F 1 114 ? 78.093 -28.131 101.630 1.00 72.96 113 LYS F C 1
ATOM 5675 O O . LYS F 1 114 ? 77.056 -28.768 101.434 1.00 72.96 113 LYS F O 1
ATOM 5681 N N . ASP F 1 115 ? 79.304 -28.693 101.643 1.00 76.92 114 ASP F N 1
ATOM 5682 C CA . ASP F 1 115 ? 79.503 -30.111 101.368 1.00 76.92 114 ASP F CA 1
ATOM 5683 C C . ASP F 1 115 ? 78.865 -30.979 102.445 1.00 76.92 114 ASP F C 1
ATOM 5684 O O . ASP F 1 115 ? 79.133 -30.813 103.637 1.00 76.92 114 ASP F O 1
ATOM 5689 N N . GLY F 1 116 ? 78.018 -31.911 102.014 1.00 74.04 115 GLY F N 1
ATOM 5690 C CA . GLY F 1 116 ? 77.300 -32.780 102.915 1.00 74.04 115 GLY F CA 1
ATOM 5691 C C . GLY F 1 116 ? 75.807 -32.542 102.973 1.00 74.04 115 GLY F C 1
ATOM 5692 O O . GLY F 1 116 ? 75.071 -33.424 103.426 1.00 74.04 115 GLY F O 1
ATOM 5693 N N . ASN F 1 117 ? 75.343 -31.381 102.531 1.00 73.60 116 ASN F N 1
ATOM 5694 C CA . ASN F 1 117 ? 73.926 -31.062 102.495 1.00 73.60 116 ASN F CA 1
ATOM 5695 C C . ASN F 1 117 ? 73.240 -31.869 101.395 1.00 73.60 116 ASN F C 1
ATOM 5696 O O . ASN F 1 117 ? 73.902 -32.358 100.478 1.00 73.60 116 ASN F O 1
ATOM 5701 N N . PRO F 1 118 ? 71.912 -32.058 101.477 1.00 73.11 117 PRO F N 1
ATOM 5702 C CA . PRO F 1 118 ? 71.243 -32.930 100.488 1.00 73.11 117 PRO F CA 1
ATOM 5703 C C . PRO F 1 118 ? 71.245 -32.417 99.055 1.00 73.11 117 PRO F C 1
ATOM 5704 O O . PRO F 1 118 ? 71.261 -33.226 98.122 1.00 73.11 117 PRO F O 1
ATOM 5708 N N . ILE F 1 119 ? 71.227 -31.103 98.844 1.00 73.03 118 ILE F N 1
ATOM 5709 C CA . ILE F 1 119 ? 71.197 -30.578 97.475 1.00 73.03 118 ILE F CA 1
ATOM 5710 C C . ILE F 1 119 ? 72.539 -30.685 96.745 1.00 73.03 118 ILE F C 1
ATOM 5711 O O . ILE F 1 119 ? 72.547 -31.151 95.594 1.00 73.03 118 ILE F O 1
ATOM 5716 N N . PRO F 1 120 ? 73.696 -30.301 97.327 1.00 73.24 119 PRO F N 1
ATOM 5717 C CA . PRO F 1 120 ? 74.944 -30.536 96.571 1.00 73.24 119 PRO F CA 1
ATOM 5718 C C . PRO F 1 120 ? 75.347 -31.998 96.502 1.00 73.24 119 PRO F C 1
ATOM 5719 O O . PRO F 1 120 ? 76.115 -32.381 95.613 1.00 73.24 119 PRO F O 1
ATOM 5723 N N . SER F 1 121 ? 74.854 -32.833 97.417 1.00 76.25 120 SER F N 1
ATOM 5724 C CA . SER F 1 121 ? 75.153 -34.257 97.331 1.00 76.25 120 SER F CA 1
ATOM 5725 C C . SER F 1 121 ? 74.302 -34.934 96.265 1.00 76.25 120 SER F C 1
ATOM 5726 O O . SER F 1 121 ? 74.677 -35.985 95.736 1.00 76.25 120 SER F O 1
ATOM 5729 N N . ALA F 1 122 ? 73.150 -34.347 95.935 1.00 79.03 121 ALA F N 1
ATOM 5730 C CA . ALA F 1 122 ? 72.302 -34.921 94.896 1.00 79.03 121 ALA F CA 1
ATOM 5731 C C . ALA F 1 122 ? 72.822 -34.580 93.508 1.00 79.03 121 ALA F C 1
ATOM 5732 O O . ALA F 1 122 ? 72.599 -35.330 92.551 1.00 79.03 121 ALA F O 1
ATOM 5734 N N . ILE F 1 123 ? 73.508 -33.443 93.376 1.00 76.84 122 ILE F N 1
ATOM 5735 C CA . ILE F 1 123 ? 74.004 -33.011 92.072 1.00 76.84 122 ILE F CA 1
ATOM 5736 C C . ILE F 1 123 ? 75.218 -33.834 91.662 1.00 76.84 122 ILE F C 1
ATOM 5737 O O . ILE F 1 123 ? 75.341 -34.253 90.505 1.00 76.84 122 ILE F O 1
ATOM 5742 N N . ALA F 1 124 ? 76.114 -34.108 92.612 1.00 77.49 123 ALA F N 1
ATOM 5743 C CA . ALA F 1 124 ? 77.356 -34.804 92.293 1.00 77.49 123 ALA F CA 1
ATOM 5744 C C . ALA F 1 124 ? 77.116 -36.273 91.977 1.00 77.49 123 ALA F C 1
ATOM 5745 O O . ALA F 1 124 ? 77.776 -36.842 91.101 1.00 77.49 123 ALA F O 1
ATOM 5747 N N . ALA F 1 125 ? 76.176 -36.908 92.676 1.00 84.99 124 ALA F N 1
ATOM 5748 C CA . ALA F 1 125 ? 75.963 -38.337 92.471 1.00 84.99 124 ALA F CA 1
ATOM 5749 C C . ALA F 1 125 ? 74.890 -38.601 91.424 1.00 84.99 124 ALA F C 1
ATOM 5750 O O . ALA F 1 125 ? 74.512 -39.758 91.207 1.00 84.99 124 ALA F O 1
ATOM 5752 N N . ASN F 1 126 ? 74.367 -37.536 90.799 1.00 87.64 125 ASN F N 1
ATOM 5753 C CA . ASN F 1 126 ? 73.387 -37.556 89.710 1.00 87.64 125 ASN F CA 1
ATOM 5754 C C . ASN F 1 126 ? 72.085 -38.228 90.153 1.00 87.64 125 ASN F C 1
ATOM 5755 O O . ASN F 1 126 ? 71.364 -38.824 89.346 1.00 87.64 125 ASN F O 1
ATOM 5760 N N . SER F 1 127 ? 71.783 -38.156 91.443 1.00 92.37 126 SER F N 1
ATOM 5761 C CA . SER F 1 127 ? 70.550 -38.744 91.943 1.00 92.37 126 SER F CA 1
ATOM 5762 C C . SER F 1 127 ? 69.520 -37.658 92.216 1.00 92.37 126 SER F C 1
ATOM 5763 O O . SER F 1 127 ? 69.858 -36.484 92.381 1.00 92.37 126 SER F O 1
ATOM 5766 N N . GLY F 1 128 ? 68.253 -38.056 92.252 1.00 101.14 127 GLY F N 1
ATOM 5767 C CA . GLY F 1 128 ? 67.212 -37.135 92.645 1.00 101.14 127 GLY F CA 1
ATOM 5768 C C . GLY F 1 128 ? 67.109 -37.015 94.151 1.00 101.14 127 GLY F C 1
ATOM 5769 O O . GLY F 1 128 ? 67.712 -37.773 94.911 1.00 101.14 127 GLY F O 1
ATOM 5770 N N . ILE F 1 129 ? 66.324 -36.038 94.592 1.00 104.40 128 ILE F N 1
ATOM 5771 C CA . ILE F 1 129 ? 66.125 -35.799 96.017 1.00 104.40 128 ILE F CA 1
ATOM 5772 C C . ILE F 1 129 ? 65.106 -36.772 96.601 1.00 104.40 128 ILE F C 1
ATOM 5773 O O . ILE F 1 129 ? 63.932 -36.436 96.756 1.00 104.40 128 ILE F O 1
ATOM 5778 N N . TYR F 1 130 ? 65.563 -37.977 96.924 1.00 111.83 129 TYR F N 1
ATOM 5779 C CA . TYR F 1 130 ? 64.692 -39.000 97.491 1.00 111.83 129 TYR F CA 1
ATOM 5780 C C . TYR F 1 130 ? 65.487 -40.236 97.899 1.00 111.83 129 TYR F C 1
ATOM 5781 O O . TYR F 1 130 ? 66.532 -40.507 97.216 1.00 111.83 129 TYR F O 1
ATOM 5791 N N . ALA G 1 2 ? 95.426 -83.514 27.309 1.00 75.09 1 ALA G N 1
ATOM 5792 C CA . ALA G 1 2 ? 96.143 -82.460 26.605 1.00 75.09 1 ALA G CA 1
ATOM 5793 C C . ALA G 1 2 ? 95.304 -81.192 26.531 1.00 75.09 1 ALA G C 1
ATOM 5794 O O . ALA G 1 2 ? 94.346 -81.113 25.765 1.00 75.09 1 ALA G O 1
ATOM 5796 N N . SER G 1 3 ? 95.675 -80.197 27.334 1.00 71.80 2 SER G N 1
ATOM 5797 C CA . SER G 1 3 ? 94.949 -78.938 27.382 1.00 71.80 2 SER G CA 1
ATOM 5798 C C . SER G 1 3 ? 95.927 -77.834 27.740 1.00 71.80 2 SER G C 1
ATOM 5799 O O . SER G 1 3 ? 96.874 -78.069 28.493 1.00 71.80 2 SER G O 1
ATOM 5802 N N . ASN G 1 4 ? 95.702 -76.639 27.196 1.00 67.01 3 ASN G N 1
ATOM 5803 C CA . ASN G 1 4 ? 96.537 -75.492 27.515 1.00 67.01 3 ASN G CA 1
ATOM 5804 C C . ASN G 1 4 ? 95.850 -74.484 28.420 1.00 67.01 3 ASN G C 1
ATOM 5805 O O . ASN G 1 4 ? 96.398 -73.400 28.643 1.00 67.01 3 ASN G O 1
ATOM 5810 N N . PHE G 1 5 ? 94.671 -74.809 28.947 1.00 62.33 4 PHE G N 1
ATOM 5811 C CA . PHE G 1 5 ? 94.002 -73.995 29.960 1.00 62.33 4 PHE G CA 1
ATOM 5812 C C . PHE G 1 5 ? 94.559 -74.422 31.315 1.00 62.33 4 PHE G C 1
ATOM 5813 O O . PHE G 1 5 ? 93.881 -75.021 32.151 1.00 62.33 4 PHE G O 1
ATOM 5821 N N . THR G 1 6 ? 95.846 -74.137 31.516 1.00 64.36 5 THR G N 1
ATOM 5822 C CA . THR G 1 6 ? 96.615 -74.657 32.637 1.00 64.36 5 THR G CA 1
ATOM 5823 C C . THR G 1 6 ? 97.363 -73.524 33.321 1.00 64.36 5 THR G C 1
ATOM 5824 O O . THR G 1 6 ? 97.284 -72.359 32.928 1.00 64.36 5 THR G O 1
ATOM 5828 N N . GLN G 1 7 ? 98.101 -73.893 34.358 1.00 65.76 6 GLN G N 1
ATOM 5829 C CA . GLN G 1 7 ? 98.788 -72.933 35.201 1.00 65.76 6 GLN G CA 1
ATOM 5830 C C . GLN G 1 7 ? 100.127 -72.542 34.588 1.00 65.76 6 GLN G C 1
ATOM 5831 O O . GLN G 1 7 ? 100.943 -73.395 34.234 1.00 65.76 6 GLN G O 1
ATOM 5837 N N . PHE G 1 8 ? 100.356 -71.235 34.467 1.00 64.14 7 PHE G N 1
ATOM 5838 C CA . PHE G 1 8 ? 101.595 -70.752 33.870 1.00 64.14 7 PHE G CA 1
ATOM 5839 C C . PHE G 1 8 ? 102.131 -69.597 34.700 1.00 64.14 7 PHE G C 1
ATOM 5840 O O . PHE G 1 8 ? 101.389 -68.911 35.406 1.00 64.14 7 PHE G O 1
ATOM 5848 N N . VAL G 1 9 ? 103.438 -69.387 34.592 1.00 65.70 8 VAL G N 1
ATOM 5849 C CA . VAL G 1 9 ? 104.138 -68.349 35.338 1.00 65.70 8 VAL G CA 1
ATOM 5850 C C . VAL G 1 9 ? 104.006 -67.039 34.576 1.00 65.70 8 VAL G C 1
ATOM 5851 O O . VAL G 1 9 ? 104.374 -66.959 33.400 1.00 65.70 8 VAL G O 1
ATOM 5855 N N . LEU G 1 10 ? 103.487 -66.007 35.241 1.00 63.71 9 LEU G N 1
ATOM 5856 C CA . LEU G 1 10 ? 103.337 -64.722 34.569 1.00 63.71 9 LEU G CA 1
ATOM 5857 C C . LEU G 1 10 ? 104.582 -63.860 34.717 1.00 63.71 9 LEU G C 1
ATOM 5858 O O . LEU G 1 10 ? 105.138 -63.397 33.717 1.00 63.71 9 LEU G O 1
ATOM 5863 N N . VAL G 1 11 ? 105.046 -63.646 35.943 1.00 70.57 10 VAL G N 1
ATOM 5864 C CA . VAL G 1 11 ? 106.184 -62.778 36.211 1.00 70.57 10 VAL G CA 1
ATOM 5865 C C . VAL G 1 11 ? 107.376 -63.661 36.541 1.00 70.57 10 VAL G C 1
ATOM 5866 O O . VAL G 1 11 ? 107.418 -64.284 37.609 1.00 70.57 10 VAL G O 1
ATOM 5870 N N . ASP G 1 12 ? 108.344 -63.722 35.632 1.00 78.41 11 ASP G N 1
ATOM 5871 C CA . ASP G 1 12 ? 109.599 -64.424 35.882 1.00 78.41 11 ASP G CA 1
ATOM 5872 C C . ASP G 1 12 ? 110.468 -63.540 36.765 1.00 78.41 11 ASP G C 1
ATOM 5873 O O . ASP G 1 12 ? 111.331 -62.810 36.268 1.00 78.41 11 ASP G O 1
ATOM 5878 N N . ASN G 1 13 ? 110.252 -63.615 38.074 1.00 80.71 12 ASN G N 1
ATOM 5879 C CA . ASN G 1 13 ? 110.929 -62.762 39.046 1.00 80.71 12 ASN G CA 1
ATOM 5880 C C . ASN G 1 13 ? 111.920 -63.641 39.793 1.00 80.71 12 ASN G C 1
ATOM 5881 O O . ASN G 1 13 ? 111.637 -64.121 40.892 1.00 80.71 12 ASN G O 1
ATOM 5886 N N . GLY G 1 14 ? 113.097 -63.826 39.200 1.00 84.05 13 GLY G N 1
ATOM 5887 C CA . GLY G 1 14 ? 114.098 -64.717 39.754 1.00 84.05 13 GLY G CA 1
ATOM 5888 C C . GLY G 1 14 ? 113.641 -66.161 39.774 1.00 84.05 13 GLY G C 1
ATOM 5889 O O . GLY G 1 14 ? 113.329 -66.739 38.730 1.00 84.05 13 GLY G O 1
ATOM 5890 N N . GLY G 1 15 ? 113.601 -66.751 40.964 1.00 85.87 14 GLY G N 1
ATOM 5891 C CA . GLY G 1 15 ? 113.045 -68.076 41.140 1.00 85.87 14 GLY G CA 1
ATOM 5892 C C . GLY G 1 15 ? 112.271 -68.197 42.435 1.00 85.87 14 GLY G C 1
ATOM 5893 O O . GLY G 1 15 ? 111.766 -69.274 42.769 1.00 85.87 14 GLY G O 1
ATOM 5894 N N . THR G 1 16 ? 112.173 -67.092 43.175 1.00 86.38 15 THR G N 1
ATOM 5895 C CA . THR G 1 16 ? 111.560 -67.105 44.498 1.00 86.38 15 THR G CA 1
ATOM 5896 C C . THR G 1 16 ? 110.272 -66.294 44.524 1.00 86.38 15 THR G C 1
ATOM 5897 O O . THR G 1 16 ? 109.226 -66.793 44.948 1.00 86.38 15 THR G O 1
ATOM 5901 N N . GLY G 1 17 ? 110.340 -65.042 44.078 1.00 82.29 16 GLY G N 1
ATOM 5902 C CA . GLY G 1 17 ? 109.179 -64.173 44.092 1.00 82.29 16 GLY G CA 1
ATOM 5903 C C . GLY G 1 17 ? 108.364 -64.219 42.816 1.00 82.29 16 GLY G C 1
ATOM 5904 O O . GLY G 1 17 ? 107.816 -63.199 42.388 1.00 82.29 16 GLY G O 1
ATOM 5905 N N . ASP G 1 18 ? 108.286 -65.394 42.198 1.00 78.85 17 ASP G N 1
ATOM 5906 C CA . ASP G 1 18 ? 107.501 -65.556 40.984 1.00 78.85 17 ASP G CA 1
ATOM 5907 C C . ASP G 1 18 ? 106.016 -65.501 41.301 1.00 78.85 17 ASP G C 1
ATOM 5908 O O . ASP G 1 18 ? 105.566 -66.005 42.333 1.00 78.85 17 ASP G O 1
ATOM 5913 N N . VAL G 1 19 ? 105.251 -64.876 40.413 1.00 69.61 18 VAL G N 1
ATOM 5914 C CA . VAL G 1 19 ? 103.800 -64.859 40.506 1.00 69.61 18 VAL G CA 1
ATOM 5915 C C . VAL G 1 19 ? 103.254 -65.840 39.484 1.00 69.61 18 VAL G C 1
ATOM 5916 O O . VAL G 1 19 ? 103.238 -65.554 38.282 1.00 69.61 18 VAL G O 1
ATOM 5920 N N . THR G 1 20 ? 102.817 -66.996 39.959 1.00 65.99 19 THR G N 1
ATOM 5921 C CA . THR G 1 20 ? 102.275 -68.033 39.103 1.00 65.99 19 THR G CA 1
ATOM 5922 C C . THR G 1 20 ? 100.757 -67.937 39.130 1.00 65.99 19 THR G C 1
ATOM 5923 O O . THR G 1 20 ? 100.142 -67.998 40.198 1.00 65.99 19 THR G O 1
ATOM 5927 N N . VAL G 1 21 ? 100.158 -67.769 37.956 1.00 63.76 20 VAL G N 1
ATOM 5928 C CA . VAL G 1 21 ? 98.735 -67.489 37.830 1.00 63.76 20 VAL G CA 1
ATOM 5929 C C . VAL G 1 21 ? 98.033 -68.780 37.422 1.00 63.76 20 VAL G C 1
ATOM 5930 O O . VAL G 1 21 ? 98.614 -69.615 36.719 1.00 63.76 20 VAL G O 1
ATOM 5934 N N . ALA G 1 22 ? 96.815 -68.975 37.923 1.00 62.45 21 ALA G N 1
ATOM 5935 C CA . ALA G 1 22 ? 96.106 -70.238 37.813 1.00 62.45 21 ALA G CA 1
ATOM 5936 C C . ALA G 1 22 ? 94.745 -70.040 37.156 1.00 62.45 21 ALA G C 1
ATOM 5937 O O . ALA G 1 22 ? 94.136 -68.978 37.306 1.00 62.45 21 ALA G O 1
ATOM 5939 N N . PRO G 1 23 ? 94.252 -71.031 36.412 1.00 61.11 22 PRO G N 1
ATOM 5940 C CA . PRO G 1 23 ? 92.964 -70.877 35.723 1.00 61.11 22 PRO G CA 1
ATOM 5941 C C . PRO G 1 23 ? 91.789 -70.823 36.685 1.00 61.11 22 PRO G C 1
ATOM 5942 O O . PRO G 1 23 ? 91.767 -71.509 37.706 1.00 61.11 22 PRO G O 1
ATOM 5946 N N . SER G 1 24 ? 90.812 -69.987 36.356 1.00 59.46 23 SER G N 1
ATOM 5947 C CA . SER G 1 24 ? 89.682 -69.740 37.238 1.00 59.46 23 SER G CA 1
ATOM 5948 C C . SER G 1 24 ? 88.323 -69.940 36.589 1.00 59.46 23 SER G C 1
ATOM 5949 O O . SER G 1 24 ? 87.437 -70.528 37.208 1.00 59.46 23 SER G O 1
ATOM 5952 N N . ASN G 1 25 ? 88.126 -69.473 35.360 1.00 58.80 24 ASN G N 1
ATOM 5953 C CA . ASN G 1 25 ? 86.784 -69.405 34.802 1.00 58.80 24 ASN G CA 1
ATOM 5954 C C . ASN G 1 25 ? 86.882 -69.384 33.286 1.00 58.80 24 ASN G C 1
ATOM 5955 O O . ASN G 1 25 ? 87.795 -68.774 32.730 1.00 58.80 24 ASN G O 1
ATOM 5960 N N . PHE G 1 26 ? 85.932 -70.041 32.628 1.00 57.42 25 PHE G N 1
ATOM 5961 C CA . PHE G 1 26 ? 85.926 -70.165 31.174 1.00 57.42 25 PHE G CA 1
ATOM 5962 C C . PHE G 1 26 ? 84.503 -69.955 30.662 1.00 57.42 25 PHE G C 1
ATOM 5963 O O . PHE G 1 26 ? 83.984 -70.704 29.835 1.00 57.42 25 PHE G O 1
ATOM 5971 N N . ALA G 1 27 ? 83.839 -68.926 31.174 1.00 59.59 26 ALA G N 1
ATOM 5972 C CA . ALA G 1 27 ? 82.454 -68.675 30.808 1.00 59.59 26 ALA G CA 1
ATOM 5973 C C . ALA G 1 27 ? 82.372 -67.911 29.495 1.00 59.59 26 ALA G C 1
ATOM 5974 O O . ALA G 1 27 ? 83.180 -67.014 29.237 1.00 59.59 26 ALA G O 1
ATOM 5976 N N . ASN G 1 28 ? 81.394 -68.299 28.664 1.00 59.97 27 ASN G N 1
ATOM 5977 C CA . ASN G 1 28 ? 81.048 -67.636 27.398 1.00 59.97 27 ASN G CA 1
ATOM 5978 C C . ASN G 1 28 ? 82.210 -67.636 26.406 1.00 59.97 27 ASN G C 1
ATOM 5979 O O . ASN G 1 28 ? 82.355 -66.720 25.595 1.00 59.97 27 ASN G O 1
ATOM 5984 N N . GLY G 1 29 ? 83.045 -68.669 26.469 1.00 57.65 28 GLY G N 1
ATOM 5985 C CA . GLY G 1 29 ? 84.203 -68.735 25.599 1.00 57.65 28 GLY G CA 1
ATOM 5986 C C . GLY G 1 29 ? 85.306 -67.761 25.936 1.00 57.65 28 GLY G C 1
ATOM 5987 O O . GLY G 1 29 ? 86.227 -67.584 25.137 1.00 57.65 28 GLY G O 1
ATOM 5988 N N . VAL G 1 30 ? 85.244 -67.130 27.103 1.00 54.25 29 VAL G N 1
ATOM 5989 C CA . VAL G 1 30 ? 86.213 -66.135 27.536 1.00 54.25 29 VAL G CA 1
ATOM 5990 C C . VAL G 1 30 ? 87.010 -66.748 28.674 1.00 54.25 29 VAL G C 1
ATOM 5991 O O . VAL G 1 30 ? 86.471 -66.972 29.764 1.00 54.25 29 VAL G O 1
ATOM 5995 N N . ALA G 1 31 ? 88.286 -67.018 28.431 1.00 52.74 30 ALA G N 1
ATOM 5996 C CA . ALA G 1 31 ? 89.139 -67.612 29.448 1.00 52.74 30 ALA G CA 1
ATOM 5997 C C . ALA G 1 31 ? 89.452 -66.584 30.524 1.00 52.74 30 ALA G C 1
ATOM 5998 O O . ALA G 1 31 ? 89.264 -65.383 30.314 1.00 52.74 30 ALA G O 1
ATOM 6000 N N . GLU G 1 32 ? 89.921 -67.052 31.675 1.00 57.16 31 GLU G N 1
ATOM 6001 C CA . GLU G 1 32 ? 90.261 -66.177 32.784 1.00 57.16 31 GLU G CA 1
ATOM 6002 C C . GLU G 1 32 ? 91.243 -66.874 33.709 1.00 57.16 31 GLU G C 1
ATOM 6003 O O . GLU G 1 32 ? 91.012 -68.006 34.137 1.00 57.16 31 GLU G O 1
ATOM 6009 N N . TRP G 1 33 ? 92.342 -66.193 34.005 1.00 59.02 32 TRP G N 1
ATOM 6010 C CA . TRP G 1 33 ? 93.341 -66.653 34.953 1.00 59.02 32 TRP G CA 1
ATOM 6011 C C . TRP G 1 33 ? 93.403 -65.683 36.125 1.00 59.02 32 TRP G C 1
ATOM 6012 O O . TRP G 1 33 ? 93.389 -64.467 35.937 1.00 59.02 32 TRP G O 1
ATOM 6023 N N . ILE G 1 34 ? 93.463 -66.225 37.341 1.00 60.70 33 ILE G N 1
ATOM 6024 C CA . ILE G 1 34 ? 93.526 -65.438 38.571 1.00 60.70 33 ILE G CA 1
ATOM 6025 C C . ILE G 1 34 ? 94.630 -66.016 39.445 1.00 60.70 33 ILE G C 1
ATOM 6026 O O . ILE G 1 34 ? 94.696 -67.233 39.645 1.00 60.70 33 ILE G O 1
ATOM 6031 N N . SER G 1 35 ? 95.508 -65.153 39.952 1.00 64.83 34 SER G N 1
ATOM 6032 C CA . SER G 1 35 ? 96.579 -65.598 40.830 1.00 64.83 34 SER G CA 1
ATOM 6033 C C . SER G 1 35 ? 96.031 -65.981 42.203 1.00 64.83 34 SER G C 1
ATOM 6034 O O . SER G 1 35 ? 94.975 -65.515 42.637 1.00 64.83 34 SER G O 1
ATOM 6037 N N . SER G 1 36 ? 96.779 -66.833 42.900 1.00 71.67 35 SER G N 1
ATOM 6038 C CA . SER G 1 36 ? 96.284 -67.472 44.110 1.00 71.67 35 SER G CA 1
ATOM 6039 C C . SER G 1 36 ? 96.586 -66.626 45.343 1.00 71.67 35 SER G C 1
ATOM 6040 O O . SER G 1 36 ? 97.517 -66.895 46.104 1.00 71.67 35 SER G O 1
ATOM 6043 N N . ASN G 1 37 ? 95.753 -65.609 45.555 1.00 75.81 36 ASN G N 1
ATOM 6044 C CA . ASN G 1 37 ? 95.786 -64.735 46.722 1.00 75.81 36 ASN G CA 1
ATOM 6045 C C . ASN G 1 37 ? 94.391 -64.176 46.943 1.00 75.81 36 ASN G C 1
ATOM 6046 O O . ASN G 1 37 ? 93.412 -64.758 46.468 1.00 75.81 36 ASN G O 1
ATOM 6051 N N . SER G 1 38 ? 94.288 -63.086 47.698 1.00 72.11 37 SER G N 1
ATOM 6052 C CA . SER G 1 38 ? 93.027 -62.365 47.810 1.00 72.11 37 SER G CA 1
ATOM 6053 C C . SER G 1 38 ? 92.598 -61.839 46.448 1.00 72.11 37 SER G C 1
ATOM 6054 O O . SER G 1 38 ? 93.438 -61.522 45.602 1.00 72.11 37 SER G O 1
ATOM 6057 N N . ARG G 1 39 ? 91.282 -61.769 46.235 1.00 67.96 38 ARG G N 1
ATOM 6058 C CA . ARG G 1 39 ? 90.740 -61.437 44.920 1.00 67.96 38 ARG G CA 1
ATOM 6059 C C . ARG G 1 39 ? 91.030 -59.998 44.515 1.00 67.96 38 ARG G C 1
ATOM 6060 O O . ARG G 1 39 ? 91.291 -59.724 43.338 1.00 67.96 38 ARG G O 1
ATOM 6068 N N . SER G 1 40 ? 91.024 -59.072 45.474 1.00 67.52 39 SER G N 1
ATOM 6069 C CA . SER G 1 40 ? 91.294 -57.678 45.148 1.00 67.52 39 SER G CA 1
ATOM 6070 C C . SER G 1 40 ? 92.775 -57.434 44.892 1.00 67.52 39 SER G C 1
ATOM 6071 O O . SER G 1 40 ? 93.139 -56.420 44.289 1.00 67.52 39 SER G O 1
ATOM 6074 N N . GLN G 1 41 ? 93.641 -58.339 45.341 1.00 67.91 40 GLN G N 1
ATOM 6075 C CA . GLN G 1 41 ? 95.075 -58.234 45.113 1.00 67.91 40 GLN G CA 1
ATOM 6076 C C . GLN G 1 41 ? 95.592 -59.298 44.156 1.00 67.91 40 GLN G C 1
ATOM 6077 O O . GLN G 1 41 ? 96.666 -59.861 44.386 1.00 67.91 40 GLN G O 1
ATOM 6083 N N . ALA G 1 42 ? 94.854 -59.597 43.096 1.00 62.94 41 ALA G N 1
ATOM 6084 C CA . ALA G 1 42 ? 95.238 -60.684 42.212 1.00 62.94 41 ALA G CA 1
ATOM 6085 C C . ALA G 1 42 ? 95.420 -60.200 40.782 1.00 62.94 41 ALA G C 1
ATOM 6086 O O . ALA G 1 42 ? 94.733 -59.285 40.320 1.00 62.94 41 ALA G O 1
ATOM 6088 N N . TYR G 1 43 ? 96.360 -60.828 40.082 1.00 59.63 42 TYR G N 1
ATOM 6089 C CA . TYR G 1 43 ? 96.560 -60.549 38.669 1.00 59.63 42 TYR G CA 1
ATOM 6090 C C . TYR G 1 43 ? 95.456 -61.239 37.883 1.00 59.63 42 TYR G C 1
ATOM 6091 O O . TYR G 1 43 ? 94.862 -62.214 38.344 1.00 59.63 42 TYR G O 1
ATOM 6100 N N . LYS G 1 44 ? 95.169 -60.726 36.694 1.00 55.20 43 LYS G N 1
ATOM 6101 C CA . LYS G 1 44 ? 94.028 -61.222 35.939 1.00 55.20 43 LYS G CA 1
ATOM 6102 C C . LYS G 1 44 ? 94.341 -61.240 34.454 1.00 55.20 43 LYS G C 1
ATOM 6103 O O . LYS G 1 44 ? 94.617 -60.195 33.864 1.00 55.20 43 LYS G O 1
ATOM 6109 N N . VAL G 1 45 ? 94.282 -62.425 33.851 1.00 52.47 44 VAL G N 1
ATOM 6110 C CA . VAL G 1 45 ? 94.597 -62.616 32.441 1.00 52.47 44 VAL G CA 1
ATOM 6111 C C . VAL G 1 45 ? 93.410 -63.278 31.763 1.00 52.47 44 VAL G C 1
ATOM 6112 O O . VAL G 1 45 ? 92.934 -64.321 32.220 1.00 52.47 44 VAL G O 1
ATOM 6116 N N . THR G 1 46 ? 92.926 -62.677 30.677 1.00 50.45 45 THR G N 1
ATOM 6117 C CA . THR G 1 46 ? 91.850 -63.256 29.885 1.00 50.45 45 THR G CA 1
ATOM 6118 C C . THR G 1 46 ? 92.362 -63.587 28.491 1.00 50.45 45 THR G C 1
ATOM 6119 O O . THR G 1 46 ? 93.474 -63.215 28.115 1.00 50.45 45 THR G O 1
ATOM 6123 N N . CYS G 1 47 ? 91.526 -64.287 27.726 1.00 50.42 46 CYS G N 1
ATOM 6124 C CA . CYS G 1 47 ? 91.817 -64.637 26.342 1.00 50.42 46 CYS G CA 1
ATOM 6125 C C . CYS G 1 47 ? 90.517 -65.046 25.670 1.00 50.42 46 CYS G C 1
ATOM 6126 O O . CYS G 1 47 ? 89.722 -65.780 26.257 1.00 50.42 46 CYS G O 1
ATOM 6129 N N . SER G 1 48 ? 90.309 -64.577 24.444 1.00 50.81 47 SER G N 1
ATOM 6130 C CA . SER G 1 48 ? 89.100 -64.903 23.706 1.00 50.81 47 SER G CA 1
ATOM 6131 C C . SER G 1 48 ? 89.367 -64.750 22.219 1.00 50.81 47 SER G C 1
ATOM 6132 O O . SER G 1 48 ? 90.056 -63.824 21.791 1.00 50.81 47 SER G O 1
ATOM 6135 N N . VAL G 1 49 ? 88.821 -65.677 21.437 1.00 53.51 48 VAL G N 1
ATOM 6136 C CA . VAL G 1 49 ? 88.986 -65.696 19.989 1.00 53.51 48 VAL G CA 1
ATOM 6137 C C . VAL G 1 49 ? 87.613 -65.573 19.351 1.00 53.51 48 VAL G C 1
ATOM 6138 O O . VAL G 1 49 ? 86.703 -66.344 19.673 1.00 53.51 48 VAL G O 1
ATOM 6142 N N . ARG G 1 50 ? 87.456 -64.609 18.448 1.00 55.74 49 ARG G N 1
ATOM 6143 C CA . ARG G 1 50 ? 86.174 -64.444 17.785 1.00 55.74 49 ARG G CA 1
ATOM 6144 C C . ARG G 1 50 ? 86.402 -64.308 16.287 1.00 55.74 49 ARG G C 1
ATOM 6145 O O . ARG G 1 50 ? 87.331 -63.637 15.835 1.00 55.74 49 ARG G O 1
ATOM 6153 N N . GLN G 1 51 ? 85.556 -64.987 15.523 1.00 56.16 50 GLN G N 1
ATOM 6154 C CA . GLN G 1 51 ? 85.522 -64.850 14.071 1.00 56.16 50 GLN G CA 1
ATOM 6155 C C . GLN G 1 51 ? 84.849 -63.523 13.758 1.00 56.16 50 GLN G C 1
ATOM 6156 O O . GLN G 1 51 ? 83.620 -63.428 13.743 1.00 56.16 50 GLN G O 1
ATOM 6162 N N . SER G 1 52 ? 85.651 -62.487 13.513 1.00 54.29 51 SER G N 1
ATOM 6163 C CA . SER G 1 52 ? 85.093 -61.149 13.354 1.00 54.29 51 SER G CA 1
ATOM 6164 C C . SER G 1 52 ? 84.402 -60.971 12.009 1.00 54.29 51 SER G C 1
ATOM 6165 O O . SER G 1 52 ? 83.347 -60.333 11.934 1.00 54.29 51 SER G O 1
ATOM 6168 N N . SER G 1 53 ? 84.971 -61.526 10.942 1.00 54.88 52 SER G N 1
ATOM 6169 C CA . SER G 1 53 ? 84.382 -61.433 9.616 1.00 54.88 52 SER G CA 1
ATOM 6170 C C . SER G 1 53 ? 84.717 -62.699 8.844 1.00 54.88 52 SER G C 1
ATOM 6171 O O . SER G 1 53 ? 85.077 -63.728 9.422 1.00 54.88 52 SER G O 1
ATOM 6174 N N . ALA G 1 54 ? 84.575 -62.624 7.521 1.00 57.85 53 ALA G N 1
ATOM 6175 C CA . ALA G 1 54 ? 84.751 -63.807 6.689 1.00 57.85 53 ALA G CA 1
ATOM 6176 C C . ALA G 1 54 ? 86.213 -64.197 6.552 1.00 57.85 53 ALA G C 1
ATOM 6177 O O . ALA G 1 54 ? 86.520 -65.371 6.322 1.00 57.85 53 ALA G O 1
ATOM 6179 N N . GLN G 1 55 ? 87.127 -63.243 6.686 1.00 54.94 54 GLN G N 1
ATOM 6180 C CA . GLN G 1 55 ? 88.543 -63.500 6.476 1.00 54.94 54 GLN G CA 1
ATOM 6181 C C . GLN G 1 55 ? 89.417 -63.095 7.653 1.00 54.94 54 GLN G C 1
ATOM 6182 O O . GLN G 1 55 ? 90.588 -62.780 7.442 1.00 54.94 54 GLN G O 1
ATOM 6188 N N . ASN G 1 56 ? 88.893 -63.087 8.876 1.00 53.45 55 ASN G N 1
ATOM 6189 C CA . ASN G 1 56 ? 89.675 -62.670 10.032 1.00 53.45 55 ASN G CA 1
ATOM 6190 C C . ASN G 1 56 ? 89.327 -63.504 11.253 1.00 53.45 55 ASN G C 1
ATOM 6191 O O . ASN G 1 56 ? 88.181 -63.921 11.429 1.00 53.45 55 ASN G O 1
ATOM 6196 N N . ARG G 1 57 ? 90.332 -63.752 12.084 1.00 54.48 56 ARG G N 1
ATOM 6197 C CA . ARG G 1 57 ? 90.152 -64.115 13.479 1.00 54.48 56 ARG G CA 1
ATOM 6198 C C . ARG G 1 57 ? 90.844 -63.065 14.332 1.00 54.48 56 ARG G C 1
ATOM 6199 O O . ARG G 1 57 ? 91.948 -62.623 14.014 1.00 54.48 56 ARG G O 1
ATOM 6207 N N . LYS G 1 58 ? 90.199 -62.670 15.422 1.00 52.59 57 LYS G N 1
ATOM 6208 C CA . LYS G 1 58 ? 90.600 -61.463 16.128 1.00 52.59 57 LYS G CA 1
ATOM 6209 C C . LYS G 1 58 ? 90.703 -61.768 17.612 1.00 52.59 57 LYS G C 1
ATOM 6210 O O . LYS G 1 58 ? 89.680 -61.883 18.292 1.00 52.59 57 LYS G O 1
ATOM 6216 N N . TYR G 1 59 ? 91.931 -61.888 18.114 1.00 52.67 58 TYR G N 1
ATOM 6217 C CA . TYR G 1 59 ? 92.151 -62.278 19.501 1.00 52.67 58 TYR G CA 1
ATOM 6218 C C . TYR G 1 59 ? 91.895 -61.098 20.425 1.00 52.67 58 TYR G C 1
ATOM 6219 O O . TYR G 1 59 ? 91.715 -59.966 19.973 1.00 52.67 58 TYR G O 1
ATOM 6228 N N . THR G 1 60 ? 91.879 -61.365 21.728 1.00 49.31 59 THR G N 1
ATOM 6229 C CA . THR G 1 60 ? 91.745 -60.330 22.747 1.00 49.31 59 THR G CA 1
ATOM 6230 C C . THR G 1 60 ? 92.425 -60.800 24.020 1.00 49.31 59 THR G C 1
ATOM 6231 O O . THR G 1 60 ? 91.978 -61.767 24.641 1.00 49.31 59 THR G O 1
ATOM 6235 N N . ILE G 1 61 ? 93.499 -60.124 24.404 1.00 48.13 60 ILE G N 1
ATOM 6236 C CA . ILE G 1 61 ? 94.247 -60.441 25.612 1.00 48.13 60 ILE G CA 1
ATOM 6237 C C . ILE G 1 61 ? 94.152 -59.239 26.537 1.00 48.13 60 ILE G C 1
ATOM 6238 O O . ILE G 1 61 ? 94.284 -58.095 26.090 1.00 48.13 60 ILE G O 1
ATOM 6243 N N . LYS G 1 62 ? 93.908 -59.489 27.820 1.00 48.21 61 LYS G N 1
ATOM 6244 C CA . LYS G 1 62 ? 93.817 -58.423 28.807 1.00 48.21 61 LYS G CA 1
ATOM 6245 C C . LYS G 1 62 ? 94.562 -58.838 30.064 1.00 48.21 61 LYS G C 1
ATOM 6246 O O . LYS G 1 62 ? 94.366 -59.946 30.561 1.00 48.21 61 LYS G O 1
ATOM 6252 N N . VAL G 1 63 ? 95.419 -57.954 30.573 1.00 49.74 62 VAL G N 1
ATOM 6253 C CA . VAL G 1 63 ? 96.211 -58.208 31.772 1.00 49.74 62 VAL G CA 1
ATOM 6254 C C . VAL G 1 63 ? 96.024 -57.040 32.729 1.00 49.74 62 VAL G C 1
ATOM 6255 O O . VAL G 1 63 ? 96.202 -55.880 32.343 1.00 49.74 62 VAL G O 1
ATOM 6259 N N . GLU G 1 64 ? 95.667 -57.339 33.978 1.00 53.19 63 GLU G N 1
ATOM 6260 C CA . GLU G 1 64 ? 95.486 -56.320 35.004 1.00 53.19 63 GLU G CA 1
ATOM 6261 C C . GLU G 1 64 ? 96.505 -56.549 36.107 1.00 53.19 63 GLU G C 1
ATOM 6262 O O . GLU G 1 64 ? 96.516 -57.616 36.725 1.00 53.19 63 GLU G O 1
ATOM 6268 N N . VAL G 1 65 ? 97.352 -55.561 36.358 1.00 55.15 64 VAL G N 1
ATOM 6269 C CA . VAL G 1 65 ? 98.424 -55.662 37.339 1.00 55.15 64 VAL G CA 1
ATOM 6270 C C . VAL G 1 65 ? 98.205 -54.598 38.408 1.00 55.15 64 VAL G C 1
ATOM 6271 O O . VAL G 1 65 ? 98.321 -53.402 38.141 1.00 55.15 64 VAL G O 1
ATOM 6275 N N . PRO G 1 66 ? 97.870 -54.994 39.632 1.00 57.93 65 PRO G N 1
ATOM 6276 C CA . PRO G 1 66 ? 97.704 -54.014 40.706 1.00 57.93 65 PRO G CA 1
ATOM 6277 C C . PRO G 1 66 ? 99.016 -53.713 41.409 1.00 57.93 65 PRO G C 1
ATOM 6278 O O . PRO G 1 66 ? 100.087 -54.198 41.038 1.00 57.93 65 PRO G O 1
ATOM 6282 N N . LYS G 1 67 ? 98.911 -52.891 42.449 1.00 63.53 66 LYS G N 1
ATOM 6283 C CA . LYS G 1 67 ? 100.038 -52.529 43.299 1.00 63.53 66 LYS G CA 1
ATOM 6284 C C . LYS G 1 67 ? 99.801 -53.087 44.696 1.00 63.53 66 LYS G C 1
ATOM 6285 O O . LYS G 1 67 ? 98.804 -52.746 45.341 1.00 63.53 66 LYS G O 1
ATOM 6291 N N . VAL G 1 68 ? 100.715 -53.929 45.162 1.00 64.07 67 VAL G N 1
ATOM 6292 C CA . VAL G 1 68 ? 100.580 -54.543 46.476 1.00 64.07 67 VAL G CA 1
ATOM 6293 C C . VAL G 1 68 ? 101.619 -53.990 47.444 1.00 64.07 67 VAL G C 1
ATOM 6294 O O . VAL G 1 68 ? 101.278 -53.449 48.496 1.00 64.07 67 VAL G O 1
ATOM 6298 N N . PRO G 1 79 ? 93.421 -55.345 53.053 1.00 69.03 78 PRO G N 1
ATOM 6299 C CA . PRO G 1 79 ? 94.134 -55.798 51.854 1.00 69.03 78 PRO G CA 1
ATOM 6300 C C . PRO G 1 79 ? 93.410 -55.461 50.554 1.00 69.03 78 PRO G C 1
ATOM 6301 O O . PRO G 1 79 ? 92.718 -56.305 49.988 1.00 69.03 78 PRO G O 1
ATOM 6305 N N . VAL G 1 80 ? 93.580 -54.227 50.088 1.00 69.46 79 VAL G N 1
ATOM 6306 C CA . VAL G 1 80 ? 92.980 -53.752 48.848 1.00 69.46 79 VAL G CA 1
ATOM 6307 C C . VAL G 1 80 ? 94.088 -53.230 47.947 1.00 69.46 79 VAL G C 1
ATOM 6308 O O . VAL G 1 80 ? 95.200 -52.958 48.413 1.00 69.46 79 VAL G O 1
ATOM 6312 N N . ALA G 1 81 ? 93.785 -53.106 46.658 1.00 66.49 80 ALA G N 1
ATOM 6313 C CA . ALA G 1 81 ? 94.749 -52.566 45.714 1.00 66.49 80 ALA G CA 1
ATOM 6314 C C . ALA G 1 81 ? 94.648 -51.049 45.673 1.00 66.49 80 ALA G C 1
ATOM 6315 O O . ALA G 1 81 ? 93.552 -50.485 45.629 1.00 66.49 80 ALA G O 1
ATOM 6317 N N . ALA G 1 82 ? 95.804 -50.383 45.692 1.00 63.91 81 ALA G N 1
ATOM 6318 C CA . ALA G 1 82 ? 95.808 -48.925 45.652 1.00 63.91 81 ALA G CA 1
ATOM 6319 C C . ALA G 1 82 ? 95.440 -48.414 44.267 1.00 63.91 81 ALA G C 1
ATOM 6320 O O . ALA G 1 82 ? 94.618 -47.502 44.131 1.00 63.91 81 ALA G O 1
ATOM 6322 N N . TRP G 1 83 ? 96.033 -48.991 43.232 1.00 61.32 82 TRP G N 1
ATOM 6323 C CA . TRP G 1 83 ? 95.729 -48.660 41.845 1.00 61.32 82 TRP G CA 1
ATOM 6324 C C . TRP G 1 83 ? 95.967 -49.917 41.020 1.00 61.32 82 TRP G C 1
ATOM 6325 O O . TRP G 1 83 ? 96.418 -50.942 41.539 1.00 61.32 82 TRP G O 1
ATOM 6336 N N . ARG G 1 84 ? 95.669 -49.834 39.728 1.00 56.62 83 ARG G N 1
ATOM 6337 C CA . ARG G 1 84 ? 95.721 -51.010 38.876 1.00 56.62 83 ARG G CA 1
ATOM 6338 C C . ARG G 1 84 ? 96.074 -50.612 37.449 1.00 56.62 83 ARG G C 1
ATOM 6339 O O . ARG G 1 84 ? 95.617 -49.578 36.956 1.00 56.62 83 ARG G O 1
ATOM 6347 N N . SER G 1 85 ? 96.894 -51.432 36.795 1.00 52.13 84 SER G N 1
ATOM 6348 C CA . SER G 1 85 ? 97.252 -51.258 35.392 1.00 52.13 84 SER G CA 1
ATOM 6349 C C . SER G 1 85 ? 96.284 -52.061 34.541 1.00 52.13 84 SER G C 1
ATOM 6350 O O . SER G 1 85 ? 95.562 -52.914 35.063 1.00 52.13 84 SER G O 1
ATOM 6353 N N . TYR G 1 86 ? 96.260 -51.793 33.239 1.00 50.28 85 TYR G N 1
ATOM 6354 C CA . TYR G 1 86 ? 95.370 -52.485 32.314 1.00 50.28 85 TYR G CA 1
ATOM 6355 C C . TYR G 1 86 ? 96.039 -52.603 30.953 1.00 50.28 85 TYR G C 1
ATOM 6356 O O . TYR G 1 86 ? 96.225 -51.597 30.263 1.00 50.28 85 TYR G O 1
ATOM 6365 N N . LEU G 1 87 ? 96.387 -53.823 30.563 1.00 48.48 86 LEU G N 1
ATOM 6366 C CA . LEU G 1 87 ? 96.801 -54.094 29.195 1.00 48.48 86 LEU G CA 1
ATOM 6367 C C . LEU G 1 87 ? 95.578 -54.532 28.404 1.00 48.48 86 LEU G C 1
ATOM 6368 O O . LEU G 1 87 ? 94.716 -55.239 28.929 1.00 48.48 86 LEU G O 1
ATOM 6373 N N . ASN G 1 88 ? 95.491 -54.094 27.154 1.00 50.92 87 ASN G N 1
ATOM 6374 C CA . ASN G 1 88 ? 94.392 -54.476 26.278 1.00 50.92 87 ASN G CA 1
ATOM 6375 C C . ASN G 1 88 ? 94.941 -54.569 24.866 1.00 50.92 87 ASN G C 1
ATOM 6376 O O . ASN G 1 88 ? 95.093 -53.546 24.195 1.00 50.92 87 ASN G O 1
ATOM 6381 N N . MET G 1 89 ? 95.227 -55.785 24.412 1.00 52.34 88 MET G N 1
ATOM 6382 C CA . MET G 1 89 ? 95.853 -55.983 23.115 1.00 52.34 88 MET G CA 1
ATOM 6383 C C . MET G 1 89 ? 95.029 -56.944 22.275 1.00 52.34 88 MET G C 1
ATOM 6384 O O . MET G 1 89 ? 94.439 -57.893 22.795 1.00 52.34 88 MET G O 1
ATOM 6389 N N . GLU G 1 90 ? 94.961 -56.657 20.979 1.00 54.45 89 GLU G N 1
ATOM 6390 C CA . GLU G 1 90 ? 94.203 -57.441 20.013 1.00 54.45 89 GLU G CA 1
ATOM 6391 C C . GLU G 1 90 ? 95.145 -57.902 18.916 1.00 54.45 89 GLU G C 1
ATOM 6392 O O . GLU G 1 90 ? 96.199 -57.296 18.705 1.00 54.45 89 GLU G O 1
ATOM 6398 N N . LEU G 1 91 ? 94.767 -58.968 18.223 1.00 51.80 90 LEU G N 1
ATOM 6399 C CA . LEU G 1 91 ? 95.576 -59.538 17.157 1.00 51.80 90 LEU G CA 1
ATOM 6400 C C . LEU G 1 91 ? 94.652 -60.096 16.088 1.00 51.80 90 LEU G C 1
ATOM 6401 O O . LEU G 1 91 ? 94.013 -61.130 16.298 1.00 51.80 90 LEU G O 1
ATOM 6406 N N . THR G 1 92 ? 94.569 -59.405 14.956 1.00 52.10 91 THR G N 1
ATOM 6407 C CA . THR G 1 92 ? 93.789 -59.859 13.815 1.00 52.10 91 THR G CA 1
ATOM 6408 C C . THR G 1 92 ? 94.685 -60.685 12.906 1.00 52.10 91 THR G C 1
ATOM 6409 O O . THR G 1 92 ? 95.679 -60.174 12.381 1.00 52.10 91 THR G O 1
ATOM 6413 N N . ILE G 1 93 ? 94.343 -61.959 12.729 1.00 51.65 92 ILE G N 1
ATOM 6414 C CA . ILE G 1 93 ? 95.082 -62.857 11.857 1.00 51.65 92 ILE G CA 1
ATOM 6415 C C . ILE G 1 93 ? 94.113 -63.374 10.805 1.00 51.65 92 ILE G C 1
ATOM 6416 O O . ILE G 1 93 ? 93.024 -63.841 11.147 1.00 51.65 92 ILE G O 1
ATOM 6421 N N . PRO G 1 94 ? 94.441 -63.296 9.516 1.00 51.01 93 PRO G N 1
ATOM 6422 C CA . PRO G 1 94 ? 93.538 -63.830 8.496 1.00 51.01 93 PRO G CA 1
ATOM 6423 C C . PRO G 1 94 ? 93.533 -65.348 8.503 1.00 51.01 93 PRO G C 1
ATOM 6424 O O . PRO G 1 94 ? 94.404 -65.994 9.086 1.00 51.01 93 PRO G O 1
ATOM 6428 N N . ILE G 1 95 ? 92.536 -65.919 7.826 1.00 51.28 94 ILE G N 1
ATOM 6429 C CA . ILE G 1 95 ? 92.402 -67.367 7.769 1.00 51.28 94 ILE G CA 1
ATOM 6430 C C . ILE G 1 95 ? 93.366 -68.013 6.791 1.00 51.28 94 ILE G C 1
ATOM 6431 O O . ILE G 1 95 ? 93.424 -69.245 6.719 1.00 51.28 94 ILE G O 1
ATOM 6436 N N . PHE G 1 96 ? 94.123 -67.223 6.034 1.00 52.87 95 PHE G N 1
ATOM 6437 C CA . PHE G 1 96 ? 95.068 -67.774 5.077 1.00 52.87 95 PHE G CA 1
ATOM 6438 C C . PHE G 1 96 ? 96.434 -68.040 5.686 1.00 52.87 95 PHE G C 1
ATOM 6439 O O . PHE G 1 96 ? 97.293 -68.610 5.009 1.00 52.87 95 PHE G O 1
ATOM 6447 N N . ALA G 1 97 ? 96.653 -67.648 6.936 1.00 56.10 96 ALA G N 1
ATOM 6448 C CA . ALA G 1 97 ? 97.974 -67.753 7.535 1.00 56.10 96 ALA G CA 1
ATOM 6449 C C . ALA G 1 97 ? 98.243 -69.179 7.985 1.00 56.10 96 ALA G C 1
ATOM 6450 O O . ALA G 1 97 ? 97.491 -69.739 8.785 1.00 56.10 96 ALA G O 1
ATOM 6452 N N . THR G 1 98 ? 99.322 -69.763 7.477 1.00 59.93 97 THR G N 1
ATOM 6453 C CA . THR G 1 98 ? 99.685 -71.121 7.839 1.00 59.93 97 THR G CA 1
ATOM 6454 C C . THR G 1 98 ? 100.360 -71.141 9.206 1.00 59.93 97 THR G C 1
ATOM 6455 O O . THR G 1 98 ? 100.620 -70.103 9.819 1.00 59.93 97 THR G O 1
ATOM 6459 N N . ASN G 1 99 ? 100.662 -72.349 9.690 1.00 60.75 98 ASN G N 1
ATOM 6460 C CA . ASN G 1 99 ? 101.311 -72.484 10.991 1.00 60.75 98 ASN G CA 1
ATOM 6461 C C . ASN G 1 99 ? 102.766 -72.038 10.945 1.00 60.75 98 ASN G C 1
ATOM 6462 O O . ASN G 1 99 ? 103.356 -71.744 11.988 1.00 60.75 98 ASN G O 1
ATOM 6467 N N . SER G 1 100 ? 103.362 -71.987 9.754 1.00 60.41 99 SER G N 1
ATOM 6468 C CA . SER G 1 100 ? 104.683 -71.385 9.623 1.00 60.41 99 SER G CA 1
ATOM 6469 C C . SER G 1 100 ? 104.590 -69.865 9.610 1.00 60.41 99 SER G C 1
ATOM 6470 O O . SER G 1 100 ? 105.600 -69.174 9.780 1.00 60.41 99 SER G O 1
ATOM 6473 N N . ASP G 1 101 ? 103.387 -69.326 9.393 1.00 60.94 100 ASP G N 1
ATOM 6474 C CA . ASP G 1 101 ? 103.205 -67.880 9.434 1.00 60.94 100 ASP G CA 1
ATOM 6475 C C . ASP G 1 101 ? 102.645 -67.431 10.774 1.00 60.94 100 ASP G C 1
ATOM 6476 O O . ASP G 1 101 ? 102.880 -66.296 11.201 1.00 60.94 100 ASP G O 1
ATOM 6481 N N . CYS G 1 102 ? 101.886 -68.299 11.447 1.00 60.93 101 CYS G N 1
ATOM 6482 C CA . CYS G 1 102 ? 101.372 -67.952 12.768 1.00 60.93 101 CYS G CA 1
ATOM 6483 C C . CYS G 1 102 ? 102.486 -67.933 13.805 1.00 60.93 101 CYS G C 1
ATOM 6484 O O . CYS G 1 102 ? 102.437 -67.156 14.764 1.00 60.93 101 CYS G O 1
ATOM 6487 N N . GLU G 1 103 ? 103.500 -68.782 13.632 1.00 57.92 102 GLU G N 1
ATOM 6488 C CA . GLU G 1 103 ? 104.643 -68.749 14.535 1.00 57.92 102 GLU G CA 1
ATOM 6489 C C . GLU G 1 103 ? 105.517 -67.535 14.266 1.00 57.92 102 GLU G C 1
ATOM 6490 O O . GLU G 1 103 ? 106.265 -67.095 15.144 1.00 57.92 102 GLU G O 1
ATOM 6496 N N . LEU G 1 104 ? 105.435 -66.977 13.057 1.00 55.93 103 LEU G N 1
ATOM 6497 C CA . LEU G 1 104 ? 106.192 -65.770 12.745 1.00 55.93 103 LEU G CA 1
ATOM 6498 C C . LEU G 1 104 ? 105.581 -64.549 13.418 1.00 55.93 103 LEU G C 1
ATOM 6499 O O . LEU G 1 104 ? 106.294 -63.601 13.764 1.00 55.93 103 LEU G O 1
ATOM 6504 N N . ILE G 1 105 ? 104.262 -64.558 13.617 1.00 55.96 104 ILE G N 1
ATOM 6505 C CA . ILE G 1 105 ? 103.593 -63.427 14.253 1.00 55.96 104 ILE G CA 1
ATOM 6506 C C . ILE G 1 105 ? 103.936 -63.372 15.735 1.00 55.96 104 ILE G C 1
ATOM 6507 O O . ILE G 1 105 ? 104.153 -62.294 16.299 1.00 55.96 104 ILE G O 1
ATOM 6512 N N . VAL G 1 106 ? 104.028 -64.533 16.381 1.00 56.16 105 VAL G N 1
ATOM 6513 C CA . VAL G 1 106 ? 104.362 -64.570 17.800 1.00 56.16 105 VAL G CA 1
ATOM 6514 C C . VAL G 1 106 ? 105.840 -64.238 18.004 1.00 56.16 105 VAL G C 1
ATOM 6515 O O . VAL G 1 106 ? 106.229 -63.663 19.027 1.00 56.16 105 VAL G O 1
ATOM 6519 N N . LYS G 1 107 ? 106.678 -64.532 17.001 1.00 55.74 106 LYS G N 1
ATOM 6520 C CA . LYS G 1 107 ? 108.065 -64.070 17.045 1.00 55.74 106 LYS G CA 1
ATOM 6521 C C . LYS G 1 107 ? 108.169 -62.557 16.925 1.00 55.74 106 LYS G C 1
ATOM 6522 O O . LYS G 1 107 ? 109.175 -61.973 17.340 1.00 55.74 106 LYS G O 1
ATOM 6528 N N . ALA G 1 108 ? 107.162 -61.904 16.346 1.00 55.27 107 ALA G N 1
ATOM 6529 C CA . ALA G 1 108 ? 107.181 -60.448 16.299 1.00 55.27 107 ALA G CA 1
ATOM 6530 C C . ALA G 1 108 ? 106.831 -59.856 17.655 1.00 55.27 107 ALA G C 1
ATOM 6531 O O . ALA G 1 108 ? 107.412 -58.846 18.061 1.00 55.27 107 ALA G O 1
ATOM 6533 N N . MET G 1 109 ? 105.891 -60.472 18.373 1.00 56.99 108 MET G N 1
ATOM 6534 C CA . MET G 1 109 ? 105.513 -59.959 19.685 1.00 56.99 108 MET G CA 1
ATOM 6535 C C . MET G 1 109 ? 106.580 -60.250 20.730 1.00 56.99 108 MET G C 1
ATOM 6536 O O . MET G 1 109 ? 106.798 -59.448 21.643 1.00 56.99 108 MET G O 1
ATOM 6541 N N . GLN G 1 110 ? 107.241 -61.400 20.625 1.00 56.51 109 GLN G N 1
ATOM 6542 C CA . GLN G 1 110 ? 108.346 -61.692 21.527 1.00 56.51 109 GLN G CA 1
ATOM 6543 C C . GLN G 1 110 ? 109.560 -60.826 21.234 1.00 56.51 109 GLN G C 1
ATOM 6544 O O . GLN G 1 110 ? 110.293 -60.460 22.157 1.00 56.51 109 GLN G O 1
ATOM 6550 N N . GLY G 1 111 ? 109.787 -60.490 19.966 1.00 57.44 110 GLY G N 1
ATOM 6551 C CA . GLY G 1 111 ? 110.895 -59.615 19.636 1.00 57.44 110 GLY G CA 1
ATOM 6552 C C . GLY G 1 111 ? 110.595 -58.163 19.945 1.00 57.44 110 GLY G C 1
ATOM 6553 O O . GLY G 1 111 ? 111.510 -57.351 20.094 1.00 57.44 110 GLY G O 1
ATOM 6554 N N . LEU G 1 112 ? 109.312 -57.814 20.035 1.00 55.77 111 LEU G N 1
ATOM 6555 C CA . LEU G 1 112 ? 108.938 -56.433 20.316 1.00 55.77 111 LEU G CA 1
ATOM 6556 C C . LEU G 1 112 ? 109.227 -56.073 21.764 1.00 55.77 111 LEU G C 1
ATOM 6557 O O . LEU G 1 112 ? 109.704 -54.974 22.060 1.00 55.77 111 LEU G O 1
ATOM 6562 N N . LEU G 1 113 ? 108.948 -56.997 22.679 1.00 58.91 112 LEU G N 1
ATOM 6563 C CA . LEU G 1 113 ? 109.025 -56.750 24.111 1.00 58.91 112 LEU G CA 1
ATOM 6564 C C . LEU G 1 113 ? 110.260 -57.353 24.760 1.00 58.91 112 LEU G C 1
ATOM 6565 O O . LEU G 1 113 ? 110.301 -57.457 25.988 1.00 58.91 112 LEU G O 1
ATOM 6570 N N . LYS G 1 114 ? 111.251 -57.763 23.971 1.00 61.90 113 LYS G N 1
ATOM 6571 C CA . LYS G 1 114 ? 112.482 -58.309 24.523 1.00 61.90 113 LYS G CA 1
ATOM 6572 C C . LYS G 1 114 ? 113.256 -57.221 25.256 1.00 61.90 113 LYS G C 1
ATOM 6573 O O . LYS G 1 114 ? 113.293 -56.070 24.819 1.00 61.90 113 LYS G O 1
ATOM 6579 N N . ASP G 1 115 ? 113.852 -57.593 26.390 1.00 63.99 114 ASP G N 1
ATOM 6580 C CA . ASP G 1 115 ? 114.567 -56.658 27.249 1.00 63.99 114 ASP G CA 1
ATOM 6581 C C . ASP G 1 115 ? 115.768 -56.055 26.537 1.00 63.99 114 ASP G C 1
ATOM 6582 O O . ASP G 1 115 ? 116.759 -56.740 26.271 1.00 63.99 114 ASP G O 1
ATOM 6587 N N . GLY G 1 116 ? 115.668 -54.761 26.232 1.00 62.91 115 GLY G N 1
ATOM 6588 C CA . GLY G 1 116 ? 116.644 -54.040 25.455 1.00 62.91 115 GLY G CA 1
ATOM 6589 C C . GLY G 1 116 ? 116.047 -53.242 24.313 1.00 62.91 115 GLY G C 1
ATOM 6590 O O . GLY G 1 116 ? 116.620 -52.222 23.914 1.00 62.91 115 GLY G O 1
ATOM 6591 N N . ASN G 1 117 ? 114.911 -53.686 23.783 1.00 61.80 116 ASN G N 1
ATOM 6592 C CA . ASN G 1 117 ? 114.239 -52.991 22.701 1.00 61.80 116 ASN G CA 1
ATOM 6593 C C . ASN G 1 117 ? 113.635 -51.681 23.214 1.00 61.80 116 ASN G C 1
ATOM 6594 O O . ASN G 1 117 ? 113.412 -51.531 24.417 1.00 61.80 116 ASN G O 1
ATOM 6599 N N . PRO G 1 118 ? 113.406 -50.697 22.326 1.00 62.02 117 PRO G N 1
ATOM 6600 C CA . PRO G 1 118 ? 113.006 -49.360 22.817 1.00 62.02 117 PRO G CA 1
ATOM 6601 C C . PRO G 1 118 ? 111.631 -49.284 23.462 1.00 62.02 117 PRO G C 1
ATOM 6602 O O . PRO G 1 118 ? 111.430 -48.465 24.366 1.00 62.02 117 PRO G O 1
ATOM 6606 N N . ILE G 1 119 ? 110.673 -50.098 23.028 1.00 60.17 118 ILE G N 1
ATOM 6607 C CA . ILE G 1 119 ? 109.342 -50.058 23.641 1.00 60.17 118 ILE G CA 1
ATOM 6608 C C . ILE G 1 119 ? 109.317 -50.641 25.056 1.00 60.17 118 ILE G C 1
ATOM 6609 O O . ILE G 1 119 ? 108.730 -50.004 25.945 1.00 60.17 118 ILE G O 1
ATOM 6614 N N . PRO G 1 120 ? 109.949 -51.795 25.358 1.00 61.16 119 PRO G N 1
ATOM 6615 C CA . PRO G 1 120 ? 109.988 -52.186 26.779 1.00 61.16 119 PRO G CA 1
ATOM 6616 C C . PRO G 1 120 ? 111.035 -51.457 27.600 1.00 61.16 119 PRO G C 1
ATOM 6617 O O . PRO G 1 120 ? 111.099 -51.665 28.816 1.00 61.16 119 PRO G O 1
ATOM 6621 N N . SER G 1 121 ? 111.876 -50.629 26.984 1.00 60.21 120 SER G N 1
ATOM 6622 C CA . SER G 1 121 ? 112.735 -49.766 27.781 1.00 60.21 120 SER G CA 1
ATOM 6623 C C . SER G 1 121 ? 112.125 -48.390 27.987 1.00 60.21 120 SER G C 1
ATOM 6624 O O . SER G 1 121 ? 112.672 -47.590 28.751 1.00 60.21 120 SER G O 1
ATOM 6627 N N . ALA G 1 122 ? 111.012 -48.095 27.316 1.00 59.33 121 ALA G N 1
ATOM 6628 C CA . ALA G 1 122 ? 110.299 -46.850 27.568 1.00 59.33 121 ALA G CA 1
ATOM 6629 C C . ALA G 1 122 ? 109.218 -47.050 28.618 1.00 59.33 121 ALA G C 1
ATOM 6630 O O . ALA G 1 122 ? 108.927 -46.143 29.404 1.00 59.33 121 ALA G O 1
ATOM 6632 N N . ILE G 1 123 ? 108.601 -48.232 28.635 1.00 59.01 122 ILE G N 1
ATOM 6633 C CA . ILE G 1 123 ? 107.604 -48.543 29.656 1.00 59.01 122 ILE G CA 1
ATOM 6634 C C . ILE G 1 123 ? 108.280 -48.702 31.011 1.00 59.01 122 ILE G C 1
ATOM 6635 O O . ILE G 1 123 ? 107.766 -48.257 32.044 1.00 59.01 122 ILE G O 1
ATOM 6640 N N . ALA G 1 124 ? 109.477 -49.288 31.017 1.00 59.15 123 ALA G N 1
ATOM 6641 C CA . ALA G 1 124 ? 110.176 -49.586 32.259 1.00 59.15 123 ALA G CA 1
ATOM 6642 C C . ALA G 1 124 ? 110.847 -48.372 32.885 1.00 59.15 123 ALA G C 1
ATOM 6643 O O . ALA G 1 124 ? 111.507 -48.522 33.917 1.00 59.15 123 ALA G O 1
ATOM 6645 N N . ALA G 1 125 ? 110.706 -47.184 32.301 1.00 58.24 124 ALA G N 1
ATOM 6646 C CA . ALA G 1 125 ? 111.356 -45.989 32.821 1.00 58.24 124 ALA G CA 1
ATOM 6647 C C . ALA G 1 125 ? 110.443 -44.768 32.768 1.00 58.24 124 ALA G C 1
ATOM 6648 O O . ALA G 1 125 ? 110.924 -43.638 32.865 1.00 58.24 124 ALA G O 1
ATOM 6650 N N . ASN G 1 126 ? 109.133 -44.998 32.616 1.00 58.93 125 ASN G N 1
ATOM 6651 C CA . ASN G 1 126 ? 108.091 -43.961 32.578 1.00 58.93 125 ASN G CA 1
ATOM 6652 C C . ASN G 1 126 ? 108.352 -42.916 31.494 1.00 58.93 125 ASN G C 1
ATOM 6653 O O . ASN G 1 126 ? 108.084 -41.727 31.666 1.00 58.93 125 ASN G O 1
ATOM 6658 N N . SER G 1 127 ? 108.879 -43.370 30.363 1.00 59.25 126 SER G N 1
ATOM 6659 C CA . SER G 1 127 ? 109.321 -42.460 29.321 1.00 59.25 126 SER G CA 1
ATOM 6660 C C . SER G 1 127 ? 108.584 -42.759 28.027 1.00 59.25 126 SER G C 1
ATOM 6661 O O . SER G 1 127 ? 108.016 -43.836 27.843 1.00 59.25 126 SER G O 1
ATOM 6664 N N . GLY G 1 128 ? 108.602 -41.786 27.127 1.00 62.55 127 GLY G N 1
ATOM 6665 C CA . GLY G 1 128 ? 108.128 -41.965 25.778 1.00 62.55 127 GLY G CA 1
ATOM 6666 C C . GLY G 1 128 ? 109.259 -42.302 24.830 1.00 62.55 127 GLY G C 1
ATOM 6667 O O . GLY G 1 128 ? 110.361 -42.682 25.241 1.00 62.55 127 GLY G O 1
ATOM 6668 N N . ILE G 1 129 ? 108.990 -42.155 23.556 1.00 61.48 128 ILE G N 1
ATOM 6669 C CA . ILE G 1 129 ? 109.995 -42.407 22.535 1.00 61.48 128 ILE G CA 1
ATOM 6670 C C . ILE G 1 129 ? 110.791 -41.131 22.313 1.00 61.48 128 ILE G C 1
ATOM 6671 O O . ILE G 1 129 ? 110.246 -40.094 21.926 1.00 61.48 128 ILE G O 1
ATOM 6676 N N . TYR G 1 130 ? 112.092 -41.197 22.570 1.00 62.09 129 TYR G N 1
ATOM 6677 C CA . TYR G 1 130 ? 112.944 -40.026 22.418 1.00 62.09 129 TYR G CA 1
ATOM 6678 C C . TYR G 1 130 ? 114.186 -40.340 21.597 1.00 62.09 129 TYR G C 1
ATOM 6679 O O . TYR G 1 130 ? 114.868 -39.435 21.120 1.00 62.09 129 TYR G O 1
ATOM 6689 N N . ALA H 1 2 ? 64.865 -85.904 75.530 1.00 67.93 1 ALA H N 1
ATOM 6690 C CA . ALA H 1 2 ? 65.950 -85.683 74.582 1.00 67.93 1 ALA H CA 1
ATOM 6691 C C . ALA H 1 2 ? 65.495 -84.808 73.421 1.00 67.93 1 ALA H C 1
ATOM 6692 O O . ALA H 1 2 ? 64.334 -84.843 73.015 1.00 67.93 1 ALA H O 1
ATOM 6694 N N . SER H 1 3 ? 66.429 -84.026 72.888 1.00 64.08 2 SER H N 1
ATOM 6695 C CA . SER H 1 3 ? 66.158 -83.124 71.778 1.00 64.08 2 SER H CA 1
ATOM 6696 C C . SER H 1 3 ? 67.437 -82.911 70.986 1.00 64.08 2 SER H C 1
ATOM 6697 O O . SER H 1 3 ? 68.520 -82.848 71.572 1.00 64.08 2 SER H O 1
ATOM 6700 N N . ASN H 1 4 ? 67.337 -82.824 69.663 1.00 64.04 3 ASN H N 1
ATOM 6701 C CA . ASN H 1 4 ? 68.506 -82.624 68.820 1.00 64.04 3 ASN H CA 1
ATOM 6702 C C . ASN H 1 4 ? 68.914 -81.162 68.718 1.00 64.04 3 ASN H C 1
ATOM 6703 O O . ASN H 1 4 ? 70.040 -80.871 68.306 1.00 64.04 3 ASN H O 1
ATOM 6708 N N . PHE H 1 5 ? 68.034 -80.242 69.109 1.00 59.61 4 PHE H N 1
ATOM 6709 C CA . PHE H 1 5 ? 68.271 -78.801 69.027 1.00 59.61 4 PHE H CA 1
ATOM 6710 C C . PHE H 1 5 ? 69.231 -78.407 70.148 1.00 59.61 4 PHE H C 1
ATOM 6711 O O . PHE H 1 5 ? 68.854 -77.835 71.172 1.00 59.61 4 PHE H O 1
ATOM 6719 N N . THR H 1 6 ? 70.507 -78.740 69.949 1.00 63.96 5 THR H N 1
ATOM 6720 C CA . THR H 1 6 ? 71.536 -78.630 70.976 1.00 63.96 5 THR H CA 1
ATOM 6721 C C . THR H 1 6 ? 72.761 -77.882 70.473 1.00 63.96 5 THR H C 1
ATOM 6722 O O . THR H 1 6 ? 72.791 -77.327 69.374 1.00 63.96 5 THR H O 1
ATOM 6726 N N . GLN H 1 7 ? 73.773 -77.881 71.332 1.00 66.46 6 GLN H N 1
ATOM 6727 C CA . GLN H 1 7 ? 75.052 -77.234 71.094 1.00 66.46 6 GLN H CA 1
ATOM 6728 C C . GLN H 1 7 ? 76.016 -78.178 70.386 1.00 66.46 6 GLN H C 1
ATOM 6729 O O . GLN H 1 7 ? 76.107 -79.364 70.713 1.00 66.46 6 GLN H O 1
ATOM 6735 N N . PHE H 1 8 ? 76.743 -77.644 69.407 1.00 65.64 7 PHE H N 1
ATOM 6736 C CA . PHE H 1 8 ? 77.811 -78.398 68.769 1.00 65.64 7 PHE H CA 1
ATOM 6737 C C . PHE H 1 8 ? 78.914 -77.439 68.350 1.00 65.64 7 PHE H C 1
ATOM 6738 O O . PHE H 1 8 ? 78.768 -76.218 68.426 1.00 65.64 7 PHE H O 1
ATOM 6746 N N . VAL H 1 9 ? 80.036 -78.007 67.921 1.00 69.43 8 VAL H N 1
ATOM 6747 C CA . VAL H 1 9 ? 81.198 -77.236 67.497 1.00 69.43 8 VAL H CA 1
ATOM 6748 C C . VAL H 1 9 ? 81.085 -77.006 65.992 1.00 69.43 8 VAL H C 1
ATOM 6749 O O . VAL H 1 9 ? 80.634 -77.886 65.248 1.00 69.43 8 VAL H O 1
ATOM 6753 N N . LEU H 1 10 ? 81.419 -75.793 65.548 1.00 70.32 9 LEU H N 1
ATOM 6754 C CA . LEU H 1 10 ? 81.287 -75.467 64.133 1.00 70.32 9 LEU H CA 1
ATOM 6755 C C . LEU H 1 10 ? 82.636 -75.458 63.433 1.00 70.32 9 LEU H C 1
ATOM 6756 O O . LEU H 1 10 ? 82.804 -76.117 62.403 1.00 70.32 9 LEU H O 1
ATOM 6761 N N . VAL H 1 11 ? 83.605 -74.729 63.973 1.00 75.49 10 VAL H N 1
ATOM 6762 C CA . VAL H 1 11 ? 84.950 -74.664 63.418 1.00 75.49 10 VAL H CA 1
ATOM 6763 C C . VAL H 1 11 ? 85.857 -75.441 64.358 1.00 75.49 10 VAL H C 1
ATOM 6764 O O . VAL H 1 11 ? 85.895 -75.165 65.563 1.00 75.49 10 VAL H O 1
ATOM 6768 N N . ASP H 1 12 ? 86.582 -76.415 63.817 1.00 80.88 11 ASP H N 1
ATOM 6769 C CA . ASP H 1 12 ? 87.452 -77.275 64.614 1.00 80.88 11 ASP H CA 1
ATOM 6770 C C . ASP H 1 12 ? 88.872 -76.727 64.524 1.00 80.88 11 ASP H C 1
ATOM 6771 O O . ASP H 1 12 ? 89.669 -77.174 63.697 1.00 80.88 11 ASP H O 1
ATOM 6776 N N . ASN H 1 13 ? 89.197 -75.762 65.377 1.00 86.65 12 ASN H N 1
ATOM 6777 C CA . ASN H 1 13 ? 90.537 -75.168 65.396 1.00 86.65 12 ASN H CA 1
ATOM 6778 C C . ASN H 1 13 ? 91.456 -75.868 66.389 1.00 86.65 12 ASN H C 1
ATOM 6779 O O . ASN H 1 13 ? 92.126 -75.211 67.186 1.00 86.65 12 ASN H O 1
ATOM 6784 N N . GLY H 1 14 ? 91.524 -77.197 66.324 1.00 88.59 13 GLY H N 1
ATOM 6785 C CA . GLY H 1 14 ? 92.449 -77.987 67.119 1.00 88.59 13 GLY H CA 1
ATOM 6786 C C . GLY H 1 14 ? 92.344 -77.866 68.628 1.00 88.59 13 GLY H C 1
ATOM 6787 O O . GLY H 1 14 ? 93.337 -78.050 69.337 1.00 88.59 13 GLY H O 1
ATOM 6788 N N . GLY H 1 15 ? 91.154 -77.557 69.134 1.00 89.72 14 GLY H N 1
ATOM 6789 C CA . GLY H 1 15 ? 90.973 -77.402 70.564 1.00 89.72 14 GLY H CA 1
ATOM 6790 C C . GLY H 1 15 ? 91.125 -75.979 71.063 1.00 89.72 14 GLY H C 1
ATOM 6791 O O . GLY H 1 15 ? 90.292 -75.497 71.837 1.00 89.72 14 GLY H O 1
ATOM 6792 N N . THR H 1 16 ? 92.180 -75.292 70.632 1.00 91.34 15 THR H N 1
ATOM 6793 C CA . THR H 1 16 ? 92.453 -73.922 71.061 1.00 91.34 15 THR H CA 1
ATOM 6794 C C . THR H 1 16 ? 91.829 -72.977 70.044 1.00 91.34 15 THR H C 1
ATOM 6795 O O . THR H 1 16 ? 92.354 -72.797 68.942 1.00 91.34 15 THR H O 1
ATOM 6799 N N . GLY H 1 17 ? 90.710 -72.368 70.419 1.00 87.87 16 GLY H N 1
ATOM 6800 C CA . GLY H 1 17 ? 90.014 -71.469 69.527 1.00 87.87 16 GLY H CA 1
ATOM 6801 C C . GLY H 1 17 ? 88.908 -72.103 68.719 1.00 87.87 16 GLY H C 1
ATOM 6802 O O . GLY H 1 17 ? 88.618 -71.631 67.614 1.00 87.87 16 GLY H O 1
ATOM 6803 N N . ASP H 1 18 ? 88.295 -73.173 69.221 1.00 84.03 17 ASP H N 1
ATOM 6804 C CA . ASP H 1 18 ? 87.122 -73.733 68.567 1.00 84.03 17 ASP H CA 1
ATOM 6805 C C . ASP H 1 18 ? 85.958 -72.765 68.682 1.00 84.03 17 ASP H C 1
ATOM 6806 O O . ASP H 1 18 ? 85.831 -72.042 69.674 1.00 84.03 17 ASP H O 1
ATOM 6811 N N . VAL H 1 19 ? 85.113 -72.741 67.662 1.00 73.79 18 VAL H N 1
ATOM 6812 C CA . VAL H 1 19 ? 83.890 -71.958 67.699 1.00 73.79 18 VAL H CA 1
ATOM 6813 C C . VAL H 1 19 ? 82.728 -72.918 67.883 1.00 73.79 18 VAL H C 1
ATOM 6814 O O . VAL H 1 19 ? 82.325 -73.610 66.940 1.00 73.79 18 VAL H O 1
ATOM 6818 N N . THR H 1 20 ? 82.198 -72.968 69.097 1.00 67.08 19 THR H N 1
ATOM 6819 C CA . THR H 1 20 ? 80.988 -73.715 69.383 1.00 67.08 19 THR H CA 1
ATOM 6820 C C . THR H 1 20 ? 79.805 -72.847 68.999 1.00 67.08 19 THR H C 1
ATOM 6821 O O . THR H 1 20 ? 79.957 -71.642 68.784 1.00 67.08 19 THR H O 1
ATOM 6825 N N . VAL H 1 21 ? 78.635 -73.457 68.892 1.00 63.02 20 VAL H N 1
ATOM 6826 C CA . VAL H 1 21 ? 77.446 -72.752 68.444 1.00 63.02 20 VAL H CA 1
ATOM 6827 C C . VAL H 1 21 ? 76.303 -73.111 69.390 1.00 63.02 20 VAL H C 1
ATOM 6828 O O . VAL H 1 21 ? 76.223 -74.241 69.886 1.00 63.02 20 VAL H O 1
ATOM 6832 N N . ALA H 1 22 ? 75.471 -72.127 69.714 1.00 60.20 21 ALA H N 1
ATOM 6833 C CA . ALA H 1 22 ? 74.528 -72.269 70.811 1.00 60.20 21 ALA H CA 1
ATOM 6834 C C . ALA H 1 22 ? 73.106 -72.041 70.329 1.00 60.20 21 ALA H C 1
ATOM 6835 O O . ALA H 1 22 ? 72.858 -71.149 69.513 1.00 60.20 21 ALA H O 1
ATOM 6837 N N . PRO H 1 23 ? 72.154 -72.836 70.815 1.00 59.68 22 PRO H N 1
ATOM 6838 C CA . PRO H 1 23 ? 70.763 -72.670 70.381 1.00 59.68 22 PRO H CA 1
ATOM 6839 C C . PRO H 1 23 ? 70.150 -71.414 70.977 1.00 59.68 22 PRO H C 1
ATOM 6840 O O . PRO H 1 23 ? 70.249 -71.167 72.179 1.00 59.68 22 PRO H O 1
ATOM 6844 N N . SER H 1 24 ? 69.508 -70.619 70.128 1.00 59.44 23 SER H N 1
ATOM 6845 C CA . SER H 1 24 ? 68.889 -69.400 70.624 1.00 59.44 23 SER H CA 1
ATOM 6846 C C . SER H 1 24 ? 67.382 -69.391 70.405 1.00 59.44 23 SER H C 1
ATOM 6847 O O . SER H 1 24 ? 66.615 -69.175 71.348 1.00 59.44 23 SER H O 1
ATOM 6850 N N . ASN H 1 25 ? 66.944 -69.628 69.173 1.00 60.30 24 ASN H N 1
ATOM 6851 C CA . ASN H 1 25 ? 65.575 -69.339 68.778 1.00 60.30 24 ASN H CA 1
ATOM 6852 C C . ASN H 1 25 ? 65.012 -70.506 67.980 1.00 60.30 24 ASN H C 1
ATOM 6853 O O . ASN H 1 25 ? 65.764 -71.234 67.326 1.00 60.30 24 ASN H O 1
ATOM 6858 N N . PHE H 1 26 ? 63.692 -70.685 68.048 1.00 59.67 25 PHE H N 1
ATOM 6859 C CA . PHE H 1 26 ? 62.969 -71.631 67.206 1.00 59.67 25 PHE H CA 1
ATOM 6860 C C . PHE H 1 26 ? 61.663 -71.024 66.696 1.00 59.67 25 PHE H C 1
ATOM 6861 O O . PHE H 1 26 ? 60.598 -71.632 66.814 1.00 59.67 25 PHE H O 1
ATOM 6869 N N . ALA H 1 27 ? 61.717 -69.807 66.169 1.00 62.01 26 ALA H N 1
ATOM 6870 C CA . ALA H 1 27 ? 60.497 -69.126 65.766 1.00 62.01 26 ALA H CA 1
ATOM 6871 C C . ALA H 1 27 ? 60.113 -69.490 64.338 1.00 62.01 26 ALA H C 1
ATOM 6872 O O . ALA H 1 27 ? 60.974 -69.687 63.477 1.00 62.01 26 ALA H O 1
ATOM 6874 N N . ASN H 1 28 ? 58.804 -69.587 64.102 1.00 63.39 27 ASN H N 1
ATOM 6875 C CA . ASN H 1 28 ? 58.149 -69.761 62.803 1.00 63.39 27 ASN H CA 1
ATOM 6876 C C . ASN H 1 28 ? 58.582 -71.017 62.061 1.00 63.39 27 ASN H C 1
ATOM 6877 O O . ASN H 1 28 ? 58.496 -71.049 60.828 1.00 63.39 27 ASN H O 1
ATOM 6882 N N . GLY H 1 29 ? 59.040 -72.049 62.761 1.00 62.41 28 GLY H N 1
ATOM 6883 C CA . GLY H 1 29 ? 59.475 -73.268 62.119 1.00 62.41 28 GLY H CA 1
ATOM 6884 C C . GLY H 1 29 ? 60.915 -73.276 61.667 1.00 62.41 28 GLY H C 1
ATOM 6885 O O . GLY H 1 29 ? 61.412 -74.334 61.266 1.00 62.41 28 GLY H O 1
ATOM 6886 N N . VAL H 1 30 ? 61.604 -72.142 61.731 1.00 58.93 29 VAL H N 1
ATOM 6887 C CA . VAL H 1 30 ? 62.999 -72.031 61.329 1.00 58.93 29 VAL H CA 1
ATOM 6888 C C . VAL H 1 30 ? 63.859 -72.099 62.579 1.00 58.93 29 VAL H C 1
ATOM 6889 O O . VAL H 1 30 ? 63.804 -71.200 63.427 1.00 58.93 29 VAL H O 1
ATOM 6893 N N . ALA H 1 31 ? 64.645 -73.161 62.697 1.00 57.77 30 ALA H N 1
ATOM 6894 C CA . ALA H 1 31 ? 65.580 -73.276 63.804 1.00 57.77 30 ALA H CA 1
ATOM 6895 C C . ALA H 1 31 ? 66.726 -72.296 63.614 1.00 57.77 30 ALA H C 1
ATOM 6896 O O . ALA H 1 31 ? 66.988 -71.841 62.501 1.00 57.77 30 ALA H O 1
ATOM 6898 N N . GLU H 1 32 ? 67.413 -71.966 64.705 1.00 58.59 31 GLU H N 1
ATOM 6899 C CA . GLU H 1 32 ? 68.466 -70.966 64.642 1.00 58.59 31 GLU H CA 1
ATOM 6900 C C . GLU H 1 32 ? 69.493 -71.195 65.737 1.00 58.59 31 GLU H C 1
ATOM 6901 O O . GLU H 1 32 ? 69.159 -71.322 66.915 1.00 58.59 31 GLU H O 1
ATOM 6907 N N . TRP H 1 33 ? 70.751 -71.233 65.320 1.00 58.84 32 TRP H N 1
ATOM 6908 C CA . TRP H 1 33 ? 71.900 -71.333 66.199 1.00 58.84 32 TRP H CA 1
ATOM 6909 C C . TRP H 1 33 ? 72.671 -70.023 66.147 1.00 58.84 32 TRP H C 1
ATOM 6910 O O . TRP H 1 33 ? 72.420 -69.177 65.287 1.00 58.84 32 TRP H O 1
ATOM 6921 N N . ILE H 1 34 ? 73.617 -69.862 67.075 1.00 59.71 33 ILE H N 1
ATOM 6922 C CA . ILE H 1 34 ? 74.423 -68.652 67.190 1.00 59.71 33 ILE H CA 1
ATOM 6923 C C . ILE H 1 34 ? 75.679 -69.003 67.981 1.00 59.71 33 ILE H C 1
ATOM 6924 O O . ILE H 1 34 ? 75.677 -69.904 68.820 1.00 59.71 33 ILE H O 1
ATOM 6929 N N . SER H 1 35 ? 76.780 -68.322 67.667 1.00 62.17 34 SER H N 1
ATOM 6930 C CA . SER H 1 35 ? 78.066 -68.672 68.251 1.00 62.17 34 SER H CA 1
ATOM 6931 C C . SER H 1 35 ? 78.139 -68.253 69.716 1.00 62.17 34 SER H C 1
ATOM 6932 O O . SER H 1 35 ? 77.232 -67.618 70.259 1.00 62.17 34 SER H O 1
ATOM 6935 N N . SER H 1 36 ? 79.253 -68.604 70.349 1.00 65.62 35 SER H N 1
ATOM 6936 C CA . SER H 1 36 ? 79.423 -68.381 71.775 1.00 65.62 35 SER H CA 1
ATOM 6937 C C . SER H 1 36 ? 79.622 -66.901 72.089 1.00 65.62 35 SER H C 1
ATOM 6938 O O . SER H 1 36 ? 79.741 -66.054 71.202 1.00 65.62 35 SER H O 1
ATOM 6941 N N . ASN H 1 37 ? 79.651 -66.598 73.384 1.00 68.74 36 ASN H N 1
ATOM 6942 C CA . ASN H 1 37 ? 79.892 -65.236 73.836 1.00 68.74 36 ASN H CA 1
ATOM 6943 C C . ASN H 1 37 ? 81.358 -64.877 73.643 1.00 68.74 36 ASN H C 1
ATOM 6944 O O . ASN H 1 37 ? 82.248 -65.564 74.151 1.00 68.74 36 ASN H O 1
ATOM 6949 N N . SER H 1 38 ? 81.599 -63.791 72.914 1.00 71.45 37 SER H N 1
ATOM 6950 C CA . SER H 1 38 ? 82.951 -63.321 72.647 1.00 71.45 37 SER H CA 1
ATOM 6951 C C . SER H 1 38 ? 82.887 -61.855 72.246 1.00 71.45 37 SER H C 1
ATOM 6952 O O . SER H 1 38 ? 81.819 -61.239 72.229 1.00 71.45 37 SER H O 1
ATOM 6955 N N . ARG H 1 39 ? 84.051 -61.305 71.917 1.00 72.62 38 ARG H N 1
ATOM 6956 C CA . ARG H 1 39 ? 84.185 -59.907 71.535 1.00 72.62 38 ARG H CA 1
ATOM 6957 C C . ARG H 1 39 ? 84.096 -59.692 70.031 1.00 72.62 38 ARG H C 1
ATOM 6958 O O . ARG H 1 39 ? 84.710 -58.752 69.519 1.00 72.62 38 ARG H O 1
ATOM 6966 N N . SER H 1 40 ? 83.365 -60.538 69.314 1.00 69.40 39 SER H N 1
ATOM 6967 C CA . SER H 1 40 ? 83.308 -60.491 67.864 1.00 69.40 39 SER H CA 1
ATOM 6968 C C . SER H 1 40 ? 81.866 -60.474 67.380 1.00 69.40 39 SER H C 1
ATOM 6969 O O . SER H 1 40 ? 80.920 -60.522 68.168 1.00 69.40 39 SER H O 1
ATOM 6972 N N . GLN H 1 41 ? 81.716 -60.392 66.059 1.00 66.34 40 GLN H N 1
ATOM 6973 C CA . GLN H 1 41 ? 80.427 -60.641 65.430 1.00 66.34 40 GLN H CA 1
ATOM 6974 C C . GLN H 1 41 ? 80.081 -62.119 65.540 1.00 66.34 40 GLN H C 1
ATOM 6975 O O . GLN H 1 41 ? 80.968 -62.973 65.600 1.00 66.34 40 GLN H O 1
ATOM 6981 N N . ALA H 1 42 ? 78.788 -62.421 65.566 1.00 63.71 41 ALA H N 1
ATOM 6982 C CA . ALA H 1 42 ? 78.350 -63.778 65.844 1.00 63.71 41 ALA H CA 1
ATOM 6983 C C . ALA H 1 42 ? 78.043 -64.541 64.563 1.00 63.71 41 ALA H C 1
ATOM 6984 O O . ALA H 1 42 ? 77.725 -63.958 63.524 1.00 63.71 41 ALA H O 1
ATOM 6986 N N . TYR H 1 43 ? 78.136 -65.864 64.652 1.00 62.04 42 TYR H N 1
ATOM 6987 C CA . TYR H 1 43 ? 77.775 -66.721 63.534 1.00 62.04 42 TYR H CA 1
ATOM 6988 C C . TYR H 1 43 ? 76.284 -67.028 63.583 1.00 62.04 42 TYR H C 1
ATOM 6989 O O . TYR H 1 43 ? 75.615 -66.794 64.590 1.00 62.04 42 TYR H O 1
ATOM 6998 N N . LYS H 1 44 ? 75.758 -67.554 62.479 1.00 59.37 43 LYS H N 1
ATOM 6999 C CA . LYS H 1 44 ? 74.374 -68.005 62.403 1.00 59.37 43 LYS H CA 1
ATOM 7000 C C . LYS H 1 44 ? 74.318 -69.330 61.665 1.00 59.37 43 LYS H C 1
ATOM 7001 O O . LYS H 1 44 ? 74.986 -69.500 60.644 1.00 59.37 43 LYS H O 1
ATOM 7007 N N . VAL H 1 45 ? 73.544 -70.273 62.196 1.00 55.42 44 VAL H N 1
ATOM 7008 C CA . VAL H 1 45 ? 73.244 -71.535 61.531 1.00 55.42 44 VAL H CA 1
ATOM 7009 C C . VAL H 1 45 ? 71.744 -71.762 61.632 1.00 55.42 44 VAL H C 1
ATOM 7010 O O . VAL H 1 45 ? 71.194 -71.785 62.736 1.00 55.42 44 VAL H O 1
ATOM 7014 N N . THR H 1 46 ? 71.076 -71.916 60.490 1.00 55.57 45 THR H N 1
ATOM 7015 C CA . THR H 1 46 ? 69.641 -72.158 60.515 1.00 55.57 45 THR H CA 1
ATOM 7016 C C . THR H 1 46 ? 69.339 -73.499 59.863 1.00 55.57 45 THR H C 1
ATOM 7017 O O . THR H 1 46 ? 70.180 -74.071 59.168 1.00 55.57 45 THR H O 1
ATOM 7021 N N . CYS H 1 47 ? 68.124 -73.993 60.101 1.00 56.59 46 CYS H N 1
ATOM 7022 C CA . CYS H 1 47 ? 67.672 -75.277 59.586 1.00 56.59 46 CYS H CA 1
ATOM 7023 C C . CYS H 1 47 ? 66.153 -75.314 59.591 1.00 56.59 46 CYS H C 1
ATOM 7024 O O . CYS H 1 47 ? 65.532 -75.301 60.656 1.00 56.59 46 CYS H O 1
ATOM 7027 N N . SER H 1 48 ? 65.555 -75.374 58.404 1.00 56.41 47 SER H N 1
ATOM 7028 C CA . SER H 1 48 ? 64.105 -75.397 58.299 1.00 56.41 47 SER H CA 1
ATOM 7029 C C . SER H 1 48 ? 63.692 -76.481 57.319 1.00 56.41 47 SER H C 1
ATOM 7030 O O . SER H 1 48 ? 64.219 -76.570 56.209 1.00 56.41 47 SER H O 1
ATOM 7033 N N . VAL H 1 49 ? 62.733 -77.296 57.742 1.00 55.93 48 VAL H N 1
ATOM 7034 C CA . VAL H 1 49 ? 62.283 -78.461 56.996 1.00 55.93 48 VAL H CA 1
ATOM 7035 C C . VAL H 1 49 ? 60.862 -78.183 56.535 1.00 55.93 48 VAL H C 1
ATOM 7036 O O . VAL H 1 49 ? 60.060 -77.635 57.299 1.00 55.93 48 VAL H O 1
ATOM 7040 N N . ARG H 1 50 ? 60.547 -78.545 55.295 1.00 57.55 49 ARG H N 1
ATOM 7041 C CA . ARG H 1 50 ? 59.216 -78.299 54.767 1.00 57.55 49 ARG H CA 1
ATOM 7042 C C . ARG H 1 50 ? 58.836 -79.380 53.772 1.00 57.55 49 ARG H C 1
ATOM 7043 O O . ARG H 1 50 ? 59.693 -80.074 53.223 1.00 57.55 49 ARG H O 1
ATOM 7051 N N . GLN H 1 51 ? 57.530 -79.514 53.557 1.00 57.70 50 GLN H N 1
ATOM 7052 C CA . GLN H 1 51 ? 56.970 -80.428 52.568 1.00 57.70 50 GLN H CA 1
ATOM 7053 C C . GLN H 1 51 ? 56.541 -79.592 51.373 1.00 57.70 50 GLN H C 1
ATOM 7054 O O . GLN H 1 51 ? 55.453 -79.014 51.365 1.00 57.70 50 GLN H O 1
ATOM 7060 N N . SER H 1 52 ? 57.399 -79.520 50.357 1.00 61.29 51 SER H N 1
ATOM 7061 C CA . SER H 1 52 ? 57.149 -78.620 49.236 1.00 61.29 51 SER H CA 1
ATOM 7062 C C . SER H 1 52 ? 56.086 -79.184 48.303 1.00 61.29 51 SER H C 1
ATOM 7063 O O . SER H 1 52 ? 55.023 -78.584 48.114 1.00 61.29 51 SER H O 1
ATOM 7066 N N . SER H 1 53 ? 56.355 -80.334 47.712 1.00 61.12 52 SER H N 1
ATOM 7067 C CA . SER H 1 53 ? 55.405 -80.990 46.839 1.00 61.12 52 SER H CA 1
ATOM 7068 C C . SER H 1 53 ? 54.858 -82.228 47.540 1.00 61.12 52 SER H C 1
ATOM 7069 O O . SER H 1 53 ? 55.147 -82.488 48.711 1.00 61.12 52 SER H O 1
ATOM 7072 N N . ALA H 1 54 ? 54.058 -83.012 46.819 1.00 60.66 53 ALA H N 1
ATOM 7073 C CA . ALA H 1 54 ? 53.440 -84.182 47.429 1.00 60.66 53 ALA H CA 1
ATOM 7074 C C . ALA H 1 54 ? 54.414 -85.346 47.549 1.00 60.66 53 ALA H C 1
ATOM 7075 O O . ALA H 1 54 ? 54.104 -86.339 48.216 1.00 60.66 53 ALA H O 1
ATOM 7077 N N . GLN H 1 55 ? 55.578 -85.260 46.906 1.00 58.76 54 GLN H N 1
ATOM 7078 C CA . GLN H 1 55 ? 56.540 -86.354 46.893 1.00 58.76 54 GLN H CA 1
ATOM 7079 C C . GLN H 1 55 ? 57.966 -85.901 47.185 1.00 58.76 54 GLN H C 1
ATOM 7080 O O . GLN H 1 55 ? 58.911 -86.607 46.821 1.00 58.76 54 GLN H O 1
ATOM 7086 N N . ASN H 1 56 ? 58.154 -84.748 47.825 1.00 59.07 55 ASN H N 1
ATOM 7087 C CA . ASN H 1 56 ? 59.484 -84.217 48.100 1.00 59.07 55 ASN H CA 1
ATOM 7088 C C . ASN H 1 56 ? 59.541 -83.621 49.498 1.00 59.07 55 ASN H C 1
ATOM 7089 O O . ASN H 1 56 ? 58.532 -83.131 50.012 1.00 59.07 55 ASN H O 1
ATOM 7094 N N . ARG H 1 57 ? 60.724 -83.668 50.107 1.00 58.25 56 ARG H N 1
ATOM 7095 C CA . ARG H 1 57 ? 61.016 -82.995 51.366 1.00 58.25 56 ARG H CA 1
ATOM 7096 C C . ARG H 1 57 ? 62.306 -82.210 51.205 1.00 58.25 56 ARG H C 1
ATOM 7097 O O . ARG H 1 57 ? 63.274 -82.719 50.634 1.00 58.25 56 ARG H O 1
ATOM 7105 N N . LYS H 1 58 ? 62.330 -80.985 51.718 1.00 58.00 57 LYS H N 1
ATOM 7106 C CA . LYS H 1 58 ? 63.441 -80.074 51.488 1.00 58.00 57 LYS H CA 1
ATOM 7107 C C . LYS H 1 58 ? 64.032 -79.610 52.809 1.00 58.00 57 LYS H C 1
ATOM 7108 O O . LYS H 1 58 ? 63.294 -79.296 53.747 1.00 58.00 57 LYS H O 1
ATOM 7114 N N . TYR H 1 59 ? 65.358 -79.567 52.873 1.00 55.42 58 TYR H N 1
ATOM 7115 C CA . TYR H 1 59 ? 66.100 -79.105 54.037 1.00 55.42 58 TYR H CA 1
ATOM 7116 C C . TYR H 1 59 ? 66.904 -77.875 53.645 1.00 55.42 58 TYR H C 1
ATOM 7117 O O . TYR H 1 59 ? 67.743 -77.950 52.747 1.00 55.42 58 TYR H O 1
ATOM 7126 N N . THR H 1 60 ? 66.674 -76.759 54.325 1.00 54.26 59 THR H N 1
ATOM 7127 C CA . THR H 1 60 ? 67.371 -75.512 54.038 1.00 54.26 59 THR H CA 1
ATOM 7128 C C . THR H 1 60 ? 68.318 -75.180 55.180 1.00 54.26 59 THR H C 1
ATOM 7129 O O . THR H 1 60 ? 67.883 -75.043 56.325 1.00 54.26 59 THR H O 1
ATOM 7133 N N . ILE H 1 61 ? 69.605 -75.042 54.869 1.00 52.18 60 ILE H N 1
ATOM 7134 C CA . ILE H 1 61 ? 70.635 -74.722 55.852 1.00 52.18 60 ILE H CA 1
ATOM 7135 C C . ILE H 1 61 ? 71.331 -73.445 55.403 1.00 52.18 60 ILE H C 1
ATOM 7136 O O . ILE H 1 61 ? 71.730 -73.332 54.241 1.00 52.18 60 ILE H O 1
ATOM 7141 N N . LYS H 1 62 ? 71.475 -72.485 56.315 1.00 52.23 61 LYS H N 1
ATOM 7142 C CA . LYS H 1 62 ? 72.151 -71.231 56.019 1.00 52.23 61 LYS H CA 1
ATOM 7143 C C . LYS H 1 62 ? 73.191 -70.924 57.087 1.00 52.23 61 LYS H C 1
ATOM 7144 O O . LYS H 1 62 ? 72.889 -70.903 58.280 1.00 52.23 61 LYS H O 1
ATOM 7150 N N . VAL H 1 63 ? 74.425 -70.681 56.640 1.00 53.37 62 VAL H N 1
ATOM 7151 C CA . VAL H 1 63 ? 75.558 -70.415 57.518 1.00 53.37 62 VAL H CA 1
ATOM 7152 C C . VAL H 1 63 ? 76.182 -69.083 57.121 1.00 53.37 62 VAL H C 1
ATOM 7153 O O . VAL H 1 63 ? 76.397 -68.812 55.937 1.00 53.37 62 VAL H O 1
ATOM 7157 N N . GLU H 1 64 ? 76.468 -68.241 58.116 1.00 60.67 63 GLU H N 1
ATOM 7158 C CA . GLU H 1 64 ? 77.095 -66.948 57.876 1.00 60.67 63 GLU H CA 1
ATOM 7159 C C . GLU H 1 64 ? 78.419 -66.869 58.621 1.00 60.67 63 GLU H C 1
ATOM 7160 O O . GLU H 1 64 ? 78.523 -67.296 59.771 1.00 60.67 63 GLU H O 1
ATOM 7166 N N . VAL H 1 65 ? 79.434 -66.321 57.957 1.00 60.10 64 VAL H N 1
ATOM 7167 C CA . VAL H 1 65 ? 80.758 -66.152 58.556 1.00 60.10 64 VAL H CA 1
ATOM 7168 C C . VAL H 1 65 ? 81.213 -64.706 58.386 1.00 60.10 64 VAL H C 1
ATOM 7169 O O . VAL H 1 65 ? 81.526 -64.284 57.264 1.00 60.10 64 VAL H O 1
ATOM 7173 N N . PRO H 1 66 ? 81.222 -63.901 59.449 1.00 63.15 65 PRO H N 1
ATOM 7174 C CA . PRO H 1 66 ? 81.749 -62.535 59.349 1.00 63.15 65 PRO H CA 1
ATOM 7175 C C . PRO H 1 66 ? 83.204 -62.410 59.769 1.00 63.15 65 PRO H C 1
ATOM 7176 O O . PRO H 1 66 ? 83.714 -63.239 60.526 1.00 63.15 65 PRO H O 1
ATOM 7180 N N . LYS H 1 67 ? 83.872 -61.362 59.286 1.00 68.83 66 LYS H N 1
ATOM 7181 C CA . LYS H 1 67 ? 85.188 -60.951 59.764 1.00 68.83 66 LYS H CA 1
ATOM 7182 C C . LYS H 1 67 ? 85.210 -59.437 59.891 1.00 68.83 66 LYS H C 1
ATOM 7183 O O . LYS H 1 67 ? 84.766 -58.732 58.982 1.00 68.83 66 LYS H O 1
ATOM 7189 N N . VAL H 1 68 ? 85.713 -58.941 61.021 1.00 75.61 67 VAL H N 1
ATOM 7190 C CA . VAL H 1 68 ? 85.824 -57.511 61.286 1.00 75.61 67 VAL H CA 1
ATOM 7191 C C . VAL H 1 68 ? 87.239 -57.221 61.765 1.00 75.61 67 VAL H C 1
ATOM 7192 O O . VAL H 1 68 ? 87.726 -57.857 62.705 1.00 75.61 67 VAL H O 1
ATOM 7196 N N . ALA H 1 69 ? 87.901 -56.263 61.118 1.00 79.86 68 ALA H N 1
ATOM 7197 C CA . ALA H 1 69 ? 89.270 -55.890 61.446 1.00 79.86 68 ALA H CA 1
ATOM 7198 C C . ALA H 1 69 ? 89.322 -54.413 61.805 1.00 79.86 68 ALA H C 1
ATOM 7199 O O . ALA H 1 69 ? 88.790 -53.574 61.073 1.00 79.86 68 ALA H O 1
ATOM 7201 N N . THR H 1 70 ? 89.969 -54.101 62.928 1.00 87.76 69 THR H N 1
ATOM 7202 C CA . THR H 1 70 ? 90.018 -52.747 63.465 1.00 87.76 69 THR H CA 1
ATOM 7203 C C . THR H 1 70 ? 91.463 -52.293 63.596 1.00 87.76 69 THR H C 1
ATOM 7204 O O . THR H 1 70 ? 92.341 -53.096 63.925 1.00 87.76 69 THR H O 1
ATOM 7208 N N . GLN H 1 71 ? 91.702 -51.006 63.351 1.00 93.77 70 GLN H N 1
ATOM 7209 C CA . GLN H 1 71 ? 93.000 -50.380 63.565 1.00 93.77 70 GLN H CA 1
ATOM 7210 C C . GLN H 1 71 ? 92.846 -49.243 64.562 1.00 93.77 70 GLN H C 1
ATOM 7211 O O . GLN H 1 71 ? 91.747 -48.705 64.728 1.00 93.77 70 GLN H O 1
ATOM 7217 N N . THR H 1 72 ? 93.944 -48.875 65.215 1.00 98.50 71 THR H N 1
ATOM 7218 C CA . THR H 1 72 ? 93.944 -47.812 66.212 1.00 98.50 71 THR H CA 1
ATOM 7219 C C . THR H 1 72 ? 94.432 -46.518 65.574 1.00 98.50 71 THR H C 1
ATOM 7220 O O . THR H 1 72 ? 95.642 -46.291 65.467 1.00 98.50 71 THR H O 1
ATOM 7224 N N . VAL H 1 73 ? 93.493 -45.665 65.168 1.00 101.17 72 VAL H N 1
ATOM 7225 C CA . VAL H 1 73 ? 93.810 -44.419 64.484 1.00 101.17 72 VAL H CA 1
ATOM 7226 C C . VAL H 1 73 ? 93.255 -43.255 65.291 1.00 101.17 72 VAL H C 1
ATOM 7227 O O . VAL H 1 73 ? 92.040 -43.051 65.370 1.00 101.17 72 VAL H O 1
ATOM 7231 N N . GLY H 1 74 ? 94.157 -42.483 65.885 1.00 101.12 73 GLY H N 1
ATOM 7232 C CA . GLY H 1 74 ? 93.740 -41.327 66.663 1.00 101.12 73 GLY H CA 1
ATOM 7233 C C . GLY H 1 74 ? 93.166 -41.670 68.020 1.00 101.12 73 GLY H C 1
ATOM 7234 O O . GLY H 1 74 ? 92.263 -40.977 68.503 1.00 101.12 73 GLY H O 1
ATOM 7235 N N . GLY H 1 75 ? 93.669 -42.729 68.646 1.00 99.97 74 GLY H N 1
ATOM 7236 C CA . GLY H 1 75 ? 93.259 -43.070 70.000 1.00 99.97 74 GLY H CA 1
ATOM 7237 C C . GLY H 1 75 ? 91.880 -43.680 70.118 1.00 99.97 74 GLY H C 1
ATOM 7238 O O . GLY H 1 75 ? 91.296 -43.674 71.208 1.00 99.97 74 GLY H O 1
ATOM 7239 N N . VAL H 1 76 ? 91.335 -44.201 69.015 1.00 98.64 75 VAL H N 1
ATOM 7240 C CA . VAL H 1 76 ? 90.078 -44.938 69.031 1.00 98.64 75 VAL H CA 1
ATOM 7241 C C . VAL H 1 76 ? 90.291 -46.249 68.291 1.00 98.64 75 VAL H C 1
ATOM 7242 O O . VAL H 1 76 ? 91.326 -46.470 67.663 1.00 98.64 75 VAL H O 1
ATOM 7246 N N . GLU H 1 77 ? 89.288 -47.127 68.370 1.00 95.69 76 GLU H N 1
ATOM 7247 C CA . GLU H 1 77 ? 89.303 -48.409 67.666 1.00 95.69 76 GLU H CA 1
ATOM 7248 C C . GLU H 1 77 ? 88.230 -48.368 66.578 1.00 95.69 76 GLU H C 1
ATOM 7249 O O . GLU H 1 77 ? 87.085 -48.769 66.788 1.00 95.69 76 GLU H O 1
ATOM 7255 N N . LEU H 1 78 ? 88.614 -47.879 65.407 1.00 87.34 77 LEU H N 1
ATOM 7256 C CA . LEU H 1 78 ? 87.675 -47.763 64.310 1.00 87.34 77 LEU H CA 1
ATOM 7257 C C . LEU H 1 78 ? 87.646 -49.064 63.509 1.00 87.34 77 LEU H C 1
ATOM 7258 O O . LEU H 1 78 ? 88.692 -49.661 63.247 1.00 87.34 77 LEU H O 1
ATOM 7263 N N . PRO H 1 79 ? 86.460 -49.535 63.120 1.00 82.79 78 PRO H N 1
ATOM 7264 C CA . PRO H 1 79 ? 86.390 -50.726 62.264 1.00 82.79 78 PRO H CA 1
ATOM 7265 C C . PRO H 1 79 ? 86.802 -50.437 60.829 1.00 82.79 78 PRO H C 1
ATOM 7266 O O . PRO H 1 79 ? 86.216 -49.580 60.162 1.00 82.79 78 PRO H O 1
ATOM 7270 N N . VAL H 1 80 ? 87.814 -51.153 60.338 1.00 81.81 79 VAL H N 1
ATOM 7271 C CA . VAL H 1 80 ? 88.337 -50.870 59.006 1.00 81.81 79 VAL H CA 1
ATOM 7272 C C . VAL H 1 80 ? 87.600 -51.683 57.951 1.00 81.81 79 VAL H C 1
ATOM 7273 O O . VAL H 1 80 ? 87.004 -51.125 57.023 1.00 81.81 79 VAL H O 1
ATOM 7277 N N . ALA H 1 81 ? 87.622 -53.009 58.072 1.00 76.65 80 ALA H N 1
ATOM 7278 C CA . ALA H 1 81 ? 87.031 -53.884 57.072 1.00 76.65 80 ALA H CA 1
ATOM 7279 C C . ALA H 1 81 ? 85.941 -54.732 57.706 1.00 76.65 80 ALA H C 1
ATOM 7280 O O . ALA H 1 81 ? 86.099 -55.228 58.823 1.00 76.65 80 ALA H O 1
ATOM 7282 N N . ALA H 1 82 ? 84.839 -54.895 56.983 1.00 69.79 81 ALA H N 1
ATOM 7283 C CA . ALA H 1 82 ? 83.702 -55.677 57.442 1.00 69.79 81 ALA H CA 1
ATOM 7284 C C . ALA H 1 82 ? 83.054 -56.355 56.249 1.00 69.79 81 ALA H C 1
ATOM 7285 O O . ALA H 1 82 ? 82.631 -55.682 55.304 1.00 69.79 81 ALA H O 1
ATOM 7287 N N . TRP H 1 83 ? 82.976 -57.681 56.295 1.00 65.07 82 TRP H N 1
ATOM 7288 C CA . TRP H 1 83 ? 82.359 -58.451 55.228 1.00 65.07 82 TRP H CA 1
ATOM 7289 C C . TRP H 1 83 ? 81.835 -59.760 55.795 1.00 65.07 82 TRP H C 1
ATOM 7290 O O . TRP H 1 83 ? 82.171 -60.156 56.912 1.00 65.07 82 TRP H O 1
ATOM 7301 N N . ARG H 1 84 ? 80.997 -60.426 55.006 1.00 62.87 83 ARG H N 1
ATOM 7302 C CA . ARG H 1 84 ? 80.485 -61.741 55.348 1.00 62.87 83 ARG H CA 1
ATOM 7303 C C . ARG H 1 84 ? 80.545 -62.641 54.127 1.00 62.87 83 ARG H C 1
ATOM 7304 O O . ARG H 1 84 ? 80.401 -62.192 52.989 1.00 62.87 83 ARG H O 1
ATOM 7312 N N . SER H 1 85 ? 80.759 -63.926 54.380 1.00 58.45 84 SER H N 1
ATOM 7313 C CA . SER H 1 85 ? 80.594 -64.956 53.372 1.00 58.45 84 SER H CA 1
ATOM 7314 C C . SER H 1 85 ? 79.504 -65.897 53.848 1.00 58.45 84 SER H C 1
ATOM 7315 O O . SER H 1 85 ? 79.397 -66.190 55.039 1.00 58.45 84 SER H O 1
ATOM 7318 N N . TYR H 1 86 ? 78.694 -66.364 52.911 1.00 57.71 85 TYR H N 1
ATOM 7319 C CA . TYR H 1 86 ? 77.486 -67.099 53.235 1.00 57.71 85 TYR H CA 1
ATOM 7320 C C . TYR H 1 86 ? 77.630 -68.564 52.853 1.00 57.71 85 TYR H C 1
ATOM 7321 O O . TYR H 1 86 ? 78.651 -68.999 52.317 1.00 57.71 85 TYR H O 1
ATOM 7330 N N . LEU H 1 87 ? 76.594 -69.327 53.169 1.00 55.60 86 LEU H N 1
ATOM 7331 C CA . LEU H 1 87 ? 76.430 -70.694 52.704 1.00 55.60 86 LEU H CA 1
ATOM 7332 C C . LEU H 1 87 ? 74.939 -70.949 52.587 1.00 55.60 86 LEU H C 1
ATOM 7333 O O . LEU H 1 87 ? 74.169 -70.536 53.457 1.00 55.60 86 LEU H O 1
ATOM 7338 N N . ASN H 1 88 ? 74.526 -71.600 51.508 1.00 57.43 87 ASN H N 1
ATOM 7339 C CA . ASN H 1 88 ? 73.108 -71.743 51.203 1.00 57.43 87 ASN H CA 1
ATOM 7340 C C . ASN H 1 88 ? 72.928 -73.036 50.428 1.00 57.43 87 ASN H C 1
ATOM 7341 O O . ASN H 1 88 ? 73.333 -73.122 49.266 1.00 57.43 87 ASN H O 1
ATOM 7346 N N . MET H 1 89 ? 72.318 -74.034 51.057 1.00 56.48 88 MET H N 1
ATOM 7347 C CA . MET H 1 89 ? 72.072 -75.304 50.398 1.00 56.48 88 MET H CA 1
ATOM 7348 C C . MET H 1 89 ? 70.642 -75.752 50.645 1.00 56.48 88 MET H C 1
ATOM 7349 O O . MET H 1 89 ? 70.068 -75.490 51.705 1.00 56.48 88 MET H O 1
ATOM 7354 N N . GLU H 1 90 ? 70.056 -76.382 49.631 1.00 60.02 89 GLU H N 1
ATOM 7355 C CA . GLU H 1 90 ? 68.794 -77.094 49.753 1.00 60.02 89 GLU H CA 1
ATOM 7356 C C . GLU H 1 90 ? 69.058 -78.565 49.496 1.00 60.02 89 GLU H C 1
ATOM 7357 O O . GLU H 1 90 ? 70.065 -78.917 48.876 1.00 60.02 89 GLU H O 1
ATOM 7363 N N . LEU H 1 91 ? 68.162 -79.419 49.969 1.00 55.28 90 LEU H N 1
ATOM 7364 C CA . LEU H 1 91 ? 68.314 -80.859 49.829 1.00 55.28 90 LEU H CA 1
ATOM 7365 C C . LEU H 1 91 ? 66.944 -81.471 49.594 1.00 55.28 90 LEU H C 1
ATOM 7366 O O . LEU H 1 91 ? 66.218 -81.760 50.549 1.00 55.28 90 LEU H O 1
ATOM 7371 N N . THR H 1 92 ? 66.589 -81.662 48.330 1.00 55.13 91 THR H N 1
ATOM 7372 C CA . THR H 1 92 ? 65.312 -82.251 47.960 1.00 55.13 91 THR H CA 1
ATOM 7373 C C . THR H 1 92 ? 65.443 -83.762 48.035 1.00 55.13 91 THR H C 1
ATOM 7374 O O . THR H 1 92 ? 66.237 -84.356 47.300 1.00 55.13 91 THR H O 1
ATOM 7378 N N . ILE H 1 93 ? 64.671 -84.374 48.925 1.00 53.45 92 ILE H N 1
ATOM 7379 C CA . ILE H 1 93 ? 64.691 -85.812 49.150 1.00 53.45 92 ILE H CA 1
ATOM 7380 C C . ILE H 1 93 ? 63.302 -86.344 48.828 1.00 53.45 92 ILE H C 1
ATOM 7381 O O . ILE H 1 93 ? 62.313 -85.779 49.297 1.00 53.45 92 ILE H O 1
ATOM 7386 N N . PRO H 1 94 ? 63.174 -87.391 48.017 1.00 53.91 93 PRO H N 1
ATOM 7387 C CA . PRO H 1 94 ? 61.857 -87.992 47.802 1.00 53.91 93 PRO H CA 1
ATOM 7388 C C . PRO H 1 94 ? 61.385 -88.719 49.049 1.00 53.91 93 PRO H C 1
ATOM 7389 O O . PRO H 1 94 ? 62.181 -89.134 49.893 1.00 53.91 93 PRO H O 1
ATOM 7393 N N . ILE H 1 95 ? 60.066 -88.890 49.157 1.00 53.14 94 ILE H N 1
ATOM 7394 C CA . ILE H 1 95 ? 59.520 -89.541 50.342 1.00 53.14 94 ILE H CA 1
ATOM 7395 C C . ILE H 1 95 ? 59.592 -91.056 50.245 1.00 53.14 94 ILE H C 1
ATOM 7396 O O . ILE H 1 95 ? 59.078 -91.752 51.125 1.00 53.14 94 ILE H O 1
ATOM 7401 N N . PHE H 1 96 ? 60.207 -91.591 49.197 1.00 55.16 95 PHE H N 1
ATOM 7402 C CA . PHE H 1 96 ? 60.460 -93.018 49.095 1.00 55.16 95 PHE H CA 1
ATOM 7403 C C . PHE H 1 96 ? 61.863 -93.391 49.542 1.00 55.16 95 PHE H C 1
ATOM 7404 O O . PHE H 1 96 ? 62.358 -94.453 49.154 1.00 55.16 95 PHE H O 1
ATOM 7412 N N . ALA H 1 97 ? 62.513 -92.546 50.335 1.00 57.53 96 ALA H N 1
ATOM 7413 C CA . ALA H 1 97 ? 63.897 -92.768 50.727 1.00 57.53 96 ALA H CA 1
ATOM 7414 C C . ALA H 1 97 ? 63.952 -93.514 52.052 1.00 57.53 96 ALA H C 1
ATOM 7415 O O . ALA H 1 97 ? 63.339 -93.092 53.036 1.00 57.53 96 ALA H O 1
ATOM 7417 N N . THR H 1 98 ? 64.696 -94.614 52.074 1.00 60.58 97 THR H N 1
ATOM 7418 C CA . THR H 1 98 ? 64.895 -95.389 53.285 1.00 60.58 97 THR H CA 1
ATOM 7419 C C . THR H 1 98 ? 65.806 -94.599 54.235 1.00 60.58 97 THR H C 1
ATOM 7420 O O . THR H 1 98 ? 66.515 -93.679 53.826 1.00 60.58 97 THR H O 1
ATOM 7424 N N . ASN H 1 99 ? 65.751 -94.941 55.528 1.00 62.48 98 ASN H N 1
ATOM 7425 C CA . ASN H 1 99 ? 66.684 -94.369 56.497 1.00 62.48 98 ASN H CA 1
ATOM 7426 C C . ASN H 1 99 ? 68.124 -94.749 56.180 1.00 62.48 98 ASN H C 1
ATOM 7427 O O . ASN H 1 99 ? 69.045 -93.968 56.437 1.00 62.48 98 ASN H O 1
ATOM 7432 N N . SER H 1 100 ? 68.343 -95.941 55.620 1.00 61.91 99 SER H N 1
ATOM 7433 C CA . SER H 1 100 ? 69.677 -96.289 55.147 1.00 61.91 99 SER H CA 1
ATOM 7434 C C . SER H 1 100 ? 70.022 -95.549 53.861 1.00 61.91 99 SER H C 1
ATOM 7435 O O . SER H 1 100 ? 71.202 -95.408 53.525 1.00 61.91 99 SER H O 1
ATOM 7438 N N . ASP H 1 101 ? 69.012 -95.073 53.128 1.00 62.99 100 ASP H N 1
ATOM 7439 C CA . ASP H 1 101 ? 69.281 -94.248 51.956 1.00 62.99 100 ASP H CA 1
ATOM 7440 C C . ASP H 1 101 ? 69.512 -92.796 52.350 1.00 62.99 100 ASP H C 1
ATOM 7441 O O . ASP H 1 101 ? 70.071 -92.016 51.572 1.00 62.99 100 ASP H O 1
ATOM 7446 N N . CYS H 1 102 ? 69.072 -92.409 53.547 1.00 63.62 101 CYS H N 1
ATOM 7447 C CA . CYS H 1 102 ? 69.385 -91.073 54.040 1.00 63.62 101 CYS H CA 1
ATOM 7448 C C . CYS H 1 102 ? 70.758 -91.039 54.694 1.00 63.62 101 CYS H C 1
ATOM 7449 O O . CYS H 1 102 ? 71.336 -89.965 54.882 1.00 63.62 101 CYS H O 1
ATOM 7452 N N . GLU H 1 103 ? 71.295 -92.205 55.056 1.00 62.58 102 GLU H N 1
ATOM 7453 C CA . GLU H 1 103 ? 72.681 -92.265 55.501 1.00 62.58 102 GLU H CA 1
ATOM 7454 C C . GLU H 1 103 ? 73.633 -92.141 54.325 1.00 62.58 102 GLU H C 1
ATOM 7455 O O . GLU H 1 103 ? 74.807 -91.802 54.506 1.00 62.58 102 GLU H O 1
ATOM 7461 N N . LEU H 1 104 ? 73.146 -92.418 53.117 1.00 58.29 103 LEU H N 1
ATOM 7462 C CA . LEU H 1 104 ? 73.990 -92.337 51.934 1.00 58.29 103 LEU H CA 1
ATOM 7463 C C . LEU H 1 104 ? 74.085 -90.905 51.431 1.00 58.29 103 LEU H C 1
ATOM 7464 O O . LEU H 1 104 ? 75.106 -90.504 50.864 1.00 58.29 103 LEU H O 1
ATOM 7469 N N . ILE H 1 105 ? 73.026 -90.118 51.630 1.00 58.52 104 ILE H N 1
ATOM 7470 C CA . ILE H 1 105 ? 73.029 -88.724 51.192 1.00 58.52 104 ILE H CA 1
ATOM 7471 C C . ILE H 1 105 ? 73.962 -87.899 52.069 1.00 58.52 104 ILE H C 1
ATOM 7472 O O . ILE H 1 105 ? 74.686 -87.022 51.584 1.00 58.52 104 ILE H O 1
ATOM 7477 N N . VAL H 1 106 ? 73.981 -88.195 53.370 1.00 57.89 105 VAL H N 1
ATOM 7478 C CA . VAL H 1 106 ? 74.841 -87.467 54.300 1.00 57.89 105 VAL H CA 1
ATOM 7479 C C . VAL H 1 106 ? 76.309 -87.792 54.044 1.00 57.89 105 VAL H C 1
ATOM 7480 O O . VAL H 1 106 ? 77.164 -86.898 54.045 1.00 57.89 105 VAL H O 1
ATOM 7484 N N . LYS H 1 107 ? 76.621 -89.064 53.773 1.00 58.39 106 LYS H N 1
ATOM 7485 C CA . LYS H 1 107 ? 77.994 -89.432 53.436 1.00 58.39 106 LYS H CA 1
ATOM 7486 C C . LYS H 1 107 ? 78.396 -88.900 52.068 1.00 58.39 106 LYS H C 1
ATOM 7487 O O . LYS H 1 107 ? 79.588 -88.729 51.789 1.00 58.39 106 LYS H O 1
ATOM 7493 N N . ALA H 1 108 ? 77.419 -88.645 51.196 1.00 59.25 107 ALA H N 1
ATOM 7494 C CA . ALA H 1 108 ? 77.722 -88.021 49.913 1.00 59.25 107 ALA H CA 1
ATOM 7495 C C . ALA H 1 108 ? 78.139 -86.569 50.095 1.00 59.25 107 ALA H C 1
ATOM 7496 O O . ALA H 1 108 ? 78.958 -86.052 49.328 1.00 59.25 107 ALA H O 1
ATOM 7498 N N . MET H 1 109 ? 77.591 -85.893 51.104 1.00 60.67 108 MET H N 1
ATOM 7499 C CA . MET H 1 109 ? 77.997 -84.519 51.368 1.00 60.67 108 MET H CA 1
ATOM 7500 C C . MET H 1 109 ? 79.251 -84.465 52.228 1.00 60.67 108 MET H C 1
ATOM 7501 O O . MET H 1 109 ? 80.055 -83.537 52.098 1.00 60.67 108 MET H O 1
ATOM 7506 N N . GLN H 1 110 ? 79.429 -85.438 53.125 1.00 59.80 109 GLN H N 1
ATOM 7507 C CA . GLN H 1 110 ? 80.625 -85.465 53.960 1.00 59.80 109 GLN H CA 1
ATOM 7508 C C . GLN H 1 110 ? 81.867 -85.829 53.168 1.00 59.80 109 GLN H C 1
ATOM 7509 O O . GLN H 1 110 ? 82.949 -85.310 53.455 1.00 59.80 109 GLN H O 1
ATOM 7515 N N . GLY H 1 111 ? 81.738 -86.713 52.179 1.00 60.14 110 GLY H N 1
ATOM 7516 C CA . GLY H 1 111 ? 82.893 -87.074 51.374 1.00 60.14 110 GLY H CA 1
ATOM 7517 C C . GLY H 1 111 ? 83.227 -86.022 50.335 1.00 60.14 110 GLY H C 1
ATOM 7518 O O . GLY H 1 111 ? 84.315 -86.031 49.756 1.00 60.14 110 GLY H O 1
ATOM 7519 N N . LEU H 1 112 ? 82.292 -85.106 50.082 1.00 59.40 111 LEU H N 1
ATOM 7520 C CA . LEU H 1 112 ? 82.513 -84.054 49.099 1.00 59.40 111 LEU H CA 1
ATOM 7521 C C . LEU H 1 112 ? 83.512 -83.026 49.608 1.00 59.40 111 LEU H C 1
ATOM 7522 O O . LEU H 1 112 ? 84.318 -82.496 48.837 1.00 59.40 111 LEU H O 1
ATOM 7527 N N . LEU H 1 113 ? 83.473 -82.737 50.906 1.00 61.21 112 LEU H N 1
ATOM 7528 C CA . LEU H 1 113 ? 84.275 -81.686 51.511 1.00 61.21 112 LEU H CA 1
ATOM 7529 C C . LEU H 1 113 ? 85.388 -82.223 52.398 1.00 61.21 112 LEU H C 1
ATOM 7530 O O . LEU H 1 113 ? 85.904 -81.480 53.236 1.00 61.21 112 LEU H O 1
ATOM 7535 N N . LYS H 1 114 ? 85.759 -83.492 52.247 1.00 66.10 113 LYS H N 1
ATOM 7536 C CA . LYS H 1 114 ? 86.891 -84.034 52.986 1.00 66.10 113 LYS H CA 1
ATOM 7537 C C . LYS H 1 114 ? 88.183 -83.405 52.479 1.00 66.10 113 LYS H C 1
ATOM 7538 O O . LYS H 1 114 ? 88.322 -83.126 51.287 1.00 66.10 113 LYS H O 1
ATOM 7544 N N . ASP H 1 115 ? 89.118 -83.159 53.399 1.00 72.01 114 ASP H N 1
ATOM 7545 C CA . ASP H 1 115 ? 90.364 -82.475 53.072 1.00 72.01 114 ASP H CA 1
ATOM 7546 C C . ASP H 1 115 ? 91.220 -83.307 52.125 1.00 72.01 114 ASP H C 1
ATOM 7547 O O . ASP H 1 115 ? 91.594 -84.440 52.435 1.00 72.01 114 ASP H O 1
ATOM 7552 N N . GLY H 1 116 ? 91.528 -82.728 50.966 1.00 69.45 115 GLY H N 1
ATOM 7553 C CA . GLY H 1 116 ? 92.219 -83.420 49.904 1.00 69.45 115 GLY H CA 1
ATOM 7554 C C . GLY H 1 116 ? 91.426 -83.560 48.622 1.00 69.45 115 GLY H C 1
ATOM 7555 O O . GLY H 1 116 ? 92.025 -83.695 47.550 1.00 69.45 115 GLY H O 1
ATOM 7556 N N . ASN H 1 117 ? 90.103 -83.528 48.703 1.00 66.56 116 ASN H N 1
ATOM 7557 C CA . ASN H 1 117 ? 89.246 -83.611 47.533 1.00 66.56 116 ASN H CA 1
ATOM 7558 C C . ASN H 1 117 ? 89.254 -82.268 46.805 1.00 66.56 116 ASN H C 1
ATOM 7559 O O . ASN H 1 117 ? 89.576 -81.242 47.405 1.00 66.56 116 ASN H O 1
ATOM 7564 N N . PRO H 1 118 ? 88.949 -82.249 45.495 1.00 65.53 117 PRO H N 1
ATOM 7565 C CA . PRO H 1 118 ? 89.159 -81.008 44.714 1.00 65.53 117 PRO H CA 1
ATOM 7566 C C . PRO H 1 118 ? 88.284 -79.821 45.094 1.00 65.53 117 PRO H C 1
ATOM 7567 O O . PRO H 1 118 ? 88.740 -78.676 44.978 1.00 65.53 117 PRO H O 1
ATOM 7571 N N . ILE H 1 119 ? 87.045 -80.046 45.530 1.00 63.35 118 ILE H N 1
ATOM 7572 C CA . ILE H 1 119 ? 86.154 -78.921 45.839 1.00 63.35 118 ILE H CA 1
ATOM 7573 C C . ILE H 1 119 ? 86.566 -78.155 47.099 1.00 63.35 118 ILE H C 1
ATOM 7574 O O . ILE H 1 119 ? 86.548 -76.913 47.067 1.00 63.35 118 ILE H O 1
ATOM 7579 N N . PRO H 1 120 ? 86.992 -78.792 48.202 1.00 64.39 119 PRO H N 1
ATOM 7580 C CA . PRO H 1 120 ? 87.665 -77.982 49.232 1.00 64.39 119 PRO H CA 1
ATOM 7581 C C . PRO H 1 120 ? 89.067 -77.551 48.847 1.00 64.39 119 PRO H C 1
ATOM 7582 O O . PRO H 1 120 ? 89.599 -76.613 49.452 1.00 64.39 119 PRO H O 1
ATOM 7586 N N . SER H 1 121 ? 89.694 -78.207 47.870 1.00 66.11 120 SER H N 1
ATOM 7587 C CA . SER H 1 121 ? 90.989 -77.732 47.393 1.00 66.11 120 SER H CA 1
ATOM 7588 C C . SER H 1 121 ? 90.834 -76.482 46.540 1.00 66.11 120 SER H C 1
ATOM 7589 O O . SER H 1 121 ? 91.762 -75.674 46.437 1.00 66.11 120 SER H O 1
ATOM 7592 N N . ALA H 1 122 ? 89.668 -76.309 45.917 1.00 67.41 121 ALA H N 1
ATOM 7593 C CA . ALA H 1 122 ? 89.445 -75.147 45.066 1.00 67.41 121 ALA H CA 1
ATOM 7594 C C . ALA H 1 122 ? 89.090 -73.918 45.892 1.00 67.41 121 ALA H C 1
ATOM 7595 O O . ALA H 1 122 ? 89.482 -72.797 45.552 1.00 67.41 121 ALA H O 1
ATOM 7597 N N . ILE H 1 123 ? 88.341 -74.107 46.979 1.00 66.16 122 ILE H N 1
ATOM 7598 C CA . ILE H 1 123 ? 87.904 -72.971 47.786 1.00 66.16 122 ILE H CA 1
ATOM 7599 C C . ILE H 1 123 ? 89.060 -72.442 48.627 1.00 66.16 122 ILE H C 1
ATOM 7600 O O . ILE H 1 123 ? 89.252 -71.228 48.761 1.00 66.16 122 ILE H O 1
ATOM 7605 N N . ALA H 1 124 ? 89.878 -73.347 49.165 1.00 66.48 123 ALA H N 1
ATOM 7606 C CA . ALA H 1 124 ? 90.935 -72.958 50.090 1.00 66.48 123 ALA H CA 1
ATOM 7607 C C . ALA H 1 124 ? 92.138 -72.321 49.409 1.00 66.48 123 ALA H C 1
ATOM 7608 O O . ALA H 1 124 ? 93.072 -71.916 50.107 1.00 66.48 123 ALA H O 1
ATOM 7610 N N . ALA H 1 125 ? 92.152 -72.227 48.083 1.00 69.76 124 ALA H N 1
ATOM 7611 C CA . ALA H 1 125 ? 93.270 -71.635 47.365 1.00 69.76 124 ALA H CA 1
ATOM 7612 C C . ALA H 1 125 ? 92.840 -70.519 46.425 1.00 69.76 124 ALA H C 1
ATOM 7613 O O . ALA H 1 125 ? 93.665 -70.054 45.630 1.00 69.76 124 ALA H O 1
ATOM 7615 N N . ASN H 1 126 ? 91.575 -70.079 46.514 1.00 71.79 125 ASN H N 1
ATOM 7616 C CA . ASN H 1 126 ? 90.976 -69.057 45.642 1.00 71.79 125 ASN H CA 1
ATOM 7617 C C . ASN H 1 126 ? 91.120 -69.418 44.166 1.00 71.79 125 ASN H C 1
ATOM 7618 O O .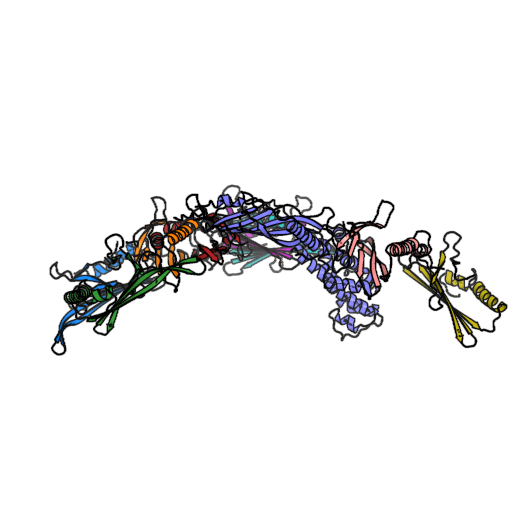 ASN H 1 126 ? 91.448 -68.576 43.329 1.00 71.79 125 ASN H O 1
ATOM 7623 N N . SER H 1 127 ? 90.881 -70.684 43.848 1.00 71.18 126 SER H N 1
ATOM 7624 C CA . SER H 1 127 ? 91.062 -71.202 42.504 1.00 71.18 126 SER H CA 1
ATOM 7625 C C . SER H 1 127 ? 89.789 -71.891 42.040 1.00 71.18 126 SER H C 1
ATOM 7626 O O . SER H 1 127 ? 88.843 -72.079 42.806 1.00 71.18 126 SER H O 1
ATOM 7629 N N . GLY H 1 128 ? 89.770 -72.252 40.759 1.00 72.14 127 GLY H N 1
ATOM 7630 C CA . GLY H 1 128 ? 88.710 -73.054 40.198 1.00 72.14 127 GLY H CA 1
ATOM 7631 C C . GLY H 1 128 ? 89.161 -74.479 39.934 1.00 72.14 127 GLY H C 1
ATOM 7632 O O . GLY H 1 128 ? 90.231 -74.919 40.356 1.00 72.14 127 GLY H O 1
ATOM 7633 N N . ILE H 1 129 ? 88.321 -75.207 39.216 1.00 72.56 128 ILE H N 1
ATOM 7634 C CA . ILE H 1 129 ? 88.630 -76.568 38.800 1.00 72.56 128 ILE H CA 1
ATOM 7635 C C . ILE H 1 129 ? 89.214 -76.523 37.398 1.00 72.56 128 ILE H C 1
ATOM 7636 O O . ILE H 1 129 ? 88.499 -76.272 36.421 1.00 72.56 128 ILE H O 1
ATOM 7641 N N . TYR H 1 130 ? 90.515 -76.766 37.294 1.00 74.08 129 TYR H N 1
ATOM 7642 C CA . TYR H 1 130 ? 91.181 -76.742 36.001 1.00 74.08 129 TYR H CA 1
ATOM 7643 C C . TYR H 1 130 ? 91.853 -78.076 35.713 1.00 74.08 129 TYR H C 1
ATOM 7644 O O . TYR H 1 130 ? 92.219 -78.815 36.624 1.00 74.08 129 TYR H O 1
ATOM 7654 N N . MET I 2 1 ? 42.654 -64.065 91.713 1.00 57.42 1 MET M N 1
ATOM 7655 C CA . MET I 2 1 ? 42.426 -63.719 93.107 1.00 57.42 1 MET M CA 1
ATOM 7656 C C . MET I 2 1 ? 41.080 -63.068 93.321 1.00 57.42 1 MET M C 1
ATOM 7657 O O . MET I 2 1 ? 40.893 -61.892 93.023 1.00 57.42 1 MET M O 1
ATOM 7662 N N . ARG I 2 2 ? 40.142 -63.845 93.843 1.00 59.57 2 ARG M N 1
ATOM 7663 C CA . ARG I 2 2 ? 38.875 -63.286 94.268 1.00 59.57 2 ARG M CA 1
ATOM 7664 C C . ARG I 2 2 ? 39.004 -62.716 95.675 1.00 59.57 2 ARG M C 1
ATOM 7665 O O . ARG I 2 2 ? 40.029 -62.866 96.344 1.00 59.57 2 ARG M O 1
ATOM 7673 N N . ALA I 2 3 ? 37.947 -62.045 96.119 1.00 63.24 3 ALA M N 1
ATOM 7674 C CA . ALA I 2 3 ? 37.988 -61.357 97.399 1.00 63.24 3 ALA M CA 1
ATOM 7675 C C . ALA I 2 3 ? 37.859 -62.337 98.558 1.00 63.24 3 ALA M C 1
ATOM 7676 O O . ALA I 2 3 ? 37.273 -63.415 98.434 1.00 63.24 3 ALA M O 1
ATOM 7678 N N . PHE I 2 4 ? 38.415 -61.940 99.700 1.00 66.04 4 PHE M N 1
ATOM 7679 C CA . PHE I 2 4 ? 38.364 -62.726 100.922 1.00 66.04 4 PHE M CA 1
ATOM 7680 C C . PHE I 2 4 ? 38.629 -61.800 102.096 1.00 66.04 4 PHE M C 1
ATOM 7681 O O . PHE I 2 4 ? 39.415 -60.856 101.992 1.00 66.04 4 PHE M O 1
ATOM 7689 N N . SER I 2 5 ? 37.968 -62.074 103.213 1.00 70.74 5 SER M N 1
ATOM 7690 C CA . SER I 2 5 ? 38.084 -61.246 104.402 1.00 70.74 5 SER M CA 1
ATOM 7691 C C . SER I 2 5 ? 38.924 -61.962 105.445 1.00 70.74 5 SER M C 1
ATOM 7692 O O . SER I 2 5 ? 38.975 -63.194 105.480 1.00 70.74 5 SER M O 1
ATOM 7695 N N . THR I 2 6 ? 39.582 -61.180 106.293 1.00 72.28 6 THR M N 1
ATOM 7696 C CA . THR I 2 6 ? 40.456 -61.712 107.323 1.00 72.28 6 THR M CA 1
ATOM 7697 C C . THR I 2 6 ? 39.940 -61.461 108.730 1.00 72.28 6 THR M C 1
ATOM 7698 O O . THR I 2 6 ? 40.515 -61.986 109.688 1.00 72.28 6 THR M O 1
ATOM 7702 N N . LEU I 2 7 ? 38.880 -60.676 108.882 1.00 75.44 7 LEU M N 1
ATOM 7703 C CA . LEU I 2 7 ? 38.243 -60.485 110.177 1.00 75.44 7 LEU M CA 1
ATOM 7704 C C . LEU I 2 7 ? 37.513 -61.768 110.545 1.00 75.44 7 LEU M C 1
ATOM 7705 O O . LEU I 2 7 ? 36.521 -62.126 109.901 1.00 75.44 7 LEU M O 1
ATOM 7710 N N . ASP I 2 8 ? 38.015 -62.464 111.563 1.00 78.59 8 ASP M N 1
ATOM 7711 C CA . ASP I 2 8 ? 37.447 -63.746 111.965 1.00 78.59 8 ASP M CA 1
ATOM 7712 C C . ASP I 2 8 ? 36.078 -63.538 112.598 1.00 78.59 8 ASP M C 1
ATOM 7713 O O . ASP I 2 8 ? 35.968 -62.946 113.676 1.00 78.59 8 ASP M O 1
ATOM 7718 N N . ARG I 2 9 ? 35.036 -64.024 111.934 1.00 80.24 9 ARG M N 1
ATOM 7719 C CA . ARG I 2 9 ? 33.682 -63.921 112.446 1.00 80.24 9 ARG M CA 1
ATOM 7720 C C . ARG I 2 9 ? 33.197 -65.310 112.836 1.00 80.24 9 ARG M C 1
ATOM 7721 O O . ARG I 2 9 ? 33.680 -66.323 112.322 1.00 80.24 9 ARG M O 1
ATOM 7729 N N . GLU I 2 10 ? 32.260 -65.352 113.779 1.00 85.71 10 GLU M N 1
ATOM 7730 C CA . GLU I 2 10 ? 31.742 -66.600 114.321 1.00 85.71 10 GLU M CA 1
ATOM 7731 C C . GLU I 2 10 ? 30.224 -66.551 114.329 1.00 85.71 10 GLU M C 1
ATOM 7732 O O . GLU I 2 10 ? 29.633 -65.619 114.882 1.00 85.71 10 GLU M O 1
ATOM 7738 N N . ASN I 2 11 ? 29.600 -67.554 113.722 1.00 88.43 11 ASN M N 1
ATOM 7739 C CA . ASN I 2 11 ? 28.154 -67.686 113.721 1.00 88.43 11 ASN M CA 1
ATOM 7740 C C . ASN I 2 11 ? 27.750 -68.774 114.705 1.00 88.43 11 ASN M C 1
ATOM 7741 O O . ASN I 2 11 ? 28.595 -69.480 115.258 1.00 88.43 11 ASN M O 1
ATOM 7746 N N . GLU I 2 12 ? 26.447 -68.866 114.956 1.00 98.31 12 GLU M N 1
ATOM 7747 C CA . GLU I 2 12 ? 25.865 -69.894 115.811 1.00 98.31 12 GLU M CA 1
ATOM 7748 C C . GLU I 2 12 ? 24.511 -70.272 115.240 1.00 98.31 12 GLU M C 1
ATOM 7749 O O . GLU I 2 12 ? 23.601 -69.438 115.203 1.00 98.31 12 GLU M O 1
ATOM 7755 N N . THR I 2 13 ? 24.378 -71.517 114.792 1.00 100.36 13 THR M N 1
ATOM 7756 C CA . THR I 2 13 ? 23.142 -72.009 114.201 1.00 100.36 13 THR M CA 1
ATOM 7757 C C . THR I 2 13 ? 22.550 -73.086 115.096 1.00 100.36 13 THR M C 1
ATOM 7758 O O . THR I 2 13 ? 23.257 -74.008 115.514 1.00 100.36 13 THR M O 1
ATOM 7762 N N . PHE I 2 14 ? 21.259 -72.963 115.393 1.00 102.78 14 PHE M N 1
ATOM 7763 C CA . PHE I 2 14 ? 20.595 -73.963 116.210 1.00 102.78 14 PHE M CA 1
ATOM 7764 C C . PHE I 2 14 ? 20.131 -75.127 115.341 1.00 102.78 14 PHE M C 1
ATOM 7765 O O . PHE I 2 14 ? 20.114 -75.053 114.110 1.00 102.78 14 PHE M O 1
ATOM 7773 N N . VAL I 2 15 ? 19.746 -76.211 116.003 1.00 98.69 15 VAL M N 1
ATOM 7774 C CA . VAL I 2 15 ? 19.249 -77.389 115.312 1.00 98.69 15 VAL M CA 1
ATOM 7775 C C . VAL I 2 15 ? 17.768 -77.578 115.607 1.00 98.69 15 VAL M C 1
ATOM 7776 O O . VAL I 2 15 ? 17.194 -78.623 115.308 1.00 98.69 15 VAL M O 1
ATOM 7780 N N . TYR I 2 35 ? 33.022 -73.013 116.023 1.00 82.56 35 TYR M N 1
ATOM 7781 C CA . TYR I 2 35 ? 32.412 -72.727 114.732 1.00 82.56 35 TYR M CA 1
ATOM 7782 C C . TYR I 2 35 ? 32.765 -71.318 114.282 1.00 82.56 35 TYR M C 1
ATOM 7783 O O . TYR I 2 35 ? 32.094 -70.354 114.646 1.00 82.56 35 TYR M O 1
ATOM 7792 N N . ARG I 2 36 ? 33.834 -71.202 113.507 1.00 77.86 36 ARG M N 1
ATOM 7793 C CA . ARG I 2 36 ? 34.146 -69.962 112.818 1.00 77.86 36 ARG M CA 1
ATOM 7794 C C . ARG I 2 36 ? 33.502 -69.981 111.443 1.00 77.86 36 ARG M C 1
ATOM 7795 O O . ARG I 2 36 ? 33.277 -71.044 110.860 1.00 77.86 36 ARG M O 1
ATOM 7803 N N . SER I 2 37 ? 33.201 -68.794 110.924 1.00 77.77 37 SER M N 1
ATOM 7804 C CA . SER I 2 37 ? 32.764 -68.728 109.537 1.00 77.77 37 SER M CA 1
ATOM 7805 C C . SER I 2 37 ? 33.943 -68.511 108.600 1.00 77.77 37 SER M C 1
ATOM 7806 O O . SER I 2 37 ? 33.900 -68.944 107.446 1.00 77.77 37 SER M O 1
ATOM 7809 N N . ASN I 2 38 ? 34.994 -67.840 109.066 1.00 76.08 38 ASN M N 1
ATOM 7810 C CA . ASN I 2 38 ? 36.223 -67.739 108.291 1.00 76.08 38 ASN M CA 1
ATOM 7811 C C . ASN I 2 38 ? 37.419 -67.738 109.229 1.00 76.08 38 ASN M C 1
ATOM 7812 O O . ASN I 2 38 ? 37.271 -67.611 110.445 1.00 76.08 38 ASN M O 1
ATOM 7817 N N . TRP I 2 39 ? 38.607 -67.871 108.648 1.00 71.42 39 TRP M N 1
ATOM 7818 C CA . TRP I 2 39 ? 39.835 -67.914 109.424 1.00 71.42 39 TRP M CA 1
ATOM 7819 C C . TRP I 2 39 ? 41.008 -67.481 108.562 1.00 71.42 39 TRP M C 1
ATOM 7820 O O . TRP I 2 39 ? 41.071 -67.827 107.380 1.00 71.42 39 TRP M O 1
ATOM 7831 N N . THR I 2 40 ? 41.931 -66.729 109.156 1.00 70.42 40 THR M N 1
ATOM 7832 C CA . THR I 2 40 ? 43.145 -66.287 108.497 1.00 70.42 40 THR M CA 1
ATOM 7833 C C . THR I 2 40 ? 44.316 -66.398 109.456 1.00 70.42 40 THR M C 1
ATOM 7834 O O . THR I 2 40 ? 44.202 -65.963 110.610 1.00 70.42 40 THR M O 1
ATOM 7838 N N . PRO I 2 41 ? 45.448 -66.958 109.034 1.00 70.27 41 PRO 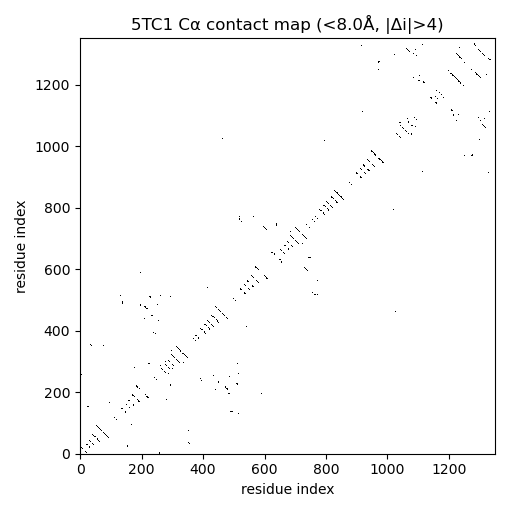M N 1
ATOM 7839 C CA . PRO I 2 41 ? 46.658 -66.916 109.868 1.00 70.27 41 PRO M CA 1
ATOM 7840 C C . PRO I 2 41 ? 47.261 -65.523 109.957 1.00 70.27 41 PRO M C 1
ATOM 7841 O O . PRO I 2 41 ? 46.693 -64.549 109.454 1.00 70.27 41 PRO M O 1
ATOM 7845 N N . GLY I 2 42 ? 48.413 -65.416 110.603 1.00 68.55 42 GLY M N 1
ATOM 7846 C CA . GLY I 2 42 ? 49.090 -64.139 110.707 1.00 68.55 42 GLY M CA 1
ATOM 7847 C C . GLY I 2 42 ? 49.561 -63.622 109.360 1.00 68.55 42 GLY M C 1
ATOM 7848 O O . GLY I 2 42 ? 49.823 -64.363 108.414 1.00 68.55 42 GLY M O 1
ATOM 7849 N N . ARG I 2 43 ? 49.633 -62.300 109.278 1.00 66.53 43 ARG M N 1
ATOM 7850 C CA . ARG I 2 43 ? 50.116 -61.614 108.090 1.00 66.53 43 ARG M CA 1
ATOM 7851 C C . ARG I 2 43 ? 51.615 -61.858 107.974 1.00 66.53 43 ARG M C 1
ATOM 7852 O O . ARG I 2 43 ? 52.404 -61.256 108.708 1.00 66.53 43 ARG M O 1
ATOM 7860 N N . PHE I 2 44 ? 52.004 -62.754 107.070 1.00 64.33 44 PHE M N 1
ATOM 7861 C CA . PHE I 2 44 ? 53.393 -63.178 106.926 1.00 64.33 44 PHE M CA 1
ATOM 7862 C C . PHE I 2 44 ? 54.133 -62.172 106.057 1.00 64.33 44 PHE M C 1
ATOM 7863 O O . PHE I 2 44 ? 54.159 -62.302 104.831 1.00 64.33 44 PHE M O 1
ATOM 7871 N N . ASN I 2 45 ? 54.750 -61.183 106.694 1.00 64.64 45 ASN M N 1
ATOM 7872 C CA . ASN I 2 45 ? 55.460 -60.123 105.997 1.00 64.64 45 ASN M CA 1
ATOM 7873 C C . ASN I 2 45 ? 56.953 -60.395 106.027 1.00 64.64 45 ASN M C 1
ATOM 7874 O O . ASN I 2 45 ? 57.548 -60.506 107.104 1.00 64.64 45 ASN M O 1
ATOM 7879 N N . SER I 2 46 ? 57.551 -60.494 104.848 1.00 62.75 46 SER M N 1
ATOM 7880 C CA . SER I 2 46 ? 58.994 -60.529 104.701 1.00 62.75 46 SER M CA 1
ATOM 7881 C C . SER I 2 46 ? 59.414 -59.355 103.833 1.00 62.75 46 SER M C 1
ATOM 7882 O O . SER I 2 46 ? 58.628 -58.826 103.044 1.00 62.75 46 SER M O 1
ATOM 7885 N N . THR I 2 47 ? 60.662 -58.943 103.991 1.00 62.26 47 THR M N 1
ATOM 7886 C CA . THR I 2 47 ? 61.213 -57.848 103.214 1.00 62.26 47 THR M CA 1
ATOM 7887 C C . THR I 2 47 ? 62.286 -58.382 102.280 1.00 62.26 47 THR M C 1
ATOM 7888 O O . THR I 2 47 ? 62.791 -59.494 102.459 1.00 62.26 47 THR M O 1
ATOM 7892 N N . GLY I 2 48 ? 62.605 -57.594 101.263 1.00 63.62 48 GLY M N 1
ATOM 7893 C CA . GLY I 2 48 ? 63.617 -57.959 100.302 1.00 63.62 48 GLY M CA 1
ATOM 7894 C C . GLY I 2 48 ? 64.825 -57.050 100.384 1.00 63.62 48 GLY M C 1
ATOM 7895 O O . GLY I 2 48 ? 64.774 -55.971 100.965 1.00 63.62 48 GLY M O 1
ATOM 7896 N N . ALA I 2 49 ? 65.922 -57.502 99.786 1.00 63.58 49 ALA M N 1
ATOM 7897 C CA . ALA I 2 49 ? 67.129 -56.697 99.755 1.00 63.58 49 ALA M CA 1
ATOM 7898 C C . ALA I 2 49 ? 66.982 -55.557 98.753 1.00 63.58 49 ALA M C 1
ATOM 7899 O O . ALA I 2 49 ? 66.052 -55.519 97.944 1.00 63.58 49 ALA M O 1
ATOM 7901 N N . LYS I 2 50 ? 67.914 -54.612 98.819 1.00 64.17 50 LYS M N 1
ATOM 7902 C CA . LYS I 2 50 ? 67.866 -53.430 97.970 1.00 64.17 50 LYS M CA 1
ATOM 7903 C C . LYS I 2 50 ? 69.281 -52.973 97.668 1.00 64.17 50 LYS M C 1
ATOM 7904 O O . LYS I 2 50 ? 69.999 -52.538 98.572 1.00 64.17 50 LYS M O 1
ATOM 7910 N N . THR I 2 51 ? 69.678 -53.070 96.405 1.00 64.26 51 THR M N 1
ATOM 7911 C CA . THR I 2 51 ? 70.920 -52.492 95.927 1.00 64.26 51 THR M CA 1
ATOM 7912 C C . THR I 2 51 ? 70.591 -51.258 95.101 1.00 64.26 51 THR M C 1
ATOM 7913 O O . THR I 2 51 ? 69.422 -50.940 94.869 1.00 64.26 51 THR M O 1
ATOM 7917 N N . LYS I 2 52 ? 71.634 -50.558 94.652 1.00 66.36 52 LYS M N 1
ATOM 7918 C CA . LYS I 2 52 ? 71.415 -49.265 94.012 1.00 66.36 52 LYS M CA 1
ATOM 7919 C C . LYS I 2 52 ? 70.890 -49.409 92.590 1.00 66.36 52 LYS M C 1
ATOM 7920 O O . LYS I 2 52 ? 70.333 -48.455 92.038 1.00 66.36 52 LYS M O 1
ATOM 7926 N N . GLN I 2 53 ? 71.044 -50.585 91.982 1.00 66.05 53 GLN M N 1
ATOM 7927 C CA . GLN I 2 53 ? 70.545 -50.775 90.624 1.00 66.05 53 GLN M CA 1
ATOM 7928 C C . GLN I 2 53 ? 69.152 -51.388 90.614 1.00 66.05 53 GLN M C 1
ATOM 7929 O O . GLN I 2 53 ? 68.273 -50.932 89.876 1.00 66.05 53 GLN M O 1
ATOM 7935 N N . TRP I 2 54 ? 68.923 -52.418 91.424 1.00 61.78 54 TRP M N 1
ATOM 7936 C CA . TRP I 2 54 ? 67.684 -53.168 91.310 1.00 61.78 54 TRP M CA 1
ATOM 7937 C C . TRP I 2 54 ? 67.242 -53.602 92.703 1.00 61.78 54 TRP M C 1
ATOM 7938 O O . TRP I 2 54 ? 68.078 -53.808 93.584 1.00 61.78 54 TRP M O 1
ATOM 7949 N N . HIS I 2 55 ? 65.928 -53.735 92.894 1.00 62.22 55 HIS M N 1
ATOM 7950 C CA . HIS I 2 55 ? 65.328 -54.022 94.196 1.00 62.22 55 HIS M CA 1
ATOM 7951 C C . HIS I 2 55 ? 64.893 -55.484 94.224 1.00 62.22 55 HIS M C 1
ATOM 7952 O O . HIS I 2 55 ? 64.073 -55.907 93.403 1.00 62.22 55 HIS M O 1
ATOM 7959 N N . TYR I 2 56 ? 65.433 -56.253 95.168 1.00 62.59 56 TYR M N 1
ATOM 7960 C CA . TYR I 2 56 ? 65.179 -57.686 95.196 1.00 62.59 56 TYR M CA 1
ATOM 7961 C C . TYR I 2 56 ? 63.779 -57.993 95.731 1.00 62.59 56 TYR M C 1
ATOM 7962 O O . TYR I 2 56 ? 63.231 -57.231 96.528 1.00 62.59 56 TYR M O 1
ATOM 7971 N N . PRO I 2 57 ? 63.172 -59.096 95.294 1.00 58.44 57 PRO M N 1
ATOM 7972 C CA . PRO I 2 57 ? 61.830 -59.445 95.760 1.00 58.44 57 PRO M CA 1
ATOM 7973 C C . PRO I 2 57 ? 61.862 -60.133 97.118 1.00 58.44 57 PRO M C 1
ATOM 7974 O O . PRO I 2 57 ? 62.905 -60.281 97.753 1.00 58.44 57 PRO M O 1
ATOM 7978 N N . SER I 2 58 ? 60.678 -60.570 97.551 1.00 58.23 58 SER M N 1
ATOM 7979 C CA . SER I 2 58 ? 60.492 -61.078 98.896 1.00 58.23 58 SER M CA 1
ATOM 7980 C C . SER I 2 58 ? 59.346 -62.075 98.971 1.00 58.23 58 SER M C 1
ATOM 7981 O O . SER I 2 58 ? 58.344 -61.919 98.260 1.00 58.23 58 SER M O 1
ATOM 7984 N N . PRO I 2 59 ? 59.457 -63.093 99.821 1.00 58.87 59 PRO M N 1
ATOM 7985 C CA . PRO I 2 59 ? 58.344 -64.028 100.003 1.00 58.87 59 PRO M CA 1
ATOM 7986 C C . PRO I 2 59 ? 57.189 -63.376 100.743 1.00 58.87 59 PRO M C 1
ATOM 7987 O O . PRO I 2 59 ? 57.370 -62.424 101.504 1.00 58.87 59 PRO M O 1
ATOM 7991 N N . TYR I 2 60 ? 55.996 -63.922 100.523 1.00 58.76 60 TYR M N 1
ATOM 7992 C CA . TYR I 2 60 ? 54.758 -63.345 101.023 1.00 58.76 60 TYR M CA 1
ATOM 7993 C C . TYR I 2 60 ? 53.656 -64.370 100.844 1.00 58.76 60 TYR M C 1
ATOM 7994 O O . TYR I 2 60 ? 53.629 -65.081 99.840 1.00 58.76 60 TYR M O 1
ATOM 8003 N N . SER I 2 61 ? 52.740 -64.433 101.809 1.00 61.03 61 SER M N 1
ATOM 8004 C CA . SER I 2 61 ? 51.667 -65.418 101.748 1.00 61.03 61 SER M CA 1
ATOM 8005 C C . SER I 2 61 ? 50.474 -64.976 102.578 1.00 61.03 61 SER M C 1
ATOM 8006 O O . SER I 2 61 ? 50.624 -64.680 103.765 1.00 61.03 61 SER M O 1
ATOM 8009 N N . ARG I 2 62 ? 49.295 -64.947 101.953 1.00 61.48 62 ARG M N 1
ATOM 8010 C CA . ARG I 2 62 ? 48.030 -64.752 102.651 1.00 61.48 62 ARG M CA 1
ATOM 8011 C C . ARG I 2 62 ? 46.961 -65.629 102.023 1.00 61.48 62 ARG M C 1
ATOM 8012 O O . ARG I 2 62 ? 47.049 -65.994 100.849 1.00 61.48 62 ARG M O 1
ATOM 8020 N N . GLY I 2 63 ? 45.948 -65.952 102.818 1.00 64.84 63 GLY M N 1
ATOM 8021 C CA . GLY I 2 63 ? 44.822 -66.740 102.345 1.00 64.84 63 GLY M CA 1
ATOM 8022 C C . GLY I 2 63 ? 43.708 -66.685 103.364 1.00 64.84 63 GLY M C 1
ATOM 8023 O O . GLY I 2 63 ? 43.783 -65.956 104.357 1.00 64.84 63 GLY M O 1
ATOM 8024 N N . ALA I 2 64 ? 42.663 -67.474 103.107 1.00 64.16 64 ALA M N 1
ATOM 8025 C CA . ALA I 2 64 ? 41.527 -67.544 104.017 1.00 64.16 64 ALA M CA 1
ATOM 8026 C C . ALA I 2 64 ? 40.752 -68.833 103.824 1.00 64.16 64 ALA M C 1
ATOM 8027 O O . ALA I 2 64 ? 40.137 -69.040 102.775 1.00 64.16 64 ALA M O 1
ATOM 8029 N N . LEU I 2 65 ? 40.776 -69.681 104.843 1.00 66.25 65 LEU M N 1
ATOM 8030 C CA . LEU I 2 65 ? 39.797 -70.742 105.003 1.00 66.25 65 LEU M CA 1
ATOM 8031 C C . LEU I 2 65 ? 38.496 -70.131 105.495 1.00 66.25 65 LEU M C 1
ATOM 8032 O O . LEU I 2 65 ? 38.499 -69.304 106.408 1.00 66.25 65 LEU M O 1
ATOM 8037 N N . SER I 2 66 ? 37.385 -70.531 104.885 1.00 69.62 66 SER M N 1
ATOM 8038 C CA . SER I 2 66 ? 36.106 -69.943 105.249 1.00 69.62 66 SER M CA 1
ATOM 8039 C C . SER I 2 66 ? 34.990 -70.945 105.013 1.00 69.62 66 SER M C 1
ATOM 8040 O O . SER I 2 66 ? 34.915 -71.564 103.953 1.00 69.62 66 SER M O 1
ATOM 8043 N N . VAL I 2 67 ? 34.108 -71.077 106.002 1.00 72.38 67 VAL M N 1
ATOM 8044 C CA . VAL I 2 67 ? 32.962 -71.980 105.941 1.00 72.38 67 VAL M CA 1
ATOM 8045 C C . VAL I 2 67 ? 31.709 -71.127 105.835 1.00 72.38 67 VAL M C 1
ATOM 8046 O O . VAL I 2 67 ? 31.411 -70.332 106.734 1.00 72.38 67 VAL M O 1
ATOM 8050 N N . THR I 2 68 ? 30.961 -71.307 104.746 1.00 75.34 68 THR M N 1
ATOM 8051 C CA . THR I 2 68 ? 29.842 -70.419 104.460 1.00 75.34 68 THR M CA 1
ATOM 8052 C C . THR I 2 68 ? 28.526 -70.946 105.018 1.00 75.34 68 THR M C 1
ATOM 8053 O O . THR I 2 68 ? 27.785 -70.197 105.664 1.00 75.34 68 THR M O 1
ATOM 8057 N N . SER I 2 69 ? 28.210 -72.218 104.787 1.00 79.09 69 SER M N 1
ATOM 8058 C CA . SER I 2 69 ? 26.882 -72.717 105.110 1.00 79.09 69 SER M CA 1
ATOM 8059 C C . SER I 2 69 ? 26.973 -74.096 105.744 1.00 79.09 69 SER M C 1
ATOM 8060 O O . SER I 2 69 ? 27.962 -74.814 105.583 1.00 79.09 69 SER M O 1
ATOM 8063 N N . ILE I 2 70 ? 25.920 -74.454 106.473 1.00 78.27 70 ILE M N 1
ATOM 8064 C CA . ILE I 2 70 ? 25.785 -75.781 107.065 1.00 78.27 70 ILE M CA 1
ATOM 8065 C C . ILE I 2 70 ? 24.490 -76.438 106.599 1.00 78.27 70 ILE M C 1
ATOM 8066 O O . ILE I 2 70 ? 23.393 -75.975 106.918 1.00 78.27 70 ILE M O 1
ATOM 8071 N N . PHE I 2 94 ? 25.596 -80.596 114.855 1.00 86.05 94 PHE M N 1
ATOM 8072 C CA . PHE I 2 94 ? 26.539 -80.636 113.744 1.00 86.05 94 PHE M CA 1
ATOM 8073 C C . PHE I 2 94 ? 27.139 -79.258 113.496 1.00 86.05 94 PHE M C 1
ATOM 8074 O O . PHE I 2 94 ? 26.414 -78.296 113.245 1.00 86.05 94 PHE M O 1
ATOM 8082 N N . SER I 2 95 ? 28.467 -79.169 113.569 1.00 86.88 95 SER M N 1
ATOM 8083 C CA . SER I 2 95 ? 29.173 -77.897 113.461 1.00 86.88 95 SER M CA 1
ATOM 8084 C C . SER I 2 95 ? 30.618 -78.160 113.070 1.00 86.88 95 SER M C 1
ATOM 8085 O O . SER I 2 95 ? 31.225 -79.121 113.551 1.00 86.88 95 SER M O 1
ATOM 8088 N N . LEU I 2 96 ? 31.164 -77.310 112.203 1.00 83.88 96 LEU M N 1
ATOM 8089 C CA . LEU I 2 96 ? 32.540 -77.450 111.756 1.00 83.88 96 LEU M CA 1
ATOM 8090 C C . LEU I 2 96 ? 33.398 -76.295 112.257 1.00 83.88 96 LEU M C 1
ATOM 8091 O O . LEU I 2 96 ? 32.904 -75.224 112.607 1.00 83.88 96 LEU M O 1
ATOM 8096 N N . ASP I 2 97 ? 34.708 -76.523 112.270 1.00 81.05 97 ASP M N 1
ATOM 8097 C CA . ASP I 2 97 ? 35.688 -75.485 112.560 1.00 81.05 97 ASP M CA 1
ATOM 8098 C C . ASP I 2 97 ? 36.285 -75.036 111.237 1.00 81.05 97 ASP M C 1
ATOM 8099 O O . ASP I 2 97 ? 36.723 -75.870 110.438 1.00 81.05 97 ASP M O 1
ATOM 8104 N N . ALA I 2 98 ? 36.304 -73.720 111.010 1.00 74.81 98 ALA M N 1
ATOM 8105 C CA . ALA I 2 98 ? 36.803 -73.199 109.743 1.00 74.81 98 ALA M CA 1
ATOM 8106 C C . ALA I 2 98 ? 38.316 -73.302 109.646 1.00 74.81 98 ALA M C 1
ATOM 8107 O O . ALA I 2 98 ? 38.863 -73.295 108.541 1.00 74.81 98 ALA M O 1
ATOM 8109 N N . ARG I 2 99 ? 39.009 -73.400 110.781 1.00 75.22 99 ARG M N 1
ATOM 8110 C CA . ARG I 2 99 ? 40.459 -73.543 110.744 1.00 75.22 99 ARG M CA 1
ATOM 8111 C C . ARG I 2 99 ? 40.860 -74.939 110.289 1.00 75.22 99 ARG M C 1
ATOM 8112 O O . ARG I 2 99 ? 41.841 -75.105 109.557 1.00 75.22 99 ARG M O 1
ATOM 8120 N N . SER I 2 100 ? 40.098 -75.953 110.687 1.00 75.60 100 SER M N 1
ATOM 8121 C CA . SER I 2 100 ? 40.474 -77.331 110.400 1.00 75.60 100 SER M CA 1
ATOM 8122 C C . SER I 2 100 ? 40.072 -77.788 109.007 1.00 75.60 100 SER M C 1
ATOM 8123 O O . SER I 2 100 ? 40.145 -78.990 108.734 1.00 75.60 100 SER M O 1
ATOM 8126 N N . CYS I 2 101 ? 39.654 -76.881 108.124 1.00 73.82 101 CYS M N 1
ATOM 8127 C CA . CYS I 2 101 ? 39.278 -77.272 106.772 1.00 73.82 101 CYS M CA 1
ATOM 8128 C C . CYS I 2 101 ? 40.456 -77.287 105.809 1.00 73.82 101 CYS M C 1
ATOM 8129 O O . CYS I 2 101 ? 40.237 -77.358 104.596 1.00 73.82 101 CYS M O 1
ATOM 8132 N N . TYR I 2 102 ? 41.691 -77.227 106.309 1.00 72.48 102 TYR M N 1
ATOM 8133 C CA . TYR I 2 102 ? 42.853 -77.347 105.438 1.00 72.48 102 TYR M CA 1
ATOM 8134 C C . TYR I 2 102 ? 43.051 -78.778 104.966 1.00 72.48 102 TYR M C 1
ATOM 8135 O O . TYR I 2 102 ? 43.799 -79.007 104.011 1.00 72.48 102 TYR M O 1
ATOM 8144 N N . SER I 2 103 ? 42.424 -79.746 105.635 1.00 71.50 103 SER M N 1
ATOM 8145 C CA . SER I 2 103 ? 42.624 -81.146 105.287 1.00 71.50 103 SER M CA 1
ATOM 8146 C C . SER I 2 103 ? 41.876 -81.530 104.019 1.00 71.50 103 SER M C 1
ATOM 8147 O O . SER I 2 103 ? 42.177 -82.565 103.417 1.00 71.50 103 SER M O 1
ATOM 8150 N N . LEU I 2 104 ? 40.904 -80.720 103.600 1.00 69.15 104 LEU M N 1
ATOM 8151 C CA . LEU I 2 104 ? 40.184 -81.008 102.365 1.00 69.15 104 LEU M CA 1
ATOM 8152 C C . LEU I 2 104 ? 41.048 -80.712 101.147 1.00 69.15 104 LEU M C 1
ATOM 8153 O O . LEU I 2 104 ? 41.359 -81.609 100.356 1.00 69.15 104 LEU M O 1
ATOM 8158 N N . PHE I 2 105 ? 41.427 -79.549 101.004 1.00 67.99 105 PHE M N 1
ATOM 8159 C CA . PHE I 2 105 ? 42.230 -78.741 100.109 1.00 67.99 105 PHE M CA 1
ATOM 8160 C C . PHE I 2 105 ? 43.690 -79.181 100.164 1.00 67.99 105 PHE M C 1
ATOM 8161 O O . PHE I 2 105 ? 44.160 -79.655 101.201 1.00 67.99 105 PHE M O 1
ATOM 8169 N N . PRO I 2 106 ? 44.451 -79.060 99.069 1.00 67.29 106 PRO M N 1
ATOM 8170 C CA . PRO I 2 106 ? 45.853 -79.507 99.099 1.00 67.29 106 PRO M CA 1
ATOM 8171 C C . PRO I 2 106 ? 46.810 -78.470 99.667 1.00 67.29 106 PRO M C 1
ATOM 8172 O O . PRO I 2 106 ? 47.846 -78.183 99.062 1.00 67.29 106 PRO M O 1
ATOM 8176 N N . VAL I 2 107 ? 46.480 -77.906 100.827 1.00 68.69 107 VAL M N 1
ATOM 8177 C CA . VAL I 2 107 ? 47.190 -76.764 101.387 1.00 68.69 107 VAL M CA 1
ATOM 8178 C C . VAL I 2 107 ? 47.670 -77.153 102.780 1.00 68.69 107 VAL M C 1
ATOM 8179 O O . VAL I 2 107 ? 46.992 -77.905 103.487 1.00 68.69 107 VAL M O 1
ATOM 8183 N N . SER I 2 108 ? 48.837 -76.646 103.178 1.00 68.49 108 SER M N 1
ATOM 8184 C CA . SER I 2 108 ? 49.309 -76.817 104.545 1.00 68.49 108 SER M CA 1
ATOM 8185 C C . SER I 2 108 ? 48.518 -75.937 105.513 1.00 68.49 108 SER M C 1
ATOM 8186 O O . SER I 2 108 ? 47.657 -75.145 105.118 1.00 68.49 108 SER M O 1
ATOM 8189 N N . GLN I 2 109 ? 48.835 -76.082 106.803 1.00 69.46 109 GLN M N 1
ATOM 8190 C CA . GLN I 2 109 ? 48.098 -75.370 107.847 1.00 69.46 109 GLN M CA 1
ATOM 8191 C C . GLN I 2 109 ? 48.360 -73.868 107.804 1.00 69.46 109 GLN M C 1
ATOM 8192 O O . GLN I 2 109 ? 47.438 -73.065 107.986 1.00 69.46 109 GLN M O 1
ATOM 8198 N N . ASN I 2 110 ? 49.599 -73.466 107.510 1.00 68.45 110 ASN M N 1
ATOM 8199 C CA . ASN I 2 110 ? 49.950 -72.049 107.493 1.00 68.45 110 ASN M CA 1
ATOM 8200 C C . ASN I 2 110 ? 49.404 -71.313 106.278 1.00 68.45 110 ASN M C 1
ATOM 8201 O O . ASN I 2 110 ? 49.611 -70.100 106.168 1.00 68.45 110 ASN M O 1
ATOM 8206 N N . LEU I 2 111 ? 48.753 -72.024 105.355 1.00 65.36 111 LEU M N 1
ATOM 8207 C CA . LEU I 2 111 ? 48.300 -71.594 104.033 1.00 65.36 111 LEU M CA 1
ATOM 8208 C C . LEU I 2 111 ? 49.448 -71.108 103.158 1.00 65.36 111 LEU M C 1
ATOM 8209 O O . LEU I 2 111 ? 49.208 -70.356 102.210 1.00 65.36 111 LEU M O 1
ATOM 8214 N N . THR I 2 112 ? 50.687 -71.508 103.446 1.00 65.63 112 THR M N 1
ATOM 8215 C CA . THR I 2 112 ? 51.821 -71.097 102.631 1.00 65.63 112 THR M CA 1
ATOM 8216 C C . THR I 2 112 ? 52.081 -72.099 101.515 1.00 65.63 112 THR M C 1
ATOM 8217 O O . THR I 2 112 ? 52.033 -71.757 100.329 1.00 65.63 112 THR M O 1
ATOM 8221 N N . TYR I 2 113 ? 52.355 -73.347 101.875 1.00 66.92 113 TYR M N 1
ATOM 8222 C CA . TYR I 2 113 ? 52.726 -74.342 100.882 1.00 66.92 113 TYR M CA 1
ATOM 8223 C C . TYR I 2 113 ? 51.492 -74.860 100.158 1.00 66.92 113 TYR M C 1
ATOM 8224 O O . TYR I 2 113 ? 50.495 -75.228 100.782 1.00 66.92 113 TYR M O 1
ATOM 8233 N N . ILE I 2 114 ? 51.563 -74.877 98.828 1.00 63.42 114 ILE M N 1
ATOM 8234 C CA . ILE I 2 114 ? 50.466 -75.326 97.977 1.00 63.42 114 ILE M CA 1
ATOM 8235 C C . ILE I 2 114 ? 51.041 -76.306 96.965 1.00 63.42 114 ILE M C 1
ATOM 8236 O O . ILE I 2 114 ? 51.942 -75.946 96.199 1.00 63.42 114 ILE M O 1
ATOM 8241 N N . GLU I 2 115 ? 50.534 -77.536 96.954 1.00 65.77 115 GLU M N 1
ATOM 8242 C CA . GLU I 2 115 ? 50.993 -78.491 95.956 1.00 65.77 115 GLU M CA 1
ATOM 8243 C C . GLU I 2 115 ? 50.419 -78.153 94.590 1.00 65.77 115 GLU M C 1
ATOM 8244 O O . GLU I 2 115 ? 49.224 -78.322 94.336 1.00 65.77 115 GLU M O 1
ATOM 8250 N N . VAL I 2 116 ? 51.289 -77.689 93.705 1.00 59.41 116 VAL M N 1
ATOM 8251 C CA . VAL I 2 116 ? 50.929 -77.403 92.323 1.00 59.41 116 VAL M CA 1
ATOM 8252 C C . VAL I 2 116 ? 51.155 -78.705 91.560 1.00 59.41 116 VAL M C 1
ATOM 8253 O O . VAL I 2 116 ? 52.040 -79.490 91.938 1.00 59.41 116 VAL M O 1
ATOM 8257 N N . PRO I 2 117 ? 50.332 -79.040 90.567 1.00 57.74 117 PRO M N 1
ATOM 8258 C CA . PRO I 2 117 ? 50.598 -80.251 89.784 1.00 57.74 117 PRO M CA 1
ATOM 8259 C C . PRO I 2 117 ? 51.835 -80.093 88.918 1.00 57.74 117 PRO M C 1
ATOM 8260 O O . PRO I 2 117 ? 52.184 -78.989 88.498 1.00 57.74 117 PRO M O 1
ATOM 8264 N N . GLN I 2 118 ? 52.495 -81.220 88.644 1.00 59.06 118 GLN M N 1
ATOM 8265 C CA . GLN I 2 118 ? 53.668 -81.191 87.777 1.00 59.06 118 GLN M CA 1
ATOM 8266 C C . GLN I 2 118 ? 53.295 -80.923 86.328 1.00 59.06 118 GLN M C 1
ATOM 8267 O O . GLN I 2 118 ? 54.148 -80.509 85.539 1.00 59.06 118 GLN M O 1
ATOM 8273 N N . ASN I 2 119 ? 52.037 -81.147 85.956 1.00 60.28 119 ASN M N 1
ATOM 8274 C CA . ASN I 2 119 ? 51.597 -80.757 84.624 1.00 60.28 119 ASN M CA 1
ATOM 8275 C C . ASN I 2 119 ? 51.234 -79.281 84.569 1.00 60.28 119 ASN M C 1
ATOM 8276 O O . ASN I 2 119 ? 50.935 -78.760 83.491 1.00 60.28 119 ASN M O 1
ATOM 8281 N N . VAL I 2 120 ? 51.227 -78.602 85.717 1.00 55.78 120 VAL M N 1
ATOM 8282 C CA . VAL I 2 120 ? 51.054 -77.154 85.736 1.00 55.78 120 VAL M CA 1
ATOM 8283 C C . VAL I 2 120 ? 52.404 -76.466 85.875 1.00 55.78 120 VAL M C 1
ATOM 8284 O O . VAL I 2 120 ? 52.664 -75.446 85.229 1.00 55.78 120 VAL M O 1
ATOM 8288 N N . ALA I 2 121 ? 53.290 -77.032 86.697 1.00 54.37 121 ALA M N 1
ATOM 8289 C CA . ALA I 2 121 ? 54.600 -76.431 86.919 1.00 54.37 121 ALA M CA 1
ATOM 8290 C C . ALA I 2 121 ? 55.490 -76.560 85.693 1.00 54.37 121 ALA M C 1
ATOM 8291 O O . ALA I 2 121 ? 56.240 -75.634 85.366 1.00 54.37 121 ALA M O 1
ATOM 8293 N N . ASN I 2 122 ? 55.424 -77.697 85.002 1.00 54.60 122 ASN M N 1
ATOM 8294 C CA . ASN I 2 122 ? 56.277 -77.891 83.837 1.00 54.60 122 ASN M CA 1
ATOM 8295 C C . ASN I 2 122 ? 55.752 -77.159 82.613 1.00 54.60 122 ASN M C 1
ATOM 8296 O O . ASN I 2 122 ? 56.545 -76.765 81.754 1.00 54.60 122 ASN M O 1
ATOM 8301 N N . ARG I 2 123 ? 54.437 -76.969 82.503 1.00 54.60 123 ARG M N 1
ATOM 8302 C CA . ARG I 2 123 ? 53.927 -76.152 81.409 1.00 54.60 123 ARG M CA 1
ATOM 8303 C C . ARG I 2 123 ? 54.192 -74.676 81.644 1.00 54.60 123 ARG M C 1
ATOM 8304 O O . ARG I 2 123 ? 54.290 -73.907 80.683 1.00 54.60 123 ARG M O 1
ATOM 8312 N N . ALA I 2 124 ? 54.309 -74.256 82.899 1.00 53.16 124 ALA M N 1
ATOM 8313 C CA . ALA I 2 124 ? 54.553 -72.846 83.161 1.00 53.16 124 ALA M CA 1
ATOM 8314 C C . ALA I 2 124 ? 56.018 -72.493 82.963 1.00 53.16 124 ALA M C 1
ATOM 8315 O O . ALA I 2 124 ? 56.339 -71.384 82.535 1.00 53.16 124 ALA M O 1
ATOM 8317 N N . SER I 2 125 ? 56.923 -73.425 83.263 1.00 53.41 125 SER M N 1
ATOM 8318 C CA . SER I 2 125 ? 58.344 -73.116 83.163 1.00 53.41 125 SER M CA 1
ATOM 8319 C C . SER I 2 125 ? 58.797 -73.049 81.711 1.00 53.41 125 SER M C 1
ATOM 8320 O O . SER I 2 125 ? 59.614 -72.197 81.347 1.00 53.41 125 SER M O 1
ATOM 8323 N N . THR I 2 126 ? 58.270 -73.930 80.861 1.00 54.27 126 THR M N 1
ATOM 8324 C CA . THR I 2 126 ? 58.723 -73.967 79.476 1.00 54.27 126 THR M CA 1
ATOM 8325 C C . THR I 2 126 ? 58.102 -72.844 78.658 1.00 54.27 126 THR M C 1
ATOM 8326 O O . THR I 2 126 ? 58.741 -72.303 77.750 1.00 54.27 126 THR M O 1
ATOM 8330 N N . GLU I 2 127 ? 56.858 -72.472 78.965 1.00 55.51 127 GLU M N 1
ATOM 8331 C CA . GLU I 2 127 ? 56.213 -71.407 78.204 1.00 55.51 127 GLU M CA 1
ATOM 8332 C C . GLU I 2 127 ? 56.745 -70.030 78.581 1.00 55.51 127 GLU M C 1
ATOM 8333 O O . GLU I 2 127 ? 56.661 -69.098 77.774 1.00 55.51 127 GLU M O 1
ATOM 8339 N N . VAL I 2 128 ? 57.279 -69.871 79.793 1.00 53.80 128 VAL M N 1
ATOM 8340 C CA . VAL I 2 128 ? 58.019 -68.652 80.109 1.00 53.80 128 VAL M CA 1
ATOM 8341 C C . VAL I 2 128 ? 59.341 -68.640 79.364 1.00 53.80 128 VAL M C 1
ATOM 8342 O O . VAL I 2 128 ? 59.689 -67.663 78.690 1.00 53.80 128 VAL M O 1
ATOM 8346 N N . LEU I 2 129 ? 60.084 -69.737 79.455 1.00 56.71 129 LEU M N 1
ATOM 8347 C CA . LEU I 2 129 ? 61.431 -69.793 78.918 1.00 56.71 129 LEU M CA 1
ATOM 8348 C C . LEU I 2 129 ? 61.456 -69.828 77.394 1.00 56.71 129 LEU M C 1
ATOM 8349 O O . LEU I 2 129 ? 62.481 -69.482 76.800 1.00 56.71 129 LEU M O 1
ATOM 8354 N N . GLN I 2 130 ? 60.352 -70.190 76.738 1.00 56.94 130 GLN M N 1
ATOM 8355 C CA . GLN I 2 130 ? 60.341 -70.037 75.291 1.00 56.94 130 GLN M CA 1
ATOM 8356 C C . GLN I 2 130 ? 59.990 -68.614 74.885 1.00 56.94 130 GLN M C 1
ATOM 8357 O O . GLN I 2 130 ? 60.379 -68.185 73.798 1.00 56.94 130 GLN M O 1
ATOM 8363 N N . LYS I 2 131 ? 59.279 -67.861 75.732 1.00 54.48 131 LYS M N 1
ATOM 8364 C CA . LYS I 2 131 ? 59.061 -66.446 75.439 1.00 54.48 131 LYS M CA 1
ATOM 8365 C C . LYS I 2 131 ? 60.347 -65.653 75.586 1.00 54.48 131 LYS M C 1
ATOM 8366 O O . LYS I 2 131 ? 60.494 -64.578 74.995 1.00 54.48 131 LYS M O 1
ATOM 8372 N N . VAL I 2 132 ? 61.276 -66.157 76.396 1.00 54.43 132 VAL M N 1
ATOM 8373 C CA . VAL I 2 132 ? 62.566 -65.501 76.569 1.00 54.43 132 VAL M CA 1
ATOM 8374 C C . VAL I 2 132 ? 63.376 -65.577 75.282 1.00 54.43 132 VAL M C 1
ATOM 8375 O O . VAL I 2 132 ? 63.929 -64.576 74.817 1.00 54.43 132 VAL M O 1
ATOM 8379 N N . THR I 2 133 ? 63.428 -66.758 74.665 1.00 54.36 133 THR M N 1
ATOM 8380 C CA . THR I 2 133 ? 64.223 -66.910 73.452 1.00 54.36 133 THR M CA 1
ATOM 8381 C C . THR I 2 133 ? 63.506 -66.332 72.238 1.00 54.36 133 THR M C 1
ATOM 8382 O O . THR I 2 133 ? 64.139 -65.714 71.375 1.00 54.36 133 THR M O 1
ATOM 8386 N N . GLN I 2 134 ? 62.183 -66.510 72.155 1.00 55.63 134 GLN M N 1
ATOM 8387 C CA . GLN I 2 134 ? 61.448 -66.055 70.977 1.00 55.63 134 GLN M CA 1
ATOM 8388 C C . GLN I 2 134 ? 61.324 -64.544 70.895 1.00 55.63 134 GLN M C 1
ATOM 8389 O O . GLN I 2 134 ? 60.971 -64.024 69.832 1.00 55.63 134 GLN M O 1
ATOM 8395 N N . GLY I 2 135 ? 61.583 -63.827 71.979 1.00 56.48 135 GLY M N 1
ATOM 8396 C CA . GLY I 2 135 ? 61.558 -62.385 71.926 1.00 56.48 135 GLY M CA 1
ATOM 8397 C C . GLY I 2 135 ? 60.228 -61.750 72.238 1.00 56.48 135 GLY M C 1
ATOM 8398 O O . GLY I 2 135 ? 60.001 -60.601 71.847 1.00 56.48 135 GLY M O 1
ATOM 8399 N N . ASN I 2 136 ? 59.341 -62.453 72.928 1.00 58.18 136 ASN M N 1
ATOM 8400 C CA . ASN I 2 136 ? 58.035 -61.929 73.295 1.00 58.18 136 ASN M CA 1
ATOM 8401 C C . ASN I 2 136 ? 58.079 -61.574 74.774 1.00 58.18 136 ASN M C 1
ATOM 8402 O O . ASN I 2 136 ? 57.828 -62.426 75.630 1.00 58.18 136 ASN M O 1
ATOM 8407 N N . PHE I 2 137 ? 58.389 -60.321 75.071 1.00 56.43 137 PHE M N 1
ATOM 8408 C CA . PHE I 2 137 ? 58.549 -59.861 76.446 1.00 56.43 137 PHE M CA 1
ATOM 8409 C C . PHE I 2 137 ? 58.309 -58.356 76.472 1.00 56.43 137 PHE M C 1
ATOM 8410 O O . PHE I 2 137 ? 58.000 -57.738 75.449 1.00 56.43 137 PHE M O 1
ATOM 8418 N N . ASN I 2 138 ? 58.464 -57.769 77.655 1.00 57.23 138 ASN M N 1
ATOM 8419 C CA . ASN I 2 138 ? 58.337 -56.334 77.847 1.00 57.23 138 ASN M CA 1
ATOM 8420 C C . ASN I 2 138 ? 59.700 -55.740 78.169 1.00 57.23 138 ASN M C 1
ATOM 8421 O O . ASN I 2 138 ? 60.621 -56.437 78.599 1.00 57.23 138 ASN M O 1
ATOM 8426 N N . LEU I 2 139 ? 59.816 -54.435 77.959 1.00 54.60 139 LEU M N 1
ATOM 8427 C CA . LEU I 2 139 ? 61.093 -53.742 77.977 1.00 54.60 139 LEU M CA 1
ATOM 8428 C C . LEU I 2 139 ? 61.158 -52.771 79.142 1.00 54.60 139 LEU M C 1
ATOM 8429 O O . LEU I 2 139 ? 60.144 -52.186 79.532 1.00 54.60 139 LEU M O 1
ATOM 8434 N N . GLY I 2 140 ? 62.356 -52.585 79.682 1.00 54.43 140 GLY M N 1
ATOM 8435 C CA . GLY I 2 140 ? 62.555 -51.545 80.667 1.00 54.43 140 GLY M CA 1
ATOM 8436 C C . GLY I 2 140 ? 62.574 -50.167 80.037 1.00 54.43 140 GLY M C 1
ATOM 8437 O O . GLY I 2 140 ? 62.518 -50.005 78.819 1.00 54.43 140 GLY M O 1
ATOM 8438 N N . VAL I 2 141 ? 62.653 -49.150 80.896 1.00 53.91 141 VAL M N 1
ATOM 8439 C CA . VAL I 2 141 ? 62.765 -47.778 80.413 1.00 53.91 141 VAL M CA 1
ATOM 8440 C C . VAL I 2 141 ? 64.126 -47.558 79.765 1.00 53.91 141 VAL M C 1
ATOM 8441 O O . VAL I 2 141 ? 64.251 -46.805 78.792 1.00 53.91 141 VAL M O 1
ATOM 8445 N N . ALA I 2 142 ? 65.153 -48.262 80.247 1.00 53.32 142 ALA M N 1
ATOM 8446 C CA . ALA I 2 142 ? 66.495 -48.099 79.699 1.00 53.32 142 ALA M CA 1
ATOM 8447 C C . ALA I 2 142 ? 66.623 -48.722 78.313 1.00 53.32 142 ALA M C 1
ATOM 8448 O O . ALA I 2 142 ? 67.536 -48.374 77.560 1.00 53.32 142 ALA M O 1
ATOM 8450 N N . LEU I 2 143 ? 65.729 -49.650 77.960 1.00 52.32 143 LEU M N 1
ATOM 8451 C CA . LEU I 2 143 ? 65.747 -50.220 76.615 1.00 52.32 143 LEU M CA 1
ATOM 8452 C C . LEU I 2 143 ? 64.762 -49.525 75.687 1.00 52.32 143 LEU M C 1
ATOM 8453 O O . LEU I 2 143 ? 64.970 -49.502 74.470 1.00 52.32 143 LEU M O 1
ATOM 8458 N N . ALA I 2 144 ? 63.683 -48.960 76.231 1.00 52.94 144 ALA M N 1
ATOM 8459 C CA . ALA I 2 144 ? 62.768 -48.195 75.394 1.00 52.94 144 ALA M CA 1
ATOM 8460 C C . ALA I 2 144 ? 63.384 -46.872 74.972 1.00 52.94 144 ALA M C 1
ATOM 8461 O O . ALA I 2 144 ? 62.934 -46.261 73.998 1.00 52.94 144 ALA M O 1
ATOM 8463 N N . GLU I 2 145 ? 64.400 -46.409 75.696 1.00 55.64 145 GLU M N 1
ATOM 8464 C CA . GLU I 2 145 ? 65.172 -45.261 75.250 1.00 55.64 145 GLU M CA 1
ATOM 8465 C C . GLU I 2 145 ? 66.380 -45.684 74.431 1.00 55.64 145 GLU M C 1
ATOM 8466 O O . GLU I 2 145 ? 66.944 -44.862 73.706 1.00 55.64 145 GLU M O 1
ATOM 8472 N N . ALA I 2 146 ? 66.790 -46.950 74.531 1.00 54.81 146 ALA M N 1
ATOM 8473 C CA . ALA I 2 146 ? 67.920 -47.423 73.738 1.00 54.81 146 ALA M CA 1
ATOM 8474 C C . ALA I 2 146 ? 67.475 -47.851 72.348 1.00 54.81 146 ALA M C 1
ATOM 8475 O O . ALA I 2 146 ? 68.190 -47.630 71.367 1.00 54.81 146 ALA M O 1
ATOM 8477 N N . ARG I 2 147 ? 66.303 -48.484 72.244 1.00 54.76 147 ARG M N 1
ATOM 8478 C CA . ARG I 2 147 ? 65.758 -48.816 70.930 1.00 54.76 147 ARG M CA 1
ATOM 8479 C C . ARG I 2 147 ? 65.350 -47.567 70.168 1.00 54.76 147 ARG M C 1
ATOM 8480 O O . ARG I 2 147 ? 65.423 -47.531 68.936 1.00 54.76 147 ARG M O 1
ATOM 8488 N N . SER I 2 148 ? 64.898 -46.537 70.883 1.00 55.20 148 SER M N 1
ATOM 8489 C CA . SER I 2 148 ? 64.479 -45.311 70.215 1.00 55.20 148 SER M CA 1
ATOM 8490 C C . SER I 2 148 ? 65.677 -44.565 69.644 1.00 55.20 148 SER M C 1
ATOM 8491 O O . SER I 2 148 ? 65.612 -44.027 68.534 1.00 55.20 148 SER M O 1
ATOM 8494 N N . THR I 2 149 ? 66.789 -44.537 70.378 1.00 56.33 149 THR M N 1
ATOM 8495 C CA . THR I 2 149 ? 67.986 -43.907 69.840 1.00 56.33 149 THR M CA 1
ATOM 8496 C C . THR I 2 149 ? 68.779 -44.830 68.930 1.00 56.33 149 THR M C 1
ATOM 8497 O O . THR I 2 149 ? 69.759 -44.381 68.330 1.00 56.33 149 THR M O 1
ATOM 8501 N N . ALA I 2 150 ? 68.399 -46.100 68.828 1.00 54.31 150 ALA M N 1
ATOM 8502 C CA . ALA I 2 150 ? 68.895 -46.978 67.781 1.00 54.31 150 ALA M CA 1
ATOM 8503 C C . ALA I 2 150 ? 67.907 -47.120 66.638 1.00 54.31 150 ALA M C 1
ATOM 8504 O O . ALA I 2 150 ? 68.211 -47.795 65.652 1.00 54.31 150 ALA M O 1
ATOM 8506 N N . SER I 2 151 ? 66.725 -46.525 66.756 1.00 58.28 151 SER M N 1
ATOM 8507 C CA . SER I 2 151 ? 65.853 -46.343 65.610 1.00 58.28 151 SER M CA 1
ATOM 8508 C C . SER I 2 151 ? 66.079 -45.008 64.926 1.00 58.28 151 SER M C 1
ATOM 8509 O O . SER I 2 151 ? 65.339 -44.669 64.000 1.00 58.28 151 SER M O 1
ATOM 8512 N N . GLN I 2 152 ? 67.065 -44.238 65.379 1.00 60.14 152 GLN M N 1
ATOM 8513 C CA . GLN I 2 152 ? 67.444 -43.001 64.718 1.00 60.14 152 GLN M CA 1
ATOM 8514 C C . GLN I 2 152 ? 68.698 -43.154 63.876 1.00 60.14 152 GLN M C 1
ATOM 8515 O O . GLN I 2 152 ? 68.948 -42.311 63.009 1.00 60.14 152 GLN M O 1
ATOM 8521 N N . LEU I 2 153 ? 69.497 -44.194 64.116 1.00 57.91 153 LEU M N 1
ATOM 8522 C CA . LEU I 2 153 ? 70.503 -44.587 63.142 1.00 57.91 153 LEU M CA 1
ATOM 8523 C C . LEU I 2 153 ? 69.806 -45.116 61.903 1.00 57.91 153 LEU M C 1
ATOM 8524 O O . LEU I 2 153 ? 70.089 -44.679 60.785 1.00 57.91 153 LEU M O 1
ATOM 8529 N N . ALA I 2 154 ? 68.879 -46.051 62.106 1.00 59.19 154 ALA M N 1
ATOM 8530 C CA . ALA I 2 154 ? 68.265 -46.750 60.986 1.00 59.19 154 ALA M CA 1
ATOM 8531 C C . ALA I 2 154 ? 67.317 -45.852 60.208 1.00 59.19 154 ALA M C 1
ATOM 8532 O O . ALA I 2 154 ? 67.045 -46.104 59.033 1.00 59.19 154 ALA M O 1
ATOM 8534 N N . THR I 2 155 ? 66.795 -44.803 60.840 1.00 59.83 155 THR M N 1
ATOM 8535 C CA . THR I 2 155 ? 65.961 -43.866 60.101 1.00 59.83 155 THR M CA 1
ATOM 8536 C C . THR I 2 155 ? 66.811 -42.992 59.188 1.00 59.83 155 THR M C 1
ATOM 8537 O O . THR I 2 155 ? 66.357 -42.581 58.114 1.00 59.83 155 THR M O 1
ATOM 8541 N N . GLN I 2 156 ? 68.064 -42.747 59.567 1.00 62.04 156 GLN M N 1
ATOM 8542 C CA . GLN I 2 156 ? 68.906 -41.834 58.804 1.00 62.04 156 GLN M CA 1
ATOM 8543 C C . GLN I 2 156 ? 69.924 -42.570 57.943 1.00 62.04 156 GLN M C 1
ATOM 8544 O O . GLN I 2 156 ? 70.390 -42.026 56.939 1.00 62.04 156 GLN M O 1
ATOM 8550 N N . THR I 2 157 ? 70.290 -43.798 58.306 1.00 59.30 157 THR M N 1
ATOM 8551 C CA . THR I 2 157 ? 71.098 -44.584 57.381 1.00 59.30 157 THR M CA 1
ATOM 8552 C C . THR I 2 157 ? 70.268 -45.206 56.270 1.00 59.30 157 THR M C 1
ATOM 8553 O O . THR I 2 157 ? 70.841 -45.778 55.343 1.00 59.30 157 THR M O 1
ATOM 8557 N N . ILE I 2 158 ? 68.942 -45.138 56.351 1.00 59.70 158 ILE M N 1
ATOM 8558 C CA . ILE I 2 158 ? 68.140 -45.300 55.149 1.00 59.70 158 ILE M CA 1
ATOM 8559 C C . ILE I 2 158 ? 68.221 -44.034 54.303 1.00 59.70 158 ILE M C 1
ATOM 8560 O O . ILE I 2 158 ? 68.269 -44.108 53.070 1.00 59.70 158 ILE M O 1
ATOM 8565 N N . ALA I 2 159 ? 68.339 -42.868 54.943 1.00 62.59 159 ALA M N 1
ATOM 8566 C CA . ALA I 2 159 ? 68.283 -41.605 54.212 1.00 62.59 159 ALA M CA 1
ATOM 8567 C C . ALA I 2 159 ? 69.544 -41.358 53.389 1.00 62.59 159 ALA M C 1
ATOM 8568 O O . ALA I 2 159 ? 69.460 -40.831 52.277 1.00 62.59 159 ALA M O 1
ATOM 8570 N N . LEU I 2 160 ? 70.718 -41.721 53.907 1.00 62.75 160 LEU M N 1
ATOM 8571 C CA . LEU I 2 160 ? 71.938 -41.545 53.122 1.00 62.75 160 LEU M CA 1
ATOM 8572 C C . LEU I 2 160 ? 72.060 -42.601 52.036 1.00 62.75 160 LEU M C 1
ATOM 8573 O O . LEU I 2 160 ? 72.359 -42.281 50.882 1.00 62.75 160 LEU M O 1
ATOM 8578 N N . VAL I 2 161 ? 71.862 -43.872 52.398 1.00 62.31 161 VAL M N 1
ATOM 8579 C CA . VAL I 2 161 ? 72.132 -44.984 51.489 1.00 62.31 161 VAL M CA 1
ATOM 8580 C C . VAL I 2 161 ? 71.158 -44.994 50.319 1.00 62.31 161 VAL M C 1
ATOM 8581 O O . VAL I 2 161 ? 71.546 -45.282 49.180 1.00 62.31 161 VAL M O 1
ATOM 8585 N N . LYS I 2 162 ? 69.904 -44.605 50.552 1.00 65.16 162 LYS M N 1
ATOM 8586 C CA . LYS I 2 162 ? 68.998 -44.427 49.424 1.00 65.16 162 LYS M CA 1
ATOM 8587 C C . LYS I 2 162 ? 69.346 -43.199 48.594 1.00 65.16 162 LYS M C 1
ATOM 8588 O O . LYS I 2 162 ? 68.955 -43.122 47.425 1.00 65.16 162 LYS M O 1
ATOM 8594 N N . ALA I 2 163 ? 70.082 -42.243 49.163 1.00 68.19 163 ALA M N 1
ATOM 8595 C CA . ALA I 2 163 ? 70.502 -41.074 48.397 1.00 68.19 163 ALA M CA 1
ATOM 8596 C C . ALA I 2 163 ? 71.890 -41.262 47.799 1.00 68.19 163 ALA M C 1
ATOM 8597 O O . ALA I 2 163 ? 72.183 -40.730 46.726 1.00 68.19 163 ALA M O 1
ATOM 8599 N N . TYR I 2 164 ? 72.765 -41.999 48.486 1.00 66.00 164 TYR M N 1
ATOM 8600 C CA . TYR I 2 164 ? 74.101 -42.238 47.948 1.00 66.00 164 TYR M CA 1
ATOM 8601 C C . TYR I 2 164 ? 74.056 -43.197 46.770 1.00 66.00 164 TYR M C 1
ATOM 8602 O O . TYR I 2 164 ? 74.760 -43.006 45.774 1.00 66.00 164 TYR M O 1
ATOM 8611 N N . THR I 2 165 ? 73.232 -44.240 46.860 1.00 67.34 165 THR M N 1
ATOM 8612 C CA . THR I 2 165 ? 73.081 -45.132 45.720 1.00 67.34 165 THR M CA 1
ATOM 8613 C C . THR I 2 165 ? 72.224 -44.525 44.621 1.00 67.34 165 THR M C 1
ATOM 8614 O O . THR I 2 165 ? 72.186 -45.071 43.514 1.00 67.34 165 THR M O 1
ATOM 8618 N N . ALA I 2 166 ? 71.538 -43.417 44.895 1.00 69.07 166 ALA M N 1
ATOM 8619 C CA . ALA I 2 166 ? 70.944 -42.611 43.844 1.00 69.07 166 ALA M CA 1
ATOM 8620 C C . ALA I 2 166 ? 71.963 -41.717 43.154 1.00 69.07 166 ALA M C 1
ATOM 8621 O O . ALA I 2 166 ? 71.640 -41.118 42.125 1.00 69.07 166 ALA M O 1
ATOM 8623 N N . ALA I 2 167 ? 73.178 -41.614 43.691 1.00 69.57 167 ALA M N 1
ATOM 8624 C CA . ALA I 2 167 ? 74.222 -40.833 43.041 1.00 69.57 167 ALA M CA 1
ATOM 8625 C C . ALA I 2 167 ? 75.061 -41.700 42.111 1.00 69.57 167 ALA M C 1
ATOM 8626 O O . ALA I 2 167 ? 75.478 -41.243 41.043 1.00 69.57 167 ALA M O 1
ATOM 8628 N N . ARG I 2 168 ? 75.331 -42.946 42.513 1.00 71.43 168 ARG M N 1
ATOM 8629 C CA . ARG I 2 168 ? 76.001 -43.908 41.640 1.00 71.43 168 ARG M CA 1
ATOM 8630 C C . ARG I 2 168 ? 75.180 -44.176 40.387 1.00 71.43 168 ARG M C 1
ATOM 8631 O O . ARG I 2 168 ? 75.697 -44.161 39.266 1.00 71.43 168 ARG M O 1
ATOM 8639 N N . ARG I 2 169 ? 73.887 -44.440 40.575 1.00 74.99 169 ARG M N 1
ATOM 8640 C CA . ARG I 2 169 ? 72.984 -44.749 39.478 1.00 74.99 169 ARG M CA 1
ATOM 8641 C C . ARG I 2 169 ? 72.747 -43.543 38.578 1.00 74.99 169 ARG M C 1
ATOM 8642 O O . ARG I 2 169 ? 72.448 -43.718 37.392 1.00 74.99 169 ARG M O 1
ATOM 8650 N N . GLY I 2 170 ? 72.926 -42.332 39.091 1.00 75.66 170 GLY M N 1
ATOM 8651 C CA . GLY I 2 170 ? 72.749 -41.144 38.293 1.00 75.66 170 GLY M CA 1
ATOM 8652 C C . GLY I 2 170 ? 71.378 -40.520 38.375 1.00 75.66 170 GLY M C 1
ATOM 8653 O O . GLY I 2 170 ? 71.171 -39.448 37.797 1.00 75.66 170 GLY M O 1
ATOM 8654 N N . ASN I 2 171 ? 70.436 -41.148 39.068 1.00 80.04 171 ASN M N 1
ATOM 8655 C CA . ASN I 2 171 ? 69.101 -40.590 39.235 1.00 80.04 171 ASN M CA 1
ATOM 8656 C C . ASN I 2 171 ? 69.169 -39.496 40.290 1.00 80.04 171 ASN M C 1
ATOM 8657 O O . ASN I 2 171 ? 68.848 -39.733 41.458 1.00 80.04 171 ASN M O 1
ATOM 8662 N N . TRP I 2 172 ? 69.579 -38.296 39.880 1.00 79.46 172 TRP M N 1
ATOM 8663 C CA . TRP I 2 172 ? 69.643 -37.157 40.784 1.00 79.46 172 TRP M CA 1
ATOM 8664 C C . TRP I 2 172 ? 68.270 -36.612 41.152 1.00 79.46 172 TRP M C 1
ATOM 8665 O O . TRP I 2 172 ? 68.170 -35.820 42.093 1.00 79.46 172 TRP M O 1
ATOM 8676 N N . ARG I 2 173 ? 67.213 -37.010 40.439 1.00 83.28 173 ARG M N 1
ATOM 8677 C CA . ARG I 2 173 ? 65.869 -36.595 40.823 1.00 83.28 173 ARG M CA 1
ATOM 8678 C C . ARG I 2 173 ? 65.398 -37.328 42.075 1.00 83.28 173 ARG M C 1
ATOM 8679 O O . ARG I 2 173 ? 64.524 -36.834 42.795 1.00 83.28 173 ARG M O 1
ATOM 8687 N N . GLN I 2 174 ? 65.956 -38.509 42.349 1.00 82.22 174 GLN M N 1
ATOM 8688 C CA . GLN I 2 174 ? 65.626 -39.217 43.581 1.00 82.22 174 GLN M CA 1
ATOM 8689 C C . GLN I 2 174 ? 66.594 -38.870 44.702 1.00 82.22 174 GLN M C 1
ATOM 8690 O O . GLN I 2 174 ? 66.263 -39.029 45.881 1.00 82.22 174 GLN M O 1
ATOM 8696 N N . ALA I 2 175 ? 67.792 -38.395 44.359 1.00 79.92 175 ALA M N 1
ATOM 8697 C CA . ALA I 2 175 ? 68.774 -38.053 45.379 1.00 79.92 175 ALA M CA 1
ATOM 8698 C C . ALA I 2 175 ? 68.445 -36.744 46.080 1.00 79.92 175 ALA M C 1
ATOM 8699 O O . ALA I 2 175 ? 69.020 -36.458 47.134 1.00 79.92 175 ALA M O 1
ATOM 8701 N N . LEU I 2 176 ? 67.547 -35.940 45.516 1.00 81.32 176 LEU M N 1
ATOM 8702 C CA . LEU I 2 176 ? 67.176 -34.681 46.144 1.00 81.32 176 LEU M CA 1
ATOM 8703 C C . LEU I 2 176 ? 65.964 -34.814 47.050 1.00 81.32 176 LEU M C 1
ATOM 8704 O O . LEU I 2 176 ? 65.729 -33.929 47.877 1.00 81.32 176 LEU M O 1
ATOM 8709 N N . ARG I 2 177 ? 65.189 -35.889 46.908 1.00 81.07 177 ARG M N 1
ATOM 8710 C CA . ARG I 2 177 ? 64.080 -36.124 47.825 1.00 81.07 177 ARG M CA 1
ATOM 8711 C C . ARG I 2 177 ? 64.590 -36.554 49.188 1.00 81.07 177 ARG M C 1
ATOM 8712 O O . ARG I 2 177 ? 64.068 -36.136 50.227 1.00 81.07 177 ARG M O 1
ATOM 8720 N N . TYR I 2 178 ? 65.620 -37.393 49.197 1.00 77.77 178 TYR M N 1
ATOM 8721 C CA . TYR I 2 178 ? 66.037 -38.075 50.410 1.00 77.77 178 TYR M CA 1
ATOM 8722 C C . TYR I 2 178 ? 66.855 -37.175 51.319 1.00 77.77 178 TYR M C 1
ATOM 8723 O O . TYR I 2 178 ? 67.011 -37.483 52.504 1.00 77.77 178 TYR M O 1
ATOM 8732 N N . LEU I 2 179 ? 67.373 -36.074 50.792 1.00 77.64 179 LEU M N 1
ATOM 8733 C CA . LEU I 2 179 ? 68.077 -35.076 51.577 1.00 77.64 179 LEU M CA 1
ATOM 8734 C C . LEU I 2 179 ? 67.184 -33.907 51.957 1.00 77.64 179 LEU M C 1
ATOM 8735 O O . LEU I 2 179 ? 67.697 -32.883 52.416 1.00 77.64 179 LEU M O 1
ATOM 8740 N N . ALA I 2 180 ? 65.870 -34.038 51.754 1.00 80.23 180 ALA M N 1
ATOM 8741 C CA . ALA I 2 180 ? 64.837 -33.019 51.928 1.00 80.23 180 ALA M CA 1
ATOM 8742 C C . ALA I 2 180 ? 65.107 -31.757 51.118 1.00 80.23 180 ALA M C 1
ATOM 8743 O O . ALA I 2 180 ? 64.740 -30.665 51.562 1.00 80.23 180 ALA M O 1
ATOM 8745 N N . LEU I 2 181 ? 65.742 -31.864 49.956 1.00 82.93 181 LEU M N 1
ATOM 8746 C CA . LEU I 2 181 ? 66.002 -30.694 49.137 1.00 82.93 181 LEU M CA 1
ATOM 8747 C C . LEU I 2 181 ? 64.936 -30.544 48.056 1.00 82.93 181 LEU M C 1
ATOM 8748 O O . LEU I 2 181 ? 64.010 -31.351 47.936 1.00 82.93 181 LEU M O 1
ATOM 8753 N N . ASN I 2 182 ? 65.079 -29.487 47.263 1.00 89.37 182 ASN M N 1
ATOM 8754 C CA . ASN I 2 182 ? 64.153 -29.193 46.180 1.00 89.37 182 ASN M CA 1
ATOM 8755 C C . ASN I 2 182 ? 64.682 -29.796 44.885 1.00 89.37 182 ASN M C 1
ATOM 8756 O O . ASN I 2 182 ? 65.865 -29.646 44.564 1.00 89.37 182 ASN M O 1
ATOM 8761 N N . GLU I 2 183 ? 63.800 -30.460 44.131 1.00 91.15 183 GLU M N 1
ATOM 8762 C CA . GLU I 2 183 ? 64.210 -31.065 42.867 1.00 91.15 183 GLU M CA 1
ATOM 8763 C C . GLU I 2 183 ? 64.429 -30.042 41.762 1.00 91.15 183 GLU M C 1
ATOM 8764 O O . GLU I 2 183 ? 64.956 -30.399 40.703 1.00 91.15 183 GLU M O 1
ATOM 8770 N N . ASP I 2 184 ? 64.040 -28.785 41.977 1.00 92.74 184 ASP M N 1
ATOM 8771 C CA . ASP I 2 184 ? 64.114 -2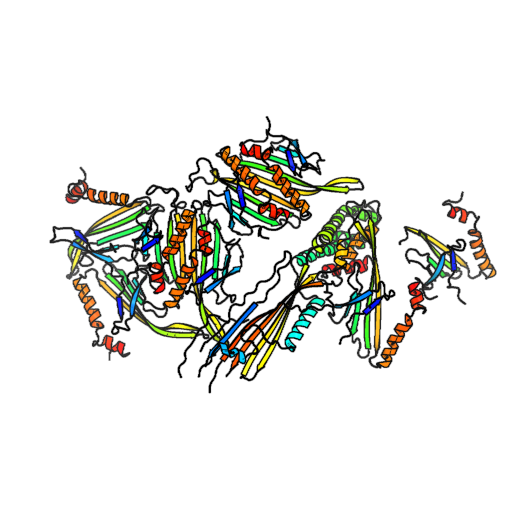7.781 40.924 1.00 92.74 184 ASP M CA 1
ATOM 8772 C C . ASP I 2 184 ? 65.537 -27.307 40.670 1.00 92.74 184 ASP M C 1
ATOM 8773 O O . ASP I 2 184 ? 65.769 -26.568 39.706 1.00 92.74 184 ASP M O 1
ATOM 8778 N N . ARG I 2 185 ? 66.487 -27.702 41.512 1.00 88.74 185 ARG M N 1
ATOM 8779 C CA . ARG I 2 185 ? 67.869 -27.288 41.339 1.00 88.74 185 ARG M CA 1
ATOM 8780 C C . ARG I 2 185 ? 68.509 -27.983 40.144 1.00 88.74 185 ARG M C 1
ATOM 8781 O O . ARG I 2 185 ? 68.463 -29.209 40.019 1.00 88.74 185 ARG M O 1
ATOM 8789 N N . LYS I 2 186 ? 69.106 -27.189 39.261 1.00 86.52 186 LYS M N 1
ATOM 8790 C CA . LYS I 2 186 ? 69.967 -27.704 38.209 1.00 86.52 186 LYS M CA 1
ATOM 8791 C C . LYS I 2 186 ? 71.419 -27.525 38.632 1.00 86.52 186 LYS M C 1
ATOM 8792 O O . LYS I 2 186 ? 71.761 -26.566 39.331 1.00 86.52 186 LYS M O 1
ATOM 8798 N N . PHE I 2 187 ? 72.264 -28.469 38.235 1.00 85.03 187 PHE M N 1
ATOM 8799 C CA . PHE I 2 187 ? 73.618 -28.525 38.761 1.00 85.03 187 PHE M CA 1
ATOM 8800 C C . PHE I 2 187 ? 74.588 -27.777 37.860 1.00 85.03 187 PHE M C 1
ATOM 8801 O O . PHE I 2 187 ? 74.310 -27.516 36.687 1.00 85.03 187 PHE M O 1
ATOM 8809 N N . ARG I 2 188 ? 75.743 -27.432 38.426 1.00 86.51 188 ARG M N 1
ATOM 8810 C CA . ARG I 2 188 ? 76.731 -26.660 37.687 1.00 86.51 188 ARG M CA 1
ATOM 8811 C C . ARG I 2 188 ? 77.846 -27.548 37.147 1.00 86.51 188 ARG M C 1
ATOM 8812 O O . ARG I 2 188 ? 78.306 -27.351 36.018 1.00 86.51 188 ARG M O 1
ATOM 8820 N N . SER I 2 189 ? 78.286 -28.527 37.927 1.00 85.20 189 SER M N 1
ATOM 8821 C CA . SER I 2 189 ? 79.314 -29.461 37.493 1.00 85.20 189 SER M CA 1
ATOM 8822 C C . SER I 2 189 ? 78.665 -30.650 36.798 1.00 85.20 189 SER M C 1
ATOM 8823 O O . SER I 2 189 ? 77.471 -30.907 36.974 1.00 85.20 189 SER M O 1
ATOM 8826 N N . LYS I 2 190 ? 79.454 -31.370 36.002 1.00 85.13 190 LYS M N 1
ATOM 8827 C CA . LYS I 2 190 ? 78.910 -32.459 35.201 1.00 85.13 190 LYS M CA 1
ATOM 8828 C C . LYS I 2 190 ? 79.450 -33.828 35.589 1.00 85.13 190 LYS M C 1
ATOM 8829 O O . LYS I 2 190 ? 78.852 -34.844 35.217 1.00 85.13 190 LYS M O 1
ATOM 8835 N N . HIS I 2 191 ? 80.565 -33.889 36.311 1.00 84.58 191 HIS M N 1
ATOM 8836 C CA . HIS I 2 191 ? 81.031 -35.165 36.829 1.00 84.58 191 HIS M CA 1
ATOM 8837 C C . HIS I 2 191 ? 80.149 -35.613 37.990 1.00 84.58 191 HIS M C 1
ATOM 8838 O O . HIS I 2 191 ? 79.434 -34.818 38.599 1.00 84.58 191 HIS M O 1
ATOM 8845 N N . VAL I 2 192 ? 80.209 -36.909 38.299 1.00 81.44 192 VAL M N 1
ATOM 8846 C CA . VAL I 2 192 ? 79.332 -37.456 39.330 1.00 81.44 192 VAL M CA 1
ATOM 8847 C C . VAL I 2 192 ? 79.829 -37.071 40.723 1.00 81.44 192 VAL M C 1
ATOM 8848 O O . VAL I 2 192 ? 79.032 -36.784 41.623 1.00 81.44 192 VAL M O 1
ATOM 8852 N N . ALA I 2 193 ? 81.149 -36.998 40.910 1.00 79.92 193 ALA M N 1
ATOM 8853 C CA . ALA I 2 193 ? 81.679 -36.614 42.210 1.00 79.92 193 ALA M CA 1
ATOM 8854 C C . ALA I 2 193 ? 81.617 -35.112 42.434 1.00 79.92 193 ALA M C 1
ATOM 8855 O O . ALA I 2 193 ? 81.604 -34.671 43.586 1.00 79.92 193 ALA M O 1
ATOM 8857 N N . GLY I 2 194 ? 81.579 -34.322 41.367 1.00 81.70 194 GLY M N 1
ATOM 8858 C CA . GLY I 2 194 ? 81.468 -32.885 41.499 1.00 81.70 194 GLY M CA 1
ATOM 8859 C C . GLY I 2 194 ? 80.067 -32.454 41.876 1.00 81.70 194 GLY M C 1
ATOM 8860 O O . GLY I 2 194 ? 79.885 -31.474 42.603 1.00 81.70 194 GLY M O 1
ATOM 8861 N N . ARG I 2 195 ? 79.066 -33.181 41.375 1.00 81.80 195 ARG M N 1
ATOM 8862 C CA . ARG I 2 195 ? 77.683 -32.888 41.730 1.00 81.80 195 ARG M CA 1
ATOM 8863 C C . ARG I 2 195 ? 77.392 -33.238 43.183 1.00 81.80 195 ARG M C 1
ATOM 8864 O O . ARG I 2 195 ? 76.512 -32.630 43.801 1.00 81.80 195 ARG M O 1
ATOM 8872 N N . TRP I 2 196 ? 78.116 -34.210 43.744 1.00 75.31 196 TRP M N 1
ATOM 8873 C CA . TRP I 2 196 ? 77.875 -34.610 45.127 1.00 75.31 196 TRP M CA 1
ATOM 8874 C C . TRP I 2 196 ? 78.388 -33.561 46.103 1.00 75.31 196 TRP M C 1
ATOM 8875 O O . TRP I 2 196 ? 77.756 -33.302 47.132 1.00 75.31 196 TRP M O 1
ATOM 8886 N N . LEU I 2 197 ? 79.524 -32.936 45.793 1.00 77.27 197 LEU M N 1
ATOM 8887 C CA . LEU I 2 197 ? 80.062 -31.912 46.681 1.00 77.27 197 LEU M CA 1
ATOM 8888 C C . LEU I 2 197 ? 79.269 -30.614 46.620 1.00 77.27 197 LEU M C 1
ATOM 8889 O O . LEU I 2 197 ? 79.402 -29.781 47.522 1.00 77.27 197 LEU M O 1
ATOM 8894 N N . GLU I 2 198 ? 78.458 -30.417 45.577 1.00 81.58 198 GLU M N 1
ATOM 8895 C CA . GLU I 2 198 ? 77.586 -29.250 45.536 1.00 81.58 198 GLU M CA 1
ATOM 8896 C C . GLU I 2 198 ? 76.449 -29.371 46.537 1.00 81.58 198 GLU M C 1
ATOM 8897 O O . GLU I 2 198 ? 75.921 -28.354 46.998 1.00 81.58 198 GLU M O 1
ATOM 8903 N N . LEU I 2 199 ? 76.058 -30.593 46.877 1.00 78.25 199 LEU M N 1
ATOM 8904 C CA . LEU I 2 199 ? 74.968 -30.837 47.808 1.00 78.25 199 LEU M CA 1
ATOM 8905 C C . LEU I 2 199 ? 75.447 -31.014 49.241 1.00 78.25 199 LEU M C 1
ATOM 8906 O O . LEU I 2 199 ? 74.702 -31.560 50.060 1.00 78.25 199 LEU M O 1
ATOM 8911 N N . GLN I 2 200 ? 76.658 -30.543 49.561 1.00 75.70 200 GLN M N 1
ATOM 8912 C CA . GLN I 2 200 ? 77.299 -30.864 50.835 1.00 75.70 200 GLN M CA 1
ATOM 8913 C C . GLN I 2 200 ? 76.596 -30.196 52.011 1.00 75.70 200 GLN M C 1
ATOM 8914 O O . GLN I 2 200 ? 76.649 -30.705 53.136 1.00 75.70 200 GLN M O 1
ATOM 8920 N N . PHE I 2 201 ? 75.891 -29.089 51.772 1.00 77.45 201 PHE M N 1
ATOM 8921 C CA . PHE I 2 201 ? 75.057 -28.524 52.827 1.00 77.45 201 PHE M CA 1
ATOM 8922 C C . PHE I 2 201 ? 73.824 -29.377 53.097 1.00 77.45 201 PHE M C 1
ATOM 8923 O O . PHE I 2 201 ? 73.163 -29.180 54.121 1.00 77.45 201 PHE M O 1
ATOM 8931 N N . GLY I 2 202 ? 73.492 -30.303 52.201 1.00 75.50 202 GLY M N 1
ATOM 8932 C CA . GLY I 2 202 ? 72.331 -31.149 52.371 1.00 75.50 202 GLY M CA 1
ATOM 8933 C C . GLY I 2 202 ? 72.585 -32.389 53.201 1.00 75.50 202 GLY M C 1
ATOM 8934 O O . GLY I 2 202 ? 71.763 -32.739 54.051 1.00 75.50 202 GLY M O 1
ATOM 8935 N N . TRP I 2 203 ? 73.709 -33.066 52.977 1.00 73.11 203 TRP M N 1
ATOM 8936 C CA . TRP I 2 203 ? 73.959 -34.335 53.645 1.00 73.11 203 TRP M CA 1
ATOM 8937 C C . TRP I 2 203 ? 74.841 -34.237 54.883 1.00 73.11 203 TRP M C 1
ATOM 8938 O O . TRP I 2 203 ? 74.780 -35.144 55.712 1.00 73.11 203 TRP M O 1
ATOM 8949 N N . LEU I 2 204 ? 75.630 -33.173 55.050 1.00 70.31 204 LEU M N 1
ATOM 8950 C CA . LEU I 2 204 ? 76.331 -32.980 56.322 1.00 70.31 204 LEU M CA 1
ATOM 8951 C C . LEU I 2 204 ? 75.441 -32.829 57.557 1.00 70.31 204 LEU M C 1
ATOM 8952 O O . LEU I 2 204 ? 75.933 -33.129 58.658 1.00 70.31 204 LEU M O 1
ATOM 8957 N N . PRO I 2 205 ? 74.191 -32.348 57.488 1.00 68.90 205 PRO M N 1
ATOM 8958 C CA . PRO I 2 205 ? 73.298 -32.592 58.635 1.00 68.90 205 PRO M CA 1
ATOM 8959 C C . PRO I 2 205 ? 73.010 -34.064 58.889 1.00 68.90 205 PRO M C 1
ATOM 8960 O O . PRO I 2 205 ? 72.908 -34.470 60.051 1.00 68.90 205 PRO M O 1
ATOM 8964 N N . LEU I 2 206 ? 72.887 -34.885 57.844 1.00 66.70 206 LEU M N 1
ATOM 8965 C CA . LEU I 2 206 ? 72.653 -36.309 58.067 1.00 66.70 206 LEU M CA 1
ATOM 8966 C C . LEU I 2 206 ? 73.912 -37.005 58.558 1.00 66.70 206 LEU M C 1
ATOM 8967 O O . LEU I 2 206 ? 73.840 -38.045 59.218 1.00 66.70 206 LEU M O 1
ATOM 8972 N N . MET I 2 207 ? 75.079 -36.455 58.234 1.00 69.25 207 MET M N 1
ATOM 8973 C CA . MET I 2 207 ? 76.320 -37.043 58.719 1.00 69.25 207 MET M CA 1
ATOM 8974 C C . MET I 2 207 ? 76.486 -36.803 60.212 1.00 69.25 207 MET M C 1
ATOM 8975 O O . MET I 2 207 ? 76.978 -37.671 60.939 1.00 69.25 207 MET M O 1
ATOM 8980 N N . SER I 2 208 ? 76.071 -35.630 60.688 1.00 67.67 208 SER M N 1
ATOM 8981 C CA . SER I 2 208 ? 76.227 -35.309 62.101 1.00 67.67 208 SER M CA 1
ATOM 8982 C C . SER I 2 208 ? 75.098 -35.889 62.942 1.00 67.67 208 SER M C 1
ATOM 8983 O O . SER I 2 208 ? 75.304 -36.211 64.116 1.00 67.67 208 SER M O 1
ATOM 8986 N N . ASP I 2 209 ? 73.901 -36.026 62.369 1.00 67.01 209 ASP M N 1
ATOM 8987 C CA . ASP I 2 209 ? 72.788 -36.593 63.123 1.00 67.01 209 ASP M CA 1
ATOM 8988 C C . ASP I 2 209 ? 72.906 -38.100 63.290 1.00 67.01 209 ASP M C 1
ATOM 8989 O O . ASP I 2 209 ? 72.216 -38.670 64.139 1.00 67.01 209 ASP M O 1
ATOM 8994 N N . ILE I 2 210 ? 73.741 -38.760 62.490 1.00 64.00 210 ILE M N 1
ATOM 8995 C CA . ILE I 2 210 ? 74.031 -40.164 62.745 1.00 64.00 210 ILE M CA 1
ATOM 8996 C C . ILE I 2 210 ? 75.010 -40.300 63.904 1.00 64.00 210 ILE M C 1
ATOM 8997 O O . ILE I 2 210 ? 74.847 -41.185 64.750 1.00 64.00 210 ILE M O 1
ATOM 9002 N N . GLN I 2 211 ? 75.986 -39.394 64.016 1.00 64.85 211 GLN M N 1
ATOM 9003 C CA . GLN I 2 211 ? 76.828 -39.358 65.210 1.00 64.85 211 GLN M CA 1
ATOM 9004 C C . GLN I 2 211 ? 76.033 -38.966 66.447 1.00 64.85 211 GLN M C 1
ATOM 9005 O O . GLN I 2 211 ? 76.395 -39.324 67.571 1.00 64.85 211 GLN M O 1
ATOM 9011 N N . GLY I 2 212 ? 74.948 -38.222 66.261 1.00 66.70 212 GLY M N 1
ATOM 9012 C CA . GLY I 2 212 ? 74.046 -37.970 67.367 1.00 66.70 212 GLY M CA 1
ATOM 9013 C C . GLY I 2 212 ? 73.330 -39.217 67.841 1.00 66.70 212 GLY M C 1
ATOM 9014 O O . GLY I 2 212 ? 72.882 -39.281 68.986 1.00 66.70 212 GLY M O 1
ATOM 9015 N N . ALA I 2 213 ? 73.210 -40.225 66.976 1.00 63.11 213 ALA M N 1
ATOM 9016 C CA . ALA I 2 213 ? 72.611 -41.483 67.395 1.00 63.11 213 ALA M CA 1
ATOM 9017 C C . ALA I 2 213 ? 73.663 -42.568 67.596 1.00 63.11 213 ALA M C 1
ATOM 9018 O O . ALA I 2 213 ? 73.449 -43.499 68.379 1.00 63.11 213 ALA M O 1
ATOM 9020 N N . TYR I 2 214 ? 74.800 -42.474 66.905 1.00 60.59 214 TYR M N 1
ATOM 9021 C CA . TYR I 2 214 ? 75.850 -43.469 67.090 1.00 60.59 214 TYR M CA 1
ATOM 9022 C C . TYR I 2 214 ? 76.552 -43.310 68.427 1.00 60.59 214 TYR M C 1
ATOM 9023 O O . TYR I 2 214 ? 76.839 -44.308 69.094 1.00 60.59 214 TYR M O 1
ATOM 9032 N N . GLU I 2 215 ? 76.841 -42.075 68.830 1.00 65.22 215 GLU M N 1
ATOM 9033 C CA . GLU I 2 215 ? 77.595 -41.860 70.056 1.00 65.22 215 GLU M CA 1
ATOM 9034 C C . GLU I 2 215 ? 76.739 -42.050 71.298 1.00 65.22 215 GLU M C 1
ATOM 9035 O O . GLU I 2 215 ? 77.273 -42.382 72.359 1.00 65.22 215 GLU M O 1
ATOM 9041 N N . MET I 2 216 ? 75.425 -41.844 71.198 1.00 66.32 216 MET M N 1
ATOM 9042 C CA . MET I 2 216 ? 74.568 -42.053 72.361 1.00 66.32 216 MET M CA 1
ATOM 9043 C C . MET I 2 216 ? 74.427 -43.533 72.681 1.00 66.32 216 MET M C 1
ATOM 9044 O O . MET I 2 216 ? 74.176 -43.909 73.830 1.00 66.32 216 MET M O 1
ATOM 9049 N N . LEU I 2 217 ? 74.584 -44.392 71.675 1.00 60.70 217 LEU M N 1
ATOM 9050 C CA . LEU I 2 217 ? 74.585 -45.824 71.938 1.00 60.70 217 LEU M CA 1
ATOM 9051 C C . LEU I 2 217 ? 75.871 -46.258 72.624 1.00 60.70 217 LEU M C 1
ATOM 9052 O O . LEU I 2 217 ? 75.842 -46.808 73.728 1.00 60.70 217 LEU M O 1
ATOM 9057 N N . THR I 2 218 ? 77.013 -45.990 71.994 1.00 60.88 218 THR M N 1
ATOM 9058 C CA . THR I 2 218 ? 78.263 -46.598 72.431 1.00 60.88 218 THR M CA 1
ATOM 9059 C C . THR I 2 218 ? 78.803 -45.960 73.706 1.00 60.88 218 THR M C 1
ATOM 9060 O O . THR I 2 218 ? 79.563 -46.597 74.442 1.00 60.88 218 THR M O 1
ATOM 9064 N N . LYS I 2 219 ? 78.428 -44.716 73.995 1.00 61.50 219 LYS M N 1
ATOM 9065 C CA . LYS I 2 219 ? 78.975 -44.060 75.175 1.00 61.50 219 LYS M CA 1
ATOM 9066 C C . LYS I 2 219 ? 78.007 -44.068 76.347 1.00 61.50 219 LYS M C 1
ATOM 9067 O O . LYS I 2 219 ? 78.443 -44.089 77.502 1.00 61.50 219 LYS M O 1
ATOM 9073 N N . VAL I 2 220 ? 76.703 -44.054 76.083 1.00 61.49 220 VAL M N 1
ATOM 9074 C CA . VAL I 2 220 ? 75.722 -43.939 77.156 1.00 61.49 220 VAL M CA 1
ATOM 9075 C C . VAL I 2 220 ? 74.881 -45.202 77.258 1.00 61.49 220 VAL M C 1
ATOM 9076 O O . VAL I 2 220 ? 74.890 -45.876 78.292 1.00 61.49 220 VAL M O 1
ATOM 9080 N N . HIS I 2 221 ? 74.163 -45.540 76.183 1.00 61.54 221 HIS M N 1
ATOM 9081 C CA . HIS I 2 221 ? 73.093 -46.530 76.284 1.00 61.54 221 HIS M CA 1
ATOM 9082 C C . HIS I 2 221 ? 73.633 -47.950 76.384 1.00 61.54 221 HIS M C 1
ATOM 9083 O O . HIS I 2 221 ? 73.090 -48.774 77.125 1.00 61.54 221 HIS M O 1
ATOM 9090 N N . LEU I 2 222 ? 74.698 -48.265 75.648 1.00 59.67 222 LEU M N 1
ATOM 9091 C CA . LEU I 2 222 ? 75.221 -49.625 75.734 1.00 59.67 222 LEU M CA 1
ATOM 9092 C C . LEU I 2 222 ? 76.070 -49.852 76.975 1.00 59.67 222 LEU M C 1
ATOM 9093 O O . LEU I 2 222 ? 76.503 -50.984 77.209 1.00 59.67 222 LEU M O 1
ATOM 9098 N N . GLN I 2 223 ? 76.322 -48.817 77.769 1.00 61.64 223 GLN M N 1
ATOM 9099 C CA . GLN I 2 223 ? 77.001 -48.963 79.044 1.00 61.64 223 GLN M CA 1
ATOM 9100 C C . GLN I 2 223 ? 76.046 -48.908 80.227 1.00 61.64 223 GLN M C 1
ATOM 9101 O O . GLN I 2 223 ? 76.482 -48.620 81.345 1.00 61.64 223 GLN M O 1
ATOM 9107 N N . GLU I 2 224 ? 74.761 -49.175 80.011 1.00 62.10 224 GLU M N 1
ATOM 9108 C CA . GLU I 2 224 ? 73.783 -49.135 81.084 1.00 62.10 224 GLU M CA 1
ATOM 9109 C C . GLU I 2 224 ? 73.312 -50.534 81.468 1.00 62.10 224 GLU M C 1
ATOM 9110 O O . GLU I 2 224 ? 73.611 -51.531 80.810 1.00 62.10 224 GLU M O 1
ATOM 9116 N N . PHE I 2 225 ? 72.573 -50.584 82.571 1.00 59.13 225 PHE M N 1
ATOM 9117 C CA . PHE I 2 225 ? 71.806 -51.761 82.953 1.00 59.13 225 PHE M CA 1
ATOM 9118 C C . PHE I 2 225 ? 70.516 -51.783 82.139 1.00 59.13 225 PHE M C 1
ATOM 9119 O O . PHE I 2 225 ? 69.862 -50.747 81.987 1.00 59.13 225 PHE M O 1
ATOM 9127 N N . LEU I 2 226 ? 70.150 -52.941 81.596 1.00 55.80 226 LEU M N 1
ATOM 9128 C CA . LEU I 2 226 ? 69.086 -53.020 80.592 1.00 55.80 226 LEU M CA 1
ATOM 9129 C C . LEU I 2 226 ? 68.117 -54.161 80.887 1.00 55.80 226 LEU M C 1
ATOM 9130 O O . LEU I 2 226 ? 68.294 -55.273 80.361 1.00 55.80 226 LEU M O 1
ATOM 9135 N N . PRO I 2 227 ? 67.064 -53.938 81.668 1.00 53.91 227 PRO M N 1
ATOM 9136 C CA . PRO I 2 227 ? 66.238 -55.049 82.153 1.00 53.91 227 PRO M CA 1
ATOM 9137 C C . PRO I 2 227 ? 65.081 -55.380 81.216 1.00 53.91 227 PRO M C 1
ATOM 9138 O O . PRO I 2 227 ? 64.662 -54.576 80.386 1.00 53.91 227 PRO M O 1
ATOM 9142 N N . MET I 2 228 ? 64.549 -56.595 81.388 1.00 53.68 228 MET M N 1
ATOM 9143 C CA . MET I 2 228 ? 63.472 -57.148 80.571 1.00 53.68 228 MET M CA 1
ATOM 9144 C C . MET I 2 228 ? 62.536 -57.947 81.470 1.00 53.68 228 MET M C 1
ATOM 9145 O O . MET I 2 228 ? 62.928 -58.358 82.561 1.00 53.68 228 MET M O 1
ATOM 9150 N N . ARG I 2 229 ? 61.308 -58.195 81.002 1.00 53.33 229 ARG M N 1
ATOM 9151 C CA . ARG I 2 229 ? 60.298 -58.884 81.805 1.00 53.33 229 ARG M CA 1
ATOM 9152 C C . ARG I 2 229 ? 59.436 -59.807 80.955 1.00 53.33 229 ARG M C 1
ATOM 9153 O O . ARG I 2 229 ? 58.878 -59.375 79.946 1.00 53.33 229 ARG M O 1
ATOM 9161 N N . ALA I 2 230 ? 59.281 -61.062 81.392 1.00 52.80 230 ALA M N 1
ATOM 9162 C CA . ALA I 2 230 ? 58.454 -62.037 80.687 1.00 52.80 230 ALA M CA 1
ATOM 9163 C C . ALA I 2 230 ? 57.530 -62.760 81.659 1.00 52.80 230 ALA M C 1
ATOM 9164 O O . ALA I 2 230 ? 57.971 -63.227 82.711 1.00 52.80 230 ALA M O 1
ATOM 9166 N N . VAL I 2 231 ? 56.248 -62.860 81.293 1.00 52.82 231 VAL M N 1
ATOM 9167 C CA . VAL I 2 231 ? 55.194 -63.402 82.150 1.00 52.82 231 VAL M CA 1
ATOM 9168 C C . VAL I 2 231 ? 54.435 -64.476 81.376 1.00 52.82 231 VAL M C 1
ATOM 9169 O O . VAL I 2 231 ? 54.138 -64.298 80.191 1.00 52.82 231 VAL M O 1
ATOM 9173 N N . ARG I 2 232 ? 54.127 -65.596 82.039 1.00 53.32 232 ARG M N 1
ATOM 9174 C CA . ARG I 2 232 ? 53.180 -66.574 81.512 1.00 53.32 232 ARG M CA 1
ATOM 9175 C C . ARG I 2 232 ? 52.491 -67.290 82.666 1.00 53.32 232 ARG M C 1
ATOM 9176 O O . ARG I 2 232 ? 53.149 -67.740 83.606 1.00 53.32 232 ARG M O 1
ATOM 9184 N N . GLN I 2 233 ? 51.165 -67.399 82.577 1.00 53.16 233 GLN M N 1
ATOM 9185 C CA . GLN I 2 233 ? 50.320 -67.977 83.614 1.00 53.16 233 GLN M CA 1
ATOM 9186 C C . GLN I 2 233 ? 49.716 -69.290 83.135 1.00 53.16 233 GLN M C 1
ATOM 9187 O O . GLN I 2 233 ? 49.246 -69.387 81.998 1.00 53.16 233 GLN M O 1
ATOM 9193 N N . VAL I 2 234 ? 49.732 -70.302 84.004 1.00 52.56 234 VAL M N 1
ATOM 9194 C CA . VAL I 2 234 ? 49.241 -71.645 83.698 1.00 52.56 234 VAL M CA 1
ATOM 9195 C C . VAL I 2 234 ? 48.426 -72.132 84.891 1.00 52.56 234 VAL M C 1
ATOM 9196 O O . VAL I 2 234 ? 48.922 -72.126 86.022 1.00 52.56 234 VAL M O 1
ATOM 9200 N N . GLY I 2 235 ? 47.177 -72.555 84.650 1.00 54.11 235 GLY M N 1
ATOM 9201 C CA . GLY I 2 235 ? 46.344 -73.108 85.695 1.00 54.11 235 GLY M CA 1
ATOM 9202 C C . GLY I 2 235 ? 45.332 -74.136 85.215 1.00 54.11 235 GLY M C 1
ATOM 9203 O O . GLY I 2 235 ? 44.754 -74.011 84.141 1.00 54.11 235 GLY M O 1
ATOM 9204 N N . THR I 2 236 ? 45.112 -75.158 86.043 1.00 55.31 236 THR M N 1
ATOM 9205 C CA . THR I 2 236 ? 44.150 -76.210 85.738 1.00 55.31 236 THR M CA 1
ATOM 9206 C C . THR I 2 236 ? 43.136 -76.311 86.869 1.00 55.31 236 THR M C 1
ATOM 9207 O O . THR I 2 236 ? 43.116 -75.493 87.789 1.00 55.31 236 THR M O 1
ATOM 9211 N N . ASN I 2 237 ? 42.300 -77.347 86.789 1.00 58.17 237 ASN M N 1
ATOM 9212 C CA . ASN I 2 237 ? 41.216 -77.583 87.733 1.00 58.17 237 ASN M CA 1
ATOM 9213 C C . ASN I 2 237 ? 41.262 -79.031 88.196 1.00 58.17 237 ASN M C 1
ATOM 9214 O O . ASN I 2 237 ? 41.335 -79.944 87.370 1.00 58.17 237 ASN M O 1
ATOM 9219 N N . ILE I 2 238 ? 41.217 -79.239 89.513 1.00 60.68 238 ILE M N 1
ATOM 9220 C CA . ILE I 2 238 ? 41.385 -80.555 90.112 1.00 60.68 238 ILE M CA 1
ATOM 9221 C C . ILE I 2 238 ? 40.121 -80.869 90.903 1.00 60.68 238 ILE M C 1
ATOM 9222 O O . ILE I 2 238 ? 39.436 -79.973 91.396 1.00 60.68 238 ILE M O 1
ATOM 9227 N N . LYS I 2 239 ? 39.805 -82.158 91.008 1.00 65.16 239 LYS M N 1
ATOM 9228 C CA . LYS I 2 239 ? 38.695 -82.619 91.826 1.00 65.16 239 LYS M CA 1
ATOM 9229 C C . LYS I 2 239 ? 39.178 -83.755 92.713 1.00 65.16 239 LYS M C 1
ATOM 9230 O O . LYS I 2 239 ? 39.848 -84.675 92.241 1.00 65.16 239 LYS M O 1
ATOM 9236 N N . LEU I 2 240 ? 38.840 -83.681 93.998 1.00 71.09 240 LEU M N 1
ATOM 9237 C CA . LEU I 2 240 ? 39.209 -84.708 94.961 1.00 71.09 240 LEU M CA 1
ATOM 9238 C C . LEU I 2 240 ? 37.955 -85.194 95.671 1.00 71.09 240 LEU M C 1
ATOM 9239 O O . LEU I 2 240 ? 36.872 -84.625 95.522 1.00 71.09 240 LEU M O 1
ATOM 9244 N N . ASP I 2 241 ? 38.112 -86.255 96.458 1.00 75.22 241 ASP M N 1
ATOM 9245 C CA . ASP I 2 241 ? 37.006 -86.857 97.192 1.00 75.22 241 ASP M CA 1
ATOM 9246 C C . ASP I 2 241 ? 37.397 -87.009 98.652 1.00 75.22 241 ASP M C 1
ATOM 9247 O O . ASP I 2 241 ? 38.231 -87.856 98.988 1.00 75.22 241 ASP M O 1
ATOM 9252 N N . GLY I 2 242 ? 36.787 -86.202 99.515 1.00 73.65 242 GLY M N 1
ATOM 9253 C CA . GLY I 2 242 ? 37.069 -86.243 100.937 1.00 73.65 242 GLY M CA 1
ATOM 9254 C C . GLY I 2 242 ? 35.933 -86.818 101.759 1.00 73.65 242 GLY M C 1
ATOM 9255 O O . GLY I 2 242 ? 36.039 -87.919 102.300 1.00 73.65 242 GLY M O 1
ATOM 9256 N N . GLN I 2 252 ? 33.095 -84.086 97.858 1.00 69.87 252 GLN M N 1
ATOM 9257 C CA . GLN I 2 252 ? 33.458 -83.372 96.641 1.00 69.87 252 GLN M CA 1
ATOM 9258 C C . GLN I 2 252 ? 34.186 -82.084 96.971 1.00 69.87 252 GLN M C 1
ATOM 9259 O O . GLN I 2 252 ? 33.783 -81.360 97.876 1.00 69.87 252 GLN M O 1
ATOM 9265 N N . THR I 2 253 ? 35.259 -81.803 96.236 1.00 68.19 253 THR M N 1
ATOM 9266 C CA . THR I 2 253 ? 35.952 -80.525 96.323 1.00 68.19 253 THR M CA 1
ATOM 9267 C C . THR I 2 253 ? 36.607 -80.221 94.981 1.00 68.19 253 THR M C 1
ATOM 9268 O O . THR I 2 253 ? 37.229 -81.092 94.372 1.00 68.19 253 THR M O 1
ATOM 9272 N N . THR I 2 254 ? 36.414 -78.994 94.497 1.00 64.34 254 THR M N 1
ATOM 9273 C CA . THR I 2 254 ? 36.965 -78.561 93.217 1.00 64.34 254 THR M CA 1
ATOM 9274 C C . THR I 2 254 ? 37.762 -77.287 93.433 1.00 64.34 254 THR M C 1
ATOM 9275 O O . THR I 2 254 ? 37.207 -76.275 93.867 1.00 64.34 254 THR M O 1
ATOM 9279 N N . CYS I 2 255 ? 39.051 -77.329 93.114 1.00 57.83 255 CYS M N 1
ATOM 9280 C CA . CYS I 2 255 ? 39.935 -76.187 93.277 1.00 57.83 255 CYS M CA 1
ATOM 9281 C C . CYS I 2 255 ? 40.393 -75.678 91.918 1.00 57.83 255 CYS M C 1
ATOM 9282 O O . CYS I 2 255 ? 40.051 -76.237 90.874 1.00 57.83 255 CYS M O 1
ATOM 9285 N N . ASN I 2 256 ? 41.168 -74.596 91.942 1.00 54.19 256 ASN M N 1
ATOM 9286 C CA . ASN I 2 256 ? 41.729 -73.989 90.739 1.00 54.19 256 ASN M CA 1
ATOM 9287 C C . ASN I 2 256 ? 43.124 -73.484 91.081 1.00 54.19 256 ASN M C 1
ATOM 9288 O O . ASN I 2 256 ? 43.279 -72.340 91.515 1.00 54.19 256 ASN M O 1
ATOM 9293 N N . ILE I 2 257 ? 44.136 -74.316 90.857 1.00 51.78 257 ILE M N 1
ATOM 9294 C CA . ILE I 2 257 ? 45.517 -74.001 91.200 1.00 51.78 257 ILE M CA 1
ATOM 9295 C C . ILE I 2 257 ? 46.210 -73.436 89.971 1.00 51.78 257 ILE M C 1
ATOM 9296 O O . ILE I 2 257 ? 46.311 -74.115 88.944 1.00 51.78 257 ILE M O 1
ATOM 9301 N N . SER I 2 258 ? 46.704 -72.206 90.080 1.00 50.66 258 SER M N 1
ATOM 9302 C CA . SER I 2 258 ? 47.348 -71.550 88.954 1.00 50.66 258 SER M CA 1
ATOM 9303 C C . SER I 2 258 ? 48.646 -70.907 89.411 1.00 50.66 258 SER M C 1
ATOM 9304 O O . SER I 2 258 ? 48.761 -70.447 90.549 1.00 50.66 258 SER M O 1
ATOM 9307 N N . ARG I 2 259 ? 49.617 -70.869 88.508 1.00 49.61 259 ARG M N 1
ATOM 9308 C CA . ARG I 2 259 ? 50.935 -70.321 88.782 1.00 49.61 259 ARG M CA 1
ATOM 9309 C C . ARG I 2 259 ? 51.233 -69.140 87.864 1.00 49.61 259 ARG M C 1
ATOM 9310 O O . ARG I 2 259 ? 50.982 -69.188 86.658 1.00 49.61 259 ARG M O 1
ATOM 9318 N N . ARG I 2 260 ? 51.764 -68.071 88.456 1.00 50.22 260 ARG M N 1
ATOM 9319 C CA . ARG I 2 260 ? 52.178 -66.860 87.755 1.00 50.22 260 ARG M CA 1
ATOM 9320 C C . ARG I 2 260 ? 53.687 -66.734 87.895 1.00 50.22 260 ARG M C 1
ATOM 9321 O O . ARG I 2 260 ? 54.189 -66.484 88.994 1.00 50.22 260 ARG M O 1
ATOM 9329 N N . ILE I 2 261 ? 54.414 -66.907 86.796 1.00 47.35 261 ILE M N 1
ATOM 9330 C CA . ILE I 2 261 ? 55.869 -66.802 86.794 1.00 47.35 261 ILE M CA 1
ATOM 9331 C C . ILE I 2 261 ? 56.258 -65.502 86.113 1.00 47.35 261 ILE M C 1
ATOM 9332 O O . ILE I 2 261 ? 55.931 -65.283 84.942 1.00 47.35 261 ILE M O 1
ATOM 9337 N N . VAL I 2 262 ? 56.959 -64.644 86.844 1.00 48.64 262 VAL M N 1
ATOM 9338 C CA . VAL I 2 262 ? 57.508 -63.405 86.313 1.00 48.64 262 VAL M CA 1
ATOM 9339 C C . VAL I 2 262 ? 59.013 -63.493 86.481 1.00 48.64 262 VAL M C 1
ATOM 9340 O O . VAL I 2 262 ? 59.503 -63.641 87.605 1.00 48.64 262 VAL M O 1
ATOM 9344 N N . ILE I 2 263 ? 59.751 -63.415 85.379 1.00 50.13 263 ILE M N 1
ATOM 9345 C CA . ILE I 2 263 ? 61.206 -63.494 85.407 1.00 50.13 263 ILE M CA 1
ATOM 9346 C C . ILE I 2 263 ? 61.780 -62.223 84.804 1.00 50.13 263 ILE M C 1
ATOM 9347 O O . ILE I 2 263 ? 61.540 -61.920 83.630 1.00 50.13 263 ILE M O 1
ATOM 9352 N N . TRP I 2 264 ? 62.535 -61.482 85.610 1.00 52.09 264 TRP M N 1
ATOM 9353 C CA . TRP I 2 264 ? 63.303 -60.342 85.136 1.00 52.09 264 TRP M CA 1
ATOM 9354 C C . TRP I 2 264 ? 64.699 -60.791 84.746 1.00 52.09 264 TRP M C 1
ATOM 9355 O O . TRP I 2 264 ? 65.293 -61.647 85.404 1.00 52.09 264 TRP M O 1
ATOM 9366 N N . PHE I 2 265 ? 65.218 -60.208 83.672 1.00 53.82 265 PHE M N 1
ATOM 9367 C CA . PHE I 2 265 ? 66.547 -60.543 83.191 1.00 53.82 265 PHE M CA 1
ATOM 9368 C C . PHE I 2 265 ? 67.087 -59.372 82.390 1.00 53.82 265 PHE M C 1
ATOM 9369 O O . PHE I 2 265 ? 66.332 -58.606 81.788 1.00 53.82 265 PHE M O 1
ATOM 9377 N N . TYR I 2 266 ? 68.409 -59.234 82.399 1.00 54.62 266 TYR M N 1
ATOM 9378 C CA . TYR I 2 266 ? 69.057 -58.082 81.800 1.00 54.62 266 TYR M CA 1
ATOM 9379 C C . TYR I 2 266 ? 70.053 -58.533 80.746 1.00 54.62 266 TYR M C 1
ATOM 9380 O O . TYR I 2 266 ? 70.430 -59.704 80.686 1.00 54.62 266 TYR M O 1
ATOM 9389 N N . ILE I 2 267 ? 70.469 -57.588 79.906 1.00 52.89 267 ILE M N 1
ATOM 9390 C CA . ILE I 2 267 ? 71.409 -57.912 78.841 1.00 52.89 267 ILE M CA 1
ATOM 9391 C C . ILE I 2 267 ? 72.806 -58.052 79.422 1.00 52.89 267 ILE M C 1
ATOM 9392 O O . ILE I 2 267 ? 73.326 -57.131 80.063 1.00 52.89 267 ILE M O 1
ATOM 9397 N N . ASN I 2 268 ? 73.417 -59.211 79.205 1.00 55.50 268 ASN M N 1
ATOM 9398 C CA . ASN I 2 268 ? 74.824 -59.431 79.502 1.00 55.50 268 ASN M CA 1
ATOM 9399 C C . ASN I 2 268 ? 75.433 -60.105 78.289 1.00 55.50 268 ASN M C 1
ATOM 9400 O O . ASN I 2 268 ? 75.255 -61.310 78.093 1.00 55.50 268 ASN M O 1
ATOM 9405 N N . ASP I 2 269 ? 76.150 -59.334 77.481 1.00 56.00 269 ASP M N 1
ATOM 9406 C CA . ASP I 2 269 ? 76.742 -59.881 76.275 1.00 56.00 269 ASP M CA 1
ATOM 9407 C C . ASP I 2 269 ? 78.163 -59.363 76.155 1.00 56.00 269 ASP M C 1
ATOM 9408 O O . ASP I 2 269 ? 78.476 -58.255 76.596 1.00 56.00 269 ASP M O 1
ATOM 9413 N N . ALA I 2 270 ? 79.022 -60.181 75.554 1.00 54.80 270 ALA M N 1
ATOM 9414 C CA . ALA I 2 270 ? 80.408 -59.778 75.377 1.00 54.80 270 ALA M CA 1
ATOM 9415 C C . ALA I 2 270 ? 80.586 -58.866 74.174 1.00 54.80 270 ALA M C 1
ATOM 9416 O O . ALA I 2 270 ? 81.431 -57.968 74.208 1.00 54.80 270 ALA M O 1
ATOM 9418 N N . ARG I 2 271 ? 79.808 -59.070 73.116 1.00 52.68 271 ARG M N 1
ATOM 9419 C CA . ARG I 2 271 ? 79.953 -58.281 71.903 1.00 52.68 271 ARG M CA 1
ATOM 9420 C C . ARG I 2 271 ? 79.105 -57.021 71.904 1.00 52.68 271 ARG M C 1
ATOM 9421 O O . ARG I 2 271 ? 79.085 -56.311 70.895 1.00 52.68 271 ARG M O 1
ATOM 9429 N N . LEU I 2 272 ? 78.389 -56.731 72.986 1.00 53.28 272 LEU M N 1
ATOM 9430 C CA . LEU I 2 272 ? 77.830 -55.401 73.170 1.00 53.28 272 LEU M CA 1
ATOM 9431 C C . LEU I 2 272 ? 78.715 -54.522 74.035 1.00 53.28 272 LEU M C 1
ATOM 9432 O O . LEU I 2 272 ? 78.494 -53.311 74.094 1.00 53.28 272 LEU M O 1
ATOM 9437 N N . ALA I 2 273 ? 79.698 -55.106 74.714 1.00 55.91 273 ALA M N 1
ATOM 9438 C CA . ALA I 2 273 ? 80.803 -54.326 75.243 1.00 55.91 273 ALA M CA 1
ATOM 9439 C C . ALA I 2 273 ? 81.874 -54.097 74.191 1.00 55.91 273 ALA M C 1
ATOM 9440 O O . ALA I 2 273 ? 82.744 -53.242 74.380 1.00 55.91 273 ALA M O 1
ATOM 9442 N N . TRP I 2 274 ? 81.829 -54.851 73.093 1.00 55.50 274 TRP M N 1
ATOM 9443 C CA . TRP I 2 274 ? 82.763 -54.655 71.993 1.00 55.50 274 TRP M CA 1
ATOM 9444 C C . TRP I 2 274 ? 82.311 -53.522 71.086 1.00 55.50 274 TRP M C 1
ATOM 9445 O O . TRP I 2 274 ? 83.142 -52.780 70.554 1.00 55.50 274 TRP M O 1
ATOM 9456 N N . LEU I 2 275 ? 80.999 -53.373 70.903 1.00 57.04 275 LEU M N 1
ATOM 9457 C CA . LEU I 2 275 ? 80.483 -52.265 70.109 1.00 57.04 275 LEU M CA 1
ATOM 9458 C C . LEU I 2 275 ? 80.630 -50.939 70.837 1.00 57.04 275 LEU M C 1
ATOM 9459 O O . LEU I 2 275 ? 80.695 -49.886 70.195 1.00 57.04 275 LEU M O 1
ATOM 9464 N N . SER I 2 276 ? 80.680 -50.964 72.166 1.00 56.40 276 SER M N 1
ATOM 9465 C CA . SER I 2 276 ? 80.962 -49.761 72.932 1.00 56.40 276 SER M CA 1
ATOM 9466 C C . SER I 2 276 ? 82.436 -49.389 72.915 1.00 56.40 276 SER M C 1
ATOM 9467 O O . SER I 2 276 ? 82.780 -48.272 73.312 1.00 56.40 276 SER M O 1
ATOM 9470 N N . SER I 2 277 ? 83.311 -50.290 72.472 1.00 57.75 277 SER M N 1
ATOM 9471 C CA . SER I 2 277 ? 84.727 -49.966 72.367 1.00 57.75 277 SER M CA 1
ATOM 9472 C C . SER I 2 277 ? 85.044 -49.202 71.092 1.00 57.75 277 SER M C 1
ATOM 9473 O O . SER I 2 277 ? 86.083 -48.540 71.014 1.00 57.75 277 SER M O 1
ATOM 9476 N N . LEU I 2 278 ? 84.173 -49.278 70.093 1.00 57.49 278 LEU M N 1
ATOM 9477 C CA . LEU I 2 278 ? 84.491 -48.764 68.775 1.00 57.49 278 LEU M CA 1
ATOM 9478 C C . LEU I 2 278 ? 84.133 -47.287 68.664 1.00 57.49 278 LEU M C 1
ATOM 9479 O O . LEU I 2 278 ? 83.460 -46.714 69.523 1.00 57.49 278 LEU M O 1
ATOM 9484 N N . GLY I 2 279 ? 84.601 -46.670 67.579 1.00 59.18 279 GLY M N 1
ATOM 9485 C CA . GLY I 2 279 ? 84.349 -45.283 67.302 1.00 59.18 279 GLY M CA 1
ATOM 9486 C C . GLY I 2 279 ? 83.836 -45.047 65.898 1.00 59.18 279 GLY M C 1
ATOM 9487 O O . GLY I 2 279 ? 83.413 -45.972 65.191 1.00 59.18 279 GLY M O 1
ATOM 9488 N N . ILE I 2 280 ? 83.871 -43.781 65.484 1.00 60.08 280 ILE M N 1
ATOM 9489 C CA . ILE I 2 280 ? 83.450 -43.382 64.147 1.00 60.08 280 ILE M CA 1
ATOM 9490 C C . ILE I 2 280 ? 84.228 -42.119 63.803 1.00 60.08 280 ILE M C 1
ATOM 9491 O O . ILE I 2 280 ? 84.714 -41.413 64.687 1.00 60.08 280 ILE M O 1
ATOM 9496 N N . LEU I 2 281 ? 84.396 -41.859 62.511 1.00 63.72 281 LEU M N 1
ATOM 9497 C CA . LEU I 2 281 ? 85.104 -40.671 62.078 1.00 63.72 281 LEU M CA 1
ATOM 9498 C C . LEU I 2 281 ? 84.189 -39.451 62.140 1.00 63.72 281 LEU M C 1
ATOM 9499 O O . LEU I 2 281 ? 82.975 -39.536 61.949 1.00 63.72 281 LEU M O 1
ATOM 9504 N N . ASN I 2 282 ? 84.794 -38.297 62.405 1.00 67.16 282 ASN M N 1
ATOM 9505 C CA . ASN I 2 282 ? 84.060 -37.043 62.504 1.00 67.16 282 ASN M CA 1
ATOM 9506 C C . ASN I 2 282 ? 83.896 -36.450 61.117 1.00 67.16 282 ASN M C 1
ATOM 9507 O O . ASN I 2 282 ? 84.902 -36.097 60.484 1.00 67.16 282 ASN M O 1
ATOM 9512 N N . PRO I 2 283 ? 82.670 -36.315 60.605 1.00 68.68 283 PRO M N 1
ATOM 9513 C CA . PRO I 2 283 ? 82.502 -35.823 59.230 1.00 68.68 283 PRO M CA 1
ATOM 9514 C C . PRO I 2 283 ? 82.825 -34.351 59.071 1.00 68.68 283 PRO M C 1
ATOM 9515 O O . PRO I 2 283 ? 83.092 -33.902 57.950 1.00 68.68 283 PRO M O 1
ATOM 9519 N N . LEU I 2 284 ? 82.801 -33.583 60.158 1.00 68.61 284 LEU M N 1
ATOM 9520 C CA . LEU I 2 284 ? 83.231 -32.195 60.078 1.00 68.61 284 LEU M CA 1
ATOM 9521 C C . LEU I 2 284 ? 84.746 -32.105 59.951 1.00 68.61 284 LEU M C 1
ATOM 9522 O O . LEU I 2 284 ? 85.267 -31.274 59.200 1.00 68.61 284 LEU M O 1
ATOM 9527 N N . GLY I 2 285 ? 85.467 -32.973 60.655 1.00 68.85 285 GLY M N 1
ATOM 9528 C CA . GLY I 2 285 ? 86.912 -32.987 60.641 1.00 68.85 285 GLY M CA 1
ATOM 9529 C C . GLY I 2 285 ? 87.557 -33.681 59.465 1.00 68.85 285 GLY M C 1
ATOM 9530 O O . GLY I 2 285 ? 88.772 -33.887 59.470 1.00 68.85 285 GLY M O 1
ATOM 9531 N N . ILE I 2 286 ? 86.782 -34.055 58.452 1.00 68.38 286 ILE M N 1
ATOM 9532 C CA . ILE I 2 286 ? 87.294 -34.692 57.247 1.00 68.38 286 ILE M CA 1
ATOM 9533 C C . ILE I 2 286 ? 87.083 -33.738 56.084 1.00 68.38 286 ILE M C 1
ATOM 9534 O O . ILE I 2 286 ? 85.954 -33.310 55.825 1.00 68.38 286 ILE M O 1
ATOM 9539 N N . VAL I 2 287 ? 88.165 -33.395 55.396 1.00 70.78 287 VAL M N 1
ATOM 9540 C CA . VAL I 2 287 ? 88.097 -32.544 54.215 1.00 70.78 287 VAL M CA 1
ATOM 9541 C C . VAL I 2 287 ? 87.536 -33.393 53.081 1.00 70.78 287 VAL M C 1
ATOM 9542 O O . VAL I 2 287 ? 88.192 -34.324 52.609 1.00 70.78 287 VAL M O 1
ATOM 9546 N N . TRP I 2 288 ? 86.319 -33.074 52.643 1.00 70.51 288 TRP M N 1
ATOM 9547 C CA . TRP I 2 288 ? 85.613 -33.964 51.726 1.00 70.51 288 TRP M CA 1
ATOM 9548 C C . TRP I 2 288 ? 86.055 -33.766 50.286 1.00 70.51 288 TRP M C 1
ATOM 9549 O O . TRP I 2 288 ? 85.722 -34.573 49.412 1.00 70.51 288 TRP M O 1
ATOM 9560 N N . GLU I 2 289 ? 86.804 -32.700 50.016 1.00 76.68 289 GLU M N 1
ATOM 9561 C CA . GLU I 2 289 ? 87.181 -32.402 48.642 1.00 76.68 289 GLU M CA 1
ATOM 9562 C C . GLU I 2 289 ? 88.298 -33.320 48.165 1.00 76.68 289 GLU M C 1
ATOM 9563 O O . GLU I 2 289 ? 88.314 -33.742 47.004 1.00 76.68 289 GLU M O 1
ATOM 9569 N N . LYS I 2 290 ? 89.231 -33.654 49.055 1.00 75.21 290 LYS M N 1
ATOM 9570 C CA . LYS I 2 290 ? 90.414 -34.402 48.648 1.00 75.21 290 LYS M CA 1
ATOM 9571 C C . LYS I 2 290 ? 90.124 -35.893 48.543 1.00 75.21 290 LYS M C 1
ATOM 9572 O O . LYS I 2 290 ? 90.713 -36.594 47.712 1.00 75.21 290 LYS M O 1
ATOM 9578 N N . VAL I 2 291 ? 89.223 -36.394 49.378 1.00 72.21 291 VAL M N 1
ATOM 9579 C CA . VAL I 2 291 ? 88.980 -37.824 49.540 1.00 72.21 291 VAL M CA 1
ATOM 9580 C C . VAL I 2 291 ? 87.945 -38.231 48.494 1.00 72.21 291 VAL M C 1
ATOM 9581 O O . VAL I 2 291 ? 86.957 -37.506 48.312 1.00 72.21 291 VAL M O 1
ATOM 9585 N N . PRO I 2 292 ? 88.124 -39.344 47.776 1.00 71.06 292 PRO M N 1
ATOM 9586 C CA . PRO I 2 292 ? 87.239 -39.647 46.643 1.00 71.06 292 PRO M CA 1
ATOM 9587 C C . PRO I 2 292 ? 85.821 -40.022 47.047 1.00 71.06 292 PRO M C 1
ATOM 9588 O O . PRO I 2 292 ? 85.471 -40.110 48.224 1.00 71.06 292 PRO M O 1
ATOM 9592 N N . PHE I 2 293 ? 85.004 -40.250 46.017 1.00 70.50 293 PHE M N 1
ATOM 9593 C CA . PHE I 2 293 ? 83.558 -40.375 46.165 1.00 70.50 293 PHE M CA 1
ATOM 9594 C C . PHE I 2 293 ? 83.140 -41.671 46.845 1.00 70.50 293 PHE M C 1
ATOM 9595 O O . PHE I 2 293 ? 82.051 -41.730 47.425 1.00 70.50 293 PHE M O 1
ATOM 9603 N N . SER I 2 294 ? 83.989 -42.694 46.828 1.00 69.56 294 SER M N 1
ATOM 9604 C CA . SER I 2 294 ? 83.668 -43.946 47.504 1.00 69.56 294 SER M CA 1
ATOM 9605 C C . SER I 2 294 ? 84.010 -43.935 48.987 1.00 69.56 294 SER M C 1
ATOM 9606 O O . SER I 2 294 ? 84.133 -45.015 49.572 1.00 69.56 294 SER M O 1
ATOM 9609 N N . PHE I 2 295 ? 84.185 -42.768 49.607 1.00 66.43 295 PHE M N 1
ATOM 9610 C CA . PHE I 2 295 ? 84.493 -42.706 51.027 1.00 66.43 295 PHE M CA 1
ATOM 9611 C C . PHE I 2 295 ? 83.240 -42.707 51.893 1.00 66.43 295 PHE M C 1
ATOM 9612 O O . PHE I 2 295 ? 83.343 -42.908 53.108 1.00 66.43 295 PHE M O 1
ATOM 9620 N N . VAL I 2 296 ? 82.061 -42.511 51.297 1.00 63.27 296 VAL M N 1
ATOM 9621 C CA . VAL I 2 296 ? 80.814 -42.667 52.042 1.00 63.27 296 VAL M CA 1
ATOM 9622 C C . VAL I 2 296 ? 80.628 -44.125 52.446 1.00 63.27 296 VAL M C 1
ATOM 9623 O O . VAL I 2 296 ? 80.109 -44.429 53.527 1.00 63.27 296 VAL M O 1
ATOM 9627 N N . VAL I 2 297 ? 81.100 -45.047 51.604 1.00 63.52 297 VAL M N 1
ATOM 9628 C CA . VAL I 2 297 ? 81.079 -46.468 51.940 1.00 63.52 297 VAL M CA 1
ATOM 9629 C C . VAL I 2 297 ? 82.053 -46.761 53.074 1.00 63.52 297 VAL M C 1
ATOM 9630 O O . VAL I 2 297 ? 81.731 -47.487 54.022 1.00 63.52 297 VAL M O 1
ATOM 9634 N N . ASP I 2 298 ? 83.246 -46.172 53.017 1.00 64.26 298 ASP M N 1
ATOM 9635 C CA . ASP I 2 298 ? 84.219 -46.365 54.086 1.00 64.26 298 ASP M CA 1
ATOM 9636 C C . ASP I 2 298 ? 83.895 -45.575 55.344 1.00 64.26 298 ASP M C 1
ATOM 9637 O O . ASP I 2 298 ? 84.608 -45.720 56.341 1.00 64.26 298 ASP M O 1
ATOM 9642 N N . TRP I 2 299 ? 82.864 -44.739 55.326 1.00 63.15 299 TRP M N 1
ATOM 9643 C CA . TRP I 2 299 ? 82.440 -44.037 56.525 1.00 63.15 299 TRP M CA 1
ATOM 9644 C C . TRP I 2 299 ? 81.373 -44.800 57.297 1.00 63.15 299 TRP M C 1
ATOM 9645 O O . TRP I 2 299 ? 81.258 -44.619 58.512 1.00 63.15 299 TRP M O 1
ATOM 9656 N N . LEU I 2 300 ? 80.607 -45.655 56.626 1.00 58.39 300 LEU M N 1
ATOM 9657 C CA . LEU I 2 300 ? 79.536 -46.411 57.253 1.00 58.39 300 LEU M CA 1
ATOM 9658 C C . LEU I 2 300 ? 79.959 -47.804 57.694 1.00 58.39 300 LEU M C 1
ATOM 9659 O O . LEU I 2 300 ? 79.097 -48.602 58.072 1.00 58.39 300 LEU M O 1
ATOM 9664 N N . LEU I 2 301 ? 81.249 -48.125 57.640 1.00 58.82 301 LEU M N 1
ATOM 9665 C CA . LEU I 2 301 ? 81.722 -49.407 58.164 1.00 58.82 301 LEU M CA 1
ATOM 9666 C C . LEU I 2 301 ? 81.530 -49.589 59.671 1.00 58.82 301 LEU M C 1
ATOM 9667 O O . LEU I 2 301 ? 81.193 -50.710 60.080 1.00 58.82 301 LEU M O 1
ATOM 9672 N N . PRO I 2 302 ? 81.723 -48.586 60.549 1.00 58.30 302 PRO M N 1
ATOM 9673 C CA . PRO I 2 302 ? 81.313 -48.810 61.945 1.00 58.30 302 PRO M CA 1
ATOM 9674 C C . PRO I 2 302 ? 79.811 -48.844 62.148 1.00 58.30 302 PRO M C 1
ATOM 9675 O O . PRO I 2 302 ? 79.349 -49.393 63.155 1.00 58.30 302 PRO M O 1
ATOM 9679 N N . VAL I 2 303 ? 79.029 -48.271 61.233 1.00 57.38 303 VAL M N 1
ATOM 9680 C CA . VAL I 2 303 ? 77.579 -48.376 61.342 1.00 57.38 303 VAL M CA 1
ATOM 9681 C C . VAL I 2 303 ? 77.118 -49.770 60.938 1.00 57.38 303 VAL M C 1
ATOM 9682 O O . VAL I 2 303 ? 76.210 -50.338 61.559 1.00 57.38 303 VAL M O 1
ATOM 9686 N N . GLY I 2 304 ? 77.766 -50.368 59.936 1.00 58.13 304 GLY M N 1
ATOM 9687 C CA . GLY I 2 304 ? 77.406 -51.715 59.525 1.00 58.13 304 GLY M CA 1
ATOM 9688 C C . GLY I 2 304 ? 77.758 -52.778 60.548 1.00 58.13 304 GLY M C 1
ATOM 9689 O O . GLY I 2 304 ? 77.186 -53.869 60.533 1.00 58.13 304 GLY M O 1
ATOM 9690 N N . ASN I 2 305 ? 78.699 -52.483 61.446 1.00 59.25 305 ASN M N 1
ATOM 9691 C CA . ASN I 2 305 ? 78.967 -53.395 62.550 1.00 59.25 305 ASN M CA 1
ATOM 9692 C C . ASN I 2 305 ? 77.879 -53.311 63.608 1.00 59.25 305 ASN M C 1
ATOM 9693 O O . ASN I 2 305 ? 77.603 -54.296 64.302 1.00 59.25 305 ASN M O 1
ATOM 9698 N N . MET I 2 306 ? 77.259 -52.138 63.759 1.00 60.52 306 MET M N 1
ATOM 9699 C CA . MET I 2 306 ? 76.209 -51.976 64.760 1.00 60.52 306 MET M CA 1
ATOM 9700 C C . MET I 2 306 ? 74.939 -52.699 64.355 1.00 60.52 306 MET M C 1
ATOM 9701 O O . MET I 2 306 ? 74.384 -53.485 65.130 1.00 60.52 306 MET M O 1
ATOM 9706 N N . LEU I 2 307 ? 74.470 -52.453 63.132 1.00 58.22 307 LEU M N 1
ATOM 9707 C CA . LEU I 2 307 ? 73.169 -52.964 62.720 1.00 58.22 307 LEU M CA 1
ATOM 9708 C C . LEU I 2 307 ? 73.186 -54.474 62.523 1.00 58.22 307 LEU M C 1
ATOM 9709 O O . LEU I 2 307 ? 72.129 -55.108 62.545 1.00 58.22 307 LEU M O 1
ATOM 9714 N N . GLU I 2 308 ? 74.364 -55.072 62.349 1.00 58.39 308 GLU M N 1
ATOM 9715 C CA . GLU I 2 308 ? 74.459 -56.518 62.503 1.00 58.39 308 GLU M CA 1
ATOM 9716 C C . GLU I 2 308 ? 74.718 -56.898 63.952 1.00 58.39 308 GLU M C 1
ATOM 9717 O O . GLU I 2 308 ? 74.247 -57.942 64.415 1.00 58.39 308 GLU M O 1
ATOM 9723 N N . GLY I 2 309 ? 75.466 -56.068 64.678 1.00 56.54 309 GLY M N 1
ATOM 9724 C CA . GLY I 2 309 ? 75.822 -56.409 66.044 1.00 56.54 309 GLY M CA 1
ATOM 9725 C C . GLY I 2 309 ? 74.674 -56.273 67.019 1.00 56.54 309 GLY M C 1
ATOM 9726 O O . GLY I 2 309 ? 74.647 -56.950 68.048 1.00 56.54 309 GLY M O 1
ATOM 9727 N N . LEU I 2 310 ? 73.715 -55.400 66.719 1.00 55.30 310 LEU M N 1
ATOM 9728 C CA . LEU I 2 310 ? 72.563 -55.269 67.597 1.00 55.30 310 LEU M CA 1
ATOM 9729 C C . LEU I 2 310 ? 71.490 -56.297 67.266 1.00 55.30 310 LEU M C 1
ATOM 9730 O O . LEU I 2 310 ? 70.926 -56.916 68.173 1.00 55.30 310 LEU M O 1
ATOM 9735 N N . THR I 2 311 ? 71.205 -56.508 65.979 1.00 53.81 311 THR M N 1
ATOM 9736 C CA . THR I 2 311 ? 70.101 -57.365 65.568 1.00 53.81 311 THR M CA 1
ATOM 9737 C C . THR I 2 311 ? 70.408 -58.852 65.665 1.00 53.81 311 THR M C 1
ATOM 9738 O O . THR I 2 311 ? 69.490 -59.663 65.506 1.00 53.81 311 THR M O 1
ATOM 9742 N N . ALA I 2 312 ? 71.660 -59.233 65.895 1.00 50.67 312 ALA M N 1
ATOM 9743 C CA . ALA I 2 312 ? 71.972 -60.618 66.190 1.00 50.67 312 ALA M CA 1
ATOM 9744 C C . ALA I 2 312 ? 71.402 -60.977 67.565 1.00 50.67 312 ALA M C 1
ATOM 9745 O O . ALA I 2 312 ? 71.201 -60.092 68.399 1.00 50.67 312 ALA M O 1
ATOM 9747 N N . PRO I 2 313 ? 71.086 -62.252 67.813 1.00 49.92 313 PRO M N 1
ATOM 9748 C CA . PRO I 2 313 ? 70.526 -62.617 69.118 1.00 49.92 313 PRO M CA 1
ATOM 9749 C C . PRO I 2 313 ? 71.539 -62.480 70.243 1.00 49.92 313 PRO M C 1
ATOM 9750 O O . PRO I 2 313 ? 72.731 -62.744 70.079 1.00 49.92 313 PRO M O 1
ATOM 9754 N N . VAL I 2 314 ? 71.039 -62.056 71.401 1.00 50.94 314 VAL M N 1
ATOM 9755 C CA . VAL I 2 314 ? 71.851 -61.497 72.474 1.00 50.94 314 VAL M CA 1
ATOM 9756 C C . VAL I 2 314 ? 71.819 -62.437 73.670 1.00 50.94 314 VAL M C 1
ATOM 9757 O O . VAL I 2 314 ? 70.757 -62.957 74.029 1.00 50.94 314 VAL M O 1
ATOM 9761 N N . GLY I 2 315 ? 72.980 -62.657 74.287 1.00 55.20 315 GLY M N 1
ATOM 9762 C CA . GLY I 2 315 ? 73.024 -63.391 75.534 1.00 55.20 315 GLY M CA 1
ATOM 9763 C C . GLY I 2 315 ? 72.532 -62.565 76.706 1.00 55.20 315 GLY M C 1
ATOM 9764 O O . GLY I 2 315 ? 72.611 -61.338 76.718 1.00 55.20 315 GLY M O 1
ATOM 9765 N N . CYS I 2 316 ? 72.012 -63.255 77.720 1.00 55.22 316 CYS M N 1
ATOM 9766 C CA . CYS I 2 316 ? 71.397 -62.579 78.854 1.00 55.22 316 CYS M CA 1
ATOM 9767 C C . CYS I 2 316 ? 71.672 -63.326 80.151 1.00 55.22 316 CYS M C 1
ATOM 9768 O O . CYS I 2 316 ? 71.799 -64.552 80.159 1.00 55.22 316 CYS M O 1
ATOM 9771 N N . SER I 2 317 ? 71.766 -62.568 81.240 1.00 56.77 317 SER M N 1
ATOM 9772 C CA . SER I 2 317 ? 71.751 -63.089 82.598 1.00 56.77 317 SER M CA 1
ATOM 9773 C C . SER I 2 317 ? 70.566 -62.485 83.337 1.00 56.77 317 SER M C 1
ATOM 9774 O O . SER I 2 317 ? 70.067 -61.419 82.975 1.00 56.77 317 SER M O 1
ATOM 9777 N N . TYR I 2 318 ? 70.105 -63.165 84.381 1.00 60.18 318 TYR M N 1
ATOM 9778 C CA . TYR I 2 318 ? 68.886 -62.751 85.053 1.00 60.18 318 TYR M CA 1
ATOM 9779 C C . TYR I 2 318 ? 69.213 -62.114 86.393 1.00 60.18 318 TYR M C 1
ATOM 9780 O O . TYR I 2 318 ? 70.227 -62.434 87.018 1.00 60.18 318 TYR M O 1
ATOM 9789 N N . MET I 2 319 ? 68.349 -61.200 86.829 1.00 60.99 319 MET M N 1
ATOM 9790 C CA . MET I 2 319 ? 68.490 -60.666 88.180 1.00 60.99 319 MET M CA 1
ATOM 9791 C C . MET I 2 319 ? 67.869 -61.616 89.198 1.00 60.99 319 MET M C 1
ATOM 9792 O O . MET I 2 319 ? 68.588 -62.271 89.960 1.00 60.99 319 MET M O 1
ATOM 9797 N N . SER I 2 320 ? 66.540 -61.744 89.162 1.00 58.29 320 SER M N 1
ATOM 9798 C CA . SER I 2 320 ? 65.731 -62.692 89.930 1.00 58.29 320 SER M CA 1
ATOM 9799 C C . SER I 2 320 ? 64.286 -62.498 89.497 1.00 58.29 320 SER M C 1
ATOM 9800 O O . SER I 2 320 ? 63.959 -61.550 88.779 1.00 58.29 320 SER M O 1
ATOM 9803 N N . GLY I 2 321 ? 63.415 -63.388 89.960 1.00 54.83 321 GLY M N 1
ATOM 9804 C CA . GLY I 2 321 ? 62.010 -63.287 89.622 1.00 54.83 321 GLY M CA 1
ATOM 9805 C C . GLY I 2 321 ? 61.131 -63.876 90.699 1.00 54.83 321 GLY M C 1
ATOM 9806 O O . GLY I 2 321 ? 61.611 -64.517 91.638 1.00 54.83 321 GLY M O 1
ATOM 9807 N N . THR I 2 322 ? 59.827 -63.654 90.549 1.00 50.82 322 THR M N 1
ATOM 9808 C CA . THR I 2 322 ? 58.836 -64.113 91.508 1.00 50.82 322 THR M CA 1
ATOM 9809 C C . THR I 2 322 ? 57.959 -65.187 90.883 1.00 50.82 322 THR M C 1
ATOM 9810 O O . THR I 2 322 ? 57.726 -65.201 89.673 1.00 50.82 322 THR M O 1
ATOM 9814 N N . VAL I 2 323 ? 57.467 -66.091 91.726 1.00 50.32 323 VAL M N 1
ATOM 9815 C CA . VAL I 2 323 ? 56.529 -67.137 91.329 1.00 50.32 323 VAL M CA 1
ATOM 9816 C C . VAL I 2 323 ? 55.411 -67.171 92.361 1.00 50.32 323 VAL M C 1
ATOM 9817 O O . VAL I 2 323 ? 55.648 -67.535 93.518 1.00 50.32 323 VAL M O 1
ATOM 9821 N N . THR I 2 324 ? 54.200 -66.796 91.953 1.00 50.76 324 THR M N 1
ATOM 9822 C CA . THR I 2 324 ? 53.051 -66.812 92.846 1.00 50.76 324 THR M CA 1
ATOM 9823 C C . THR I 2 324 ? 52.186 -68.023 92.533 1.00 50.76 324 THR M C 1
ATOM 9824 O O . THR I 2 324 ? 52.149 -68.501 91.399 1.00 50.76 324 THR M O 1
ATOM 9828 N N . ASP I 2 325 ? 51.474 -68.501 93.544 1.00 52.17 325 ASP M N 1
ATOM 9829 C CA . ASP I 2 325 ? 50.580 -69.640 93.414 1.00 52.17 325 ASP M CA 1
ATOM 9830 C C . ASP I 2 325 ? 49.225 -69.272 93.995 1.00 52.17 325 ASP M C 1
ATOM 9831 O O . ASP I 2 325 ? 49.135 -68.841 95.144 1.00 52.17 325 ASP M O 1
ATOM 9836 N N . VAL I 2 326 ? 48.171 -69.445 93.206 1.00 51.44 326 VAL M N 1
ATOM 9837 C CA . VAL I 2 326 ? 46.823 -69.086 93.623 1.00 51.44 326 VAL M CA 1
ATOM 9838 C C . VAL I 2 326 ? 45.942 -70.315 93.516 1.00 51.44 326 VAL M C 1
ATOM 9839 O O . VAL I 2 326 ? 45.753 -70.852 92.420 1.00 51.44 326 VAL M O 1
ATOM 9843 N N . ILE I 2 327 ? 45.408 -70.764 94.647 1.00 52.11 327 ILE M N 1
ATOM 9844 C CA . ILE I 2 327 ? 44.344 -71.757 94.683 1.00 52.11 327 ILE M CA 1
ATOM 9845 C C . ILE I 2 327 ? 43.059 -71.064 95.108 1.00 52.11 327 ILE M C 1
ATOM 9846 O O . ILE I 2 327 ? 43.041 -70.316 96.092 1.00 52.11 327 ILE M O 1
ATOM 9851 N N . THR I 2 328 ? 42.004 -71.242 94.317 1.00 54.90 328 THR M N 1
ATOM 9852 C CA . THR I 2 328 ? 40.665 -70.804 94.691 1.00 54.90 328 THR M CA 1
ATOM 9853 C C . THR I 2 328 ? 39.725 -71.976 94.492 1.00 54.90 328 THR M C 1
ATOM 9854 O O . THR I 2 328 ? 39.569 -72.459 93.368 1.00 54.90 328 THR M O 1
ATOM 9858 N N . GLY I 2 329 ? 39.099 -72.430 95.571 1.00 60.50 329 GLY M N 1
ATOM 9859 C CA . GLY I 2 329 ? 38.290 -73.626 95.481 1.00 60.50 329 GLY M CA 1
ATOM 9860 C C . GLY I 2 329 ? 37.123 -73.704 96.439 1.00 60.50 329 GLY M C 1
ATOM 9861 O O . GLY I 2 329 ? 36.889 -72.790 97.233 1.00 60.50 329 GLY M O 1
ATOM 9862 N N . GLU I 2 330 ? 36.376 -74.803 96.356 1.00 65.93 330 GLU M N 1
ATOM 9863 C CA . GLU I 2 330 ? 35.205 -75.039 97.186 1.00 65.93 330 GLU M CA 1
ATOM 9864 C C . GLU I 2 330 ? 35.225 -76.490 97.638 1.00 65.93 330 GLU M C 1
ATOM 9865 O O . GLU I 2 330 ? 36.079 -77.276 97.224 1.00 65.93 330 GLU M O 1
ATOM 9871 N N . SER I 2 331 ? 34.268 -76.845 98.491 1.00 68.44 331 SER M N 1
ATOM 9872 C CA . SER I 2 331 ? 34.124 -78.219 98.949 1.00 68.44 331 SER M CA 1
ATOM 9873 C C . SER I 2 331 ? 32.693 -78.436 99.406 1.00 68.44 331 SER M C 1
ATOM 9874 O O . SER I 2 331 ? 32.008 -77.501 99.817 1.00 68.44 331 SER M O 1
ATOM 9877 N N . ILE I 2 332 ? 32.239 -79.682 99.315 1.00 68.73 332 ILE M N 1
ATOM 9878 C CA . ILE I 2 332 ? 30.891 -80.059 99.717 1.00 68.73 332 ILE M CA 1
ATOM 9879 C C . ILE I 2 332 ? 30.989 -81.251 100.656 1.00 68.73 332 ILE M C 1
ATOM 9880 O O . ILE I 2 332 ? 31.636 -82.256 100.346 1.00 68.73 332 ILE M O 1
ATOM 9885 N N . ILE I 2 333 ? 30.352 -81.132 101.815 1.00 69.90 333 ILE M N 1
ATOM 9886 C CA . ILE I 2 333 ? 30.334 -82.220 102.781 1.00 69.90 333 ILE M CA 1
ATOM 9887 C C . ILE I 2 333 ? 28.919 -82.756 102.961 1.00 69.90 333 ILE M C 1
ATOM 9888 O O . ILE I 2 333 ? 28.665 -83.946 102.768 1.00 69.90 333 ILE M O 1
ATOM 9893 N N . GLN I 2 346 ? 20.333 -85.121 105.626 1.00 93.03 346 GLN M N 1
ATOM 9894 C CA . GLN I 2 346 ? 21.474 -84.877 104.754 1.00 93.03 346 GLN M CA 1
ATOM 9895 C C . GLN I 2 346 ? 22.304 -83.698 105.255 1.00 93.03 346 GLN M C 1
ATOM 9896 O O . GLN I 2 346 ? 21.895 -82.546 105.131 1.00 93.03 346 GLN M O 1
ATOM 9902 N N . GLY I 2 347 ? 23.468 -83.993 105.827 1.00 88.38 347 GLY M N 1
ATOM 9903 C CA . GLY I 2 347 ? 24.332 -82.935 106.323 1.00 88.38 347 GLY M CA 1
ATOM 9904 C C . GLY I 2 347 ? 25.165 -82.338 105.205 1.00 88.38 347 GLY M C 1
ATOM 9905 O O . GLY I 2 347 ? 25.934 -83.041 104.539 1.00 88.38 347 GLY M O 1
ATOM 9906 N N . THR I 2 348 ? 25.022 -81.035 104.998 1.00 85.43 348 THR M N 1
ATOM 9907 C CA . THR I 2 348 ? 25.737 -80.319 103.955 1.00 85.43 348 THR M CA 1
ATOM 9908 C C . THR I 2 348 ? 26.651 -79.271 104.575 1.00 85.43 348 THR M C 1
ATOM 9909 O O . THR I 2 348 ? 26.454 -78.846 105.716 1.00 85.43 348 THR M O 1
ATOM 9913 N N . ALA I 2 349 ? 27.650 -78.856 103.797 1.00 77.83 349 ALA M N 1
ATOM 9914 C CA . ALA I 2 349 ? 28.608 -77.836 104.202 1.00 77.83 349 ALA M CA 1
ATOM 9915 C C . ALA I 2 349 ? 29.316 -77.319 102.961 1.00 77.83 349 ALA M C 1
ATOM 9916 O O . ALA I 2 349 ? 29.425 -78.021 101.954 1.00 77.83 349 ALA M O 1
ATOM 9918 N N . LYS I 2 350 ? 29.793 -76.078 103.041 1.00 72.54 350 LYS M N 1
ATOM 9919 C CA . LYS I 2 350 ? 30.588 -75.489 101.971 1.00 72.54 350 LYS M CA 1
ATOM 9920 C C . LYS I 2 350 ? 31.737 -74.689 102.558 1.00 72.54 350 LYS M C 1
ATOM 9921 O O . LYS I 2 350 ? 31.518 -73.638 103.165 1.00 72.54 350 LYS M O 1
ATOM 9927 N N . ALA I 2 351 ? 32.957 -75.179 102.354 1.00 67.81 351 ALA M N 1
ATOM 9928 C CA . ALA I 2 351 ? 34.171 -74.491 102.761 1.00 67.81 351 ALA M CA 1
ATOM 9929 C C . ALA I 2 351 ? 34.878 -73.927 101.535 1.00 67.81 351 ALA M C 1
ATOM 9930 O O . ALA I 2 351 ? 34.639 -74.362 100.406 1.00 67.81 351 ALA M O 1
ATOM 9932 N N . GLN I 2 352 ? 35.754 -72.944 101.757 1.00 63.19 352 GLN M N 1
ATOM 9933 C CA . GLN I 2 352 ? 36.423 -72.252 100.661 1.00 63.19 352 GLN M CA 1
ATOM 9934 C C . GLN I 2 352 ? 37.876 -71.954 101.007 1.00 63.19 352 GLN M C 1
ATOM 9935 O O . GLN I 2 352 ? 38.279 -71.969 102.172 1.00 63.19 352 GLN M O 1
ATOM 9941 N N . ILE I 2 353 ? 38.657 -71.684 99.961 1.00 59.64 353 ILE M N 1
ATOM 9942 C CA . ILE I 2 353 ? 39.988 -71.090 100.057 1.00 59.64 353 ILE M CA 1
ATOM 9943 C C . ILE I 2 353 ? 40.185 -70.130 98.896 1.00 59.64 353 ILE M C 1
ATOM 9944 O O . ILE I 2 353 ? 39.735 -70.395 97.779 1.00 59.64 353 ILE M O 1
ATOM 9949 N N . SER I 2 354 ? 40.797 -68.981 99.181 1.00 59.06 354 SER M N 1
ATOM 9950 C CA . SER I 2 354 ? 41.505 -68.207 98.171 1.00 59.06 354 SER M CA 1
ATOM 9951 C C . SER I 2 354 ? 42.835 -67.786 98.773 1.00 59.06 354 SER M C 1
ATOM 9952 O O . SER I 2 354 ? 42.872 -66.893 99.623 1.00 59.06 354 SER M O 1
ATOM 9955 N N . ALA I 2 355 ? 43.922 -68.425 98.344 1.00 55.34 355 ALA M N 1
ATOM 9956 C CA . ALA I 2 355 ? 45.214 -68.263 98.992 1.00 55.34 355 ALA M CA 1
ATOM 9957 C C . ALA I 2 355 ? 46.253 -67.802 97.984 1.00 55.34 355 ALA M C 1
ATOM 9958 O O . ALA I 2 355 ? 46.024 -67.819 96.775 1.00 55.34 355 ALA M O 1
ATOM 9960 N N . MET I 2 356 ? 47.409 -67.390 98.499 1.00 55.95 356 MET M N 1
ATOM 9961 C CA . MET I 2 356 ? 48.475 -66.848 97.671 1.00 55.95 356 MET M CA 1
ATOM 9962 C C . MET I 2 356 ? 49.804 -67.093 98.373 1.00 55.95 356 MET M C 1
ATOM 9963 O O . MET I 2 356 ? 49.861 -67.081 99.602 1.00 55.95 356 MET M O 1
ATOM 9968 N N . HIS I 2 357 ? 50.861 -67.333 97.594 1.00 53.13 357 HIS M N 1
ATOM 9969 C CA . HIS I 2 357 ? 52.206 -67.523 98.131 1.00 53.13 357 HIS M CA 1
ATOM 9970 C C . HIS I 2 357 ? 53.239 -67.224 97.059 1.00 53.13 357 HIS M C 1
ATOM 9971 O O . HIS I 2 357 ? 53.349 -67.976 96.088 1.00 53.13 357 HIS M O 1
ATOM 9978 N N . ARG I 2 358 ? 54.016 -66.154 97.237 1.00 53.09 358 ARG M N 1
ATOM 9979 C CA . ARG I 2 358 ? 55.093 -65.836 96.306 1.00 53.09 358 ARG M CA 1
ATOM 9980 C C . ARG I 2 358 ? 56.327 -66.671 96.604 1.00 53.09 358 ARG M C 1
ATOM 9981 O O . ARG I 2 358 ? 56.573 -67.045 97.754 1.00 53.09 358 ARG M O 1
ATOM 9989 N N . GLY I 2 359 ? 57.106 -66.945 95.566 1.00 56.52 359 GLY M N 1
ATOM 9990 C CA . GLY I 2 359 ? 58.377 -67.625 95.705 1.00 56.52 359 GLY M CA 1
ATOM 9991 C C . GLY I 2 359 ? 59.500 -66.804 95.101 1.00 56.52 359 GLY M C 1
ATOM 9992 O O . GLY I 2 359 ? 59.276 -65.955 94.245 1.00 56.52 359 GLY M O 1
ATOM 9993 N N . VAL I 2 360 ? 60.722 -67.059 95.571 1.00 64.64 360 VAL M N 1
ATOM 9994 C CA . VAL I 2 360 ? 61.910 -66.394 95.050 1.00 64.64 360 VAL M CA 1
ATOM 9995 C C . VAL I 2 360 ? 62.769 -67.364 94.228 1.00 64.64 360 VAL M C 1
ATOM 9996 O O . VAL I 2 360 ? 63.816 -66.974 93.690 1.00 64.64 360 VAL M O 1
ATOM 10000 N N . GLN I 2 361 ? 62.316 -68.612 94.076 1.00 69.32 361 GLN M N 1
ATOM 10001 C CA . GLN I 2 361 ? 63.061 -69.631 93.343 1.00 69.32 361 GLN M CA 1
ATOM 10002 C C . GLN I 2 361 ? 63.210 -69.260 91.875 1.00 69.32 361 GLN M C 1
ATOM 10003 O O . GLN I 2 361 ? 62.278 -68.770 91.234 1.00 69.32 361 GLN M O 1
ATOM 10009 N N . SER I 2 362 ? 64.405 -69.492 91.348 1.00 67.51 362 SER M N 1
ATOM 10010 C CA . SER I 2 362 ? 64.759 -69.077 90.001 1.00 67.51 362 SER M CA 1
ATOM 10011 C C . SER I 2 362 ? 64.505 -70.227 89.043 1.00 67.51 362 SER M C 1
ATOM 10012 O O . SER I 2 362 ? 64.964 -71.348 89.279 1.00 67.51 362 SER M O 1
ATOM 10015 N N . VAL I 2 363 ? 63.769 -69.952 87.975 1.00 62.05 363 VAL M N 1
ATOM 10016 C CA . VAL I 2 363 ? 63.574 -70.904 86.892 1.00 62.05 363 VAL M CA 1
ATOM 10017 C C . VAL I 2 363 ? 64.399 -70.373 85.726 1.00 62.05 363 VAL M C 1
ATOM 10018 O O . VAL I 2 363 ? 63.915 -69.592 84.906 1.00 62.05 363 VAL M O 1
ATOM 10022 N N . TRP I 2 364 ? 65.659 -70.792 85.649 1.00 63.55 364 TRP M N 1
ATOM 10023 C CA . TRP I 2 364 ? 66.560 -70.237 84.664 1.00 63.55 364 TRP M CA 1
ATOM 10024 C C . TRP I 2 364 ? 67.632 -71.280 84.410 1.00 63.55 364 TRP M C 1
ATOM 10025 O O . TRP I 2 364 ? 68.278 -71.729 85.367 1.00 63.55 364 TRP M O 1
ATOM 10036 N N . PRO I 2 365 ? 67.838 -71.692 83.164 1.00 67.02 365 PRO M N 1
ATOM 10037 C CA . PRO I 2 365 ? 68.829 -72.732 82.888 1.00 67.02 365 PRO M CA 1
ATOM 10038 C C . PRO I 2 365 ? 70.248 -72.205 82.999 1.00 67.02 365 PRO M C 1
ATOM 10039 O O . PRO I 2 365 ? 70.529 -71.035 82.734 1.00 67.02 365 PRO M O 1
ATOM 10043 N N . THR I 2 366 ? 71.150 -73.094 83.413 1.00 72.50 366 THR M N 1
ATOM 10044 C CA . THR I 2 366 ? 72.562 -72.745 83.473 1.00 72.50 366 THR M CA 1
ATOM 10045 C C . THR I 2 366 ? 73.221 -72.738 82.103 1.00 72.50 366 THR M C 1
ATOM 10046 O O . THR I 2 366 ? 74.329 -72.210 81.969 1.00 72.50 366 THR M O 1
ATOM 10050 N N . THR I 2 367 ? 72.568 -73.304 81.088 1.00 71.16 367 THR M N 1
ATOM 10051 C CA . THR I 2 367 ? 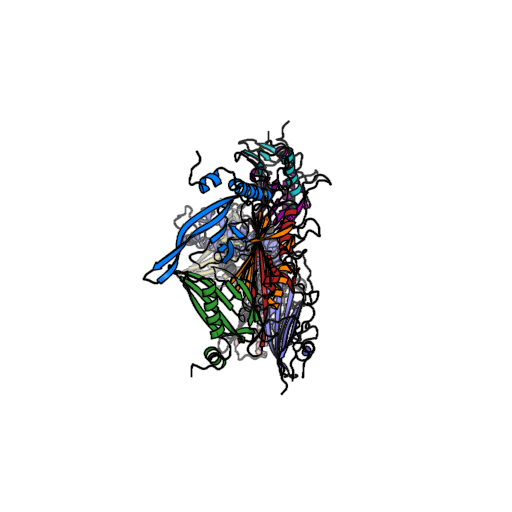73.029 -73.155 79.715 1.00 71.16 367 THR M CA 1
ATOM 10052 C C . THR I 2 367 ? 72.752 -71.765 79.162 1.00 71.16 367 THR M C 1
ATOM 10053 O O . THR I 2 367 ? 73.325 -71.399 78.131 1.00 71.16 367 THR M O 1
ATOM 10057 N N . GLY I 2 368 ? 71.893 -70.991 79.817 1.00 67.86 368 GLY M N 1
ATOM 10058 C CA . GLY I 2 368 ? 71.597 -69.643 79.391 1.00 67.86 368 GLY M CA 1
ATOM 10059 C C . GLY I 2 368 ? 70.604 -69.590 78.254 1.00 67.86 368 GLY M C 1
ATOM 10060 O O . GLY I 2 368 ? 70.233 -70.621 77.686 1.00 67.86 368 GLY M O 1
ATOM 10061 N N . ALA I 2 369 ? 70.160 -68.385 77.918 1.00 59.35 369 ALA M N 1
ATOM 10062 C CA . ALA I 2 369 ? 69.273 -68.161 76.791 1.00 59.35 369 ALA M CA 1
ATOM 10063 C C . ALA I 2 369 ? 69.848 -67.054 75.925 1.00 59.35 369 ALA M C 1
ATOM 10064 O O . ALA I 2 369 ? 70.387 -66.068 76.431 1.00 59.35 369 ALA M O 1
ATOM 10066 N N . TYR I 2 370 ? 69.741 -67.232 74.615 1.00 53.05 370 TYR M N 1
ATOM 10067 C CA . TYR I 2 370 ? 70.168 -66.226 73.652 1.00 53.05 370 TYR M CA 1
ATOM 10068 C C . TYR I 2 370 ? 68.916 -65.587 73.074 1.00 53.05 370 TYR M C 1
ATOM 10069 O O . TYR I 2 370 ? 68.326 -66.104 72.122 1.00 53.05 370 TYR M O 1
ATOM 10078 N N . VAL I 2 371 ? 68.527 -64.470 73.660 1.00 51.57 371 VAL M N 1
ATOM 10079 C CA . VAL I 2 371 ? 67.261 -63.805 73.382 1.00 51.57 371 VAL M CA 1
ATOM 10080 C C . VAL I 2 371 ? 67.299 -63.190 71.993 1.00 51.57 371 VAL M C 1
ATOM 10081 O O . VAL I 2 371 ? 68.309 -62.598 71.598 1.00 51.57 371 VAL M O 1
ATOM 10085 N N . LYS I 2 372 ? 66.216 -63.360 71.228 1.00 52.79 372 LYS M N 1
ATOM 10086 C CA . LYS I 2 372 ? 66.055 -62.582 70.008 1.00 52.79 372 LYS M CA 1
ATOM 10087 C C . LYS I 2 372 ? 65.973 -61.110 70.374 1.00 52.79 372 LYS M C 1
ATOM 10088 O O . LYS I 2 372 ? 65.164 -60.718 71.217 1.00 52.79 372 LYS M O 1
ATOM 10094 N N . SER I 2 373 ? 66.812 -60.308 69.730 1.00 54.62 373 SER M N 1
ATOM 10095 C CA . SER I 2 373 ? 67.163 -58.996 70.245 1.00 54.62 373 SER M CA 1
ATOM 10096 C C . SER I 2 373 ? 65.982 -58.033 70.178 1.00 54.62 373 SER M C 1
ATOM 10097 O O . SER I 2 373 ? 65.186 -58.091 69.236 1.00 54.62 373 SER M O 1
ATOM 10100 N N . PRO I 2 374 ? 65.830 -57.150 71.166 1.00 53.70 374 PRO M N 1
ATOM 10101 C CA . PRO I 2 374 ? 64.827 -56.086 71.047 1.00 53.70 374 PRO M CA 1
ATOM 10102 C C . PRO I 2 374 ? 65.186 -55.056 70.003 1.00 53.70 374 PRO M C 1
ATOM 10103 O O . PRO I 2 374 ? 64.286 -54.389 69.479 1.00 53.70 374 PRO M O 1
ATOM 10107 N N . PHE I 2 375 ? 66.473 -54.915 69.675 1.00 52.03 375 PHE M N 1
ATOM 10108 C CA . PHE I 2 375 ? 66.900 -53.961 68.664 1.00 52.03 375 PHE M CA 1
ATOM 10109 C C . PHE I 2 375 ? 66.479 -54.378 67.264 1.00 52.03 375 PHE M C 1
ATOM 10110 O O . PHE I 2 375 ? 66.484 -53.540 66.357 1.00 52.03 375 PHE M O 1
ATOM 10118 N N . SER I 2 376 ? 66.146 -55.653 67.063 1.00 58.87 376 SER M N 1
ATOM 10119 C CA . SER I 2 376 ? 65.497 -56.078 65.833 1.00 58.87 376 SER M CA 1
ATOM 10120 C C . SER I 2 376 ? 64.136 -55.410 65.722 1.00 58.87 376 SER M C 1
ATOM 10121 O O . SER I 2 376 ? 63.236 -55.656 66.529 1.00 58.87 376 SER M O 1
ATOM 10124 N N . MET I 2 377 ? 63.992 -54.567 64.709 1.00 63.70 377 MET M N 1
ATOM 10125 C CA . MET I 2 377 ? 62.890 -53.626 64.626 1.00 63.70 377 MET M CA 1
ATOM 10126 C C . MET I 2 377 ? 62.527 -53.531 63.152 1.00 63.70 377 MET M C 1
ATOM 10127 O O . MET I 2 377 ? 63.222 -54.085 62.298 1.00 63.70 377 MET M O 1
ATOM 10132 N N . VAL I 2 378 ? 61.412 -52.859 62.860 1.00 65.19 378 VAL M N 1
ATOM 10133 C CA . VAL I 2 378 ? 61.009 -52.642 61.473 1.00 65.19 378 VAL M CA 1
ATOM 10134 C C . VAL I 2 378 ? 62.024 -51.756 60.760 1.00 65.19 378 VAL M C 1
ATOM 10135 O O . VAL I 2 378 ? 62.348 -51.973 59.587 1.00 65.19 378 VAL M O 1
ATOM 10139 N N . HIS I 2 379 ? 62.579 -50.779 61.472 1.00 64.20 379 HIS M N 1
ATOM 10140 C CA . HIS I 2 379 ? 63.513 -49.847 60.855 1.00 64.20 379 HIS M CA 1
ATOM 10141 C C . HIS I 2 379 ? 64.895 -50.465 60.673 1.00 64.20 379 HIS M C 1
ATOM 10142 O O . HIS I 2 379 ? 65.497 -50.339 59.603 1.00 64.20 379 HIS M O 1
ATOM 10149 N N . THR I 2 380 ? 65.416 -51.134 61.705 1.00 61.65 380 THR M N 1
ATOM 10150 C CA . THR I 2 380 ? 66.778 -51.654 61.632 1.00 61.65 380 THR M CA 1
ATOM 10151 C C . THR I 2 380 ? 66.897 -52.859 60.713 1.00 61.65 380 THR M C 1
ATOM 10152 O O . THR I 2 380 ? 68.007 -53.177 60.276 1.00 61.65 380 THR M O 1
ATOM 10156 N N . LEU I 2 381 ? 65.792 -53.538 60.410 1.00 61.38 381 LEU M N 1
ATOM 10157 C CA . LEU I 2 381 ? 65.833 -54.586 59.401 1.00 61.38 381 LEU M CA 1
ATOM 10158 C C . LEU I 2 381 ? 65.684 -54.042 57.989 1.00 61.38 381 LEU M C 1
ATOM 10159 O O . LEU I 2 381 ? 65.950 -54.770 57.030 1.00 61.38 381 LEU M O 1
ATOM 10164 N N . ASP I 2 382 ? 65.259 -52.788 57.838 1.00 62.74 382 ASP M N 1
ATOM 10165 C CA . ASP I 2 382 ? 65.332 -52.148 56.530 1.00 62.74 382 ASP M CA 1
ATOM 10166 C C . ASP I 2 382 ? 66.706 -51.543 56.297 1.00 62.74 382 ASP M C 1
ATOM 10167 O O . ASP I 2 382 ? 67.159 -51.445 55.153 1.00 62.74 382 ASP M O 1
ATOM 10172 N N . ALA I 2 383 ? 67.381 -51.129 57.368 1.00 58.56 383 ALA M N 1
ATOM 10173 C CA . ALA I 2 383 ? 68.721 -50.581 57.232 1.00 58.56 383 ALA M CA 1
ATOM 10174 C C . ALA I 2 383 ? 69.767 -51.666 57.022 1.00 58.56 383 ALA M C 1
ATOM 10175 O O . ALA I 2 383 ? 70.854 -51.370 56.520 1.00 58.56 383 ALA M O 1
ATOM 10177 N N . LEU I 2 384 ? 69.468 -52.908 57.398 1.00 58.26 384 LEU M N 1
ATOM 10178 C CA . LEU I 2 384 ? 70.300 -54.024 56.968 1.00 58.26 384 LEU M CA 1
ATOM 10179 C C . LEU I 2 384 ? 69.976 -54.436 55.542 1.00 58.26 384 LEU M C 1
ATOM 10180 O O . LEU I 2 384 ? 70.839 -54.959 54.831 1.00 58.26 384 LEU M O 1
ATOM 10185 N N . ALA I 2 385 ? 68.737 -54.212 55.110 1.00 58.09 385 ALA M N 1
ATOM 10186 C CA . ALA I 2 385 ? 68.335 -54.617 53.772 1.00 58.09 385 ALA M CA 1
ATOM 10187 C C . ALA I 2 385 ? 68.869 -53.685 52.699 1.00 58.09 385 ALA M C 1
ATOM 10188 O O . ALA I 2 385 ? 68.776 -54.011 51.514 1.00 58.09 385 ALA M O 1
ATOM 10190 N N . LEU I 2 386 ? 69.406 -52.527 53.075 1.00 56.66 386 LEU M N 1
ATOM 10191 C CA . LEU I 2 386 ? 70.031 -51.663 52.084 1.00 56.66 386 LEU M CA 1
ATOM 10192 C C . LEU I 2 386 ? 71.521 -51.948 51.977 1.00 56.66 386 LEU M C 1
ATOM 10193 O O . LEU I 2 386 ? 72.053 -52.087 50.872 1.00 56.66 386 LEU M O 1
ATOM 10198 N N . ILE I 2 387 ? 72.203 -52.054 53.119 1.00 56.36 387 ILE M N 1
ATOM 10199 C CA . ILE I 2 387 ? 73.652 -52.216 53.121 1.00 56.36 387 ILE M CA 1
ATOM 10200 C C . ILE I 2 387 ? 74.047 -53.599 52.614 1.00 56.36 387 ILE M C 1
ATOM 10201 O O . ILE I 2 387 ? 75.030 -53.741 51.877 1.00 56.36 387 ILE M O 1
ATOM 10206 N N . ARG I 2 388 ? 73.270 -54.631 52.939 1.00 58.92 388 ARG M N 1
ATOM 10207 C CA . ARG I 2 388 ? 73.573 -55.958 52.414 1.00 58.92 388 ARG M CA 1
ATOM 10208 C C . ARG I 2 388 ? 73.055 -56.169 50.997 1.00 58.92 388 ARG M C 1
ATOM 10209 O O . ARG I 2 388 ? 73.206 -57.266 50.453 1.00 58.92 388 ARG M O 1
ATOM 10217 N N . GLN I 2 389 ? 72.425 -55.162 50.391 1.00 60.19 389 GLN M N 1
ATOM 10218 C CA . GLN I 2 389 ? 71.999 -55.308 49.004 1.00 60.19 389 GLN M CA 1
ATOM 10219 C C . GLN I 2 389 ? 72.655 -54.277 48.098 1.00 60.19 389 GLN M C 1
ATOM 10220 O O . GLN I 2 389 ? 73.087 -54.610 46.990 1.00 60.19 389 GLN M O 1
ATOM 10226 N N . ARG I 2 390 ? 72.733 -53.026 48.541 1.00 58.06 390 ARG M N 1
ATOM 10227 C CA . ARG I 2 390 ? 73.300 -51.973 47.709 1.00 58.06 390 ARG M CA 1
ATOM 10228 C C . ARG I 2 390 ? 74.800 -51.804 47.936 1.00 58.06 390 ARG M C 1
ATOM 10229 O O . ARG I 2 390 ? 75.588 -51.879 46.989 1.00 58.06 390 ARG M O 1
ATOM 10237 N N . LEU I 2 391 ? 75.212 -51.590 49.182 1.00 59.15 391 LEU M N 1
ATOM 10238 C CA . LEU I 2 391 ? 76.607 -51.267 49.446 1.00 59.15 391 LEU M CA 1
ATOM 10239 C C . LEU I 2 391 ? 77.525 -52.482 49.470 1.00 59.15 391 LEU M C 1
ATOM 10240 O O . LEU I 2 391 ? 78.728 -52.324 49.241 1.00 59.15 391 LEU M O 1
ATOM 10245 N N . SER I 2 392 ? 77.011 -53.676 49.752 1.00 63.92 392 SER M N 1
ATOM 10246 C CA . SER I 2 392 ? 77.861 -54.861 49.738 1.00 63.92 392 SER M CA 1
ATOM 10247 C C . SER I 2 392 ? 77.405 -55.890 48.712 1.00 63.92 392 SER M C 1
ATOM 10248 O O . SER I 2 392 ? 78.178 -56.270 47.827 1.00 63.92 392 SER M O 1
ATOM 10251 N N . ARG I 2 393 ? 76.138 -56.293 48.810 1.00 70.59 393 ARG M N 1
ATOM 10252 C CA . ARG I 2 393 ? 75.537 -57.445 48.118 1.00 70.59 393 ARG M CA 1
ATOM 10253 C C . ARG I 2 393 ? 76.391 -58.711 48.209 1.00 70.59 393 ARG M C 1
ATOM 10254 O O . ARG I 2 393 ? 77.246 -58.966 47.360 1.00 70.59 393 ARG M O 1
#

Secondary structure (DSSP, 8-state):
------EEEE-SSSTT-EEEEEEE-GGG-EEEEESS-SSS--EEEEEEE--STTEEEEEEEEEEEEEEEEEETTEEEEEEEEEEEEEEEEEEETT--HHHHHHHHHHHHHTTSTTSHHHHHHTTT----/------EEEE--SSSS-EEEEEEE-GGG-EEEE-SS-TTTS-EEEEEEEE-SSSEEEEEEEEE-B--TT--TTS--S-STTTB-B--EEEEEETT--HHHHHHHHHHHHHHSSTTSTTHHHHTTT----/--S-S-EEEE--TTTS-EEEEEEE-GGG--EEEESS-GGG--EEEEEEEE-SSSEEEEEEEEEEEEEEEEEETTEEEEEEEEEEEEEEEEEEETT--HHHHHHHHHHHHHHSSBTBTTHHHHTTT----/--S---EEEE--TTSS-EEEEEEE-GGGEEEEESSTTSSS--EEEEEEE--SSSEEEEEEEEEEEEEEEEEETTEEEEEEEEEEEEEEEEEEETT--HHHHHHHHHHHHHHSSBTBHHHHHHHTT----/------EEEE--SSSS-EEEEEEEEETTEEEEEESS-TTSS-EEEEEEEE-SSSEEEEEEEEEEE--TT--TT---S-GGGSEEEEEEEEEEETT--HHHHHHHHHHHHHHSSBTBTTHHHHTTT----/--S---EEEE--TTSS-EEEEEEE-GGG-EEEEESS-SSSS-EEEEEEE--SSSEEEEEEEEEEEEEEEEEETTEEEEEEEEEEEEEE--EEETT--HHHHHHHHHHHHHHSSTTSHHHHHHHTT----/--S-S-EEEE--TTTS-EEEEEEE-GGG-EEEEESS-GGG--EEEEEEEEEETTEEEEEEEEE-B-----S-B--EEEEEEE-TT--HHHHHHHHHHHHHHSSBTBHHHHHHTTT----/--S---EEEE--TTTT-EEEEEEE-GGG-EEEEE-SSSSPPPEEEEEEE--STTEEEEEEEEEEEEEEEEE-SSSEEEEEEEEEEEEEEEEEETT--HHHHHHHHHHHHTTSSBTBHHHHHHTTT----/------S----------SEE----EE----B-SS-B----EEE--EEEEE-----SGGGGGTTTB-TTS--B---HHHHHHHHHHHHHHHHHT--EE-HHHHTHHHHSTTHHHHHHHHHHHHHHHHS--HHHHTTTTT--TTPPPS--SHHHHHHHTHHHHHHHHHHHHHHHHHHHHTGGGS--EEEEEEEEEEEEEE---EEEEEEEEEEEEEEE--STTTTTTTB----STTS-TTTS-TTHHHHHSHHHHHHHHHHHS-EEEEEEEEEEEEEEEEEEE-----EEEEEEEEEE------TT-EEEPPTT--TTHHHHHHHIIIII--

Foldseek 3Di:
DDDLAKDWDACPPPPPTWIWGWDDQPPQKTKIWTPDDPAQIWIWIWHWDPDDVWKIKMKIKIKHFAWDWDQDPNDTDIHTPDIDIDIDMDIDTPPADPVRVVVVVVVVCVCCDPPHPVVVCVVVVHDDD/DDPLAKAWDDCPDPPPTFIWGWDDQPPNKTKIWTPADPLAIWIWIWHWDADDPWKIKIWIKIKHFADVPDDGPDDDPDSVVGMDMDTDIDIGTPPDDPVNVVVVVVVVCVCCDPPHPPVVQVVVVHDDD/DDPLAWAWDDPDPPPPTFIWGWDDQPPNKTWIWTPDDRQQIKIWIWHWDDPDPWKIKIKIKIKHFAWDWDADPNDIDTHGPDIDIDIDMDIDTPPADPVRVVVVVVVVCVCCDPPHPVVVCVVVVHDDD/DDPLAKDWDACPPPPPTFIWGWDDQPPQKTKIWGPDPVFQIKIWIWHWDDDDPFKIKIKIKIKHFDWDWDADPNDIDIGTPDIDIDIDIDMDTNPADVVNVVVVVVVVVVCCPPPHPPVVQVVVVHDDD/DDPQAKDWDADPDPPPTWIWGWDDCPPQKTKIWTPADPLAIWMWIWGWDADDPWKIKIKIKIKHFADPPDDGVDDDPPSVVTIDIDIDMDIDTPPADPVRVVVVVVVVCVCCPPPHVPVVQVVVVHDDD/DDPQAKDWDACPPPPPTFIWGWDDCPPQKTWIWTPDDPAQIKIWIKHWDDDDPWKIKIKIKIKHFAWDWDQDPNDIDIHTPDIDMDIDMDIDTPPADPVNVVVVVVVVCVCCPPPDQVVVCVVVVHDRD/DDDQAKAWDDPDPPPPTFIWGWDDCPPNKTWIWTPDDRQQIKIWIKHWDPPDDFWIKMWIKIKHFPPVHGPDIDIDIDMDIDTPVADPVRVVVVVVVVCVCCPPPHPVVVQVVVVHDDD/DDPQAKDWDACPPPPDTWIWGWDDCPPQKGWIWTDDDDDDIKIWIWHWDDDDPFKIKIKIKIKDKDWDWDQDPNDTDTDDIDMDMDIDMDIDTPVADPVNVVVVVVVVVVCCPPPHVVVVQVVVVHDDD/DDDDDAPWDADDDPCEIQKHWDDFDDDAWDDDPADTADTKGKIKMKGWHDFVYDYSQPVVVVAQADSNRADHDDDPVQVVVFLVVQQVCQAAVPWAWDPLVVVLLVLLLQLLVLLVLVLQLLLCLVVVVVCRNQVSLVHDSPDDADDDDSQVRVVVCCVRCVVSLVVNVVSLVCQLPPSLPDWIKIKTKDKGWDWDADPCRKIKIKMKIKIFMKTFDADVSNVLSVDDFDDPVPDDSPVDDSCCVLVRCVNVLCCLVSQQFFTFIGTDWIKMKMWMWMWHWDVTTIIIIMTMMIIDGDHSADPVGHRHRGPSPDPSSVVSNVSCVPPVND

Solvent-accessible surface area: 72014 Å² total; per-residue (Å²): 132,74,138,34,56,112,83,72,61,54,112,83,76,50,126,55,57,32,60,0,39,41,57,52,48,22,100,11,57,10,17,29,26,2,81,67,3,77,10,31,4,41,68,12,19,41,25,52,119,99,53,61,88,63,44,27,45,56,22,51,101,21,36,56,12,110,83,41,89,97,89,82,82,64,91,126,51,38,38,24,68,154,67,58,144,92,91,69,106,45,77,9,57,14,25,15,40,72,78,65,38,117,124,46,68,146,64,68,117,39,92,101,146,132,75,41,97,79,24,60,17,128,92,71,150,49,52,131,249,79,79,30,33,57,115,16,54,0,0,77,61,58,73,113,52,47,38,57,0,35,39,60,47,41,24,83,15,54,1,19,0,20,7,95,63,5,66,14,9,1,14,57,0,19,8,27,18,104,83,48,58,83,91,41,15,61,4,22,2,97,2,31,4,10,6,66,22,69,53,82,122,21,22,106,23,101,55,37,60,3,30,12,6,81,8,50,4,67,2,19,1,8,20,35,2,48,41,79,22,0,84,60,3,6,87,0,2,48,8,0,3,112,107,72,13,6,1,4,50,3,4,25,53,3,11,1,7,40,82,74,136,26,62,63,74,68,58,54,126,86,77,67,139,35,52,41,48,0,8,2,25,29,22,46,133,10,54,10,33,24,14,5,46,84,3,29,12,29,0,36,51,12,14,36,30,61,129,107,51,56,94,92,45,24,46,64,26,41,104,23,41,59,10,111,94,39,83,80,85,106,41,31,18,120,35,38,26,26,65,140,68,54,156,92,99,63,103,39,72,10,62,30,31,14,51,67,85,66,34,116,123,49,75,140,65,58,127,38,91,108,144,129,68,51,93,78,22,56,9,127,91,66,152,52,50,140,244,96,61,25,41,63,105,16,53,0,2,69,67,74,62,114,45,55,22,61,0,29,51,61,75,57,58,134,19,62,1,27,0,10,15,52,117,44,133,58,25,5,26,49,0,16,9,19,23,119,100,60,61,86,52,27,8,48,5,15,2,91,1,30,6,6,76,66,27,54,51,69,88,80,20,46,17,60,17,47,24,35,26,51,1,96,4,49,1,58,4,34,2,2,14,4,3,31,30,71,7,0,93,25,5,8,81,0,4,46,8,1,3,131,101,65,17,8,1,6,38,3,4,28,39,11,13,1,17,28,151,54,35,2,49,112,15,63,1,0,66,74,63,66,117,52,52,41,58,0,39,13,1,20,44,29,113,39,47,0,19,0,7,8,95,62,4,36,10,12,1,18,56,0,22,4,7,58,135,108,74,58,72,70,41,36,66,4,28,2,103,2,35,3,8,19,66,32,117,57,67,119,3,4,36,24,85,76,37,63,11,59,11,3,79,6,50,1,53,4,36,1,8,43,90,17,81,95,82,17,2,92,54,4,10,76,1,3,44,9,0,3,123,85,72,13,5,1,3,53,4,3,23,52,49,40,28,16,148,140,58,20,39,67,119,12,46,0,0,72,63,67,63,118,66,48,38,56,1,40,51,59,66,110,61,152,56,64,2,14,0,30,4,109,89,56,157,33,28,5,20,69,0,20,8,29,56,130,99,58,61,86,87,29,40,46,3,22,1,95,1,40,10,9,88,90,44,86,75,54,77,46,56,90,120,96,73,56,21,73,39,64,0,101,5,53,3,60,2,29,1,2,78,111,12,65,85,68,4,0,85,24,4,6,80,0,2,44,8,0,3,123,104,67,15,6,1,4,41,3,3,24,70,74,49,37,12,120,165,85,140,46,62,90,75,70,54,55,126,84,78,67,140,39,53,42,49,0,7,1,44,72,126,52,150,48,67,5,35,26,12,5,59,92,51,127,47,40,0,38,53,10,22,40,25,83,110,108,57,58,89,105,43,71,60,58,17,46,88,25,38,51,9,110,125,124,121,29,87,142,61,47,152,91,102,62,94,35,68,6,61,91,142,31,81,122,92,67,30,120,113,48,75,143,66,55,123,38,88,102,145,144,66,48,92,75,27,60,11,126,89,64,155,52,52,138,250,166,82,143,60,69,116,88,81,59,53,119,74,71,54,126,54,59,38,37,0,14,41,3,8,115,31,154,49,65,6,34,26,4,11,50,84,55,126,54,9,7,35,50,12,24,40,24,75,100,103,55,62,87,110,43,80,50,60,19,56,102,21,25,50,7,117,34,58,56,110,110,88,77,82,66,74,21,3,64,35,38,135,38,54,121,84,107,68,107,45,72,10,68,86,161,34,77,128,72,63,44,111,122,46,70,138,67,68,118,39,90,100,142,136,71,50,88,78,23,58,14,126,94,43,86,32,20,123,141,118,56,28,42,33,48,105,78,79,128,66,175,86,202,167,69,66,1,2,32,22,29,49,122,83,97,66,127,22,58,162,74,195,116,43,107,83,32,19,59,39,8,38,0,4,0,14,0,41,60,61,141,80,44,56,0,95,61,8,77,88,40,7,33,11,39,55,85,2,30,140,10,106,27,35,123,118,0,13,81,114,0,26,84,36,1,48,89,50,0,29,68,25,95,35,97,63,11,116,24,0,53,98,0,57,55,7,2,15,93,0,0,72,40,1,31,20,0,0,78,0,2,19,7,0,120,193,38,56,37,172,85,0,5,155,77,13,97,52,98,90,122,89,188,34,225,45,176,150,71,43,23,56,9,63,39,0,46,130,9,2,37,71,27,1,49,72,0,21,39,1,2,45,30,0,6,119,46,14,18,122,81,50,6,22,1,90,2,45,95,90,5,41,51,118,53,116,85,128,97,115,8,70,11,64,0,17,43,101,0,15,9,73,1,52,20,76,19,24,13,9,53,28,0,26,48,11,13,21,51,91,2,105,22,31,64,18,121,162,49,102,39,70,40,8,35,76,1,6,36,2,0,16,2,1,0,28,0,0,17,5,11,0,10,12,39,74,43,16,5,31,16,25,14,22,0,28,4,45,2,89,91,223,54,76,2,73,1,9,0,5,0,39,54,69,16,64,152,61,48,41,40,147,126,30,5,43,0,75,2,13,2,27,49,119,74,2,91,69,0,21,41,14,26,68,113,117,27,84,234

Nearest PDB structures (foldseek):
  2c4y-assembly1_A-15  TM=1.001E+00  e=7.307E-21  Escherichia phage MS2
  1aq3-assembly1_A  TM=1.001E+00  e=6.207E-21  Escherichia phage MS2
  1mst-assembly1_C  TM=9.893E-01  e=4.016E-21  Escherichia phage MS2
  2b2g-assembly1_C  TM=9.880E-01  e=5.272E-21  Escherichia phage MS2
  1aq4-assembly1_C  TM=9.876E-01  e=8.148E-21  unclassified

GO terms:
  GO:1904972 negative regulation of viral translation (P, IDA)
  GO:0039617 T=3 icosahedral viral capsid (C, IDA)
  GO:0003723 RNA binding (F, IDA)
  GO:0042802 identical protein binding (F, IPI)

Sequence (1352 aa):
ASNFTQFVLVDNGGTGDVTVAPSNFANGVAEWISSNSRSQAYKVTCSVRQSSAQNRKYTIKVEVPKVATQTVGGVELPVAAWRSYLNMELTIPIFATNSDCELIVKAMQGLLKDGNPIPSAIAANSGIYASNFTQFVLVDNGGTGDVTVAPSNFANGVAEWISSNSRSQAYKVTCSVRQSSAQNRKYTIKVEVPKVATQTVGGVELPVAAWRSYLNMELTIPIFATNSDCELIVKAMQGLLKDGNPIPSAIAANSGIYASNFTQFVLVDNGGTGDVTVAPSNFANGVAEWISSNSRSQAYKVTCSVRQSSAQNRKYTIKVEVPKVATQTVGGVELPVAAWRSYLNMELTIPIFATNSDCELIVKAMQGLLKDGNPIPSAIAANSGIYASNFTQFVLVDNGGTGDVTVAPSNFANGVAEWISSNSRSQAYKVTCSVRQSSAQNRKYTIKVEVPKVATQTVGGVELPVAAWRSYLNMELTIPIFATNSDCELIVKAMQGLLKDGNPIPSAIAANSGIYASNFTQFVLVDNGGTGDVTVAPSNFANGVAEWISSNSRSQAYKVTCSVRQSSAQNRKYTIKVEVPKVATQTVGGVELPVAAWRSYLNMELTIPIFATNSDCELIVKAMQGLLKDGNPIPSAIAANSGIYASNFTQFVLVDNGGTGDVTVAPSNFANGVAEWISSNSRSQAYKVTCSVRQSSAQNRKYTIKVEVPKVATQTVGGVELPVAAWRSYLNMELTIPIFATNSDCELIVKAMQGLLKDGNPIPSAIAANSGIYASNFTQFVLVDNGGTGDVTVAPSNFANGVAEWISSNSRSQAYKVTCSVRQSSAQNRKYTIKVEVPKVPVAAWRSYLNMELTIPIFATNSDCELIVKAMQGLLKDGNPIPSAIAANSGIYASNFTQFVLVDNGGTGDVTVAPSNFANGVAEWISSNSRSQAYKVTCSVRQSSAQNRKYTIKVEVPKVATQTVGGVELPVAAWRSYLNMELTIPIFATNSDCELIVKAMQGLLKDGNPIPSAIAANSGIYMRAFSTLDRENETFVYRSNWTPGRFNSTGAKTKQWHYPSPYSRGALSVTSIFSLDARSCYSLFPVSQNLTYIEVPQNVANRASTEVLQKVTQGNFNLGVALAEARSTASQLATQTIALVKAYTAARRGNWRQALRYLALNEDRKFRSKHVAGRWLELQFGWLPLMSDIQGAYEMLTKVHLQEFLPMRAVRQVGTNIKLDGQTTCNISRRIVIWFYINDARLAWLSSLGILNPLGIVWEKVPFSFVVDWLLPVGNMLEGLTAPVGCSYMSGTVTDVITGESIIQGTAKAQISAMHRGVQSVWPTTGAYVKSPFSMVHTLDALALIRQRLSR

InterPro domains:
  IPR002703 Levivirus coat protein [PF01819] (4-130)
  IPR015954 Bacteriophage RNA-type, capsid [G3DSA:3.30.380.10] (2-130)
  IPR015954 Bacteriophage RNA-type, capsid [SSF55405] (3-130)

B-factor: mean 60.08, std 18.96, range [20.0, 130.41]